Protein 5WQ0 (pdb70)

CATH classification: 3.40.50.2300

B-factor: mean 37.07, std 13.01, range [17.15, 106.03]

Sequence (873 aa):
MEKIKVAIADDNKELVKTLESYLADHPQIEVITTAPNGKVILSLMENDLPDVLLLDIIMPHLDGLAVLEMMQANENLSKVQVIMLTAFGQEDVMKQAVDLGASYFMLKPFEFDRLVNQILQVAGHKKIKVAIADDNKELVKTLESYLADHPQIEVITTAPNGKVILSLMENDLPDVLLLDIIMPHLDGLAVLEMMQANENLSK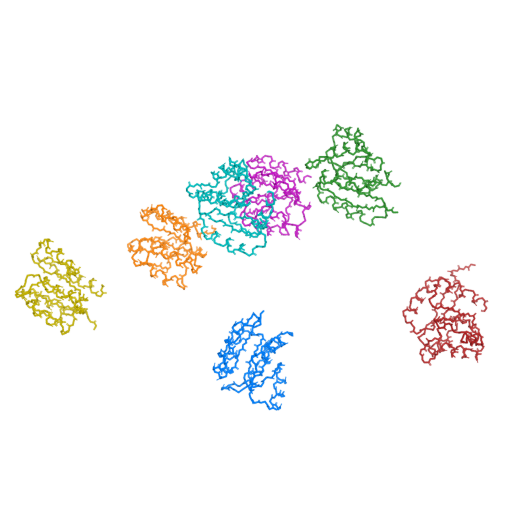VQVIMLTAFGQEDVMKQAVDLGASYFMLKPFEFDRLVNQILQVAGHEKIKVAIADDNKELVKTLESYLADHPQIEVITTAPNGKVILSLMENDLPDVLLLDIIMPHLDGLAVLEMMQANENLSKVQVIMLTAFGQEDVMKQAVDLGASYFMLKPFEFDRLVNQILQVAGGSHMMEKIKVAIADDNKELVKTLESYLADHPQIEVITTAPNGKVILSLMENDLPDVLLLDIIMPHLDGLAVLEMMQANENLSKVQVIMLTAFGQEDVMKQAVDLGASYFMLKPFEFDRLDNQILQVAGHEKIKVAIADDNKELVKTLESYLADHPQIEVITTAPNGKVILSLMENDLPDVLLLDIIMPHLDGLAVLEMMQANENLSKVQVIMLTAFGQEDVMKQAVDLGASYFMLKPFEFDRLVNQILQVAGMEKIKVAIADDNKELVKTLESYLADHPQIEVITTAPNGKVILSLMENDLPDVLLLDIIMPHLDGLAVLEMMQANENLSKVQVIMLTAFGQEDVMKQAVDLGASYFMLKPFEFDRLVNQILQVAGHEKIKVAIADDNKELVKTLESYLADHPQIEVITTAPNGKVILSLMENDLPDVLLLDIIMPHLDGLAVLEMMQANENLSKVQVIMLTAFGQEDVMKQAVDLGASYFMLKPFEFDRLVNQILQVAGH

Organism: NCBI:txid1231057

Solvent-accessible surface area: 45756 Å² total; per-residue (Å²): 163,163,100,14,87,0,0,2,1,5,73,76,156,136,31,14,153,70,1,66,67,85,0,53,120,43,67,60,1,76,24,44,31,46,2,58,18,0,110,54,0,31,70,54,6,118,157,62,47,0,39,0,0,0,0,7,9,100,16,61,143,49,54,0,20,30,0,0,101,94,0,39,78,96,132,23,29,107,87,2,53,0,0,0,4,0,75,106,31,76,128,81,17,60,76,77,1,98,38,29,27,23,46,90,45,25,92,49,136,27,124,46,83,156,0,9,83,31,0,49,136,28,34,32,156,232,153,27,86,0,0,0,0,2,72,65,116,136,32,2,106,67,1,63,78,93,3,80,138,44,104,89,3,74,27,51,14,34,3,63,16,0,127,52,0,41,84,82,2,116,140,75,39,5,55,0,0,0,0,7,8,101,13,64,139,41,58,0,20,35,0,0,99,112,0,77,82,96,119,15,30,100,127,0,37,0,0,0,1,2,78,105,30,72,133,80,23,48,132,92,1,103,100,22,23,18,49,98,41,24,76,52,138,25,112,60,77,147,2,16,82,44,0,61,115,6,32,56,172,201,77,16,54,0,0,1,0,3,60,71,145,124,29,6,102,56,1,60,78,90,3,64,141,37,99,85,1,69,28,56,20,40,4,76,17,0,112,54,0,38,72,66,3,117,148,87,57,1,34,0,0,0,0,6,10,98,14,60,134,42,59,0,25,22,0,0,99,107,0,80,84,90,134,21,26,110,108,1,56,0,0,0,1,1,78,118,36,81,135,96,24,55,131,94,0,101,93,32,26,20,49,93,45,22,83,45,138,27,129,71,94,123,2,15,59,27,0,53,133,28,38,82,132,83,194,115,111,131,64,25,67,0,0,2,0,3,68,59,183,113,21,18,139,50,1,70,63,86,0,71,125,39,66,60,3,78,31,40,15,43,2,77,19,0,113,52,0,34,59,60,3,138,102,56,63,4,58,0,0,1,0,7,7,95,15,68,126,44,61,0,22,26,0,3,105,90,3,90,91,71,145,96,21,58,122,4,25,3,0,0,2,2,76,111,28,79,108,88,21,66,141,71,2,114,105,27,46,20,48,82,47,22,94,39,138,33,108,50,74,148,0,4,79,42,0,66,124,20,26,67,148,225,101,25,100,0,0,1,0,4,46,63,164,128,21,13,143,73,1,66,67,108,0,58,126,41,99,99,0,76,21,48,29,42,3,70,14,0,97,49,0,31,75,72,0,105,161,65,51,2,53,0,0,1,0,5,4,7,4,20,47,20,11,0,6,0,0,0,83,79,0,101,86,132,26,86,45,99,131,2,44,0,0,0,3,2,11,3,17,35,124,73,2,52,115,38,1,106,99,33,46,15,47,94,39,29,83,27,120,29,120,55,84,141,0,17,79,41,0,53,118,33,41,100,238,128,66,28,65,0,0,2,0,0,36,62,85,61,30,3,115,66,2,75,79,104,2,90,128,43,100,91,5,86,27,47,18,40,0,47,15,0,113,53,0,31,67,61,1,94,123,64,66,4,60,0,0,0,0,4,7,90,13,49,129,39,59,0,22,31,0,0,108,82,0,66,95,41,120,71,8,37,135,4,62,1,0,0,1,2,74,110,38,105,61,86,20,15,113,76,0,37,96,38,41,2,15,6,3,7,12,38,75,17,68,51,85,34,1,18,52,5,0,62,100,20,14,77,214,230,83,35,66,0,0,0,0,3,71,69,124,114,28,5,96,56,10,69,76,117,1,84,129,38,108,88,1,71,30,45,16,36,6,76,19,0,120,52,0,26,69,56,0,108,110,60,42,1,54,0,0,0,0,6,4,100,15,68,142,49,55,0,23,28,0,3,103,97,4,89,72,106,102,78,10,67,132,6,48,3,0,0,0,0,79,107,36,82,117,81,18,54,119,86,1,107,112,30,49,19,50,84,47,23,88,44,138,50,129,55,90,127,0,15,70,24,0,56,122,14,18,75,182

Nearest PDB structures (foldseek):
  5wq0-assembly5_E  TM=9.776E-01  e=1.127E-22  Paenisporosarcina sp. TG-14
  5wq0-assembly4_D  TM=9.749E-01  e=7.837E-21  Paenisporosarcina sp. TG-14
  3rvr-assembly2_B  TM=9.034E-01  e=4.741E-08  Escherichia coli K-12
  3rvj-assembly1_A  TM=8.769E-01  e=3.205E-08  Escherichia coli K-12
  3olw-assembly2_B  TM=8.294E-01  e=2.423E-07  Escherichia coli K-12

Foldseek 3Di:
DAAFEEEEEAQPVVCVVVLQVVQCPDPRYHYDYYHNALVVVVVCCVPDAGQEYEAEQDHPPAGRLRSLQVCLVVVNLVRYAYEYEYQPPDPVVVVSCVVSRHNYYDHPPDDSVVVVVVSCVSRNDD/DFEEEEEALDVVVVVVLQVVCVPPDPYHYDYYYNALVVVLVVCVVPPGQEYEAEQDGPPAGRLNSLQVCLVDPHQVSYAYEYEYQPDDPVVVVSCVVSRHDYYYYPPDDSVVVVVVSVVSSVD/DAQEEEEEALPVVVVVVLQVVCVPPPRYHHDYYYNALVVVLVVCVVPAGQEYEAEQDGPPHGRLRSLQVCLVPVVPVRYAYEYEYQPDDPVVVVSNVVSPHPYYDHPPDDVVVVVVVSVVSRD/DDPAAAEFEEEEEALDDVVVVVLQVVQVPDRHYDDDYYYNHLVVVLVVCVVPPGQEYEAEQDGPPAGRLNSLQVLQVPVRSLNRAYEYEYQPPDPVVVVSCVVSRHNYYDYPPDDSVVVVVVSVVSSPD/DAFEEEEEAQPVVVVVVLQVVQPPPPRHHHDYYYNFLVVVLVVCVVPPGQEYEAEQDGPPAGRLRSLQVCVVDHDLVSYAYEYEEQPPDPVVVVSCVVSPHNYYDYPPDDSVVVVVVSVVSSD/DFAQEEEEEALPPVVVVVLQVVCVPPPRHDDDYYHNALVVRVVVCVVPPGQEYEAEQDGPPHGRLRSLQVQCVDPRSVNHAYEYEEQPDDVVVVVSCVVSHHPYYDYPPDDSVVVVVVSVVRGDD/DAQEEEEEALDVVVVVVLQVVCVPPPRYDDPYYYNAQVVVVVVCVVPPGQEYEAEADGPPAGRLRSLLVLLVDDCSLVHAYEYEYQDPDVVVVVSCVVSPHDYYDHPPDDPVVVVVVSVVRGPD

Structure (mmCIF, N/CA/C/O backbone):
data_5WQ0
#
_entry.id   5WQ0
#
_cell.length_a   56.969
_cell.length_b   72.233
_cell.length_c   189.650
_cell.angle_alpha   90.00
_cell.angle_beta   90.00
_cell.angle_gamma   90.00
#
_symmetry.space_group_name_H-M   'P 21 21 21'
#
loop_
_entity.id
_entity.type
_entity.pdbx_description
1 polymer 'Stage 0 sporulation protein'
2 polymer 'Stage 0 sporulation protein'
3 non-polymer 'MAGNESIUM ION'
4 water water
#
loop_
_atom_site.group_PDB
_atom_site.id
_atom_site.type_symbol
_atom_site.label_atom_id
_atom_site.label_alt_id
_atom_site.label_comp_id
_atom_site.label_asym_id
_atom_site.label_entity_id
_atom_site.label_seq_id
_atom_site.pdbx_PDB_ins_code
_atom_site.Cartn_x
_atom_site.Cartn_y
_atom_site.Cartn_z
_atom_site.occupancy
_atom_site.B_iso_or_equiv
_atom_site.auth_seq_id
_atom_site.auth_comp_id
_atom_site.auth_asym_id
_atom_site.auth_atom_id
_atom_site.pdbx_PDB_model_num
ATOM 1 N N . MET A 1 1 ? -18.805 12.044 81.964 1.00 61.57 1 MET B N 1
ATOM 2 C CA . MET A 1 1 ? -17.736 11.142 81.544 1.00 64.10 1 MET B CA 1
ATOM 3 C C . MET A 1 1 ? -16.555 11.928 80.967 1.00 61.53 1 MET B C 1
ATOM 4 O O . MET A 1 1 ? -16.569 12.316 79.798 1.00 60.85 1 MET B O 1
ATOM 9 N N . GLU A 1 2 ? -15.534 12.149 81.793 1.00 57.09 2 GLU B N 1
ATOM 10 C CA . GLU A 1 2 ? -14.377 12.966 81.426 1.00 51.77 2 GLU B CA 1
ATOM 11 C C . GLU A 1 2 ? -13.455 12.307 80.405 1.00 46.31 2 GLU B C 1
ATOM 12 O O . GLU A 1 2 ? -13.066 11.151 80.557 1.00 43.79 2 GLU B O 1
ATOM 18 N N . LYS A 1 3 ? -13.076 13.073 79.388 1.00 39.92 3 LYS B N 1
ATOM 19 C CA . LYS A 1 3 ? -12.278 12.558 78.282 1.00 40.27 3 LYS B CA 1
ATOM 20 C C . LYS A 1 3 ? -10.777 12.837 78.372 1.00 35.04 3 LYS B C 1
ATOM 21 O O . LYS A 1 3 ? -10.350 13.978 78.544 1.00 37.16 3 LYS B O 1
ATOM 27 N N . ILE A 1 4 ? -9.990 11.772 78.240 1.00 30.27 4 ILE B N 1
ATOM 28 C CA . ILE A 1 4 ? -8.533 11.854 78.133 1.00 27.91 4 ILE B CA 1
ATOM 29 C C . ILE A 1 4 ? -8.152 12.288 76.711 1.00 27.62 4 ILE B C 1
ATOM 30 O O . ILE A 1 4 ? -8.495 11.602 75.737 1.00 24.62 4 ILE B O 1
ATOM 35 N N . LYS A 1 5 ? -7.477 13.433 76.586 1.00 26.75 5 LYS B N 1
ATOM 36 C CA . LYS A 1 5 ? -7.121 13.945 75.260 1.00 27.12 5 LYS B CA 1
ATOM 37 C C . LYS A 1 5 ? -5.876 13.252 74.689 1.00 26.59 5 LYS B C 1
ATOM 38 O O . LYS A 1 5 ? -4.787 13.321 75.268 1.00 27.31 5 LYS B O 1
ATOM 44 N N . VAL A 1 6 ? -6.057 12.577 73.553 1.00 23.79 6 VAL B N 1
ATOM 45 C CA . VAL A 1 6 ? -4.987 11.799 72.927 1.00 23.05 6 VAL B CA 1
ATOM 46 C C . VAL A 1 6 ? -4.582 12.348 71.555 1.00 22.07 6 VAL B C 1
ATOM 47 O O . VAL A 1 6 ? -5.436 12.748 70.770 1.00 21.55 6 VAL B O 1
ATOM 51 N N . ALA A 1 7 ? -3.275 12.400 71.293 1.00 21.16 7 ALA B N 1
ATOM 52 C CA . ALA A 1 7 ? -2.764 12.737 69.963 1.00 20.86 7 ALA B CA 1
ATOM 53 C C . ALA A 1 7 ? -1.886 11.598 69.472 1.00 20.87 7 ALA B C 1
ATOM 54 O O . ALA A 1 7 ? -1.248 10.888 70.269 1.00 18.63 7 ALA B O 1
ATOM 56 N N . ILE A 1 8 ? -1.862 11.427 68.154 1.00 21.12 8 ILE B N 1
ATOM 57 C CA . ILE A 1 8 ? -1.110 10.343 67.542 1.00 22.50 8 ILE B CA 1
ATOM 58 C C . ILE A 1 8 ? -0.128 10.842 66.476 1.00 22.42 8 ILE B C 1
ATOM 59 O O . ILE A 1 8 ? -0.481 11.641 65.626 1.00 24.53 8 ILE B O 1
ATOM 64 N N . ALA A 1 9 ? 1.105 10.359 66.525 1.00 21.84 9 ALA B N 1
ATOM 65 C CA . ALA A 1 9 ? 2.093 10.697 65.522 1.00 22.81 9 ALA B CA 1
ATOM 66 C C . ALA A 1 9 ? 2.673 9.407 64.953 1.00 23.61 9 ALA B C 1
ATOM 67 O O . ALA A 1 9 ? 3.392 8.707 65.650 1.00 23.02 9 ALA B O 1
ATOM 69 N N . ASP A 1 10 ? 2.365 9.088 63.698 1.00 25.89 10 ASP B N 1
ATOM 70 C CA . ASP A 1 10 ? 2.881 7.861 63.083 1.00 29.33 10 ASP B CA 1
ATOM 71 C C . ASP A 1 10 ? 2.826 7.963 61.551 1.00 29.68 10 ASP B C 1
ATOM 72 O O . ASP A 1 10 ? 1.895 8.556 60.993 1.00 28.74 10 ASP B O 1
ATOM 77 N N . ASP A 1 11 ? 3.802 7.382 60.861 1.00 30.14 11 ASP B N 1
ATOM 78 C CA . ASP A 1 11 ? 3.849 7.561 59.414 1.00 31.56 11 ASP B CA 1
ATOM 79 C C . ASP A 1 11 ? 3.148 6.424 58.653 1.00 31.20 11 ASP B C 1
ATOM 80 O O . ASP A 1 11 ? 3.153 6.393 57.423 1.00 32.61 11 ASP B O 1
ATOM 85 N N . ASN A 1 12 ? 2.516 5.512 59.386 1.00 30.87 12 ASN B N 1
ATOM 86 C CA . ASN A 1 12 ? 1.670 4.488 58.776 1.00 30.87 12 ASN B CA 1
ATOM 87 C C . ASN A 1 12 ? 0.236 4.985 58.824 1.00 31.17 12 ASN B C 1
ATOM 88 O O . ASN A 1 12 ? -0.424 4.882 59.851 1.00 31.26 12 ASN B O 1
ATOM 93 N N . LYS A 1 13 ? -0.237 5.539 57.712 1.00 32.04 13 LYS B N 1
ATOM 94 C CA . LYS A 1 13 ? -1.525 6.223 57.704 1.00 35.50 13 LYS B CA 1
ATOM 95 C C . LYS A 1 13 ? -2.723 5.290 57.923 1.00 36.96 13 LYS B C 1
ATOM 96 O O . LYS A 1 13 ? -3.757 5.721 58.441 1.00 36.92 13 LYS B O 1
ATOM 102 N N . GLU A 1 14 ? -2.593 4.021 57.547 1.00 36.07 14 GLU B N 1
ATOM 103 C CA . GLU A 1 14 ? -3.687 3.087 57.772 1.00 38.38 14 GLU B CA 1
ATOM 104 C C . GLU A 1 14 ? -3.788 2.743 59.273 1.00 35.68 14 GLU B C 1
ATOM 105 O O . GLU A 1 14 ? -4.888 2.550 59.791 1.00 34.55 14 GLU B O 1
ATOM 111 N N . LEU A 1 15 ? -2.658 2.702 59.981 1.00 35.15 15 LEU B N 1
ATOM 112 C CA . LEU A 1 15 ? -2.714 2.530 61.433 1.00 36.62 15 LEU B CA 1
ATOM 113 C C . LEU A 1 15 ? -3.290 3.769 62.130 1.00 33.67 15 LEU B C 1
ATOM 114 O O . LEU A 1 15 ? -4.063 3.641 63.078 1.00 32.19 15 LEU B O 1
ATOM 119 N N . VAL A 1 16 ? -2.908 4.957 61.670 1.00 33.28 16 VAL B N 1
ATOM 120 C CA . VAL A 1 16 ? -3.424 6.186 62.263 1.00 35.82 16 VAL B CA 1
ATOM 121 C C . VAL A 1 16 ? -4.942 6.264 62.078 1.00 36.21 16 VAL B C 1
ATOM 122 O O . VAL A 1 16 ? -5.673 6.602 63.022 1.00 32.90 16 VAL B O 1
ATOM 126 N N . LYS A 1 17 ? -5.401 5.931 60.871 1.00 38.79 17 LYS B N 1
ATOM 127 C CA . LYS A 1 17 ? -6.823 5.878 60.543 1.00 42.79 17 LYS B CA 1
ATOM 128 C C . LYS A 1 17 ? -7.595 4.938 61.488 1.00 40.39 17 LYS B C 1
ATOM 129 O O . LYS A 1 17 ? -8.512 5.368 62.187 1.00 37.71 17 LYS B O 1
ATOM 135 N N . THR A 1 18 ? -7.191 3.667 61.515 1.00 40.37 18 THR B N 1
ATOM 136 C CA . THR A 1 18 ? -7.798 2.632 62.354 1.00 41.07 18 THR B CA 1
ATOM 137 C C . THR A 1 18 ? -7.816 2.995 63.839 1.00 40.51 18 THR B C 1
ATOM 138 O O . THR A 1 18 ? -8.835 2.896 64.526 1.00 41.85 18 THR B O 1
ATOM 142 N N . LEU A 1 19 ? -6.657 3.405 64.324 1.00 38.31 19 LEU B N 1
ATOM 143 C CA . LEU A 1 19 ? -6.448 3.683 65.726 1.00 35.68 19 LEU B CA 1
ATOM 144 C C . LEU A 1 19 ? -7.229 4.918 66.171 1.00 31.56 19 LEU B C 1
ATOM 145 O O . LEU A 1 19 ? -7.754 4.949 67.283 1.00 28.63 19 LEU B O 1
ATOM 150 N N . GLU A 1 20 ? -7.333 5.922 65.304 1.00 31.99 20 GLU B N 1
ATOM 151 C CA . GLU A 1 20 ? -8.117 7.114 65.647 1.00 34.14 20 GLU B CA 1
ATOM 152 C C . GLU A 1 20 ? -9.593 6.754 65.810 1.00 37.29 20 GLU B C 1
ATOM 153 O O . GLU A 1 20 ? -10.246 7.154 66.788 1.00 36.62 20 GLU B O 1
ATOM 159 N N . SER A 1 21 ? -10.108 5.984 64.852 1.00 38.25 21 SER B N 1
ATOM 160 C CA . SER A 1 21 ? -11.460 5.439 64.939 1.00 38.27 21 SER B CA 1
ATOM 161 C C . SER A 1 21 ? -11.682 4.651 66.241 1.00 37.17 21 SER B C 1
ATOM 162 O O . SER A 1 21 ? -12.619 4.921 66.987 1.00 41.72 21 SER B O 1
ATOM 165 N N . TYR A 1 22 ? -10.809 3.690 66.524 1.00 34.22 22 TYR B N 1
ATOM 166 C CA . TYR A 1 22 ? -10.985 2.846 67.696 1.00 32.68 22 TYR B CA 1
ATOM 167 C C . TYR A 1 22 ? -10.946 3.620 69.018 1.00 32.52 22 TYR B C 1
ATOM 168 O O . TYR A 1 22 ? -11.775 3.381 69.897 1.00 32.81 22 TYR B O 1
ATOM 177 N N . LEU A 1 23 ? -9.981 4.524 69.167 1.00 32.59 23 LEU B N 1
ATOM 178 C CA . LEU A 1 23 ? -9.828 5.284 70.414 1.00 34.86 23 LEU B CA 1
ATOM 179 C C . LEU A 1 23 ? -10.964 6.294 70.629 1.00 34.70 23 LEU B C 1
ATOM 180 O O . LEU A 1 23 ? -11.404 6.527 71.756 1.00 31.24 23 LEU B O 1
ATOM 185 N N . ALA A 1 24 ? -11.434 6.893 69.542 1.00 37.91 24 ALA B N 1
ATOM 186 C CA . ALA A 1 24 ? -12.526 7.847 69.644 1.00 41.88 24 ALA B CA 1
ATOM 187 C C . ALA A 1 24 ? -13.774 7.176 70.231 1.00 43.93 24 ALA B C 1
ATOM 188 O O . ALA A 1 24 ? -14.415 7.731 71.128 1.00 46.46 24 ALA B O 1
ATOM 190 N N . ASP A 1 25 ? -14.084 5.975 69.744 1.00 43.37 25 ASP B N 1
ATOM 191 C CA . ASP A 1 25 ? -15.243 5.203 70.205 1.00 45.72 25 ASP B CA 1
ATOM 192 C C . ASP A 1 25 ? -15.229 4.884 71.691 1.00 43.09 25 ASP B C 1
ATOM 193 O O . ASP A 1 25 ? -16.278 4.629 72.281 1.00 44.59 25 ASP B O 1
ATOM 198 N N . HIS A 1 26 ? -14.046 4.884 72.294 1.00 44.17 26 HIS B N 1
ATOM 199 C CA . HIS A 1 26 ? -13.940 4.719 73.741 1.00 41.98 26 HIS B CA 1
ATOM 200 C C . HIS A 1 26 ? -14.542 5.936 74.431 1.00 40.22 26 HIS B C 1
ATOM 201 O O . HIS A 1 26 ? -14.294 7.074 74.014 1.00 36.80 26 HIS B O 1
ATOM 208 N N . PRO A 1 27 ? -15.348 5.692 75.478 1.00 38.12 27 PRO B N 1
ATOM 209 C CA . PRO A 1 27 ? -16.080 6.732 76.208 1.00 36.22 27 PRO B CA 1
ATOM 210 C C . PRO A 1 27 ? -15.189 7.755 76.878 1.00 33.55 27 PRO B C 1
ATOM 211 O O . PRO A 1 27 ? -15.573 8.923 76.963 1.00 32.36 27 PRO B O 1
ATOM 215 N N . GLN A 1 28 ? -14.023 7.321 77.348 1.00 33.75 28 GLN B N 1
ATOM 216 C CA . GLN A 1 28 ? -13.148 8.191 78.138 1.00 34.64 28 GLN B CA 1
ATOM 217 C C . GLN A 1 28 ? -11.981 8.731 77.324 1.00 32.13 28 GLN B C 1
ATOM 218 O O . GLN A 1 28 ? -11.039 9.289 77.882 1.00 30.90 28 GLN B O 1
ATOM 224 N N . ILE A 1 29 ? -12.036 8.551 76.008 1.00 31.98 29 ILE B N 1
ATOM 225 C CA . ILE A 1 29 ? -10.938 8.979 75.141 1.00 30.87 29 ILE B CA 1
ATOM 226 C C . ILE A 1 29 ? -11.391 9.824 73.945 1.00 30.28 29 ILE B C 1
ATOM 227 O O . ILE A 1 29 ? -12.364 9.505 73.257 1.00 34.24 29 ILE B O 1
ATOM 232 N N . GLU A 1 30 ? -10.669 10.916 73.729 1.00 30.69 30 GLU B N 1
ATOM 233 C CA . GLU A 1 30 ? -10.946 11.858 72.664 1.00 30.15 30 GLU B CA 1
ATOM 234 C C . GLU A 1 30 ? -9.652 12.062 71.912 1.00 29.05 30 GLU B C 1
ATOM 235 O O . GLU A 1 30 ? -8.644 12.439 72.516 1.00 30.53 30 GLU B O 1
ATOM 241 N N . VAL A 1 31 ? -9.672 11.785 70.608 1.00 28.42 31 VAL B N 1
ATOM 242 C CA . VAL A 1 31 ? -8.502 11.980 69.752 1.00 26.65 31 VAL B CA 1
ATOM 243 C C . VAL A 1 31 ? -8.523 13.371 69.123 1.00 24.11 31 VAL B C 1
ATOM 244 O O . VAL A 1 31 ? -9.389 13.671 68.313 1.00 21.96 31 VAL B O 1
ATOM 248 N N . ILE A 1 32 ? -7.572 14.223 69.495 1.00 24.35 32 ILE B N 1
ATOM 249 C CA . ILE A 1 32 ? -7.654 15.637 69.135 1.00 25.73 32 ILE B CA 1
ATOM 250 C C . ILE A 1 32 ? -6.813 16.082 67.918 1.00 25.59 32 ILE B C 1
ATOM 251 O O . ILE A 1 32 ? -7.129 17.104 67.311 1.00 27.80 32 ILE B O 1
ATOM 256 N N . THR A 1 33 ? -5.761 15.339 67.570 1.00 25.53 33 THR B N 1
ATOM 257 C CA . THR A 1 33 ? -5.006 15.546 66.326 1.00 26.96 33 THR B CA 1
ATOM 258 C C . THR A 1 33 ? -4.228 14.294 65.981 1.00 27.26 33 THR B C 1
ATOM 259 O O . THR A 1 33 ? -3.947 13.472 66.864 1.00 29.20 33 THR B O 1
ATOM 263 N N . THR A 1 34 ? -3.847 14.183 64.709 1.00 25.60 34 THR B N 1
ATOM 264 C CA . THR A 1 34 ? -2.881 13.185 64.269 1.00 24.83 34 THR B CA 1
ATOM 265 C C . THR A 1 34 ? -1.815 13.861 63.384 1.00 24.49 34 THR B C 1
ATOM 266 O O . THR A 1 34 ? -2.117 14.821 62.657 1.00 24.24 34 THR B O 1
ATOM 270 N N . ALA A 1 35 ? -0.584 13.354 63.435 1.00 23.25 35 ALA B N 1
ATOM 271 C CA . ALA A 1 35 ? 0.491 13.853 62.591 1.00 21.73 35 ALA B CA 1
ATOM 272 C C . ALA A 1 35 ? 1.251 12.678 61.957 1.00 21.94 35 ALA B C 1
ATOM 273 O O . ALA A 1 35 ? 1.347 11.604 62.558 1.00 22.94 35 ALA B O 1
ATOM 275 N N . PRO A 1 36 ? 1.772 12.864 60.732 1.00 21.46 36 PRO B N 1
ATOM 276 C CA . PRO A 1 36 ? 2.442 11.772 60.013 1.00 20.64 36 PRO B CA 1
ATOM 277 C C . PRO A 1 36 ? 3.961 11.775 60.184 1.00 20.88 36 PRO B C 1
ATOM 278 O O . PRO A 1 36 ? 4.631 10.830 59.759 1.00 21.02 36 PRO B O 1
ATOM 282 N N . ASN A 1 37 ? 4.500 12.826 60.792 1.00 21.41 37 ASN B N 1
ATOM 283 C CA . ASN A 1 37 ? 5.920 12.844 61.132 1.00 20.97 37 ASN B CA 1
ATOM 284 C C . ASN A 1 37 ? 6.231 13.765 62.306 1.00 21.16 37 ASN B C 1
ATOM 285 O O . ASN A 1 37 ? 5.331 14.408 62.860 1.00 22.13 37 ASN B O 1
ATOM 290 N N . GLY A 1 38 ? 7.512 13.843 62.654 1.00 20.70 38 GLY B N 1
ATOM 291 C CA . GLY A 1 38 ? 7.964 14.578 63.822 1.00 20.83 38 GLY B CA 1
ATOM 292 C C . GLY A 1 38 ? 7.790 16.085 63.784 1.00 21.37 38 GLY B C 1
ATOM 293 O O . GLY A 1 38 ? 7.548 16.737 64.821 1.00 19.59 38 GLY B O 1
ATOM 294 N N . LYS A 1 39 ? 7.920 16.641 62.584 1.00 23.36 39 LYS B N 1
ATOM 295 C CA . LYS A 1 39 ? 7.799 18.072 62.372 1.00 24.16 39 LYS B CA 1
ATOM 296 C C . LYS A 1 39 ? 6.370 18.520 62.570 1.00 23.60 39 LYS B C 1
ATOM 297 O O . LYS A 1 39 ? 6.109 19.545 63.209 1.00 25.80 39 LYS B O 1
ATOM 303 N N . VAL A 1 40 ? 5.440 17.749 62.023 1.00 21.52 40 VAL B N 1
ATOM 304 C CA . VAL A 1 40 ? 4.045 18.134 62.068 1.00 19.62 40 VAL B CA 1
ATOM 305 C C . VAL A 1 40 ? 3.513 18.058 63.496 1.00 18.77 40 VAL B C 1
ATOM 306 O O . VAL A 1 40 ? 2.780 18.959 63.945 1.00 17.80 40 VAL B O 1
ATOM 310 N N . ILE A 1 41 ? 3.897 17.017 64.236 1.00 18.91 41 ILE B N 1
ATOM 311 C CA . ILE A 1 41 ? 3.431 16.912 65.609 1.00 18.44 41 ILE B CA 1
ATOM 312 C C . ILE A 1 41 ? 3.991 18.080 66.445 1.00 18.69 41 ILE B C 1
ATOM 313 O O . ILE A 1 41 ? 3.281 18.628 67.290 1.00 17.67 41 ILE B O 1
ATOM 318 N N . LEU A 1 42 ? 5.225 18.505 66.184 1.00 19.31 42 LEU B N 1
ATOM 319 C CA . LEU A 1 42 ? 5.770 19.637 66.929 1.00 19.92 42 LEU B CA 1
ATOM 320 C C . LEU A 1 42 ? 5.028 20.936 66.610 1.00 20.28 42 LEU B C 1
ATOM 321 O O . LEU A 1 42 ? 4.762 21.719 67.512 1.00 19.64 42 LEU B O 1
ATOM 326 N N . SER A 1 43 ? 4.678 21.148 65.343 1.00 22.50 43 SER B N 1
ATOM 327 C CA . SER A 1 43 ? 3.845 22.289 64.954 1.00 24.39 43 SER B CA 1
ATOM 328 C C . SER A 1 43 ? 2.550 22.278 65.709 1.00 23.58 43 SER B C 1
ATOM 329 O O . SER A 1 43 ? 2.099 23.309 66.192 1.00 25.24 43 SER B O 1
ATOM 332 N N . LEU A 1 44 ? 1.932 21.104 65.768 1.00 23.96 44 LEU B N 1
ATOM 333 C CA . LEU A 1 44 ? 0.679 20.961 66.488 1.00 25.03 44 LEU B CA 1
ATOM 334 C C . LEU A 1 44 ? 0.881 21.093 67.991 1.00 27.23 44 LEU B C 1
ATOM 335 O O . LEU A 1 44 ? -0.007 21.595 68.670 1.00 27.29 44 LEU B O 1
ATOM 340 N N . MET A 1 45 ? 2.031 20.640 68.506 1.00 31.17 45 MET B N 1
ATOM 341 C CA . MET A 1 45 ? 2.274 20.622 69.952 1.00 33.14 45 MET B CA 1
ATOM 342 C C . MET A 1 45 ? 2.360 22.048 70.495 1.00 33.64 45 MET B C 1
ATOM 343 O O . MET A 1 45 ? 1.909 22.307 71.609 1.00 34.74 45 MET B O 1
ATOM 348 N N . GLU A 1 46 ? 2.937 22.963 69.721 1.00 36.79 46 GLU B N 1
ATOM 349 C CA . GLU A 1 46 ? 2.732 24.377 69.991 1.00 40.80 46 GLU B CA 1
ATOM 350 C C . GLU A 1 46 ? 1.238 24.578 70.147 1.00 40.89 46 GLU B C 1
ATOM 351 O O . GLU A 1 46 ? 0.462 23.914 69.480 1.00 44.46 46 GLU B O 1
ATOM 357 N N . ASN A 1 47 ? 0.823 25.480 71.020 1.00 41.33 47 ASN B N 1
ATOM 358 C CA . ASN A 1 47 ? -0.601 25.843 71.129 1.00 43.54 47 ASN B CA 1
ATOM 359 C C . ASN A 1 47 ? -1.561 24.760 71.644 1.00 44.75 47 ASN B C 1
ATOM 360 O O . ASN A 1 47 ? -2.438 25.078 72.445 1.00 48.50 47 ASN B O 1
ATOM 365 N N . ASP A 1 48 ? -1.410 23.506 71.210 1.00 44.67 48 ASP B N 1
ATOM 366 C CA . ASP A 1 48 ? -2.417 22.475 71.531 1.00 43.12 48 ASP B CA 1
ATOM 367 C C . ASP A 1 48 ? -1.869 21.134 72.105 1.00 38.73 48 ASP B C 1
ATOM 368 O O . ASP A 1 48 ? -1.429 20.262 71.342 1.00 36.98 48 ASP B O 1
ATOM 373 N N . LEU A 1 49 ? -1.933 20.960 73.436 1.00 31.23 49 LEU B N 1
ATOM 374 C CA . LEU A 1 49 ? -1.306 19.801 74.095 1.00 27.31 49 LEU B CA 1
ATOM 375 C C . LEU A 1 49 ? -2.262 18.698 74.573 1.00 25.79 49 LEU B C 1
ATOM 376 O O . LEU A 1 49 ? -3.219 18.940 75.298 1.00 26.01 49 LEU B O 1
ATOM 381 N N . PRO A 1 50 ? -1.992 17.459 74.160 1.00 24.37 50 PRO B N 1
ATOM 382 C CA . PRO A 1 50 ? -2.836 16.359 74.633 1.00 23.64 50 PRO B CA 1
ATOM 383 C C . PRO A 1 50 ? -2.438 15.911 76.036 1.00 22.94 50 PRO B C 1
ATOM 384 O O . PRO A 1 50 ? -1.404 16.333 76.550 1.00 23.07 50 PRO B O 1
ATOM 388 N N . ASP A 1 51 ? -3.267 15.081 76.653 1.00 23.23 51 ASP B N 1
ATOM 389 C CA . ASP A 1 51 ? -2.876 14.390 77.872 1.00 23.94 51 ASP B CA 1
ATOM 390 C C . ASP A 1 51 ? -1.899 13.253 77.522 1.00 23.76 51 ASP B C 1
ATOM 391 O O . ASP A 1 51 ? -0.926 13.011 78.228 1.00 22.70 51 ASP B O 1
ATOM 396 N N . VAL A 1 52 ? -2.181 12.557 76.424 1.00 24.02 52 VAL B N 1
ATOM 397 C CA . VAL A 1 52 ? -1.374 11.419 75.998 1.00 22.98 52 VAL B CA 1
ATOM 398 C C . VAL A 1 52 ? -0.920 11.607 74.555 1.00 22.25 52 VAL B C 1
ATOM 399 O O . VAL A 1 52 ? -1.717 11.959 73.663 1.00 22.37 52 VAL B O 1
ATOM 403 N N . LEU A 1 53 ? 0.372 11.416 74.324 1.00 21.29 53 LEU B N 1
ATOM 404 C CA . LEU A 1 53 ? 0.881 11.363 72.958 1.00 20.61 53 LEU B CA 1
ATOM 405 C C . LEU A 1 53 ? 1.354 9.955 72.622 1.00 20.09 53 LEU B C 1
ATOM 406 O O . LEU A 1 53 ? 2.260 9.419 73.270 1.00 20.04 53 LEU B O 1
ATOM 411 N N . LEU A 1 54 ? 0.710 9.351 71.629 1.00 22.37 54 LEU B N 1
ATOM 412 C CA . LEU A 1 54 ? 1.202 8.104 71.025 1.00 21.81 54 LEU B CA 1
ATOM 413 C C . LEU A 1 54 ? 2.237 8.475 69.985 1.00 20.71 54 LEU B C 1
ATOM 414 O O . LEU A 1 54 ? 1.933 9.213 69.046 1.00 19.31 54 LEU B O 1
ATOM 419 N N . LEU A 1 55 ? 3.456 7.967 70.144 1.00 20.30 55 LEU B N 1
ATOM 420 C CA . LEU A 1 55 ? 4.577 8.431 69.330 1.00 19.57 55 LEU B CA 1
ATOM 421 C C . LEU A 1 55 ? 5.424 7.290 68.746 1.00 20.19 55 LEU B C 1
ATOM 422 O O . LEU A 1 55 ? 6.053 6.508 69.468 1.00 21.12 55 LEU B O 1
ATOM 427 N N . ASP A 1 56 ? 5.436 7.207 67.423 1.00 22.32 56 ASP B N 1
ATOM 428 C CA . ASP A 1 56 ? 6.269 6.257 66.692 1.00 24.12 56 ASP B CA 1
ATOM 429 C C . ASP A 1 56 ? 7.712 6.741 66.699 1.00 23.10 56 ASP B C 1
ATOM 430 O O . ASP A 1 56 ? 7.959 7.899 66.392 1.00 21.24 56 ASP B O 1
ATOM 435 N N . ILE A 1 57 ? 8.658 5.877 67.070 1.00 23.17 57 ILE B N 1
ATOM 436 C CA . ILE A 1 57 ? 10.072 6.252 67.020 1.00 23.90 57 ILE B CA 1
ATOM 437 C C . ILE A 1 57 ? 10.587 6.451 65.601 1.00 24.23 57 ILE B C 1
ATOM 438 O O . ILE A 1 57 ? 11.257 7.438 65.304 1.00 25.97 57 ILE B O 1
ATOM 443 N N . ILE A 1 58 ? 10.281 5.510 64.716 1.00 24.38 58 ILE B N 1
ATOM 444 C CA . ILE A 1 58 ? 10.798 5.593 63.359 1.00 23.66 58 ILE B CA 1
ATOM 445 C C . ILE A 1 58 ? 9.854 6.365 62.456 1.00 24.38 58 ILE B C 1
ATOM 446 O O . ILE A 1 58 ? 8.729 5.932 62.193 1.00 26.31 58 ILE B O 1
ATOM 451 N N . MET A 1 59 ? 10.322 7.526 62.004 1.00 23.63 59 MET B N 1
ATOM 452 C CA . MET A 1 59 ? 9.514 8.447 61.214 1.00 24.47 59 MET B CA 1
ATOM 453 C C . MET A 1 59 ? 10.393 9.238 60.238 1.00 23.16 59 MET B C 1
ATOM 454 O O . MET A 1 59 ? 11.554 9.497 60.520 1.00 21.75 59 MET B O 1
ATOM 459 N N . PRO A 1 60 ? 9.842 9.615 59.072 1.00 24.29 60 PRO B N 1
ATOM 460 C CA . PRO A 1 60 ? 10.674 10.460 58.196 1.00 24.95 60 PRO B CA 1
ATOM 461 C C . PRO A 1 60 ? 10.870 11.889 58.755 1.00 25.56 60 PRO B C 1
ATOM 462 O O . PRO A 1 60 ? 10.042 12.366 59.554 1.00 25.72 60 PRO B O 1
ATOM 466 N N . HIS A 1 61 ? 11.965 12.525 58.316 1.00 25.01 61 HIS B N 1
ATOM 467 C CA . HIS A 1 61 ? 12.313 13.930 58.588 1.00 25.89 61 HIS B CA 1
ATOM 468 C C . HIS A 1 61 ? 12.751 14.185 60.023 1.00 26.73 61 HIS B C 1
ATOM 469 O O . HIS A 1 61 ? 13.841 14.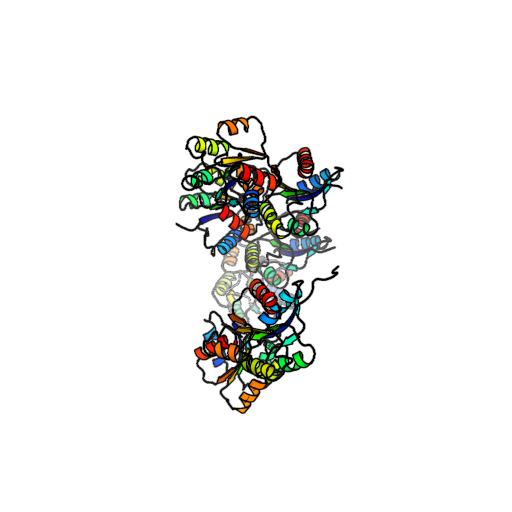723 60.260 1.00 28.15 61 HIS B O 1
ATOM 476 N N . LEU A 1 62 ? 11.912 13.776 60.964 1.00 25.42 62 LEU B N 1
ATOM 477 C CA . LEU A 1 62 ? 12.162 13.989 62.367 1.00 27.00 62 LEU B CA 1
ATOM 478 C C . LEU A 1 62 ? 11.541 12.821 63.143 1.00 26.38 62 LEU B C 1
ATOM 479 O O . LEU A 1 62 ? 10.319 12.580 63.084 1.00 25.94 62 LEU B O 1
ATOM 484 N N . ASP A 1 63 ? 12.376 12.071 63.850 1.00 24.85 63 ASP B N 1
ATOM 485 C CA . ASP A 1 63 ? 11.894 10.845 64.457 1.00 24.58 63 ASP B CA 1
ATOM 486 C C . ASP A 1 63 ? 11.299 11.051 65.876 1.00 22.84 63 ASP B C 1
ATOM 487 O O . ASP A 1 63 ? 11.291 12.173 66.416 1.00 20.91 63 ASP B O 1
ATOM 492 N N . GLY A 1 64 ? 10.786 9.971 66.456 1.00 19.99 64 GLY B N 1
ATOM 493 C CA . GLY A 1 64 ? 10.141 10.020 67.749 1.00 19.45 64 GLY B CA 1
ATOM 494 C C . GLY A 1 64 ? 10.984 10.492 68.922 1.00 18.51 64 GLY B C 1
ATOM 495 O O . GLY A 1 64 ? 10.486 11.246 69.760 1.00 19.12 64 GLY B O 1
ATOM 496 N N . LEU A 1 65 ? 12.245 10.060 68.993 1.00 17.28 65 LEU B N 1
ATOM 497 C CA . LEU A 1 65 ? 13.136 10.486 70.085 1.00 18.17 65 LEU B CA 1
ATOM 498 C C . LEU A 1 65 ? 13.513 11.966 69.981 1.00 17.85 65 LEU B C 1
ATOM 499 O O . LEU A 1 65 ? 13.760 12.601 71.001 1.00 17.65 65 LEU B O 1
ATOM 504 N N . ALA A 1 66 ? 13.568 12.505 68.759 1.00 17.77 66 ALA B N 1
ATOM 505 C CA . ALA A 1 66 ? 13.826 13.937 68.543 1.00 19.31 66 ALA B CA 1
ATOM 506 C C . ALA A 1 66 ? 12.645 14.758 69.049 1.00 20.89 66 ALA B C 1
ATOM 507 O O . ALA A 1 66 ? 12.831 15.748 69.750 1.00 22.15 66 ALA B O 1
ATOM 509 N N . VAL A 1 67 ? 11.435 14.326 68.712 1.00 20.79 67 VAL B N 1
ATOM 510 C CA . VAL A 1 67 ? 10.236 14.971 69.218 1.00 21.63 67 VAL B CA 1
ATOM 511 C C . VAL A 1 67 ? 10.226 14.967 70.738 1.00 22.94 67 VAL B C 1
ATOM 512 O O . VAL A 1 67 ? 9.988 16.006 71.374 1.00 22.88 67 VAL B O 1
ATOM 516 N N . LEU A 1 68 ? 10.486 13.792 71.308 1.00 22.70 68 LEU B N 1
ATOM 517 C CA . LEU A 1 68 ? 10.477 13.601 72.752 1.00 22.93 68 LEU B CA 1
ATOM 518 C C . LEU A 1 68 ? 11.499 14.544 73.451 1.00 26.05 68 LEU B C 1
ATOM 519 O O . LEU A 1 68 ? 11.169 15.235 74.436 1.00 25.18 68 LEU B O 1
ATOM 524 N N . GLU A 1 69 ? 12.722 14.597 72.918 1.00 26.65 69 GLU B N 1
ATOM 525 C CA . GLU A 1 69 ? 13.751 15.505 73.423 1.00 29.41 69 GLU B CA 1
ATOM 526 C C . GLU A 1 69 ? 13.390 17.014 73.308 1.00 28.65 69 GLU B C 1
ATOM 527 O O . GLU A 1 69 ? 13.676 17.806 74.227 1.00 24.52 69 GLU B O 1
ATOM 533 N N . MET A 1 70 ? 12.787 17.411 72.182 1.00 29.54 70 MET B N 1
ATOM 534 C CA . MET A 1 70 ? 12.297 18.785 72.020 1.00 32.79 70 MET B CA 1
ATOM 535 C C . MET A 1 70 ? 11.181 19.083 73.041 1.00 31.35 70 MET B C 1
ATOM 536 O O . MET A 1 70 ? 11.160 20.144 73.649 1.00 31.94 70 MET B O 1
ATOM 541 N N . MET A 1 71 ? 10.253 18.146 73.218 1.00 27.59 71 MET B N 1
ATOM 542 C CA . MET A 1 71 ? 9.149 18.348 74.139 1.00 26.22 71 MET B CA 1
ATOM 543 C C . MET A 1 71 ? 9.590 18.354 75.606 1.00 24.65 71 MET B C 1
ATOM 544 O O . MET A 1 71 ? 9.015 19.085 76.415 1.00 24.28 71 MET B O 1
ATOM 549 N N . GLN A 1 72 ? 10.597 17.553 75.952 1.00 23.66 72 GLN B N 1
ATOM 550 C CA . GLN A 1 72 ? 11.141 17.588 77.304 1.00 24.03 72 GLN B CA 1
ATOM 551 C C . GLN A 1 72 ? 11.856 18.900 77.622 1.00 25.33 72 GLN B C 1
ATOM 552 O O . GLN A 1 72 ? 11.853 19.342 78.769 1.00 26.93 72 GLN B O 1
ATOM 558 N N . ALA A 1 73 ? 12.470 19.522 76.622 1.00 25.27 73 ALA B N 1
ATOM 559 C CA . ALA A 1 73 ? 13.214 20.763 76.848 1.00 27.47 73 ALA B CA 1
ATOM 560 C C . ALA A 1 73 ? 12.294 21.986 76.874 1.00 29.50 73 ALA B C 1
ATOM 561 O O . ALA A 1 73 ? 12.674 23.034 77.403 1.00 29.38 73 ALA B O 1
ATOM 563 N N . ASN A 1 74 ? 11.089 21.839 76.320 1.00 32.20 74 ASN B N 1
ATOM 564 C CA . ASN A 1 74 ? 10.077 22.902 76.329 1.00 35.97 74 ASN B CA 1
ATOM 565 C C . ASN A 1 74 ? 9.076 22.768 77.476 1.00 38.71 74 ASN B C 1
ATOM 566 O O . ASN A 1 74 ? 8.043 23.453 77.498 1.00 37.00 74 ASN B O 1
ATOM 571 N N . GLU A 1 75 ? 9.375 21.882 78.420 1.00 38.02 75 GLU B N 1
ATOM 572 C CA . GLU A 1 75 ? 8.501 21.671 79.567 1.00 38.51 75 GLU B CA 1
ATOM 573 C C . GLU A 1 75 ? 7.103 21.155 79.174 1.00 33.15 75 GLU B C 1
ATOM 574 O O . GLU A 1 75 ? 6.154 21.346 79.927 1.00 32.11 75 GLU B O 1
ATOM 580 N N . ASN A 1 76 ? 6.965 20.500 78.021 1.00 28.31 76 ASN B N 1
ATOM 581 C CA . ASN A 1 76 ? 5.694 19.843 77.691 1.00 26.96 76 ASN B CA 1
ATOM 582 C C . ASN A 1 76 ? 5.398 18.577 78.486 1.00 26.59 76 ASN B C 1
ATOM 583 O O . ASN A 1 76 ? 4.231 18.236 78.693 1.00 25.33 76 ASN B O 1
ATOM 588 N N . LEU A 1 77 ? 6.439 17.888 78.948 1.00 26.99 77 LEU B N 1
ATOM 589 C CA . LEU A 1 77 ? 6.256 16.538 79.488 1.00 27.71 77 LEU B CA 1
ATOM 590 C C . LEU A 1 77 ? 5.676 16.515 80.903 1.00 28.47 77 LEU B C 1
ATOM 591 O O . LEU A 1 77 ? 5.260 15.460 81.402 1.00 31.14 77 LEU B O 1
ATOM 596 N N . SER A 1 78 ? 5.629 17.674 81.544 1.00 28.80 78 SER B N 1
ATOM 597 C CA . SER A 1 78 ? 4.918 17.776 82.819 1.00 29.81 78 SER B CA 1
ATOM 598 C C . SER A 1 78 ? 3.424 17.453 82.625 1.00 31.07 78 SER B C 1
ATOM 599 O O . SER A 1 78 ? 2.849 16.672 83.405 1.00 31.95 78 SER B O 1
ATOM 602 N N . LYS A 1 79 ? 2.812 18.031 81.583 1.00 28.06 79 LYS B N 1
ATOM 603 C CA . LYS A 1 79 ? 1.465 17.632 81.187 1.00 28.81 79 LYS B CA 1
ATOM 604 C C . LYS A 1 79 ? 1.401 16.336 80.371 1.00 28.15 79 LYS B C 1
ATOM 605 O O . LYS A 1 79 ? 0.642 15.448 80.706 1.00 33.86 79 LYS B O 1
ATOM 611 N N . VAL A 1 80 ? 2.178 16.232 79.297 1.00 26.86 80 VAL B N 1
ATOM 612 C CA . VAL A 1 80 ? 1.933 15.197 78.286 1.00 23.83 80 VAL B CA 1
ATOM 613 C C . VAL A 1 80 ? 2.520 13.819 78.643 1.00 22.88 80 VAL B C 1
ATOM 614 O O . VAL A 1 80 ? 3.725 13.660 78.818 1.00 22.93 80 VAL B O 1
ATOM 618 N N . GLN A 1 81 ? 1.666 12.809 78.788 1.00 21.92 81 GLN B N 1
ATOM 619 C CA . GLN A 1 81 ? 2.203 11.454 78.874 1.00 22.19 81 GLN B CA 1
ATOM 620 C C . GLN A 1 81 ? 2.484 10.899 77.488 1.00 20.46 81 GLN B C 1
ATOM 621 O O . GLN A 1 81 ? 1.578 10.774 76.670 1.00 20.74 81 GLN B O 1
ATOM 627 N N . VAL A 1 82 ? 3.749 10.584 77.237 1.00 19.85 82 VAL B N 1
ATOM 628 C CA . VAL A 1 82 ? 4.141 10.057 75.945 1.00 19.60 82 VAL B CA 1
ATOM 629 C C . VAL A 1 82 ? 4.289 8.544 75.998 1.00 19.53 82 VAL B C 1
ATOM 630 O O . VAL A 1 82 ? 5.039 8.009 76.821 1.00 17.51 82 VAL B O 1
ATOM 6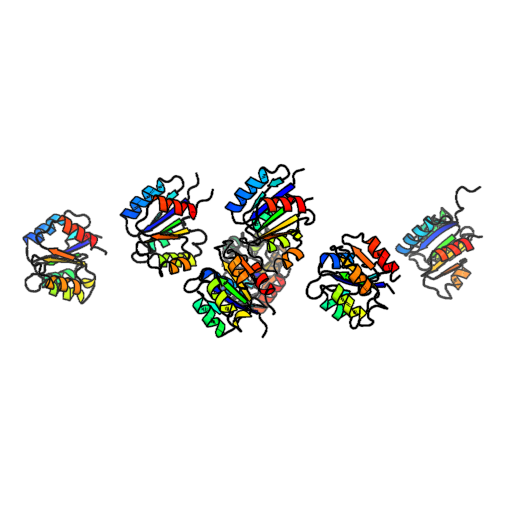34 N N . ILE A 1 83 ? 3.556 7.861 75.122 1.00 19.52 83 ILE B N 1
ATOM 635 C CA . ILE A 1 83 ? 3.703 6.425 74.958 1.00 19.15 83 ILE B CA 1
ATOM 636 C C . ILE A 1 83 ? 4.378 6.151 73.612 1.00 19.13 83 ILE B C 1
ATOM 637 O O . ILE A 1 83 ? 3.782 6.374 72.538 1.00 19.23 83 ILE B O 1
ATOM 642 N N . MET A 1 84 ? 5.637 5.720 73.672 1.00 19.49 84 MET B N 1
ATOM 643 C CA . MET A 1 84 ? 6.368 5.302 72.479 1.00 21.50 84 MET B CA 1
ATOM 644 C C . MET A 1 84 ? 5.727 4.029 71.885 1.00 22.52 84 MET B C 1
ATOM 645 O O . MET A 1 84 ? 5.430 3.065 72.616 1.00 21.26 84 MET B O 1
ATOM 650 N N . LEU A 1 85 ? 5.505 4.055 70.569 1.00 24.88 85 LEU B N 1
ATOM 651 C CA . LEU A 1 85 ? 5.010 2.915 69.805 1.00 27.37 85 LEU B CA 1
ATOM 652 C C . LEU A 1 85 ? 6.023 2.568 68.729 1.00 29.26 85 LEU B C 1
ATOM 653 O O . LEU A 1 85 ? 6.464 3.461 68.011 1.00 32.95 85 LEU B O 1
ATOM 658 N N . THR A 1 86 ? 6.386 1.290 68.604 1.00 30.62 86 THR B N 1
ATOM 659 C CA . THR A 1 86 ? 7.421 0.895 67.644 1.00 30.08 86 THR B CA 1
ATOM 660 C C . THR A 1 86 ? 7.593 -0.618 67.501 1.00 30.67 86 THR B C 1
ATOM 661 O O . THR A 1 86 ? 7.334 -1.376 68.437 1.00 31.91 86 THR B O 1
ATOM 665 N N . ALA A 1 87 ? 8.059 -1.061 66.339 1.00 31.29 87 ALA B N 1
ATOM 666 C CA . ALA A 1 87 ? 8.437 -2.463 66.178 1.00 31.75 87 ALA B CA 1
ATOM 667 C C . ALA A 1 87 ? 9.924 -2.627 66.384 1.00 30.21 87 ALA B C 1
ATOM 668 O O . ALA A 1 87 ? 10.423 -3.740 66.396 1.00 34.16 87 ALA B O 1
ATOM 670 N N . PHE A 1 88 ? 10.634 -1.512 66.500 1.00 30.77 88 PHE B N 1
ATOM 671 C CA . PHE A 1 88 ? 12.078 -1.542 66.720 1.00 31.31 88 PHE B CA 1
ATOM 672 C C . PHE A 1 88 ? 12.379 -1.529 68.217 1.00 33.01 88 PHE B C 1
ATOM 673 O O . PHE A 1 88 ? 12.778 -0.493 68.762 1.00 34.33 88 PHE B O 1
ATOM 681 N N . GLY A 1 89 ? 12.174 -2.667 68.876 1.00 34.63 89 GLY B N 1
ATOM 682 C CA . GLY A 1 89 ? 12.298 -2.733 70.318 1.00 35.36 89 GLY B CA 1
ATOM 683 C C . GLY A 1 89 ? 13.700 -3.089 70.757 1.00 36.54 89 GLY B C 1
ATOM 684 O O . GLY A 1 89 ? 13.928 -4.169 71.295 1.00 40.26 89 GLY B O 1
ATOM 685 N N . GLN A 1 90 ? 14.637 -2.179 70.521 1.00 37.52 90 GLN B N 1
ATOM 686 C CA . GLN A 1 90 ? 16.032 -2.375 70.892 1.00 39.73 90 GLN B CA 1
ATOM 687 C C . GLN A 1 90 ? 16.303 -1.701 72.251 1.00 40.72 90 GLN B C 1
ATOM 688 O O . GLN A 1 90 ? 15.821 -0.595 72.524 1.00 39.11 90 GLN B O 1
ATOM 694 N N . GLU A 1 91 ? 17.063 -2.387 73.104 1.00 43.93 91 GLU B N 1
ATOM 695 C CA . GLU A 1 91 ? 17.128 -2.051 74.527 1.00 48.81 91 GLU B CA 1
ATOM 696 C C . GLU A 1 91 ? 17.749 -0.689 74.802 1.00 47.27 91 GLU B C 1
ATOM 697 O O . GLU A 1 91 ? 17.246 0.065 75.625 1.00 45.79 91 GLU B O 1
ATOM 703 N N . ASP A 1 92 ? 18.845 -0.371 74.135 1.00 51.25 92 ASP B N 1
ATOM 704 C CA . ASP A 1 92 ? 19.270 1.009 74.126 1.00 53.09 92 ASP B CA 1
ATOM 705 C C . ASP A 1 92 ? 18.506 1.659 72.993 1.00 48.90 92 ASP B C 1
ATOM 706 O O . ASP A 1 92 ? 18.783 1.376 71.834 1.00 61.24 92 ASP B O 1
ATOM 711 N N . VAL A 1 93 ? 17.551 2.504 73.370 1.00 39.82 93 VAL B N 1
ATOM 712 C CA . VAL A 1 93 ? 16.528 3.168 72.549 1.00 35.02 93 VAL B CA 1
ATOM 713 C C . VAL A 1 93 ? 15.451 3.386 73.589 1.00 31.62 93 VAL B C 1
ATOM 714 O O . VAL A 1 93 ? 15.023 4.507 73.845 1.00 29.92 93 VAL B O 1
ATOM 718 N N . MET A 1 94 ? 15.051 2.287 74.222 1.00 30.29 94 MET B N 1
ATOM 719 C CA . MET A 1 94 ? 14.215 2.341 75.406 1.00 29.36 94 MET B CA 1
ATOM 720 C C . MET A 1 94 ? 14.839 3.204 76.483 1.00 27.92 94 MET B C 1
ATOM 721 O O . MET A 1 94 ? 14.191 4.077 77.048 1.00 27.69 94 MET B O 1
ATOM 726 N N . LYS A 1 95 ? 16.103 2.931 76.766 1.00 28.55 95 LYS B N 1
ATOM 727 C CA . LYS A 1 95 ? 16.874 3.692 77.723 1.00 29.95 95 LYS B CA 1
ATOM 728 C C . LYS A 1 95 ? 16.860 5.184 77.366 1.00 29.22 95 LYS B C 1
ATOM 729 O O . LYS A 1 95 ? 16.755 6.035 78.242 1.00 30.26 95 LYS B O 1
ATOM 735 N N . GLN A 1 96 ? 16.945 5.506 76.079 1.00 29.56 96 GLN B N 1
ATOM 736 C CA . GLN A 1 96 ? 16.864 6.907 75.646 1.00 29.30 96 GLN B CA 1
ATOM 737 C C . GLN A 1 96 ? 15.486 7.491 75.897 1.00 26.86 96 GLN B C 1
ATOM 738 O O . GLN A 1 96 ? 15.352 8.635 76.333 1.00 23.59 96 GLN B O 1
ATOM 744 N N . ALA A 1 97 ? 14.465 6.694 75.597 1.00 26.91 97 ALA B N 1
ATOM 745 C CA . ALA A 1 97 ? 13.085 7.094 75.808 1.00 26.22 97 ALA B CA 1
ATOM 746 C C . ALA A 1 97 ? 12.858 7.450 77.277 1.00 25.70 97 ALA B C 1
ATOM 747 O O . ALA A 1 97 ? 12.150 8.417 77.594 1.00 21.47 97 ALA B O 1
ATOM 749 N N . VAL A 1 98 ? 13.479 6.662 78.156 1.00 25.68 98 VAL B N 1
ATOM 750 C CA . VAL A 1 98 ? 13.406 6.878 79.591 1.00 26.97 98 VAL B CA 1
ATOM 751 C C . VAL A 1 98 ? 14.098 8.179 80.006 1.00 27.22 98 VAL B C 1
ATOM 752 O O . VAL A 1 98 ? 13.556 8.946 80.794 1.00 27.52 98 VAL B O 1
ATOM 756 N N . ASP A 1 99 ? 15.299 8.409 79.480 1.00 29.12 99 ASP B N 1
ATOM 757 C CA . ASP A 1 99 ? 16.049 9.627 79.765 1.00 29.00 99 ASP B CA 1
ATOM 758 C C . ASP A 1 99 ? 15.411 10.887 79.179 1.00 27.18 99 ASP B C 1
ATOM 759 O O . ASP A 1 99 ? 15.670 11.999 79.650 1.00 29.34 99 ASP B O 1
ATOM 764 N N . LEU A 1 100 ? 14.586 10.719 78.145 1.00 23.14 100 LEU B N 1
ATOM 765 C CA . LEU A 1 100 ? 13.971 11.857 77.476 1.00 21.24 100 LEU B CA 1
ATOM 766 C C . LEU A 1 100 ? 12.534 12.027 77.917 1.00 20.75 100 LEU B C 1
ATOM 767 O O . LEU A 1 100 ? 11.831 12.875 77.395 1.00 20.98 100 LEU B O 1
ATOM 772 N N . GLY A 1 101 ? 12.088 11.196 78.854 1.00 20.92 101 GLY B N 1
ATOM 773 C CA . GLY A 1 101 ? 10.846 11.437 79.561 1.00 21.91 101 GLY B CA 1
ATOM 774 C C . GLY A 1 101 ? 9.601 10.725 79.084 1.00 21.50 101 GLY B C 1
ATOM 775 O O . GLY A 1 101 ? 8.486 11.172 79.350 1.00 22.18 101 GLY B O 1
ATOM 776 N N . ALA A 1 102 ? 9.766 9.617 78.381 1.00 21.36 102 ALA B N 1
ATOM 777 C CA . ALA A 1 102 ? 8.595 8.859 77.956 1.00 20.89 102 ALA B CA 1
ATOM 778 C C . ALA A 1 102 ? 7.933 8.231 79.186 1.00 20.31 102 ALA B C 1
ATOM 779 O O . ALA A 1 102 ? 8.635 7.808 80.105 1.00 20.89 102 ALA B O 1
ATOM 781 N N . SER A 1 103 ? 6.594 8.202 79.203 1.00 21.34 103 SER B N 1
ATOM 782 C CA . SER A 1 103 ? 5.804 7.536 80.247 1.00 21.28 103 SER B CA 1
ATOM 783 C C . SER A 1 103 ? 5.780 6.039 80.050 1.00 22.06 103 SER B C 1
ATOM 784 O O . SER A 1 103 ? 5.769 5.282 81.023 1.00 22.75 103 SER B O 1
ATOM 787 N N . TYR A 1 104 ? 5.749 5.614 78.783 1.00 24.18 104 TYR B N 1
ATOM 788 C CA . TYR A 1 104 ? 5.590 4.204 78.452 1.00 23.67 104 TYR B CA 1
ATOM 789 C C . TYR A 1 104 ? 6.169 3.848 77.100 1.00 23.01 104 TYR B C 1
ATOM 790 O O . TYR A 1 104 ? 6.512 4.715 76.302 1.00 23.00 104 TYR B O 1
ATOM 799 N N . PHE A 1 105 ? 6.269 2.546 76.861 1.00 23.18 105 PHE B N 1
ATOM 800 C CA . PHE A 1 105 ? 6.907 2.002 75.679 1.00 24.30 105 PHE B CA 1
ATOM 801 C C . PHE A 1 105 ? 6.125 0.753 75.293 1.00 25.04 105 PHE B C 1
ATOM 802 O O . PHE A 1 105 ? 5.930 -0.153 76.103 1.00 26.64 105 PHE B O 1
ATOM 810 N N . MET A 1 106 ? 5.662 0.709 74.060 1.00 26.80 106 MET B N 1
ATOM 811 C CA . MET A 1 106 ? 4.881 -0.424 73.602 1.00 28.20 106 MET B CA 1
ATOM 812 C C . MET A 1 106 ? 5.410 -0.952 72.250 1.00 25.07 106 MET B C 1
ATOM 813 O O . MET A 1 106 ? 5.767 -0.188 71.358 1.00 22.33 106 MET B O 1
ATOM 818 N N . LEU A 1 107 ? 5.475 -2.271 72.125 1.00 24.44 107 LEU B N 1
ATOM 819 C CA . LEU A 1 107 ? 5.902 -2.906 70.894 1.00 24.23 107 LEU B CA 1
ATOM 820 C C . LEU A 1 107 ? 4.737 -3.114 69.925 1.00 24.76 107 LEU B C 1
ATOM 821 O O . LEU A 1 107 ? 3.647 -3.508 70.338 1.00 24.09 107 LEU B O 1
ATOM 826 N N . LYS A 1 108 ? 4.960 -2.795 68.650 1.00 25.00 108 LYS B N 1
ATOM 827 C CA . LYS A 1 108 ? 4.106 -3.273 67.564 1.00 26.53 108 LYS B CA 1
ATOM 828 C C . LYS A 1 108 ? 4.530 -4.705 67.270 1.00 27.60 108 LYS B C 1
ATOM 829 O O . LYS A 1 108 ? 5.729 -4.994 67.232 1.00 27.95 108 LYS B O 1
ATOM 835 N N . PRO A 1 109 ? 3.561 -5.609 67.074 1.00 29.80 109 PRO B N 1
ATOM 836 C CA . PRO A 1 109 ? 2.127 -5.307 67.119 1.00 28.92 109 PRO B CA 1
ATOM 837 C C . PRO A 1 109 ? 1.560 -5.314 68.541 1.00 27.57 109 PRO B C 1
ATOM 838 O O . PRO A 1 109 ? 2.109 -5.941 69.436 1.00 25.12 109 PRO B O 1
ATOM 842 N N . PHE A 1 110 ? 0.460 -4.607 68.744 1.00 29.79 110 PHE B N 1
ATOM 843 C CA . PHE A 1 110 ? -0.166 -4.559 70.056 1.00 30.70 110 PHE B CA 1
ATOM 844 C C . PHE A 1 110 ? -1.690 -4.736 69.978 1.00 33.50 110 PHE B C 1
ATOM 845 O O . PHE A 1 110 ? -2.320 -4.462 68.952 1.00 30.73 110 PHE B O 1
ATOM 853 N N . GLU A 1 111 ? -2.283 -5.209 71.067 1.00 37.94 111 GLU B N 1
ATOM 854 C CA . GLU A 1 111 ? -3.724 -5.282 71.129 1.00 40.89 111 GLU B CA 1
ATOM 855 C C . GLU A 1 111 ? -4.204 -3.866 71.429 1.00 36.79 111 GLU B C 1
ATOM 856 O O . GLU A 1 111 ? -3.632 -3.188 72.271 1.00 33.89 111 GLU B O 1
ATOM 862 N N . PHE A 1 112 ? -5.218 -3.397 70.709 1.00 37.74 112 PHE B N 1
ATOM 863 C CA . PHE A 1 112 ? -5.713 -2.035 70.906 1.00 37.84 112 PHE B CA 1
ATOM 864 C C . PHE A 1 112 ? -6.229 -1.821 72.324 1.00 40.45 112 PHE B C 1
ATOM 865 O O . PHE A 1 112 ? -5.912 -0.820 72.969 1.00 39.28 112 PHE B O 1
ATOM 873 N N . ASP A 1 113 ? -6.994 -2.781 72.822 1.00 45.08 113 ASP B N 1
ATOM 874 C CA . ASP A 1 113 ? -7.578 -2.661 74.148 1.00 46.71 113 ASP B CA 1
ATOM 875 C C . ASP A 1 113 ? -6.510 -2.696 75.248 1.00 43.20 113 ASP B C 1
ATOM 876 O O . ASP A 1 113 ? -6.723 -2.197 76.359 1.00 41.38 113 ASP B O 1
ATOM 881 N N . ARG A 1 114 ? -5.354 -3.270 74.941 1.00 40.84 114 ARG B N 1
ATOM 882 C CA . ARG A 1 114 ? -4.282 -3.314 75.924 1.00 39.26 114 ARG B CA 1
ATOM 883 C C . ARG A 1 114 ? -3.552 -1.954 75.957 1.00 35.71 114 ARG B C 1
ATOM 884 O O . ARG A 1 114 ? -3.099 -1.506 77.011 1.00 34.83 114 ARG B O 1
ATOM 892 N N . LEU A 1 115 ? -3.483 -1.296 74.799 1.00 31.87 115 LEU B N 1
ATOM 893 C CA . LEU A 1 115 ? -3.082 0.107 74.687 1.00 29.07 115 LEU B CA 1
ATOM 894 C C . LEU A 1 115 ? -4.081 1.082 75.336 1.00 29.08 115 LEU B C 1
ATOM 895 O O . LEU A 1 115 ? -3.695 2.068 75.964 1.00 28.92 115 LEU B O 1
ATOM 900 N N . VAL A 1 116 ? -5.369 0.826 75.157 1.00 28.87 116 VAL B N 1
ATOM 901 C CA . VAL A 1 116 ? -6.370 1.628 75.835 1.00 29.52 116 VAL B CA 1
ATOM 902 C C . VAL A 1 116 ? -6.143 1.562 77.336 1.00 28.32 116 VAL B C 1
ATOM 903 O O . VAL A 1 116 ? -6.179 2.577 78.031 1.00 28.71 116 VAL B O 1
ATOM 907 N N . ASN A 1 117 ? -5.879 0.361 77.821 1.00 30.39 117 ASN B N 1
ATOM 908 C CA . ASN A 1 117 ? -5.697 0.149 79.239 1.00 33.38 117 ASN B CA 1
ATOM 909 C C . ASN A 1 117 ? -4.460 0.902 79.766 1.00 32.13 117 ASN B C 1
ATOM 910 O O . ASN A 1 117 ? -4.479 1.406 80.884 1.00 34.47 117 ASN B O 1
ATOM 915 N N . GLN A 1 118 ? -3.409 1.034 78.955 1.00 31.36 118 GLN B N 1
ATOM 916 C CA . GLN A 1 118 ? -2.258 1.837 79.363 1.00 31.41 118 GLN B CA 1
ATOM 917 C C . GLN A 1 118 ? -2.490 3.354 79.296 1.00 29.76 118 GLN B C 1
ATOM 918 O O . GLN A 1 118 ? -1.894 4.104 80.078 1.00 28.62 118 GLN B O 1
ATOM 924 N N . ILE A 1 119 ? -3.329 3.808 78.364 1.00 26.94 119 ILE B N 1
ATOM 925 C CA . ILE A 1 119 ? -3.722 5.209 78.342 1.00 24.82 119 ILE B CA 1
ATOM 926 C C . ILE A 1 119 ? -4.441 5.550 79.651 1.00 25.52 119 ILE B C 1
ATOM 927 O O . ILE A 1 119 ? -4.157 6.583 80.292 1.00 23.78 119 ILE B O 1
ATOM 932 N N . LEU A 1 120 ? -5.341 4.666 80.074 1.00 26.56 120 LEU B N 1
ATOM 933 C CA . LEU A 1 120 ? -6.068 4.900 81.317 1.00 28.53 120 LEU B CA 1
ATOM 934 C C . LEU A 1 120 ? -5.136 4.827 82.525 1.00 27.04 120 LEU B C 1
ATOM 935 O O . LEU A 1 120 ? -5.387 5.489 83.522 1.00 25.36 120 LEU B O 1
ATOM 940 N N . GLN A 1 121 ? -4.055 4.053 82.442 1.00 26.18 121 GLN B N 1
ATOM 941 C CA . GLN A 1 121 ? -3.121 4.001 83.571 1.00 28.32 121 GLN B CA 1
ATOM 942 C C . GLN A 1 121 ? -2.305 5.304 83.708 1.00 28.55 121 GLN B C 1
ATOM 943 O O . GLN A 1 121 ? -2.156 5.843 84.818 1.00 27.21 121 GLN B O 1
ATOM 949 N N . VAL A 1 122 ? -1.804 5.820 82.585 1.00 30.27 122 VAL B N 1
ATOM 950 C CA . VAL A 1 122 ? -0.939 6.989 82.633 1.00 30.02 122 VAL B CA 1
ATOM 951 C C . VAL A 1 122 ? -1.696 8.303 82.765 1.00 29.62 122 VAL B C 1
ATOM 952 O O . VAL A 1 122 ? -1.086 9.314 83.084 1.00 30.29 122 VAL B O 1
ATOM 956 N N . ALA A 1 123 ? -3.004 8.303 82.523 1.00 30.01 123 ALA B N 1
ATOM 957 C CA . ALA A 1 123 ? -3.755 9.566 82.470 1.00 30.76 123 ALA B CA 1
ATOM 958 C C . ALA A 1 123 ? -5.174 9.491 83.046 1.00 29.91 123 ALA B C 1
ATOM 959 O O . ALA A 1 123 ? -5.885 10.502 83.101 1.00 27.14 123 ALA B O 1
ATOM 961 N N . GLY A 1 124 ? -5.590 8.302 83.463 1.00 32.05 124 GLY B N 1
ATOM 962 C CA . GLY A 1 124 ? -6.920 8.131 84.013 1.00 32.15 124 GLY B CA 1
ATOM 963 C C . GLY A 1 124 ? -6.886 8.363 85.504 1.00 33.19 124 GLY B C 1
ATOM 964 O O . GLY A 1 124 ? -5.910 7.999 86.169 1.00 34.37 124 GLY B O 1
ATOM 965 N N . HIS A 1 125 ? -7.938 8.982 86.026 1.00 34.52 125 HIS B N 1
ATOM 966 C CA . HIS A 1 125 ? -8.065 9.137 87.456 1.00 38.12 125 HIS B CA 1
ATOM 967 C C . HIS A 1 125 ? -9.525 9.132 87.894 1.00 46.18 125 HIS B C 1
ATOM 968 O O . HIS A 1 125 ? -10.376 9.862 87.387 1.00 55.30 125 HIS B O 1
ATOM 975 N N . LYS A 1 126 ? -9.740 8.265 88.891 1.00 51.78 126 LYS B N 1
ATOM 976 C CA . LYS A 1 126 ? -11.039 7.756 89.337 1.00 55.53 126 LYS B CA 1
ATOM 977 C C . LYS A 1 126 ? -11.738 6.989 88.228 1.00 54.58 126 LYS B C 1
ATOM 978 O O . LYS A 1 126 ? -12.280 5.918 88.475 1.00 56.46 126 LYS B O 1
ATOM 984 N N . LYS B 1 3 ? 15.219 44.700 94.432 1.00 65.48 3 LYS A N 1
ATOM 985 C CA . LYS B 1 3 ? 15.533 45.304 93.152 1.00 64.01 3 LYS A CA 1
ATOM 986 C C . LYS B 1 3 ? 14.479 46.320 92.731 1.00 58.46 3 LYS A C 1
ATOM 987 O O . LYS B 1 3 ? 13.283 46.071 92.881 1.00 58.70 3 LYS A O 1
ATOM 993 N N . ILE B 1 4 ? 14.922 47.456 92.195 1.00 50.49 4 ILE A N 1
ATOM 994 C CA . ILE B 1 4 ? 14.023 48.572 91.881 1.00 44.18 4 ILE A CA 1
ATOM 995 C C . ILE B 1 4 ? 13.566 48.578 90.420 1.00 40.22 4 ILE A C 1
ATOM 996 O O . ILE B 1 4 ? 14.377 48.644 89.492 1.00 34.73 4 ILE A O 1
ATOM 1001 N N . LYS B 1 5 ? 12.251 48.518 90.234 1.00 41.23 5 LYS A N 1
ATOM 1002 C CA . LYS B 1 5 ? 11.654 48.441 88.905 1.00 42.56 5 LYS A CA 1
ATOM 1003 C C . LYS B 1 5 ? 11.403 49.823 88.299 1.00 37.46 5 LYS A C 1
ATOM 1004 O O . LYS B 1 5 ? 10.566 50.587 88.786 1.00 40.18 5 LYS A O 1
ATOM 1010 N N . VAL B 1 6 ? 12.115 50.120 87.217 1.00 33.28 6 VAL A N 1
ATOM 1011 C CA . VAL B 1 6 ? 12.095 51.442 86.610 1.00 30.54 6 VAL A CA 1
ATOM 1012 C C . VAL B 1 6 ? 11.409 51.455 85.249 1.00 28.15 6 VAL A C 1
ATOM 1013 O O . VAL B 1 6 ? 11.649 50.589 84.401 1.00 27.03 6 VAL A O 1
ATOM 1017 N N . ALA B 1 7 ? 10.536 52.434 85.039 1.00 27.71 7 ALA A N 1
ATOM 1018 C CA . ALA B 1 7 ? 10.020 52.691 83.701 1.00 28.58 7 ALA A CA 1
ATOM 1019 C C . ALA B 1 7 ? 10.538 54.044 83.192 1.00 28.88 7 ALA A C 1
ATOM 1020 O O . ALA B 1 7 ? 10.613 55.014 83.957 1.00 30.58 7 ALA A O 1
ATOM 1022 N N . ILE B 1 8 ? 10.919 54.094 81.913 1.00 29.09 8 ILE A N 1
ATOM 1023 C CA . ILE B 1 8 ? 11.389 55.326 81.274 1.00 29.75 8 ILE A CA 1
ATOM 1024 C C . ILE B 1 8 ? 10.423 55.785 80.174 1.00 30.56 8 ILE A C 1
ATOM 1025 O O . ILE B 1 8 ? 10.014 54.990 79.334 1.00 30.67 8 ILE A O 1
ATOM 1030 N N . ALA B 1 9 ? 10.065 57.069 80.195 1.00 31.30 9 ALA A N 1
ATOM 1031 C CA . ALA B 1 9 ? 9.252 57.671 79.141 1.00 31.76 9 ALA A CA 1
ATOM 1032 C C . ALA B 1 9 ? 9.947 58.928 78.591 1.00 33.03 9 ALA A C 1
ATOM 1033 O O . ALA B 1 9 ? 10.067 59.950 79.275 1.00 32.15 9 ALA A O 1
ATOM 1035 N N . ASP B 1 10 ? 10.395 58.834 77.347 1.00 33.72 10 ASP A N 1
ATOM 1036 C CA . ASP B 1 10 ? 11.200 59.881 76.726 1.00 35.84 10 ASP A CA 1
ATOM 1037 C C . ASP B 1 10 ? 11.177 59.722 75.202 1.00 34.72 10 ASP A C 1
ATOM 1038 O O . ASP B 1 10 ? 11.263 58.606 74.692 1.00 32.29 10 ASP A O 1
ATOM 1043 N N . ASP B 1 11 ? 11.059 60.835 74.483 1.00 36.27 11 ASP A N 1
ATOM 1044 C CA . ASP B 1 11 ? 10.915 60.795 73.027 1.00 35.48 11 ASP A CA 1
ATOM 1045 C C . ASP B 1 11 ? 12.248 60.822 72.274 1.00 37.93 11 ASP A C 1
ATOM 1046 O O . ASP B 1 11 ? 12.284 60.978 71.058 1.00 44.70 11 ASP A O 1
ATOM 1051 N N . ASN B 1 12 ? 13.339 60.633 73.006 1.00 38.63 12 ASN A N 1
ATOM 1052 C CA . ASN B 1 12 ? 14.675 60.531 72.433 1.00 37.78 12 ASN A CA 1
ATOM 1053 C C . ASN B 1 12 ? 15.180 59.106 72.589 1.00 38.24 12 ASN A C 1
ATOM 1054 O O . ASN B 1 12 ? 15.545 58.710 73.696 1.00 35.81 12 ASN A O 1
ATOM 1059 N N . LYS B 1 13 ? 15.211 58.345 71.493 1.00 41.54 13 LYS A N 1
ATOM 1060 C CA . LYS B 1 13 ? 15.571 56.921 71.555 1.00 46.34 13 LYS A CA 1
ATOM 1061 C C . LYS B 1 13 ? 17.036 56.667 71.886 1.00 47.14 13 LYS A C 1
ATOM 1062 O O . LYS B 1 13 ? 17.364 55.690 72.562 1.00 45.46 13 LYS A O 1
ATOM 1068 N N . GLU B 1 14 ? 17.910 57.530 71.381 1.00 48.21 14 GLU A N 1
ATOM 1069 C CA . GLU B 1 14 ? 19.317 57.442 71.705 1.00 48.51 14 GLU A CA 1
ATOM 1070 C C . GLU B 1 14 ? 19.501 57.518 73.224 1.00 45.70 14 GLU A C 1
ATOM 1071 O O . GLU B 1 14 ? 20.241 56.718 73.808 1.00 39.33 14 GLU A O 1
ATOM 1077 N N . LEU B 1 15 ? 18.804 58.462 73.861 1.00 44.53 15 LEU A N 1
ATOM 1078 C CA . LEU B 1 15 ? 18.891 58.597 75.308 1.00 44.40 15 LEU A CA 1
ATOM 1079 C C . LEU B 1 15 ? 18.308 57.394 76.044 1.00 42.15 15 LEU A C 1
ATOM 1080 O O . LEU B 1 15 ? 18.912 56.905 76.999 1.00 44.27 15 LEU A O 1
ATOM 1085 N N . VAL B 1 16 ? 17.138 56.926 75.617 1.00 37.52 16 VAL A N 1
ATOM 1086 C CA . VAL B 1 16 ? 16.486 55.794 76.273 1.00 37.27 16 VAL A CA 1
ATOM 1087 C C . VAL B 1 16 ? 17.324 54.514 76.112 1.00 39.29 16 VAL A C 1
ATOM 1088 O O . VAL B 1 16 ? 17.403 53.703 77.039 1.00 37.70 16 VAL A O 1
ATOM 1092 N N . LYS B 1 17 ? 17.987 54.337 74.969 1.00 40.93 17 LYS A N 1
ATOM 1093 C CA . LYS B 1 17 ? 18.847 53.155 74.799 1.00 43.16 17 LYS A CA 1
ATOM 1094 C C . LYS B 1 17 ? 20.132 53.229 75.640 1.00 43.00 17 LYS A C 1
ATOM 1095 O O . LYS B 1 17 ? 20.459 52.271 76.345 1.00 46.95 17 LYS A O 1
ATOM 1101 N N . THR B 1 18 ? 20.851 54.351 75.573 1.00 40.08 18 THR A N 1
ATOM 1102 C CA . THR B 1 18 ? 22.053 54.581 76.396 1.00 39.02 18 THR A CA 1
ATOM 1103 C C . THR B 1 18 ? 21.802 54.371 77.888 1.00 40.72 18 THR A C 1
ATOM 1104 O O . THR B 1 18 ? 22.662 53.900 78.640 1.00 44.21 18 THR A O 1
ATOM 1108 N N . LEU B 1 19 ? 20.607 54.760 78.304 1.00 42.08 19 LEU A N 1
ATOM 1109 C CA . LEU B 1 19 ? 20.231 54.745 79.697 1.00 46.19 19 LEU A CA 1
ATOM 1110 C C . LEU B 1 19 ? 19.837 53.344 80.078 1.00 47.02 19 LEU A C 1
ATOM 1111 O O . LEU B 1 19 ? 20.133 52.875 81.174 1.00 52.00 19 LEU A O 1
ATOM 1116 N N . GLU B 1 20 ? 19.165 52.681 79.142 1.00 48.12 20 GLU A N 1
ATOM 1117 C CA . GLU B 1 20 ? 18.698 51.323 79.331 1.00 46.82 20 GLU A CA 1
ATOM 1118 C C . GLU B 1 20 ? 19.905 50.394 79.373 1.00 47.28 20 GLU A C 1
ATOM 1119 O O . GLU B 1 20 ? 19.917 49.372 80.075 1.00 48.46 20 GLU A O 1
ATOM 1125 N N . SER B 1 21 ? 20.934 50.789 78.628 1.00 43.06 21 SER A N 1
ATOM 1126 C CA . SER B 1 21 ? 22.176 50.037 78.549 1.00 43.80 21 SER A CA 1
ATOM 1127 C C . SER B 1 21 ? 23.050 50.291 79.774 1.00 45.40 21 SER A C 1
ATOM 1128 O O . SER B 1 21 ? 23.623 49.360 80.341 1.00 47.23 21 SER A O 1
ATOM 1131 N N . TYR B 1 22 ? 23.143 51.551 80.185 1.00 41.28 22 TYR A N 1
ATOM 1132 C CA . TYR B 1 22 ? 23.939 51.905 81.349 1.00 43.14 22 TYR A CA 1
ATOM 1133 C C . TYR B 1 22 ? 23.408 51.255 82.632 1.00 41.21 22 TYR A C 1
ATOM 1134 O O . TYR B 1 22 ? 24.171 50.990 83.554 1.00 46.36 22 TYR A O 1
ATOM 1143 N N . LEU B 1 23 ? 22.108 50.999 82.692 1.00 41.48 23 LEU A N 1
ATOM 1144 C CA . LEU B 1 23 ? 21.508 50.395 83.883 1.00 44.31 23 LEU A CA 1
ATOM 1145 C C . LEU B 1 23 ? 21.409 48.877 83.802 1.00 41.64 23 LEU A C 1
ATOM 1146 O O . LEU B 1 23 ? 20.996 48.227 84.767 1.00 40.24 23 LEU A O 1
ATOM 1151 N N . ALA B 1 24 ? 21.745 48.322 82.641 1.00 42.02 24 ALA A N 1
ATOM 1152 C CA . ALA B 1 24 ? 21.727 46.881 82.456 1.00 44.85 24 ALA A CA 1
ATOM 1153 C C . ALA B 1 24 ? 22.642 46.229 83.492 1.00 49.67 24 ALA A C 1
ATOM 1154 O O . ALA B 1 24 ? 22.203 45.365 84.255 1.00 56.73 24 ALA A O 1
ATOM 1156 N N . ASP B 1 25 ? 23.901 46.673 83.511 1.00 50.78 25 ASP A N 1
ATOM 1157 C CA . ASP B 1 25 ? 24.888 46.336 84.543 1.00 50.74 25 ASP A CA 1
ATOM 1158 C C . ASP B 1 25 ? 24.358 46.268 85.961 1.00 47.67 25 ASP A C 1
ATOM 1159 O O . ASP B 1 25 ? 24.814 45.469 86.775 1.00 45.19 25 ASP A O 1
ATOM 1164 N N . HIS B 1 26 ? 23.413 47.142 86.264 1.00 46.37 26 HIS A N 1
ATOM 1165 C CA . HIS B 1 26 ? 23.144 47.476 87.652 1.00 45.19 26 HIS A CA 1
ATOM 1166 C C . HIS B 1 26 ? 22.419 46.390 88.446 1.00 45.91 26 HIS A C 1
ATOM 1167 O O . HIS B 1 26 ? 21.373 45.883 88.039 1.00 39.31 26 HIS A O 1
ATOM 1174 N N . PRO B 1 27 ? 22.992 46.044 89.607 1.00 51.97 27 PRO A N 1
ATOM 1175 C CA . PRO B 1 27 ? 22.494 45.089 90.613 1.00 53.10 27 PRO A CA 1
ATOM 1176 C C . PRO B 1 27 ? 21.033 45.305 91.057 1.00 55.44 27 PRO A C 1
ATOM 1177 O O . PRO B 1 27 ? 20.201 44.401 90.951 1.00 50.04 27 PRO A O 1
ATOM 1181 N N . GLN B 1 28 ? 20.733 46.522 91.518 1.00 59.63 28 GLN A N 1
ATOM 1182 C CA . GLN B 1 28 ? 19.467 46.790 92.212 1.00 59.05 28 GLN A CA 1
ATOM 1183 C C . GLN B 1 28 ? 18.400 47.497 91.384 1.00 54.05 28 GLN A C 1
ATOM 1184 O O . GLN B 1 28 ? 17.330 47.790 91.909 1.00 56.59 28 GLN A O 1
ATOM 1190 N N . ILE B 1 29 ? 18.678 47.771 90.109 1.00 48.02 29 ILE A N 1
ATOM 1191 C CA . ILE B 1 29 ? 17.722 48.487 89.252 1.00 43.66 29 ILE A CA 1
ATOM 1192 C C . ILE B 1 29 ? 17.471 47.753 87.940 1.00 41.15 29 ILE A C 1
ATOM 1193 O O . ILE B 1 29 ? 18.417 47.407 87.232 1.00 38.96 29 ILE A O 1
ATOM 1198 N N . GLU B 1 30 ? 16.207 47.526 87.603 1.00 40.26 30 GLU A N 1
ATOM 1199 C CA . GLU B 1 30 ? 15.890 46.947 86.302 1.00 43.45 30 GLU A CA 1
ATOM 1200 C C . GLU B 1 30 ? 14.896 47.787 85.481 1.00 40.30 30 GLU A C 1
ATOM 1201 O O . GLU B 1 30 ? 13.840 48.187 85.968 1.00 36.96 30 GLU A O 1
ATOM 1207 N N . VAL B 1 31 ? 15.242 48.038 84.225 1.00 36.50 31 VAL A N 1
ATOM 1208 C CA . VAL B 1 31 ? 14.356 48.778 83.329 1.00 37.66 31 VAL A CA 1
ATOM 1209 C C . VAL B 1 31 ? 13.339 47.844 82.690 1.00 39.55 31 VAL A C 1
ATOM 1210 O O . VAL B 1 31 ? 13.675 47.034 81.824 1.00 43.10 31 VAL A O 1
ATOM 1214 N N . ILE B 1 32 ? 12.091 47.961 83.117 1.00 37.94 32 ILE A N 1
ATOM 1215 C CA . ILE B 1 32 ? 11.072 47.017 82.697 1.00 37.58 32 ILE A CA 1
ATOM 1216 C C . ILE B 1 32 ? 10.231 47.532 81.529 1.00 37.52 32 ILE A C 1
ATOM 1217 O O . ILE B 1 32 ? 9.630 46.736 80.809 1.00 40.29 32 ILE A O 1
ATOM 1222 N N . THR B 1 33 ? 10.202 48.850 81.327 1.00 39.94 33 THR A N 1
ATOM 1223 C CA . THR B 1 33 ? 9.318 49.465 80.328 1.00 37.24 33 THR A CA 1
ATOM 1224 C C . THR B 1 33 ? 9.927 50.738 79.724 1.00 36.19 33 THR A C 1
ATOM 1225 O O . THR B 1 33 ? 10.551 51.537 80.434 1.00 32.74 33 THR A O 1
ATOM 1229 N N . THR B 1 34 ? 9.741 50.930 78.417 1.00 34.71 34 THR A N 1
ATOM 1230 C CA . THR B 1 34 ? 10.073 52.202 77.789 1.00 32.12 34 THR A CA 1
ATOM 1231 C C . THR B 1 34 ? 8.979 52.623 76.804 1.00 32.33 34 THR A C 1
ATOM 1232 O O . THR B 1 34 ? 8.390 51.802 76.098 1.00 34.82 34 THR A O 1
ATOM 1236 N N . ALA B 1 35 ? 8.702 53.920 76.780 1.00 30.92 35 ALA A N 1
ATOM 1237 C CA . ALA B 1 35 ? 7.730 54.478 75.867 1.00 28.93 35 ALA A CA 1
ATOM 1238 C C . ALA B 1 35 ? 8.289 55.756 75.266 1.00 29.00 35 ALA A C 1
ATOM 1239 O O . ALA B 1 35 ? 9.010 56.512 75.939 1.00 27.92 35 ALA A O 1
ATOM 1241 N N . PRO B 1 36 ? 7.963 56.001 73.980 1.00 27.98 36 PRO A N 1
ATOM 1242 C CA . PRO B 1 36 ? 8.396 57.243 73.330 1.00 26.32 36 PRO A CA 1
ATOM 1243 C C . PRO B 1 36 ? 7.440 58.396 73.616 1.00 24.87 36 PRO A C 1
ATOM 1244 O O . PRO B 1 36 ? 7.736 59.520 73.221 1.00 25.19 36 PRO A O 1
ATOM 1248 N N . ASN B 1 37 ? 6.312 58.128 74.277 1.00 25.70 37 ASN A N 1
ATOM 1249 C CA . ASN B 1 37 ? 5.380 59.203 74.600 1.00 25.92 37 ASN A CA 1
ATOM 1250 C C . ASN B 1 37 ? 4.422 58.886 75.734 1.00 25.48 37 ASN A C 1
ATOM 1251 O O . ASN B 1 37 ? 4.435 57.796 76.296 1.00 25.95 37 ASN A O 1
ATOM 1256 N N . GLY B 1 38 ? 3.603 59.879 76.069 1.00 27.44 38 GLY A N 1
ATOM 1257 C CA . GLY B 1 38 ? 2.652 59.781 77.160 1.00 26.47 38 GLY A CA 1
ATOM 1258 C C . GLY B 1 38 ? 1.529 58.783 76.969 1.00 27.05 38 GLY A C 1
ATOM 1259 O O . GLY B 1 38 ? 1.197 58.086 77.920 1.00 27.09 38 GLY A O 1
ATOM 1260 N N . LYS B 1 39 ? 0.930 58.717 75.774 1.00 29.25 39 LYS A N 1
ATOM 1261 C CA . LYS B 1 39 ? -0.122 57.740 75.526 1.00 29.72 39 LYS A CA 1
ATOM 1262 C C . LYS B 1 39 ? 0.418 56.343 75.763 1.00 27.77 39 LYS A C 1
ATOM 1263 O O . LYS B 1 39 ? -0.240 55.509 76.377 1.00 27.89 39 LYS A O 1
ATOM 1269 N N . VAL B 1 40 ? 1.627 56.081 75.287 1.00 26.82 40 VAL A N 1
ATOM 1270 C CA . VAL B 1 40 ? 2.159 54.728 75.396 1.00 25.71 40 VAL A CA 1
ATOM 1271 C C . VAL B 1 40 ? 2.564 54.385 76.818 1.00 25.32 40 VAL A C 1
ATOM 1272 O O . VAL B 1 40 ? 2.306 53.262 77.274 1.00 25.72 40 VAL A O 1
ATOM 1276 N N . ILE B 1 41 ? 3.174 55.335 77.537 1.00 25.36 41 ILE A N 1
ATOM 1277 C CA . ILE B 1 41 ? 3.643 55.017 78.890 1.00 24.44 41 ILE A CA 1
ATOM 1278 C C . ILE B 1 41 ? 2.507 54.753 79.866 1.00 25.18 41 ILE A C 1
ATOM 1279 O O . ILE B 1 41 ? 2.669 53.934 80.762 1.00 26.30 41 ILE A O 1
ATOM 1284 N N . LEU B 1 42 ? 1.368 55.422 79.703 1.00 26.56 42 LEU A N 1
ATOM 1285 C CA . LEU B 1 42 ? 0.223 55.139 80.554 1.00 28.07 42 LEU A CA 1
ATOM 1286 C C . LEU B 1 42 ? -0.305 53.740 80.243 1.00 30.95 42 LEU A C 1
ATOM 1287 O O . LEU B 1 42 ? -0.528 52.926 81.138 1.00 34.59 42 LEU A O 1
ATOM 1292 N N . SER B 1 43 ? -0.473 53.456 78.964 1.00 32.52 43 SER A N 1
ATOM 1293 C CA . SER B 1 43 ? -1.018 52.185 78.538 1.00 36.39 43 SER A CA 1
ATOM 1294 C C . SER B 1 43 ? -0.127 51.009 78.997 1.00 40.84 43 SER A C 1
ATOM 1295 O O . SER B 1 43 ? -0.634 49.998 79.493 1.00 43.19 43 SER A O 1
ATOM 1298 N N . LEU B 1 44 ? 1.192 51.149 78.863 1.00 38.55 44 LEU A N 1
ATOM 1299 C CA . LEU B 1 44 ? 2.107 50.070 79.241 1.00 38.23 44 LEU A CA 1
ATOM 1300 C C . LEU B 1 44 ? 2.213 49.883 80.750 1.00 37.83 44 LEU A C 1
ATOM 1301 O O . LEU B 1 44 ? 2.626 48.821 81.218 1.00 37.06 44 LEU A O 1
ATOM 1306 N N . MET B 1 45 ? 1.863 50.912 81.514 1.00 35.33 45 MET A N 1
ATOM 1307 C CA . MET B 1 45 ? 2.075 50.858 82.952 1.00 37.62 45 MET A CA 1
ATOM 1308 C C . MET B 1 45 ? 0.901 50.242 83.695 1.00 41.06 45 MET A C 1
ATOM 1309 O O . MET B 1 45 ? 1.050 49.837 84.848 1.00 42.97 45 MET A O 1
ATOM 1314 N N . GLU B 1 46 ? -0.260 50.188 83.049 1.00 43.10 46 GLU A N 1
ATOM 1315 C CA . GLU B 1 46 ? -1.446 49.645 83.696 1.00 47.00 46 GLU A CA 1
ATOM 1316 C C . GLU B 1 46 ? -1.293 48.150 83.945 1.00 47.51 46 GLU A C 1
ATOM 1317 O O . GLU B 1 46 ? -0.948 47.387 83.031 1.00 44.17 46 GLU A O 1
ATOM 1323 N N . ASN B 1 47 ? -1.538 47.759 85.200 1.00 49.40 47 ASN A N 1
ATOM 1324 C CA . ASN B 1 47 ? -1.357 46.391 85.695 1.00 48.11 47 ASN A CA 1
ATOM 1325 C C . ASN B 1 47 ? 0.076 45.895 85.552 1.00 48.67 47 ASN A C 1
ATOM 1326 O O . ASN B 1 47 ? 0.331 44.705 85.703 1.00 51.71 47 ASN A O 1
ATOM 1331 N N . ASP B 1 48 ? 0.999 46.807 85.253 1.00 45.81 48 ASP A N 1
ATOM 1332 C CA . ASP B 1 48 ? 2.426 46.504 85.275 1.00 46.28 48 ASP A CA 1
ATOM 1333 C C . ASP B 1 48 ? 3.228 47.689 85.820 1.00 47.52 48 ASP A C 1
ATOM 1334 O O . ASP B 1 48 ? 4.139 48.199 85.158 1.00 51.92 48 ASP A O 1
ATOM 1339 N N . LEU B 1 49 ? 2.888 48.095 87.041 1.00 41.59 49 LEU A N 1
ATOM 1340 C CA . LEU B 1 49 ? 3.474 49.253 87.697 1.00 39.21 49 LEU A CA 1
ATOM 1341 C C . LEU B 1 49 ? 4.962 49.104 87.955 1.00 38.58 49 LEU A C 1
ATOM 1342 O O . LEU B 1 49 ? 5.441 48.020 88.307 1.00 41.48 49 LEU A O 1
ATOM 1347 N N . PRO B 1 50 ? 5.702 50.201 87.756 1.00 35.08 50 PRO A N 1
ATOM 1348 C CA . PRO B 1 50 ? 7.109 50.287 88.146 1.00 33.87 50 PRO A CA 1
ATOM 1349 C C . PRO B 1 50 ? 7.257 50.937 89.531 1.00 33.97 50 PRO A C 1
ATOM 1350 O O . PRO B 1 50 ? 6.279 51.470 90.079 1.00 33.47 50 PRO A O 1
ATOM 1354 N N . ASP B 1 51 ? 8.457 50.897 90.099 1.00 32.33 51 ASP A N 1
ATOM 1355 C CA . ASP B 1 51 ? 8.706 51.599 91.351 1.00 34.30 51 ASP A CA 1
ATOM 1356 C C . ASP B 1 51 ? 9.004 53.066 91.056 1.00 35.83 51 ASP A C 1
ATOM 1357 O O . ASP B 1 51 ? 8.390 53.977 91.624 1.00 33.94 51 ASP A O 1
ATOM 1362 N N . VAL B 1 52 ? 9.938 53.285 90.140 1.00 34.65 52 VAL A N 1
ATOM 1363 C CA . VAL B 1 52 ? 10.289 54.627 89.725 1.00 33.36 52 VAL A CA 1
ATOM 1364 C C . VAL B 1 52 ? 9.947 54.820 88.259 1.00 29.20 52 VAL A C 1
ATOM 1365 O O . VAL B 1 52 ? 10.340 54.014 87.430 1.00 28.59 52 VAL A O 1
ATOM 1369 N N . LEU B 1 53 ? 9.206 55.875 87.943 1.00 27.62 53 LEU A N 1
ATOM 1370 C CA . LEU B 1 53 ? 9.059 56.316 86.560 1.00 26.52 53 LEU A CA 1
ATOM 1371 C C . LEU B 1 53 ? 9.946 57.542 86.291 1.00 26.57 53 LEU A C 1
ATOM 1372 O O . LEU B 1 53 ? 9.859 58.544 87.022 1.00 23.93 53 LEU A O 1
ATOM 1377 N N . LEU B 1 54 ? 10.812 57.438 85.271 1.00 26.20 54 LEU A N 1
ATOM 1378 C CA . LEU B 1 54 ? 11.562 58.580 84.724 1.00 26.15 54 LEU A CA 1
ATOM 1379 C C . LEU B 1 54 ? 10.758 59.199 83.582 1.00 25.23 54 LEU A C 1
ATOM 1380 O O . LEU B 1 54 ? 10.482 58.540 82.578 1.00 23.10 54 LEU A O 1
ATOM 1385 N N . LEU B 1 55 ? 10.384 60.464 83.719 1.00 24.76 55 LEU A N 1
ATOM 1386 C CA . LEU B 1 55 ? 9.398 61.025 82.808 1.00 25.07 55 LEU A CA 1
ATOM 1387 C C . LEU B 1 55 ? 9.841 62.352 82.197 1.00 24.82 55 LEU A C 1
ATOM 1388 O O . LEU B 1 55 ? 9.958 63.350 82.881 1.00 23.85 55 LEU A O 1
ATOM 1393 N N . ASP B 1 56 ? 10.135 62.324 80.900 1.00 27.92 56 ASP A N 1
ATOM 1394 C CA . ASP B 1 56 ? 10.367 63.521 80.099 1.00 30.11 56 ASP A CA 1
ATOM 1395 C C . ASP B 1 56 ? 9.096 64.361 80.119 1.00 30.53 56 ASP A C 1
ATOM 1396 O O . ASP B 1 56 ? 7.997 63.812 80.084 1.00 33.33 56 ASP A O 1
ATOM 1401 N N . ILE B 1 57 ? 9.218 65.681 80.198 1.00 30.98 57 ILE A N 1
ATOM 1402 C CA . ILE B 1 57 ? 8.019 66.511 80.182 1.00 30.58 57 ILE A CA 1
ATOM 1403 C C . ILE B 1 57 ? 7.551 66.745 78.763 1.00 30.11 57 ILE A C 1
ATOM 1404 O O . ILE B 1 57 ? 6.357 66.664 78.471 1.00 30.68 57 ILE A O 1
ATOM 1409 N N . ILE B 1 58 ? 8.496 67.022 77.871 1.00 30.00 58 ILE A N 1
ATOM 1410 C CA . ILE B 1 58 ? 8.148 67.369 76.498 1.00 28.94 58 ILE A CA 1
ATOM 1411 C C . ILE B 1 58 ? 8.205 66.134 75.614 1.00 26.97 58 ILE A C 1
ATOM 1412 O O . ILE B 1 58 ? 9.274 65.583 75.354 1.00 29.94 58 ILE A O 1
ATOM 1417 N N . MET B 1 59 ? 7.028 65.692 75.189 1.00 25.46 59 MET A N 1
ATOM 1418 C CA . MET B 1 59 ? 6.854 64.479 74.402 1.00 25.11 59 MET A CA 1
ATOM 1419 C C . MET B 1 59 ? 5.692 64.705 73.452 1.00 25.39 59 MET A C 1
ATOM 1420 O O . MET B 1 59 ? 4.760 65.439 73.777 1.00 26.14 59 MET A O 1
ATOM 1425 N N . PRO B 1 60 ? 5.729 64.068 72.278 1.00 27.58 60 PRO A N 1
ATOM 1426 C CA . PRO B 1 60 ? 4.618 64.248 71.337 1.00 27.88 60 PRO A CA 1
ATOM 1427 C C . PRO B 1 60 ? 3.342 63.587 71.842 1.00 28.52 60 PRO A C 1
ATOM 1428 O O . PRO B 1 60 ? 3.390 62.724 72.751 1.00 27.33 60 PRO A O 1
ATOM 1432 N N . HIS B 1 61 ? 2.215 64.034 71.275 1.00 29.43 61 HIS A N 1
ATOM 1433 C CA . HIS B 1 61 ? 0.868 63.506 71.572 1.00 30.91 61 HIS A CA 1
ATOM 1434 C C . HIS B 1 61 ? 0.333 63.816 72.969 1.00 30.49 61 HIS A C 1
ATOM 1435 O O . HIS B 1 61 ? -0.758 64.387 73.100 1.00 30.26 61 HIS A O 1
ATOM 1442 N N . LEU B 1 62 ? 1.102 63.463 73.999 1.00 32.80 62 LEU A N 1
ATOM 1443 C CA . LEU B 1 62 ? 0.661 63.622 75.376 1.00 31.60 62 LEU A CA 1
ATOM 1444 C C . LEU B 1 62 ? 1.894 63.804 76.239 1.00 31.77 62 LEU A C 1
ATOM 1445 O O . LEU B 1 62 ? 2.803 62.972 76.196 1.00 33.27 62 LEU A O 1
ATOM 1450 N N . ASP B 1 63 ? 1.955 64.889 77.006 1.00 32.06 63 ASP A N 1
ATOM 1451 C CA . ASP B 1 63 ? 3.231 65.241 77.619 1.00 31.41 63 ASP A CA 1
ATOM 1452 C C . ASP B 1 63 ? 3.332 64.790 79.089 1.00 31.46 63 ASP A C 1
ATOM 1453 O O . ASP B 1 63 ? 2.370 64.288 79.668 1.00 31.57 63 ASP A O 1
ATOM 1458 N N . GLY B 1 64 ? 4.514 64.940 79.670 1.00 31.23 64 GLY A N 1
ATOM 1459 C CA . GLY B 1 64 ? 4.774 64.458 81.016 1.00 30.52 64 GLY A CA 1
ATOM 1460 C C . GLY B 1 64 ? 3.857 64.945 82.124 1.00 28.82 64 GLY A C 1
ATOM 1461 O O . GLY B 1 64 ? 3.525 64.174 83.020 1.00 27.93 64 GLY A O 1
ATOM 1462 N N . LEU B 1 65 ? 3.450 66.212 82.090 1.00 28.90 65 LEU A N 1
ATOM 1463 C CA . LEU B 1 65 ? 2.532 66.720 83.111 1.00 27.51 65 LEU A CA 1
ATOM 1464 C C . LEU B 1 65 ? 1.109 66.173 82.927 1.00 26.62 65 LEU A C 1
ATOM 1465 O O . LEU B 1 65 ? 0.392 65.961 83.910 1.00 26.97 65 LEU A O 1
ATOM 1470 N N . ALA B 1 66 ? 0.698 65.954 81.677 1.00 24.80 66 ALA A N 1
ATOM 1471 C CA . ALA B 1 66 ? -0.586 65.296 81.412 1.00 25.02 66 ALA A CA 1
ATOM 1472 C C . ALA B 1 66 ? -0.554 63.858 81.943 1.00 25.68 66 ALA A C 1
ATOM 1473 O O . ALA B 1 66 ? -1.489 63.409 82.611 1.00 25.92 66 ALA A O 1
ATOM 1475 N N . VAL B 1 67 ? 0.537 63.153 81.649 1.00 25.62 67 VAL A N 1
ATOM 1476 C CA . VAL B 1 67 ? 0.768 61.809 82.152 1.00 25.76 67 VAL A CA 1
ATOM 1477 C C . VAL B 1 67 ? 0.687 61.724 83.667 1.00 28.32 67 VAL A C 1
ATOM 1478 O O . VAL B 1 67 ? 0.020 60.843 84.218 1.00 28.58 67 VAL A O 1
ATOM 1482 N N . LEU B 1 68 ? 1.395 62.645 84.321 1.00 32.43 68 LEU A N 1
ATOM 1483 C CA . LEU B 1 68 ? 1.484 62.728 85.777 1.00 33.15 68 LEU A CA 1
ATOM 1484 C C . LEU B 1 68 ? 0.117 63.001 86.407 1.00 35.10 68 LEU A C 1
ATOM 1485 O O . LEU B 1 68 ? -0.208 62.481 87.479 1.00 36.71 68 LEU A O 1
ATOM 1490 N N . GLU B 1 69 ? -0.679 63.819 85.723 1.00 39.34 69 GLU A N 1
ATOM 1491 C CA . GLU B 1 69 ? -2.000 64.191 86.194 1.00 42.04 69 GLU A CA 1
ATOM 1492 C C . GLU B 1 69 ? -2.949 63.007 86.135 1.00 45.73 69 GLU A C 1
ATOM 1493 O O . GLU B 1 69 ? -3.733 62.777 87.053 1.00 45.28 69 GLU A O 1
ATOM 1499 N N . MET B 1 70 ? -2.884 62.241 85.058 1.00 50.87 70 MET A N 1
ATOM 1500 C CA . MET B 1 70 ? -3.671 61.018 85.008 1.00 50.66 70 MET A CA 1
ATOM 1501 C C . MET B 1 70 ? -3.116 59.952 85.951 1.00 54.99 70 MET A C 1
ATOM 1502 O O . MET B 1 70 ? -3.859 59.091 86.421 1.00 63.65 70 MET A O 1
ATOM 1507 N N . MET B 1 71 ? -1.823 60.012 86.252 1.00 52.15 71 MET A N 1
ATOM 1508 C CA . MET B 1 71 ? -1.259 59.074 87.216 1.00 51.20 71 MET A CA 1
ATOM 1509 C C . MET B 1 71 ? -1.792 59.367 88.607 1.00 51.97 71 MET A C 1
ATOM 1510 O O . MET B 1 71 ? -2.130 58.451 89.360 1.00 50.85 71 MET A O 1
ATOM 1515 N N . GLN B 1 72 ? -1.860 60.654 88.936 1.00 59.73 72 GLN A N 1
ATOM 1516 C CA . GLN B 1 72 ? -2.384 61.110 90.217 1.00 59.67 72 GLN A CA 1
ATOM 1517 C C . GLN B 1 72 ? -3.783 60.579 90.454 1.00 59.73 72 GLN A C 1
ATOM 1518 O O . GLN B 1 72 ? -4.102 60.122 91.558 1.00 60.73 72 GLN A O 1
ATOM 1524 N N . ALA B 1 73 ? -4.598 60.621 89.400 1.00 56.31 73 ALA A N 1
ATOM 1525 C CA . ALA B 1 73 ? -6.007 60.251 89.471 1.00 58.59 73 ALA A CA 1
ATOM 1526 C C . ALA B 1 73 ? -6.258 58.779 89.122 1.00 60.77 73 ALA A C 1
ATOM 1527 O O . ALA B 1 73 ? -7.285 58.434 88.529 1.00 51.85 73 ALA A O 1
ATOM 1529 N N . ASN B 1 74 ? -5.307 57.923 89.490 1.00 67.05 74 ASN A N 1
ATOM 1530 C CA . ASN B 1 74 ? -5.492 56.472 89.472 1.00 70.25 74 ASN A CA 1
ATOM 1531 C C . ASN B 1 74 ? -4.739 55.833 90.645 1.00 74.25 74 ASN A C 1
ATOM 1532 O O . ASN B 1 74 ? -4.151 56.532 91.462 1.00 75.14 74 ASN A O 1
ATOM 1537 N N . GLU B 1 75 ? -4.758 54.507 90.726 1.00 82.59 75 GLU A N 1
ATOM 1538 C CA . GLU B 1 75 ? -4.149 53.775 91.840 1.00 80.99 75 GLU A CA 1
ATOM 1539 C C . GLU B 1 75 ? -2.638 53.957 91.975 1.00 85.60 75 GLU A C 1
ATOM 1540 O O . GLU B 1 75 ? -2.036 53.424 92.909 1.00 79.56 75 GLU A O 1
ATOM 1546 N N . ASN B 1 76 ? -2.025 54.687 91.045 1.00 89.89 76 ASN A N 1
ATOM 1547 C CA . ASN B 1 76 ? -0.578 54.596 90.845 1.00 84.13 76 ASN A CA 1
ATOM 1548 C C . ASN B 1 76 ? 0.269 55.874 90.988 1.00 80.41 76 ASN A C 1
ATOM 1549 O O . ASN B 1 76 ? 1.211 56.063 90.223 1.00 65.40 76 ASN A O 1
ATOM 1554 N N . LEU B 1 77 ? -0.003 56.736 91.966 1.00 81.66 77 LEU A N 1
ATOM 1555 C CA . LEU B 1 77 ? 0.882 57.897 92.113 1.00 87.86 77 LEU A CA 1
ATOM 1556 C C . LEU B 1 77 ? 1.815 57.859 93.331 1.00 86.71 77 LEU A C 1
ATOM 1557 O O . LEU B 1 77 ? 2.959 58.290 93.233 1.00 84.41 77 LEU A O 1
ATOM 1562 N N . SER B 1 78 ? 1.346 57.374 94.470 1.00 87.04 78 SER A N 1
ATOM 1563 C CA . SER B 1 78 ? 2.242 57.216 95.597 1.00 91.20 78 SER A CA 1
ATOM 1564 C C . SER B 1 78 ? 2.828 55.803 95.490 1.00 94.91 78 SER A C 1
ATOM 1565 O O . SER B 1 78 ? 3.890 55.504 96.098 1.00 106.03 78 SER A O 1
ATOM 1568 N N . LYS B 1 79 ? 2.141 54.959 94.712 1.00 81.39 79 LYS A N 1
ATOM 1569 C CA . LYS B 1 79 ? 2.721 53.718 94.307 1.00 73.68 79 LYS A CA 1
ATOM 1570 C C . LYS B 1 79 ? 3.955 54.040 93.467 1.00 64.03 79 LYS A C 1
ATOM 1571 O O . LYS B 1 79 ? 5.071 53.667 93.823 1.00 59.39 79 LYS A O 1
ATOM 1577 N N . VAL B 1 80 ? 3.771 54.792 92.387 1.00 52.42 80 VAL A N 1
ATOM 1578 C CA . VAL B 1 80 ? 4.887 55.056 91.490 1.00 46.02 80 VAL A CA 1
ATOM 1579 C C . VAL B 1 80 ? 5.569 56.376 91.815 1.00 39.80 80 VAL A C 1
ATOM 1580 O O . VAL B 1 80 ? 4.958 57.429 91.766 1.00 38.45 80 VAL A O 1
ATOM 1584 N N . GLN B 1 81 ? 6.844 56.299 92.168 1.00 37.41 81 GLN A N 1
ATOM 1585 C CA . GLN B 1 81 ? 7.658 57.482 92.418 1.00 35.48 81 GLN A CA 1
ATOM 1586 C C . GLN B 1 81 ? 8.166 58.051 91.102 1.00 31.47 81 GLN A C 1
ATOM 1587 O O . GLN B 1 81 ? 8.962 57.414 90.409 1.00 30.57 81 GLN A O 1
ATOM 1593 N N . VAL B 1 82 ? 7.695 59.241 90.755 1.00 29.06 82 VAL A N 1
ATOM 1594 C CA . VAL B 1 82 ? 8.047 59.850 89.479 1.00 27.52 82 VAL A CA 1
ATOM 1595 C C . VAL B 1 82 ? 9.154 60.881 89.596 1.00 27.09 82 VAL A C 1
ATOM 1596 O O . VAL B 1 82 ? 9.082 61.817 90.411 1.00 25.15 82 VAL A O 1
ATOM 1600 N N . ILE B 1 83 ? 10.179 60.689 88.771 1.00 25.87 83 ILE A N 1
ATOM 1601 C CA . ILE B 1 83 ? 11.234 61.671 88.604 1.00 25.44 83 ILE A CA 1
ATOM 1602 C C . ILE B 1 83 ? 11.124 62.331 87.228 1.00 24.94 83 ILE A C 1
ATOM 1603 O O . ILE B 1 83 ? 11.327 61.664 86.208 1.00 23.09 83 ILE A O 1
ATOM 1608 N N . MET B 1 84 ? 10.803 63.627 87.192 1.00 26.15 84 MET A N 1
ATOM 1609 C CA . MET B 1 84 ? 10.725 64.338 85.910 1.00 26.74 84 MET A CA 1
ATOM 1610 C C . MET B 1 84 ? 12.131 64.539 85.332 1.00 26.69 84 MET A C 1
ATOM 1611 O O . MET B 1 84 ? 13.083 64.879 86.051 1.00 27.34 84 MET A O 1
ATOM 1616 N N . LEU B 1 85 ? 12.262 64.291 84.036 1.00 27.67 85 LEU A N 1
ATOM 1617 C CA . LEU B 1 85 ? 13.470 64.640 83.297 1.00 31.71 85 LEU A CA 1
ATOM 1618 C C . LEU B 1 85 ? 13.101 65.707 82.276 1.00 30.38 85 LEU A C 1
ATOM 1619 O O . LEU B 1 85 ? 12.079 65.570 81.611 1.00 35.74 85 LEU A O 1
ATOM 1624 N N . THR B 1 86 ? 13.893 66.768 82.156 1.00 27.23 86 THR A N 1
ATOM 1625 C CA . THR B 1 86 ? 13.630 67.759 81.122 1.00 26.72 86 THR A CA 1
ATOM 1626 C C . THR B 1 86 ? 14.772 68.763 81.004 1.00 24.76 86 THR A C 1
ATOM 1627 O O . THR B 1 86 ? 15.639 68.824 81.882 1.00 23.81 86 THR A O 1
ATOM 1631 N N . ALA B 1 87 ? 14.790 69.521 79.907 1.00 22.82 87 ALA A N 1
ATOM 1632 C CA . ALA B 1 87 ? 15.717 70.648 79.761 1.00 21.03 87 ALA A CA 1
ATOM 1633 C C . ALA B 1 87 ? 14.922 71.937 79.897 1.00 21.79 87 ALA A C 1
ATOM 1634 O O . ALA B 1 87 ? 15.469 73.053 79.829 1.00 19.59 87 ALA A O 1
ATOM 1636 N N . PHE B 1 88 ? 13.616 71.766 80.103 1.00 23.01 88 PHE A N 1
ATOM 1637 C CA . PHE B 1 88 ? 12.717 72.897 80.311 1.00 24.84 88 PHE A CA 1
ATOM 1638 C C . PHE B 1 88 ? 12.415 73.030 81.791 1.00 27.32 88 PHE A C 1
ATOM 1639 O O . PHE B 1 88 ? 11.377 72.550 82.272 1.00 29.46 88 PHE A O 1
ATOM 1647 N N . GLY B 1 89 ? 13.340 73.660 82.514 1.00 29.40 89 GLY A N 1
ATOM 1648 C CA . GLY B 1 89 ? 13.233 73.782 83.953 1.00 29.05 89 GLY A CA 1
ATOM 1649 C C . GLY B 1 89 ? 12.767 75.165 84.326 1.00 31.60 89 GLY A C 1
ATOM 1650 O O . GLY B 1 89 ? 13.564 76.013 84.684 1.00 36.79 89 GLY A O 1
ATOM 1651 N N . GLN B 1 90 ? 11.465 75.385 84.231 1.00 34.76 90 GLN A N 1
ATOM 1652 C CA . GLN B 1 90 ? 10.863 76.682 84.467 1.00 36.51 90 GLN A CA 1
ATOM 1653 C C . GLN B 1 90 ? 10.108 76.611 85.787 1.00 35.63 90 GLN A C 1
ATOM 1654 O O . GLN B 1 90 ? 9.345 75.669 86.020 1.00 33.19 90 GLN A O 1
ATOM 1660 N N . GLU B 1 91 ? 10.339 77.602 86.647 1.00 33.95 91 GLU A N 1
ATOM 1661 C CA . GLU B 1 91 ? 9.874 77.584 88.038 1.00 33.63 91 GLU A CA 1
ATOM 1662 C C . GLU B 1 91 ? 8.391 77.158 88.185 1.00 31.71 91 GLU A C 1
ATOM 1663 O O . GLU B 1 91 ? 8.078 76.330 89.039 1.00 28.44 91 GLU A O 1
ATOM 1669 N N . ASP B 1 92 ? 7.490 77.694 87.355 1.00 30.49 92 ASP A N 1
ATOM 1670 C CA . ASP B 1 92 ? 6.065 77.333 87.436 1.00 30.15 92 ASP A CA 1
ATOM 1671 C C . ASP B 1 92 ? 5.764 75.888 87.011 1.00 27.60 92 ASP A C 1
ATOM 1672 O O . ASP B 1 92 ? 4.914 75.224 87.624 1.00 24.54 92 ASP A O 1
ATOM 1677 N N . VAL B 1 93 ? 6.438 75.407 85.965 1.00 26.11 93 VAL A N 1
ATOM 1678 C CA . VAL B 1 93 ? 6.310 74.004 85.577 1.00 26.75 93 VAL A CA 1
ATOM 1679 C C . VAL B 1 93 ? 6.732 73.107 86.741 1.00 26.50 93 VAL A C 1
ATOM 1680 O O . VAL B 1 93 ? 6.069 72.126 87.033 1.00 24.90 93 VAL A O 1
ATOM 1684 N N . MET B 1 94 ? 7.804 73.468 87.439 1.00 29.33 94 MET A N 1
ATOM 1685 C CA . MET B 1 94 ? 8.220 72.711 88.619 1.00 30.99 94 MET A CA 1
ATOM 1686 C C . MET B 1 94 ? 7.189 72.774 89.745 1.00 32.05 94 MET A C 1
ATOM 1687 O O . MET B 1 94 ? 6.980 71.788 90.458 1.00 31.01 94 MET A O 1
ATOM 1692 N N . LYS B 1 95 ? 6.556 73.930 89.913 1.00 32.42 95 LYS A N 1
ATOM 1693 C CA . LYS B 1 95 ? 5.511 74.071 90.914 1.00 33.28 95 LYS A CA 1
ATOM 1694 C C . LYS B 1 95 ? 4.343 73.164 90.525 1.00 30.25 95 LYS A C 1
ATOM 1695 O O . LYS B 1 95 ? 3.795 72.464 91.371 1.00 30.08 95 LYS A O 1
ATOM 1701 N N . GLN B 1 96 ? 4.002 73.140 89.238 1.00 31.42 96 GLN A N 1
ATOM 1702 C CA . GLN B 1 96 ? 2.988 72.224 88.724 1.00 31.83 96 GLN A CA 1
ATOM 1703 C C . GLN B 1 96 ? 3.317 70.751 89.005 1.00 32.73 96 GLN A C 1
ATOM 1704 O O . GLN B 1 96 ? 2.458 70.009 89.500 1.00 30.96 96 GLN A O 1
ATOM 1710 N N . ALA B 1 97 ? 4.550 70.333 88.695 1.00 30.51 97 ALA A N 1
ATOM 1711 C CA . ALA B 1 97 ? 4.986 68.954 88.926 1.00 30.82 97 ALA A CA 1
ATOM 1712 C C . ALA B 1 97 ? 4.827 68.534 90.386 1.00 32.02 97 ALA A C 1
ATOM 1713 O O . ALA B 1 97 ? 4.317 67.448 90.667 1.00 30.84 97 ALA A O 1
ATOM 1715 N N . VAL B 1 98 ? 5.279 69.392 91.304 1.00 33.74 98 VAL A N 1
ATOM 1716 C CA . VAL B 1 98 ? 5.129 69.164 92.740 1.00 36.24 98 VAL A CA 1
ATOM 1717 C C . VAL B 1 98 ? 3.659 68.976 93.166 1.00 38.43 98 VAL A C 1
ATOM 1718 O O . VAL B 1 98 ? 3.316 67.987 93.819 1.00 35.78 98 VAL A O 1
ATOM 1722 N N . ASP B 1 99 ? 2.786 69.903 92.785 1.00 39.78 99 ASP A N 1
ATOM 1723 C CA . ASP B 1 99 ? 1.379 69.790 93.161 1.00 41.59 99 ASP A CA 1
ATOM 1724 C C . ASP B 1 99 ? 0.682 68.585 92.480 1.00 41.05 99 ASP A C 1
ATOM 1725 O O . ASP B 1 99 ? -0.447 68.235 92.828 1.00 43.78 99 ASP A O 1
ATOM 1730 N N . LEU B 1 100 ? 1.350 67.946 91.525 1.00 37.77 100 LEU A N 1
ATOM 1731 C CA . LEU B 1 100 ? 0.808 66.731 90.906 1.00 36.87 100 LEU A CA 1
ATOM 1732 C C . LEU B 1 100 ? 1.485 65.437 91.376 1.00 38.61 100 LEU A C 1
ATOM 1733 O O . LEU B 1 100 ? 1.304 64.394 90.756 1.00 38.85 100 LEU A O 1
ATOM 1738 N N . GLY B 1 101 ? 2.274 65.505 92.446 1.00 35.99 101 GLY A N 1
ATOM 1739 C CA . GLY B 1 101 ? 2.829 64.307 93.043 1.00 32.00 101 GLY A CA 1
ATOM 1740 C C . GLY B 1 101 ? 4.185 63.825 92.572 1.00 30.86 101 GLY A C 1
ATOM 1741 O O . GLY B 1 101 ? 4.576 62.712 92.891 1.00 34.00 101 GLY A O 1
ATOM 1742 N N . ALA B 1 102 ? 4.914 64.647 91.826 1.00 29.53 102 ALA A N 1
ATOM 1743 C CA . ALA B 1 102 ? 6.250 64.268 91.385 1.00 27.65 102 ALA A CA 1
ATOM 1744 C C . ALA B 1 102 ? 7.201 64.267 92.583 1.00 29.18 102 ALA A C 1
ATOM 1745 O O . ALA B 1 102 ? 7.165 65.169 93.416 1.00 28.49 102 ALA A O 1
ATOM 1747 N N . SER B 1 103 ? 8.048 63.250 92.686 1.00 31.34 103 SER A N 1
ATOM 1748 C CA . SER B 1 103 ? 8.908 63.123 93.860 1.00 33.58 103 SER A CA 1
ATOM 1749 C C . SER B 1 103 ? 10.242 63.877 93.715 1.00 35.32 103 SER A C 1
ATOM 1750 O O . SER B 1 103 ? 10.772 64.427 94.686 1.00 39.44 103 SER A O 1
ATOM 1753 N N . TYR B 1 104 ? 10.782 63.894 92.500 1.00 32.57 104 TYR A N 1
ATOM 1754 C CA . TYR B 1 104 ? 11.982 64.656 92.226 1.00 30.13 104 TYR A CA 1
ATOM 1755 C C . TYR B 1 104 ? 11.977 65.154 90.788 1.00 30.54 104 TYR A C 1
ATOM 1756 O O . TYR B 1 104 ? 11.162 64.717 89.973 1.00 33.40 104 TYR A O 1
ATOM 1765 N N . PHE B 1 105 ? 12.900 66.058 90.478 1.00 29.50 105 PHE A N 1
ATOM 1766 C CA . PHE B 1 105 ? 12.876 66.794 89.230 1.00 29.90 105 PHE A CA 1
ATOM 1767 C C . PHE B 1 105 ? 14.325 67.007 88.824 1.00 30.49 105 PHE A C 1
ATOM 1768 O O . PHE B 1 105 ? 15.073 67.676 89.524 1.00 33.81 105 PHE A O 1
ATOM 1776 N N . MET B 1 106 ? 14.729 66.408 87.709 1.00 30.84 106 MET A N 1
ATOM 1777 C CA . MET B 1 106 ? 16.122 66.422 87.296 1.00 29.88 106 MET A CA 1
ATOM 1778 C C . MET B 1 106 ? 16.206 67.092 85.932 1.00 28.22 106 MET A C 1
ATOM 1779 O O . MET B 1 106 ? 15.276 66.994 85.126 1.00 31.80 106 MET A O 1
ATOM 1784 N N . LEU B 1 107 ? 17.317 67.766 85.669 1.00 26.31 107 LEU A N 1
ATOM 1785 C CA . LEU B 1 107 ? 17.416 68.640 84.509 1.00 24.90 107 LEU A CA 1
ATOM 1786 C C . LEU B 1 107 ? 18.505 68.159 83.545 1.00 24.68 107 LEU A C 1
ATOM 1787 O O . LEU B 1 107 ? 19.624 67.847 83.974 1.00 23.64 107 LEU A O 1
ATOM 1792 N N . LYS B 1 108 ? 18.160 68.068 82.260 1.00 25.30 108 LYS A N 1
ATOM 1793 C CA . LYS B 1 108 ? 19.121 67.678 81.218 1.00 27.91 108 LYS A CA 1
ATOM 1794 C C . LYS B 1 108 ? 20.059 68.831 80.847 1.00 28.44 108 LYS A C 1
ATOM 1795 O O . LYS B 1 108 ? 19.656 69.994 80.877 1.00 29.31 108 LYS A O 1
ATOM 1801 N N . PRO B 1 109 ? 21.322 68.519 80.509 1.00 28.59 109 PRO A N 1
ATOM 1802 C CA . PRO B 1 109 ? 21.934 67.189 80.607 1.00 29.93 109 PRO A CA 1
ATOM 1803 C C . PRO B 1 109 ? 22.252 66.811 82.055 1.00 31.57 109 PRO A C 1
ATOM 1804 O O . PRO B 1 109 ? 22.485 67.685 82.891 1.00 33.37 109 PRO A O 1
ATOM 1808 N N . PHE B 1 110 ? 22.271 65.519 82.341 1.00 34.37 110 PHE A N 1
ATOM 1809 C CA . PHE B 1 110 ? 22.518 65.051 83.694 1.00 37.23 110 PHE A CA 1
ATOM 1810 C C . PHE B 1 110 ? 23.598 63.983 83.693 1.00 37.87 110 PHE A C 1
ATOM 1811 O O . PHE B 1 110 ? 23.923 63.404 82.645 1.00 33.91 110 PHE A O 1
ATOM 1819 N N . GLU B 1 111 ? 24.147 63.732 84.875 1.00 39.18 111 GLU A N 1
ATOM 1820 C CA . GLU B 1 111 ? 25.118 62.675 85.067 1.00 41.44 111 GLU A CA 1
ATOM 1821 C C . GLU B 1 111 ? 24.352 61.377 85.324 1.00 40.71 111 GLU A C 1
ATOM 1822 O O . GLU B 1 111 ? 23.302 61.394 85.956 1.00 36.65 111 GLU A O 1
ATOM 1828 N N . PHE B 1 112 ? 24.855 60.253 84.829 1.00 41.26 112 PHE A N 1
ATOM 1829 C CA . PHE B 1 112 ? 24.115 59.007 84.962 1.00 43.02 112 PHE A CA 1
ATOM 1830 C C . PHE B 1 112 ? 24.244 58.487 86.389 1.00 43.67 112 PHE A C 1
ATOM 1831 O O . PHE B 1 112 ? 23.311 57.886 86.937 1.00 46.34 112 PHE A O 1
ATOM 1839 N N . ASP B 1 113 ? 25.378 58.767 87.014 1.00 42.54 113 ASP A N 1
ATOM 1840 C CA . ASP B 1 113 ? 25.563 58.391 88.407 1.00 43.10 113 ASP A CA 1
ATOM 1841 C C . ASP B 1 113 ? 24.658 59.186 89.354 1.00 38.61 113 ASP A C 1
ATOM 1842 O O . ASP B 1 113 ? 24.161 58.650 90.354 1.00 35.50 113 ASP A O 1
ATOM 1847 N N . ARG B 1 114 ? 24.433 60.458 89.049 1.00 36.26 114 ARG A N 1
ATOM 1848 C CA . ARG B 1 114 ? 23.567 61.269 89.895 1.00 36.59 114 ARG A CA 1
ATOM 1849 C C . ARG B 1 114 ? 22.133 60.819 89.746 1.00 36.46 114 ARG A C 1
ATOM 1850 O O . ARG B 1 114 ? 21.341 60.938 90.682 1.00 35.95 114 ARG A O 1
ATOM 1858 N N . LEU B 1 115 ? 21.811 60.310 88.556 1.00 36.42 115 LEU A N 1
ATOM 1859 C CA . LEU B 1 115 ? 20.466 59.846 88.243 1.00 37.07 115 LEU A CA 1
ATOM 1860 C C . LEU B 1 115 ? 20.157 58.544 88.978 1.00 35.91 115 LEU A C 1
ATOM 1861 O O . LEU B 1 115 ? 19.129 58.446 89.652 1.00 33.41 115 LEU A O 1
ATOM 1866 N N . VAL B 1 116 ? 21.047 57.559 88.850 1.00 37.13 116 VAL A N 1
ATOM 1867 C CA . VAL B 1 116 ? 20.959 56.315 89.628 1.00 35.48 116 VAL A CA 1
ATOM 1868 C C . VAL B 1 116 ? 20.833 56.623 91.116 1.00 34.98 116 VAL A C 1
ATOM 1869 O O . VAL B 1 116 ? 20.013 56.029 91.824 1.00 31.53 116 VAL A O 1
ATOM 1873 N N . ASN B 1 117 ? 21.648 57.570 91.573 1.00 35.25 117 ASN A N 1
ATOM 1874 C CA . ASN B 1 117 ? 21.661 57.964 92.974 1.00 38.58 117 ASN A CA 1
ATOM 1875 C C . ASN B 1 117 ? 20.283 58.458 93.449 1.00 38.39 117 ASN A C 1
ATOM 1876 O O . ASN B 1 117 ? 19.845 58.146 94.566 1.00 34.92 117 ASN A O 1
ATOM 1881 N N . GLN B 1 118 ? 19.586 59.197 92.590 1.00 37.59 118 GLN A N 1
ATOM 1882 C CA . GLN B 1 118 ? 18.264 59.719 92.937 1.00 38.26 118 GLN A CA 1
ATOM 1883 C C . GLN B 1 118 ? 17.156 58.692 92.721 1.00 36.98 118 GLN A C 1
ATOM 1884 O O . GLN B 1 118 ? 16.088 58.822 93.307 1.00 36.60 118 GLN A O 1
ATOM 1890 N N . ILE B 1 119 ? 17.401 57.680 91.884 1.00 35.91 119 ILE A N 1
ATOM 1891 C CA . ILE B 1 119 ? 16.470 56.558 91.776 1.00 34.07 119 ILE A CA 1
ATOM 1892 C C . ILE B 1 119 ? 16.443 55.781 93.086 1.00 33.66 119 ILE A C 1
ATOM 1893 O O . ILE B 1 119 ? 15.375 55.496 93.614 1.00 32.44 119 ILE A O 1
ATOM 1898 N N . LEU B 1 120 ? 17.616 55.449 93.615 1.00 36.87 120 LEU A N 1
ATOM 1899 C CA . LEU B 1 120 ? 17.698 54.773 94.905 1.00 40.01 120 LEU A CA 1
ATOM 1900 C C . LEU B 1 120 ? 17.090 55.609 96.021 1.00 41.37 120 LEU A C 1
ATOM 1901 O O . LEU B 1 120 ? 16.265 55.116 96.779 1.00 42.82 120 LEU A O 1
ATOM 1906 N N . GLN B 1 121 ? 17.505 56.871 96.119 1.00 48.21 121 GLN A N 1
ATOM 1907 C CA . GLN B 1 121 ? 17.071 57.736 97.211 1.00 52.10 121 GLN A CA 1
ATOM 1908 C C . GLN B 1 121 ? 15.554 57.887 97.226 1.00 54.37 121 GLN A C 1
ATOM 1909 O O . GLN B 1 121 ? 14.937 57.909 98.292 1.00 58.75 121 GLN A O 1
ATOM 1915 N N . VAL B 1 122 ? 14.955 57.970 96.043 1.00 54.18 122 VAL A N 1
ATOM 1916 C CA . VAL B 1 122 ? 13.511 58.097 95.937 1.00 53.88 122 VAL A CA 1
ATOM 1917 C C . VAL B 1 122 ? 12.805 56.744 96.058 1.00 56.74 122 VAL A C 1
ATOM 1918 O O . VAL B 1 122 ? 11.616 56.685 96.388 1.00 56.24 122 VAL A O 1
ATOM 1922 N N . ALA B 1 123 ? 13.527 55.658 95.785 1.00 62.38 123 ALA A N 1
ATOM 1923 C CA . ALA B 1 123 ? 12.944 54.327 95.894 1.00 61.58 123 ALA A CA 1
ATOM 1924 C C . ALA B 1 123 ? 12.878 53.958 97.368 1.00 67.45 123 ALA A C 1
ATOM 1925 O O . ALA B 1 123 ? 11.939 53.295 97.817 1.00 69.25 123 ALA A O 1
ATOM 1927 N N . GLY B 1 124 ? 13.877 54.417 98.118 1.00 74.22 124 GLY A N 1
ATOM 1928 C CA . GLY B 1 124 ? 13.898 54.256 99.556 1.00 78.65 124 GLY A CA 1
ATOM 1929 C C . GLY B 1 124 ? 12.962 55.224 100.258 1.00 86.11 124 GLY A C 1
ATOM 1930 O O . GLY B 1 124 ? 13.410 56.156 100.929 1.00 83.17 124 GLY A O 1
ATOM 1931 N N . HIS B 1 125 ? 11.658 55.004 100.087 1.00 94.90 125 HIS A N 1
ATOM 1932 C CA . HIS B 1 125 ? 10.621 55.738 100.813 1.00 92.48 125 HIS A CA 1
ATOM 1933 C C . HIS B 1 125 ? 9.447 54.826 101.143 1.00 90.19 125 HIS A C 1
ATOM 1934 O O . HIS B 1 125 ? 8.853 54.218 100.253 1.00 92.74 125 HIS A O 1
ATOM 1941 N N . GLU C 1 2 ? 23.743 30.109 148.829 1.00 67.03 2 GLU C N 1
ATOM 1942 C CA . GLU C 1 2 ? 23.607 29.632 147.459 1.00 70.16 2 GLU C CA 1
ATOM 1943 C C . GLU C 1 2 ? 22.623 28.464 147.373 1.00 66.02 2 GLU C C 1
ATOM 1944 O O . GLU C 1 2 ? 22.315 27.818 148.375 1.00 65.15 2 GLU C O 1
ATOM 1950 N N . LYS C 1 3 ? 22.130 28.188 146.171 1.00 60.35 3 LYS C N 1
ATOM 1951 C CA . LYS C 1 3 ? 21.156 27.116 145.988 1.00 56.07 3 LYS C CA 1
ATOM 1952 C C . LYS C 1 3 ? 21.764 25.694 146.060 1.00 50.73 3 LYS C C 1
ATOM 1953 O O . LYS C 1 3 ? 22.989 25.509 146.134 1.00 47.63 3 LYS C O 1
ATOM 1959 N N . ILE C 1 4 ? 20.888 24.695 146.063 1.00 44.41 4 ILE C N 1
ATOM 1960 C CA . ILE C 1 4 ? 21.306 23.309 145.880 1.00 44.34 4 ILE C CA 1
ATOM 1961 C C . ILE C 1 4 ? 21.656 23.069 144.408 1.00 41.36 4 ILE C C 1
ATOM 1962 O O . ILE C 1 4 ? 20.857 23.368 143.508 1.00 37.73 4 ILE C O 1
ATOM 1967 N N . LYS C 1 5 ? 22.849 22.551 144.153 1.00 40.20 5 LYS C N 1
ATOM 1968 C CA . LYS C 1 5 ? 23.292 22.386 142.772 1.00 40.53 5 LYS C CA 1
ATOM 1969 C C . LYS C 1 5 ? 22.976 20.983 142.221 1.00 35.30 5 LYS C C 1
ATOM 1970 O O . LYS C 1 5 ? 23.542 19.985 142.670 1.00 34.48 5 LYS C O 1
ATOM 1976 N N . VAL C 1 6 ? 22.057 20.924 141.253 1.00 31.11 6 VAL C N 1
ATOM 1977 C CA . VAL C 1 6 ? 21.554 19.652 140.720 1.00 30.94 6 VAL C CA 1
ATOM 1978 C C . VAL C 1 6 ? 21.998 19.354 139.278 1.00 30.14 6 VAL C C 1
ATOM 1979 O O . VAL C 1 6 ? 21.892 20.204 138.382 1.00 31.79 6 VAL C O 1
ATOM 1983 N N . ALA C 1 7 ? 22.498 18.145 139.056 1.00 27.44 7 ALA C N 1
ATOM 1984 C CA . ALA C 1 7 ? 22.850 17.707 137.717 1.00 27.93 7 ALA C CA 1
ATOM 1985 C C . ALA C 1 7 ? 21.903 16.581 137.269 1.00 29.81 7 ALA C C 1
ATOM 1986 O O . ALA C 1 7 ? 21.459 15.776 138.093 1.00 33.16 7 ALA C O 1
ATOM 1988 N N . ILE C 1 8 ? 21.598 16.529 135.973 1.00 31.36 8 ILE C N 1
ATOM 1989 C CA . ILE C 1 8 ? 20.657 15.548 135.425 1.00 31.39 8 ILE C CA 1
ATOM 1990 C C . ILE C 1 8 ? 21.290 14.807 134.265 1.00 31.68 8 ILE C C 1
ATOM 1991 O O . ILE C 1 8 ? 21.771 15.430 133.334 1.00 32.54 8 ILE C O 1
ATOM 1996 N N . ALA C 1 9 ? 21.292 13.478 134.321 1.00 30.29 9 ALA C N 1
ATOM 1997 C CA . ALA C 1 9 ? 21.765 12.666 133.201 1.00 28.49 9 ALA C CA 1
ATOM 1998 C C . ALA C 1 9 ? 20.662 11.728 132.754 1.00 28.03 9 ALA C C 1
ATOM 1999 O O . ALA C 1 9 ? 20.366 10.753 133.433 1.00 25.12 9 ALA C O 1
ATOM 2001 N N . ASP C 1 10 ? 20.061 12.046 131.608 1.00 30.59 10 ASP C N 1
ATOM 2002 C CA . ASP C 1 10 ? 19.012 11.231 130.992 1.00 30.55 10 ASP C CA 1
ATOM 2003 C C . ASP C 1 10 ? 19.074 11.340 129.458 1.00 28.93 10 ASP C C 1
ATOM 2004 O O . ASP C 1 10 ? 19.365 12.401 128.911 1.00 30.04 10 ASP C O 1
ATOM 2009 N N . ASP C 1 11 ? 18.799 10.247 128.764 1.00 28.20 11 ASP C N 1
ATOM 2010 C CA . ASP C 1 11 ? 18.796 10.278 127.307 1.00 29.43 11 ASP C CA 1
ATOM 2011 C C . ASP C 1 11 ? 17.436 10.711 126.705 1.00 27.87 11 ASP C C 1
ATOM 2012 O O . ASP C 1 11 ? 17.320 10.937 125.506 1.00 26.78 11 ASP C O 1
ATOM 2017 N N . ASN C 1 12 ? 16.421 10.857 127.547 1.00 28.75 12 ASN C N 1
ATOM 2018 C CA . ASN C 1 12 ? 15.167 11.464 127.126 1.00 29.41 12 ASN C CA 1
ATOM 2019 C C . ASN C 1 12 ? 15.254 12.978 127.345 1.00 28.51 12 ASN C C 1
ATOM 2020 O O . ASN C 1 12 ? 15.120 13.457 128.472 1.00 30.13 12 ASN C O 1
ATOM 2025 N N . LYS C 1 13 ? 15.466 13.731 126.269 1.00 27.86 13 LYS C N 1
ATOM 2026 C CA . LYS C 1 13 ? 15.703 15.165 126.395 1.00 30.77 13 LYS C CA 1
ATOM 2027 C C . LYS C 1 13 ? 14.453 15.945 126.812 1.00 33.09 13 LYS C C 1
ATOM 2028 O O . LYS C 1 13 ? 14.568 17.040 127.350 1.00 33.53 13 LYS C O 1
ATOM 2034 N N . GLU C 1 14 ? 13.266 15.386 126.586 1.00 34.77 14 GLU C N 1
ATOM 2035 C CA . GLU C 1 14 ? 12.039 16.059 127.002 1.00 35.31 14 GLU C CA 1
ATOM 2036 C C . GLU C 1 14 ? 12.012 16.179 128.514 1.00 32.21 14 GLU C C 1
ATOM 2037 O O . GLU C 1 14 ? 11.695 17.232 129.070 1.00 31.66 14 GLU C O 1
ATOM 2043 N N . LEU C 1 15 ? 12.351 15.085 129.181 1.00 31.70 15 LEU C N 1
ATOM 2044 C CA . LEU C 1 15 ? 12.291 15.047 130.637 1.00 31.62 15 LEU C CA 1
ATOM 2045 C C . LEU C 1 15 ? 13.361 15.962 131.223 1.00 30.82 15 LEU C C 1
ATOM 2046 O O . LEU C 1 15 ? 13.092 16.738 132.140 1.00 27.92 15 LEU C O 1
ATOM 2051 N N . VAL C 1 16 ? 14.567 15.864 130.671 1.00 30.69 16 VAL C N 1
ATOM 2052 C CA . VAL C 1 16 ? 15.676 16.702 131.081 1.00 32.24 16 VAL C CA 1
ATOM 2053 C C . VAL C 1 16 ? 15.294 18.182 131.051 1.00 31.98 16 VAL C C 1
ATOM 2054 O O . VAL C 1 16 ? 15.555 18.934 132.006 1.00 28.49 16 VAL C O 1
ATOM 2058 N N . LYS C 1 17 ? 14.647 18.623 129.981 1.00 34.00 17 LYS C N 1
ATOM 2059 C CA . LYS C 1 17 ? 14.315 20.052 129.936 1.00 36.84 17 LYS C CA 1
ATOM 2060 C C . LYS C 1 17 ? 12.970 20.381 130.623 1.00 37.11 17 LYS C C 1
ATOM 2061 O O . LYS C 1 17 ? 12.787 21.497 131.123 1.00 35.46 17 LYS C O 1
ATOM 2067 N N . THR C 1 18 ? 12.075 19.403 130.726 1.00 35.94 18 THR C N 1
ATOM 2068 C CA . THR C 1 18 ? 10.958 19.537 131.650 1.00 35.39 18 THR C CA 1
ATOM 2069 C C . THR C 1 18 ? 11.465 19.842 133.057 1.00 36.49 18 THR C C 1
ATOM 2070 O O . THR C 1 18 ? 10.955 20.742 133.727 1.00 44.60 18 THR C O 1
ATOM 2074 N N . LEU C 1 19 ? 12.475 19.095 133.493 1.00 34.72 19 LEU C N 1
ATOM 2075 C CA . LEU C 1 19 ? 13.052 19.269 134.822 1.00 35.92 19 LEU C CA 1
ATOM 2076 C C . LEU C 1 19 ? 13.908 20.536 134.935 1.00 35.90 19 LEU C C 1
ATOM 2077 O O . LEU C 1 19 ? 13.865 21.207 135.962 1.00 32.63 19 LEU C O 1
ATOM 2082 N N . GLU C 1 20 ? 14.694 20.860 133.908 1.00 39.40 20 GLU C N 1
ATOM 2083 C CA . GLU C 1 20 ? 15.373 22.156 133.888 1.00 40.51 20 GLU C CA 1
ATOM 2084 C C . GLU C 1 20 ? 14.359 23.266 134.100 1.00 39.68 20 GLU C C 1
ATOM 2085 O O . GLU C 1 20 ? 14.523 24.106 134.978 1.00 38.46 20 GLU C O 1
ATOM 2091 N N . SER C 1 21 ? 13.306 23.235 133.290 1.00 42.79 21 SER C N 1
ATOM 2092 C CA . SER C 1 21 ? 12.234 24.229 133.314 1.00 45.06 21 SER C CA 1
ATOM 2093 C C . SER C 1 21 ? 11.608 24.421 134.689 1.00 45.72 21 SER C C 1
ATOM 2094 O O . SER C 1 21 ? 11.553 25.529 135.222 1.00 41.38 21 SER C O 1
ATOM 2097 N N . TYR C 1 22 ? 11.118 23.316 135.232 1.00 47.84 22 TYR C N 1
ATOM 2098 C CA . TYR C 1 22 ? 10.392 23.297 136.487 1.00 47.60 22 TYR C CA 1
ATOM 2099 C C . TYR C 1 22 ? 11.245 23.739 137.670 1.00 46.61 22 TYR C C 1
ATOM 2100 O O . TYR C 1 22 ? 10.743 24.327 138.627 1.00 46.34 22 TYR C O 1
ATOM 2109 N N . LEU C 1 23 ? 12.533 23.438 137.619 1.00 45.33 23 LEU C N 1
ATOM 2110 C CA . LEU C 1 23 ? 13.409 23.810 138.713 1.00 48.51 23 LEU C CA 1
ATOM 2111 C C . LEU C 1 23 ? 14.013 25.193 138.487 1.00 52.17 23 LEU C C 1
ATOM 2112 O O . LEU C 1 23 ? 14.792 25.681 139.307 1.00 45.10 23 LEU C O 1
ATOM 2117 N N . ALA C 1 24 ? 13.649 25.823 137.373 1.00 56.52 24 ALA C N 1
ATOM 2118 C CA . ALA C 1 24 ? 14.166 27.151 137.066 1.00 62.31 24 ALA C CA 1
ATOM 2119 C C . ALA C 1 24 ? 13.590 28.154 138.051 1.00 70.19 24 ALA C C 1
ATOM 2120 O O . ALA C 1 24 ? 12.370 28.217 138.256 1.00 65.47 24 ALA C O 1
ATOM 2122 N N . ASP C 1 25 ? 14.487 28.914 138.673 1.00 76.39 25 ASP C N 1
ATOM 2123 C CA . ASP C 1 25 ? 14.116 29.931 139.648 1.00 76.45 25 ASP C CA 1
ATOM 2124 C C . ASP C 1 25 ? 13.204 29.339 140.723 1.00 74.72 25 ASP C C 1
ATOM 2125 O O . ASP C 1 25 ? 12.267 29.987 141.203 1.00 71.72 25 ASP C O 1
ATOM 2130 N N . HIS C 1 26 ? 13.470 28.080 141.058 1.00 67.00 26 HIS C N 1
ATOM 2131 C CA . HIS C 1 26 ? 13.008 27.498 142.306 1.00 57.01 26 HIS C CA 1
ATOM 2132 C C . HIS C 1 26 ? 13.933 28.090 143.367 1.00 55.35 26 HIS C C 1
ATOM 2133 O O . HIS C 1 26 ? 15.137 28.243 143.109 1.00 43.93 26 HIS C O 1
ATOM 2140 N N . PRO C 1 27 ? 13.374 28.458 144.541 1.00 52.78 27 PRO C N 1
ATOM 2141 C CA . PRO C 1 27 ? 14.123 29.170 145.583 1.00 49.83 27 PRO C CA 1
ATOM 2142 C C . PRO C 1 27 ? 15.385 28.451 146.058 1.00 46.69 27 PRO C C 1
ATOM 2143 O O . PRO C 1 27 ? 16.421 29.100 146.217 1.00 46.28 27 PRO C O 1
ATOM 2147 N N . GLN C 1 28 ? 15.321 27.143 146.271 1.00 47.43 28 GLN C N 1
ATOM 2148 C CA . GLN C 1 28 ? 16.472 26.460 146.863 1.00 48.75 28 GLN C CA 1
ATOM 2149 C C . GLN C 1 28 ? 17.343 25.694 145.872 1.00 42.47 28 GLN C C 1
ATOM 2150 O O . GLN C 1 28 ? 18.471 25.337 146.195 1.00 41.94 28 GLN C O 1
ATOM 2156 N N . ILE C 1 29 ? 16.832 25.466 144.665 1.00 40.83 29 ILE C N 1
ATOM 2157 C CA . ILE C 1 29 ? 17.474 24.551 143.721 1.00 39.97 29 ILE C CA 1
ATOM 2158 C C . ILE C 1 29 ? 17.979 25.235 142.447 1.00 38.86 29 ILE C C 1
ATOM 2159 O O . ILE C 1 29 ? 17.366 26.180 141.945 1.00 39.49 29 ILE C O 1
ATOM 2164 N N . GLU C 1 30 ? 19.109 24.757 141.943 1.00 39.56 30 GLU C N 1
ATOM 2165 C CA . GLU C 1 30 ? 19.663 25.239 140.687 1.00 43.04 30 GLU C CA 1
ATOM 2166 C C . GLU C 1 30 ? 20.242 24.079 139.885 1.00 42.65 30 GLU C C 1
ATOM 2167 O O . GLU C 1 30 ? 21.201 23.432 140.323 1.00 41.37 30 GLU C O 1
ATOM 2173 N N . VAL C 1 31 ? 19.652 23.824 138.715 1.00 41.21 31 VAL C N 1
ATOM 2174 C CA . VAL C 1 31 ? 20.178 22.841 137.757 1.00 37.51 31 VAL C CA 1
ATOM 2175 C C . VAL C 1 31 ? 21.354 23.422 136.984 1.00 37.63 31 VAL C C 1
ATOM 2176 O O . VAL C 1 31 ? 21.184 24.350 136.204 1.00 38.38 31 VAL C O 1
ATOM 2180 N N . ILE C 1 32 ? 22.541 22.871 137.193 1.00 39.45 32 ILE C N 1
ATOM 2181 C CA . ILE C 1 32 ? 23.752 23.475 136.642 1.00 40.51 32 ILE C CA 1
ATOM 2182 C C . ILE C 1 32 ? 24.213 22.752 135.392 1.00 39.25 32 ILE C C 1
ATOM 2183 O O . ILE C 1 32 ? 25.010 23.275 134.610 1.00 40.63 32 ILE C O 1
ATOM 2188 N N . THR C 1 33 ? 23.696 21.549 135.201 1.00 37.05 33 THR C N 1
ATOM 2189 C CA . THR C 1 33 ? 24.305 20.625 134.271 1.00 37.35 33 THR C CA 1
ATOM 2190 C C . THR C 1 33 ? 23.285 19.600 133.784 1.00 34.62 33 THR C C 1
ATOM 2191 O O . THR C 1 33 ? 22.432 19.147 134.550 1.00 29.99 33 THR C O 1
ATOM 2195 N N . THR C 1 34 ? 23.353 19.261 132.501 1.00 33.16 34 THR C N 1
ATOM 2196 C CA . THR C 1 34 ? 22.592 18.138 131.979 1.00 30.55 34 THR C CA 1
ATOM 2197 C C . THR C 1 34 ? 23.462 17.370 130.997 1.00 27.72 34 THR C C 1
ATOM 2198 O O . THR C 1 34 ? 24.390 17.924 130.405 1.00 26.80 34 THR C O 1
ATOM 2202 N N . ALA C 1 35 ? 23.168 16.080 130.862 1.00 25.99 35 ALA C N 1
ATOM 2203 C CA . ALA C 1 35 ? 23.878 15.186 129.962 1.00 24.87 35 ALA C CA 1
ATOM 2204 C C . ALA C 1 35 ? 22.907 14.176 129.358 1.00 25.89 35 ALA C C 1
ATOM 2205 O O . ALA C 1 35 ? 21.937 13.754 130.003 1.00 24.26 35 ALA C O 1
ATOM 2207 N N . PRO C 1 36 ? 23.161 13.797 128.103 1.00 25.89 36 PRO C N 1
ATOM 2208 C CA . PRO C 1 36 ? 22.353 12.800 127.398 1.00 25.73 36 PRO C CA 1
ATOM 2209 C C . PRO C 1 36 ? 22.745 11.336 127.670 1.00 25.34 36 PRO C C 1
ATOM 2210 O O . PRO C 1 36 ? 21.942 10.454 127.375 1.00 25.92 36 PRO C O 1
ATOM 2214 N N . ASN C 1 37 ? 23.939 11.071 128.183 1.00 25.30 37 ASN C N 1
ATOM 2215 C CA . ASN C 1 37 ? 24.327 9.687 128.447 1.00 24.37 37 ASN C CA 1
ATOM 2216 C C . ASN C 1 37 ? 25.439 9.594 129.470 1.00 24.60 37 ASN C C 1
ATOM 2217 O O . ASN C 1 37 ? 25.927 10.608 129.953 1.00 24.26 37 ASN C O 1
ATOM 2222 N N . GLY C 1 38 ? 25.863 8.374 129.771 1.00 25.88 38 GLY C N 1
ATOM 2223 C CA . GLY C 1 38 ? 26.822 8.149 130.840 1.00 25.74 38 GLY C CA 1
ATOM 2224 C C . GLY C 1 38 ? 28.195 8.757 130.654 1.00 25.87 38 GLY C C 1
ATOM 2225 O O . GLY C 1 38 ? 28.794 9.237 131.614 1.00 25.70 38 GLY C O 1
ATOM 2226 N N . LYS C 1 39 ? 28.702 8.731 129.423 1.00 29.61 39 LYS C N 1
ATOM 2227 C CA . LYS C 1 39 ? 30.048 9.218 129.154 1.00 31.66 39 LYS C CA 1
ATOM 2228 C C . LYS C 1 39 ? 30.089 10.703 129.400 1.00 30.07 39 LYS C C 1
ATOM 2229 O O . LYS C 1 39 ? 31.037 11.220 129.987 1.00 31.94 39 LYS C O 1
ATOM 2235 N N . VAL C 1 40 ? 29.044 11.394 128.976 1.00 26.25 40 VAL C N 1
ATOM 2236 C CA . VAL C 1 40 ? 29.037 12.833 129.099 1.00 23.85 40 VAL C CA 1
ATOM 2237 C C . VAL C 1 40 ? 28.951 13.251 130.558 1.00 23.94 40 VAL C C 1
ATOM 2238 O O . VAL C 1 40 ? 29.660 14.161 130.981 1.00 23.85 40 VAL C O 1
ATOM 2242 N N . ILE C 1 41 ? 28.119 12.574 131.346 1.00 25.71 41 ILE C N 1
ATOM 2243 C CA . ILE C 1 41 ? 27.971 12.968 132.735 1.00 26.38 41 ILE C CA 1
ATOM 2244 C C . ILE C 1 41 ? 29.263 12.726 133.550 1.00 27.25 41 ILE C C 1
ATOM 2245 O O . ILE C 1 41 ? 29.584 13.529 134.430 1.00 26.63 41 ILE C O 1
ATOM 2250 N N . LEU C 1 42 ? 30.017 11.668 133.244 1.00 26.67 42 LEU C N 1
ATOM 2251 C CA . LEU C 1 42 ? 31.300 11.445 133.907 1.00 30.37 42 LEU C CA 1
ATOM 2252 C C . LEU C 1 42 ? 32.254 12.558 133.550 1.00 31.19 42 LEU C C 1
ATOM 2253 O O . LEU C 1 42 ? 32.895 13.151 134.419 1.00 33.60 42 LEU C O 1
ATOM 2258 N N . SER C 1 43 ? 32.338 12.831 132.254 1.00 33.23 43 SER C N 1
ATOM 2259 C CA . SER C 1 43 ? 33.120 13.942 131.719 1.00 33.80 43 SER C CA 1
ATOM 2260 C C . SER C 1 43 ? 32.810 15.277 132.418 1.00 33.29 43 SER C C 1
ATOM 2261 O O . SER C 1 43 ? 33.724 16.044 132.722 1.00 36.65 43 SER C O 1
ATOM 2264 N N . LEU C 1 44 ? 31.530 15.531 132.692 1.00 33.33 44 LEU C N 1
ATOM 2265 C CA . LEU C 1 44 ? 31.079 16.757 133.358 1.00 33.34 44 LEU C CA 1
ATOM 2266 C C . LEU C 1 44 ? 31.333 16.796 134.856 1.00 36.79 44 LEU C C 1
ATOM 2267 O O . LEU C 1 44 ? 31.297 17.868 135.460 1.00 38.41 44 LEU C O 1
ATOM 2272 N N . MET C 1 45 ? 31.551 15.637 135.465 1.00 43.29 45 MET C N 1
ATOM 2273 C CA . MET C 1 45 ? 31.603 15.564 136.926 1.00 48.25 45 MET C CA 1
ATOM 2274 C C . MET C 1 45 ? 33.015 15.437 137.456 1.00 49.96 45 MET C C 1
ATOM 2275 O O . MET C 1 45 ? 33.315 15.869 138.572 1.00 53.70 45 MET C O 1
ATOM 2280 N N . GLU C 1 46 ? 33.865 14.806 136.661 1.00 50.40 46 GLU C N 1
ATOM 2281 C CA . GLU C 1 46 ? 35.252 15.198 136.637 1.00 54.91 46 GLU C CA 1
ATOM 2282 C C . GLU C 1 46 ? 35.204 16.716 136.527 1.00 54.86 46 GLU C C 1
ATOM 2283 O O . GLU C 1 46 ? 34.481 17.245 135.685 1.00 59.15 46 GLU C O 1
ATOM 2289 N N . ASN C 1 47 ? 35.899 17.396 137.434 1.00 56.47 47 ASN C N 1
ATOM 2290 C CA . ASN C 1 47 ? 36.077 18.858 137.450 1.00 57.62 47 ASN C CA 1
ATOM 2291 C C . ASN C 1 47 ? 34.991 19.667 138.192 1.00 58.01 47 ASN C C 1
ATOM 2292 O O . ASN C 1 47 ? 35.341 20.475 139.054 1.00 65.40 47 ASN C O 1
ATOM 2297 N N . ASP C 1 48 ? 33.704 19.479 137.911 1.00 60.11 48 ASP C N 1
ATOM 2298 C CA . ASP C 1 48 ? 32.713 20.263 138.664 1.00 62.42 48 ASP C CA 1
ATOM 2299 C C . ASP C 1 48 ? 31.597 19.407 139.298 1.00 57.88 48 ASP C C 1
ATOM 2300 O O . ASP C 1 48 ? 30.646 19.000 138.628 1.00 57.69 48 ASP C O 1
ATOM 2305 N N . LEU C 1 49 ? 31.720 19.163 140.605 1.00 53.21 49 LEU C N 1
ATOM 2306 C CA . LEU C 1 49 ? 30.804 18.275 141.339 1.00 47.82 49 LEU C CA 1
ATOM 2307 C C . LEU C 1 49 ? 29.508 18.917 141.834 1.00 42.93 49 LEU C C 1
ATOM 2308 O O . LEU C 1 49 ? 29.541 19.808 142.688 1.00 41.16 49 LEU C O 1
ATOM 2313 N N . PRO C 1 50 ? 28.355 18.433 141.340 1.00 37.54 50 PRO C N 1
ATOM 2314 C CA . PRO C 1 50 ? 27.078 18.894 141.904 1.00 36.31 50 PRO C CA 1
ATOM 2315 C C . PRO C 1 50 ? 26.834 18.355 143.319 1.00 33.17 50 PRO C C 1
ATOM 2316 O O . PRO C 1 50 ? 27.547 17.451 143.767 1.00 30.09 50 PRO C O 1
ATOM 2320 N N . ASP C 1 51 ? 25.859 18.934 144.018 1.00 32.23 51 ASP C N 1
ATOM 2321 C CA . ASP C 1 51 ? 25.405 18.394 145.289 1.00 33.17 51 ASP C CA 1
ATOM 2322 C C . ASP C 1 51 ? 24.555 17.140 145.045 1.00 31.34 51 ASP C C 1
ATOM 2323 O O . ASP C 1 51 ? 24.758 16.112 145.701 1.00 32.12 51 ASP C O 1
ATOM 2328 N N . VAL C 1 52 ? 23.623 17.227 144.090 1.00 30.60 52 VAL C N 1
ATOM 2329 C CA . VAL C 1 52 ? 22.724 16.122 143.735 1.00 31.30 52 VAL C CA 1
ATOM 2330 C C . VAL C 1 52 ? 22.814 15.767 142.243 1.00 30.07 52 VAL C C 1
ATOM 2331 O O . VAL C 1 52 ? 22.946 16.651 141.408 1.00 35.64 52 VAL C O 1
ATOM 2335 N N . LEU C 1 53 ? 22.760 14.474 141.927 1.00 27.42 53 LEU C N 1
ATOM 2336 C CA . LEU C 1 53 ? 22.722 13.974 140.557 1.00 25.75 53 LEU C CA 1
ATOM 2337 C C . LEU C 1 53 ? 21.469 13.141 140.333 1.00 25.05 53 LEU C C 1
ATOM 2338 O O . LEU C 1 53 ? 21.282 12.115 141.002 1.00 23.50 53 LEU C O 1
ATOM 2343 N N . LEU C 1 54 ? 20.602 13.591 139.421 1.00 22.75 54 LEU C N 1
ATOM 2344 C CA . LEU C 1 54 ? 19.490 12.770 138.945 1.00 21.83 54 LEU C CA 1
ATOM 2345 C C . LEU C 1 54 ? 20.024 11.905 137.805 1.00 21.41 54 LEU C C 1
ATOM 2346 O O . LEU C 1 54 ? 20.471 12.425 136.763 1.00 20.91 54 LEU C O 1
ATOM 2351 N N . LEU C 1 55 ? 19.992 10.589 138.014 1.00 19.92 55 LEU C N 1
ATOM 2352 C CA . LEU C 1 55 ? 20.696 9.660 137.146 1.00 20.61 55 LEU C CA 1
ATOM 2353 C C . LEU C 1 55 ? 19.774 8.588 136.587 1.00 22.53 55 LEU C C 1
ATOM 2354 O O . LEU C 1 55 ? 19.221 7.777 137.329 1.00 24.16 55 LEU C O 1
ATOM 2359 N N . ASP C 1 56 ? 19.619 8.581 135.271 1.00 24.74 56 ASP C N 1
ATOM 2360 C CA . ASP C 1 56 ? 18.812 7.574 134.603 1.00 25.29 56 ASP C CA 1
ATOM 2361 C C . ASP C 1 56 ? 19.606 6.272 134.596 1.00 26.63 56 ASP C C 1
ATOM 2362 O O . ASP C 1 56 ? 20.831 6.282 134.447 1.00 25.89 56 ASP C O 1
ATOM 2367 N N . ILE C 1 57 ? 18.926 5.151 134.786 1.00 29.27 57 ILE C N 1
ATOM 2368 C CA . ILE C 1 57 ? 19.600 3.871 134.693 1.00 32.48 57 ILE C CA 1
ATOM 2369 C C . ILE C 1 57 ? 19.842 3.478 133.222 1.00 32.52 57 ILE C C 1
ATOM 2370 O O . ILE C 1 57 ? 20.933 3.034 132.860 1.00 32.02 57 ILE C O 1
ATOM 2375 N N . ILE C 1 58 ? 18.852 3.694 132.361 1.00 32.28 58 ILE C N 1
ATOM 2376 C CA . ILE C 1 58 ? 18.922 3.166 131.000 1.00 30.62 58 ILE C CA 1
ATOM 2377 C C . ILE C 1 58 ? 19.236 4.256 129.983 1.00 29.76 58 ILE C C 1
ATOM 2378 O O . ILE C 1 58 ? 18.377 5.043 129.602 1.00 30.78 58 ILE C O 1
ATOM 2383 N N . MET C 1 59 ? 20.497 4.296 129.570 1.00 28.07 59 MET C N 1
ATOM 2384 C CA . MET C 1 59 ? 21.029 5.321 128.688 1.00 26.74 59 MET C CA 1
ATOM 2385 C C . MET C 1 59 ? 21.922 4.591 127.719 1.00 25.89 59 MET C C 1
ATOM 2386 O O . MET C 1 59 ? 22.455 3.552 128.066 1.00 25.49 59 MET C O 1
ATOM 2391 N N . PRO C 1 60 ? 22.099 5.127 126.499 1.00 27.60 60 PRO C N 1
ATOM 2392 C CA . PRO C 1 60 ? 22.984 4.474 125.535 1.00 27.09 60 PRO C CA 1
ATOM 2393 C C . PRO C 1 60 ? 24.447 4.724 125.888 1.00 27.98 60 PRO C C 1
ATOM 2394 O O . PRO C 1 60 ? 24.688 5.645 126.678 1.00 28.90 60 PRO C O 1
ATOM 2398 N N . HIS C 1 61 ? 25.372 3.917 125.345 1.00 28.57 61 HIS C N 1
ATOM 2399 C CA . HIS C 1 61 ? 26.828 4.080 125.521 1.00 30.12 61 HIS C CA 1
ATOM 2400 C C . HIS C 1 61 ? 27.316 3.681 126.911 1.00 33.87 61 HIS C C 1
ATOM 2401 O O . HIS C 1 61 ? 28.222 2.860 127.058 1.00 34.78 61 HIS C O 1
ATOM 2408 N N . LEU C 1 62 ? 26.714 4.276 127.929 1.00 37.21 62 LEU C N 1
ATOM 2409 C CA . LEU C 1 62 ? 27.090 3.993 129.300 1.00 36.90 62 LEU C CA 1
ATOM 2410 C C . LEU C 1 62 ? 25.880 4.148 130.214 1.00 35.38 62 LEU C C 1
ATOM 2411 O O . LEU C 1 62 ? 25.368 5.259 130.389 1.00 34.09 62 LEU C O 1
ATOM 2416 N N . ASP C 1 63 ? 25.407 3.037 130.779 1.00 34.54 63 ASP C N 1
ATOM 2417 C CA . ASP C 1 63 ? 24.220 3.082 131.622 1.00 32.57 63 ASP C CA 1
ATOM 2418 C C . ASP C 1 63 ? 24.537 3.661 133.010 1.00 30.38 63 ASP C C 1
ATOM 2419 O O . ASP C 1 63 ? 25.707 3.874 133.366 1.00 27.39 63 ASP C O 1
ATOM 2424 N N . GLY C 1 64 ? 23.466 3.917 133.768 1.00 27.25 64 GLY C N 1
ATOM 2425 C CA . GLY C 1 64 ? 23.510 4.580 135.056 1.00 25.20 64 GLY C CA 1
ATOM 2426 C C . GLY C 1 64 ? 24.273 3.830 136.121 1.00 25.33 64 GLY C C 1
ATOM 2427 O O . GLY C 1 64 ? 25.020 4.433 136.891 1.00 23.28 64 GLY C O 1
ATOM 2428 N N . LEU C 1 65 ? 24.092 2.513 136.170 1.00 26.63 65 LEU C N 1
ATOM 2429 C CA . LEU C 1 65 ? 24.818 1.692 137.122 1.00 26.70 65 LEU C CA 1
ATOM 2430 C C . LEU C 1 65 ? 26.323 1.737 136.865 1.00 26.24 65 LEU C C 1
ATOM 2431 O O . LEU C 1 65 ? 27.123 1.668 137.802 1.00 29.21 65 LEU C O 1
ATOM 2436 N N . ALA C 1 66 ? 26.719 1.864 135.604 1.00 22.84 66 ALA C N 1
ATOM 2437 C CA . ALA C 1 66 ? 28.133 1.939 135.305 1.00 21.43 66 ALA C CA 1
ATOM 2438 C C . ALA C 1 66 ? 28.699 3.283 135.786 1.00 22.12 66 ALA C C 1
ATOM 2439 O O . ALA C 1 66 ? 29.791 3.335 136.351 1.00 22.04 66 ALA C O 1
ATOM 2441 N N . VAL C 1 67 ? 27.943 4.359 135.576 1.00 22.60 67 VAL C N 1
ATOM 2442 C CA . VAL C 1 67 ? 28.332 5.695 136.024 1.00 23.04 67 VAL C CA 1
ATOM 2443 C C . VAL C 1 67 ? 28.491 5.718 137.541 1.00 25.41 67 VAL C C 1
ATOM 2444 O O . VAL C 1 67 ? 29.462 6.262 138.087 1.00 23.73 67 VAL C O 1
ATOM 2448 N N . LEU C 1 68 ? 27.492 5.124 138.195 1.00 28.59 68 LEU C N 1
ATOM 2449 C CA . LEU C 1 68 ? 27.417 4.976 139.640 1.00 30.88 68 LEU C CA 1
ATOM 2450 C C . LEU C 1 68 ? 28.596 4.189 140.177 1.00 34.29 68 LEU C C 1
ATOM 2451 O O . LEU C 1 68 ? 29.183 4.550 141.193 1.00 35.51 68 LEU C O 1
ATOM 2456 N N . GLU C 1 69 ? 28.926 3.102 139.487 1.00 38.05 69 GLU C N 1
ATOM 2457 C CA . GLU C 1 69 ? 30.031 2.260 139.887 1.00 41.66 69 GLU C CA 1
ATOM 2458 C C . GLU C 1 69 ? 31.322 3.060 139.896 1.00 43.14 69 GLU C C 1
ATOM 2459 O O . GLU C 1 69 ? 32.115 2.960 140.839 1.00 46.30 69 GLU C O 1
ATOM 2465 N N . MET C 1 70 ? 31.517 3.875 138.862 1.00 42.05 70 MET C N 1
ATOM 2466 C CA . MET C 1 70 ? 32.751 4.638 138.739 1.00 44.62 70 MET C CA 1
ATOM 2467 C C . MET C 1 70 ? 32.850 5.793 139.724 1.00 41.83 70 MET C C 1
ATOM 2468 O O . MET C 1 70 ? 33.935 6.097 140.202 1.00 45.42 70 MET C O 1
ATOM 2473 N N . MET C 1 71 ? 31.732 6.439 140.027 1.00 40.10 71 MET C N 1
ATOM 2474 C CA . MET C 1 71 ? 31.729 7.502 141.029 1.00 40.23 71 MET C CA 1
ATOM 2475 C C . MET C 1 71 ? 32.042 6.957 142.418 1.00 42.73 71 MET C C 1
ATOM 2476 O O . MET C 1 71 ? 32.686 7.618 143.227 1.00 40.73 71 MET C O 1
ATOM 2481 N N . GLN C 1 72 ? 31.557 5.755 142.700 1.00 45.48 72 GLN C N 1
ATOM 2482 C CA . GLN C 1 72 ? 31.850 5.098 143.961 1.00 47.20 72 GLN C CA 1
ATOM 2483 C C . GLN C 1 72 ? 33.346 4.839 144.085 1.00 45.45 72 GLN C C 1
ATOM 2484 O O . GLN C 1 72 ? 33.915 4.978 145.167 1.00 42.68 72 GLN C O 1
ATOM 2490 N N . ALA C 1 73 ? 33.959 4.485 142.952 1.00 42.43 73 ALA C N 1
ATOM 2491 C CA . ALA C 1 73 ? 35.369 4.111 142.845 1.00 41.99 73 ALA C CA 1
ATOM 2492 C C . ALA C 1 73 ? 36.281 5.323 142.948 1.00 43.57 73 ALA C C 1
ATOM 2493 O O . ALA C 1 73 ? 37.356 5.236 143.526 1.00 44.59 73 ALA C O 1
ATOM 2495 N N . ASN C 1 74 ? 35.862 6.443 142.367 1.00 50.16 74 ASN C N 1
ATOM 2496 C CA . ASN C 1 74 ? 36.407 7.741 142.746 1.00 54.54 74 ASN C CA 1
ATOM 2497 C C . ASN C 1 74 ? 35.757 8.072 144.091 1.00 56.79 74 ASN C C 1
ATOM 2498 O O . ASN C 1 74 ? 34.956 7.275 144.568 1.00 58.23 74 ASN C O 1
ATOM 2503 N N . GLU C 1 75 ? 36.059 9.196 144.734 1.00 62.91 75 GLU C N 1
ATOM 2504 C CA . GLU C 1 75 ? 35.354 9.503 145.984 1.00 65.55 75 GLU C CA 1
ATOM 2505 C C . GLU C 1 75 ? 34.061 10.209 145.658 1.00 68.03 75 GLU C C 1
ATOM 2506 O O . GLU C 1 75 ? 33.157 10.272 146.522 1.00 76.21 75 GLU C O 1
ATOM 2512 N N . ASN C 1 76 ? 33.999 10.705 144.415 1.00 67.37 76 ASN C N 1
ATOM 2513 C CA . ASN C 1 76 ? 32.829 11.344 143.820 1.00 61.22 76 ASN C CA 1
ATOM 2514 C C . ASN C 1 76 ? 31.495 11.373 144.517 1.00 60.37 76 ASN C C 1
ATOM 2515 O O . ASN C 1 76 ? 30.716 12.300 144.286 1.00 59.58 76 ASN C O 1
ATOM 2520 N N . LEU C 1 77 ? 31.175 10.351 145.293 1.00 61.08 77 LEU C N 1
ATOM 2521 C CA . LEU C 1 77 ? 29.952 10.422 146.046 1.00 62.68 77 LEU C CA 1
ATOM 2522 C C . LEU C 1 77 ? 30.202 11.402 147.172 1.00 61.27 77 LEU C C 1
ATOM 2523 O O . LEU C 1 77 ? 30.442 12.570 146.892 1.00 69.53 77 LEU C O 1
ATOM 2528 N N . SER C 1 78 ? 30.141 10.971 148.428 1.00 61.76 78 SER C N 1
ATOM 2529 C CA . SER C 1 78 ? 30.425 11.884 149.557 1.00 60.67 78 SER C CA 1
ATOM 2530 C C . SER C 1 78 ? 29.688 13.216 149.450 1.00 62.63 78 SER C C 1
ATOM 2531 O O . SER C 1 78 ? 28.760 13.490 150.220 1.00 60.64 78 SER C O 1
ATOM 2534 N N . LYS C 1 79 ? 30.135 14.043 148.500 1.00 61.61 79 LYS C N 1
ATOM 2535 C CA . LYS C 1 79 ? 29.444 15.281 148.146 1.00 60.00 79 LYS C CA 1
ATOM 2536 C C . LYS C 1 79 ? 28.251 15.041 147.211 1.00 54.68 79 LYS C C 1
ATOM 2537 O O . LYS C 1 79 ? 27.183 15.630 147.400 1.00 50.48 79 LYS C O 1
ATOM 2543 N N . VAL C 1 80 ? 28.422 14.202 146.194 1.00 46.42 80 VAL C N 1
ATOM 2544 C CA . VAL C 1 80 ? 27.318 13.999 145.264 1.00 42.96 80 VAL C CA 1
ATOM 2545 C C . VAL C 1 80 ? 26.345 12.992 145.841 1.00 37.23 80 VAL C C 1
ATOM 2546 O O . VAL C 1 80 ? 26.688 11.832 146.096 1.00 29.69 80 VAL C O 1
ATOM 2550 N N . GLN C 1 81 ? 25.127 13.459 146.077 1.00 32.95 81 GLN C N 1
ATOM 2551 C CA . GLN C 1 81 ? 24.048 12.571 146.467 1.00 33.51 81 GLN C CA 1
ATOM 2552 C C . GLN C 1 81 ? 23.328 12.125 145.199 1.00 31.86 81 GLN C C 1
ATOM 2553 O O . GLN C 1 81 ? 22.654 12.936 144.561 1.00 32.37 81 GLN C O 1
ATOM 2559 N N . VAL C 1 82 ? 23.469 10.855 144.832 1.00 26.63 82 VAL C N 1
ATOM 2560 C CA . VAL C 1 82 ? 22.864 10.366 143.608 1.00 24.92 82 VAL C CA 1
ATOM 2561 C C . VAL C 1 82 ? 21.446 9.821 143.800 1.00 24.27 82 VAL C C 1
ATOM 2562 O O . VAL C 1 82 ? 21.212 8.942 144.622 1.00 22.95 82 VAL C O 1
ATOM 2566 N N . ILE C 1 83 ? 20.498 10.353 143.033 1.00 24.68 83 ILE C N 1
ATOM 2567 C CA . ILE C 1 83 ? 19.155 9.782 142.970 1.00 22.43 83 ILE C CA 1
ATOM 2568 C C . ILE C 1 83 ? 18.944 9.100 141.609 1.00 22.62 83 ILE C C 1
ATOM 2569 O O . ILE C 1 83 ? 19.040 9.759 140.574 1.00 20.28 83 ILE C O 1
ATOM 2574 N N . MET C 1 84 ? 18.684 7.789 141.610 1.00 25.15 84 MET C N 1
ATOM 2575 C CA . MET C 1 84 ? 18.431 7.038 140.378 1.00 26.08 84 MET C CA 1
ATOM 2576 C C . MET C 1 84 ? 17.013 7.271 139.858 1.00 26.38 84 MET C C 1
ATOM 2577 O O . MET C 1 84 ? 16.086 7.425 140.644 1.00 28.06 84 MET C O 1
ATOM 2582 N N . LEU C 1 85 ? 16.858 7.290 138.534 1.00 27.71 85 LEU C N 1
ATOM 2583 C CA . LEU C 1 85 ? 15.557 7.419 137.876 1.00 29.85 85 LEU C CA 1
ATOM 2584 C C . LEU C 1 85 ? 15.383 6.369 136.769 1.00 31.94 85 LEU C C 1
ATOM 2585 O O . LEU C 1 85 ? 16.311 6.121 135.989 1.00 33.05 85 LEU C O 1
ATOM 2590 N N . THR C 1 86 ? 14.201 5.758 136.692 1.00 32.65 86 THR C N 1
ATOM 2591 C CA . THR C 1 86 ? 13.936 4.741 135.675 1.00 31.45 86 THR C CA 1
ATOM 2592 C C . THR C 1 86 ? 12.462 4.387 135.655 1.00 29.29 86 THR C C 1
ATOM 2593 O O . THR C 1 86 ? 11.758 4.613 136.621 1.00 29.62 86 THR C O 1
ATOM 2597 N N . ALA C 1 87 ? 11.995 3.843 134.544 1.00 29.90 87 ALA C N 1
ATOM 2598 C CA . ALA C 1 87 ? 10.674 3.255 134.494 1.00 30.69 87 ALA C CA 1
ATOM 2599 C C . ALA C 1 87 ? 10.812 1.751 134.638 1.00 31.71 87 ALA C C 1
ATOM 2600 O O . ALA C 1 87 ? 9.812 1.033 134.709 1.00 34.37 87 ALA C O 1
ATOM 2602 N N . PHE C 1 88 ? 12.057 1.275 134.653 1.00 31.27 88 PHE C N 1
ATOM 2603 C CA . PHE C 1 88 ? 12.338 -0.155 134.801 1.00 34.14 88 PHE C CA 1
ATOM 2604 C C . PHE C 1 88 ? 12.586 -0.549 136.264 1.00 34.29 88 PHE C C 1
ATOM 2605 O O . PHE C 1 88 ? 13.732 -0.734 136.681 1.00 35.97 88 PHE C O 1
ATOM 2613 N N . GLY C 1 89 ? 11.505 -0.663 137.031 1.00 36.16 89 GLY C N 1
ATOM 2614 C CA . GLY C 1 89 ? 11.576 -0.912 138.462 1.00 38.92 89 GLY C CA 1
ATOM 2615 C C . GLY C 1 89 ? 11.594 -2.393 138.781 1.00 43.50 89 GLY C C 1
ATOM 2616 O O . GLY C 1 89 ? 10.565 -2.996 139.081 1.00 51.39 89 GLY C O 1
ATOM 2617 N N . GLN C 1 90 ? 12.784 -2.973 138.711 1.00 45.86 90 GLN C N 1
ATOM 2618 C CA . GLN C 1 90 ? 12.986 -4.403 138.872 1.00 47.19 90 GLN C CA 1
ATOM 2619 C C . GLN C 1 90 ? 13.957 -4.564 140.030 1.00 46.39 90 GLN C C 1
ATOM 2620 O O . GLN C 1 90 ? 14.938 -3.832 140.113 1.00 45.98 90 GLN C O 1
ATOM 2626 N N . GLU C 1 91 ? 13.661 -5.483 140.946 1.00 51.59 91 GLU C N 1
ATOM 2627 C CA . GLU C 1 91 ? 14.222 -5.384 142.294 1.00 52.84 91 GLU C CA 1
ATOM 2628 C C . GLU C 1 91 ? 15.681 -5.810 142.391 1.00 51.76 91 GLU C C 1
ATOM 2629 O O . GLU C 1 91 ? 16.439 -5.207 143.151 1.00 53.53 91 GLU C O 1
ATOM 2635 N N . ASP C 1 92 ? 16.085 -6.831 141.650 1.00 52.01 92 ASP C N 1
ATOM 2636 C CA . ASP C 1 92 ? 17.483 -6.879 141.288 1.00 52.64 92 ASP C CA 1
ATOM 2637 C C . ASP C 1 92 ? 17.602 -5.683 140.362 1.00 53.10 92 ASP C C 1
ATOM 2638 O O . ASP C 1 92 ? 16.841 -5.637 139.415 1.00 64.09 92 ASP C O 1
ATOM 2643 N N . VAL C 1 93 ? 18.517 -4.750 140.645 1.00 46.94 93 VAL C N 1
ATOM 2644 C CA . VAL C 1 93 ? 18.764 -3.471 139.916 1.00 44.60 93 VAL C CA 1
ATOM 2645 C C . VAL C 1 93 ? 18.668 -2.324 140.915 1.00 42.56 93 VAL C C 1
ATOM 2646 O O . VAL C 1 93 ? 19.548 -1.450 140.950 1.00 39.88 93 VAL C O 1
ATOM 2650 N N . MET C 1 94 ? 17.622 -2.335 141.745 1.00 38.94 94 MET C N 1
ATOM 2651 C CA . MET C 1 94 ? 17.609 -1.476 142.932 1.00 41.13 94 MET C CA 1
ATOM 2652 C C . MET C 1 94 ? 18.576 -2.004 143.989 1.00 39.20 94 MET C C 1
ATOM 2653 O O . MET C 1 94 ? 19.204 -1.211 144.696 1.00 37.86 94 MET C O 1
ATOM 2658 N N . LYS C 1 95 ? 18.693 -3.328 144.093 1.00 37.54 95 LYS C N 1
ATOM 2659 C CA . LYS C 1 95 ? 19.750 -3.920 144.905 1.00 38.66 95 LYS C CA 1
ATOM 2660 C C . LYS C 1 95 ? 21.150 -3.549 144.401 1.00 36.06 95 LYS C C 1
ATOM 2661 O O . LYS C 1 95 ? 22.037 -3.250 145.199 1.00 33.99 95 LYS C O 1
ATOM 2667 N N . GLN C 1 96 ? 21.357 -3.583 143.086 1.00 35.76 96 GLN C N 1
ATOM 2668 C CA . GLN C 1 96 ? 22.663 -3.234 142.541 1.00 36.15 96 GLN C CA 1
ATOM 2669 C C . GLN C 1 96 ? 22.958 -1.770 142.842 1.00 34.94 96 GLN C C 1
ATOM 2670 O O . GLN C 1 96 ? 24.099 -1.411 143.152 1.00 35.64 96 GLN C O 1
ATOM 2676 N N . ALA C 1 97 ? 21.918 -0.938 142.797 1.00 31.69 97 ALA C N 1
ATOM 2677 C CA . ALA C 1 97 ? 22.081 0.497 142.972 1.00 29.66 97 ALA C CA 1
ATOM 2678 C C . ALA C 1 97 ? 22.353 0.926 144.440 1.00 29.32 97 ALA C C 1
ATOM 2679 O O . ALA C 1 97 ? 23.137 1.850 144.661 1.00 30.58 97 ALA C O 1
ATOM 2681 N N . VAL C 1 98 ? 21.731 0.285 145.440 1.00 28.89 98 VAL C N 1
ATOM 2682 C CA . VAL C 1 98 ? 22.175 0.496 146.830 1.00 28.48 98 VAL C CA 1
ATOM 2683 C C . VAL C 1 98 ? 23.619 0.068 147.012 1.00 27.85 98 VAL C C 1
ATOM 2684 O O . VAL C 1 98 ? 24.394 0.773 147.640 1.00 27.93 98 VAL C O 1
ATOM 2688 N N . ASP C 1 99 ? 23.985 -1.085 146.473 1.00 28.07 99 ASP C N 1
ATOM 2689 C CA . ASP C 1 99 ? 25.357 -1.561 146.634 1.00 32.42 99 ASP C CA 1
ATOM 2690 C C . ASP C 1 99 ? 26.378 -0.582 146.025 1.00 32.20 99 ASP C C 1
ATOM 2691 O O . ASP C 1 99 ? 27.443 -0.348 146.608 1.00 31.63 99 ASP C O 1
ATOM 2696 N N . LEU C 1 100 ? 26.054 0.021 144.881 1.00 29.48 100 LEU C N 1
ATOM 2697 C CA . LEU C 1 100 ? 26.980 0.986 144.282 1.00 30.35 100 LEU C CA 1
ATOM 2698 C C . LEU C 1 100 ? 26.952 2.403 144.888 1.00 31.90 100 LEU C C 1
ATOM 2699 O O . LEU C 1 100 ? 27.750 3.255 144.491 1.00 36.35 100 LEU C O 1
ATOM 2704 N N . GLY C 1 101 ? 26.049 2.658 145.837 1.00 30.51 101 GLY C N 1
ATOM 2705 C CA . GLY C 1 101 ? 26.121 3.885 146.620 1.00 29.76 101 GLY C CA 1
ATOM 2706 C C . GLY C 1 101 ? 25.080 4.956 146.343 1.00 29.95 101 GLY C C 1
ATOM 2707 O O . GLY C 1 101 ? 25.309 6.137 146.609 1.00 30.35 101 GLY C O 1
ATOM 2708 N N . ALA C 1 102 ? 23.932 4.554 145.811 1.00 28.08 102 ALA C N 1
ATOM 2709 C CA . ALA C 1 102 ? 22.847 5.495 145.582 1.00 27.30 102 ALA C CA 1
ATOM 2710 C C . ALA C 1 102 ? 22.202 5.938 146.898 1.00 26.89 102 ALA C C 1
ATOM 2711 O O . ALA C 1 102 ? 22.006 5.127 147.811 1.00 26.21 102 ALA C O 1
ATOM 2713 N N . SER C 1 103 ? 21.900 7.233 146.982 1.00 26.73 103 SER C N 1
ATOM 2714 C CA . SER C 1 103 ? 21.152 7.807 148.094 1.00 28.46 103 SER C CA 1
ATOM 2715 C C . SER C 1 103 ? 19.661 7.490 147.989 1.00 28.93 103 SER C C 1
ATOM 2716 O O . SER C 1 103 ? 19.019 7.221 148.995 1.00 28.65 103 SER C O 1
ATOM 2719 N N . TYR C 1 104 ? 19.111 7.551 146.777 1.00 29.85 104 TYR C N 1
ATOM 2720 C CA . TYR C 1 104 ? 17.691 7.287 146.563 1.00 27.29 104 TYR C CA 1
ATOM 2721 C C . TYR C 1 104 ? 17.405 6.692 145.168 1.00 25.76 104 TYR C C 1
ATOM 2722 O O . TYR C 1 104 ? 18.315 6.491 144.356 1.00 24.40 104 TYR C O 1
ATOM 2731 N N . PHE C 1 105 ? 16.128 6.434 144.894 1.00 24.17 105 PHE C N 1
ATOM 2732 C CA . PHE C 1 105 ? 15.715 5.690 143.714 1.00 23.58 105 PHE C CA 1
ATOM 2733 C C . PHE C 1 105 ? 14.234 5.990 143.449 1.00 23.85 105 PHE C C 1
ATOM 2734 O O . PHE C 1 105 ? 13.393 5.678 144.265 1.00 23.21 105 PHE C O 1
ATOM 2742 N N . MET C 1 106 ? 13.918 6.633 142.331 1.00 26.98 106 MET C N 1
ATOM 2743 C CA . MET C 1 106 ? 12.525 6.964 142.026 1.00 28.78 106 MET C CA 1
ATOM 2744 C C . MET C 1 106 ? 12.087 6.427 140.674 1.00 26.28 106 MET C C 1
ATOM 2745 O O . MET C 1 106 ? 12.788 6.559 139.664 1.00 23.25 106 MET C O 1
ATOM 2750 N N . LEU C 1 107 ? 10.900 5.833 140.679 1.00 26.80 107 LEU C N 1
ATOM 2751 C CA . LEU C 1 107 ? 10.304 5.257 139.496 1.00 27.23 107 LEU C CA 1
ATOM 2752 C C . LEU C 1 107 ? 9.520 6.282 138.666 1.00 26.60 107 LEU C C 1
ATOM 2753 O O . LEU C 1 107 ? 8.643 6.981 139.183 1.00 27.37 107 LEU C O 1
ATOM 2758 N N . LYS C 1 108 ? 9.842 6.371 137.380 1.00 27.05 108 LYS C N 1
ATOM 2759 C CA . LYS C 1 108 ? 9.041 7.153 136.441 1.00 28.36 108 LYS C CA 1
ATOM 2760 C C . LYS C 1 108 ? 7.751 6.399 136.146 1.00 28.16 108 LYS C C 1
ATOM 2761 O O . LYS C 1 108 ? 7.790 5.189 135.930 1.00 29.80 108 LYS C O 1
ATOM 2767 N N . PRO C 1 109 ? 6.609 7.103 136.086 1.00 29.37 109 PRO C N 1
ATOM 2768 C CA . PRO C 1 109 ? 6.416 8.546 136.297 1.00 30.01 109 PRO C CA 1
ATOM 2769 C C . PRO C 1 109 ? 6.391 8.950 137.774 1.00 29.03 109 PRO C C 1
ATOM 2770 O O . PRO C 1 109 ? 5.911 8.184 138.600 1.00 27.94 109 PRO C O 1
ATOM 2774 N N . PHE C 1 110 ? 6.889 10.150 138.071 1.00 31.98 110 PHE C N 1
ATOM 2775 C CA . PHE C 1 110 ? 6.923 10.710 139.422 1.00 31.76 110 PHE C CA 1
ATOM 2776 C C . PHE C 1 110 ? 6.217 12.069 139.471 1.00 32.91 110 PHE C C 1
ATOM 2777 O O . PHE C 1 110 ? 6.088 12.760 138.452 1.00 29.20 110 PHE C O 1
ATOM 2785 N N . GLU C 1 111 ? 5.754 12.451 140.658 1.00 35.11 111 GLU C N 1
ATOM 2786 C CA . GLU C 1 111 ? 5.250 13.796 140.877 1.00 37.18 111 GLU C CA 1
ATOM 2787 C C . GLU C 1 111 ? 6.465 14.699 141.089 1.00 37.45 111 GLU C C 1
ATOM 2788 O O . GLU C 1 111 ? 7.399 14.325 141.804 1.00 43.41 111 GLU C O 1
ATOM 2794 N N . PHE C 1 112 ? 6.471 15.867 140.457 1.00 37.60 112 PHE C N 1
ATOM 2795 C CA . PHE C 1 112 ? 7.585 16.809 140.577 1.00 38.82 112 PHE C CA 1
ATOM 2796 C C . PHE C 1 112 ? 7.837 17.254 142.029 1.00 39.11 112 PHE C C 1
ATOM 2797 O O . PHE C 1 112 ? 8.987 17.427 142.437 1.00 37.45 112 PHE C O 1
ATOM 2805 N N . ASP C 1 113 ? 6.781 17.443 142.812 1.00 40.61 113 ASP C N 1
ATOM 2806 C CA . ASP C 1 113 ? 6.985 17.926 144.173 1.00 44.66 113 ASP C CA 1
ATOM 2807 C C . ASP C 1 113 ? 7.568 16.856 145.102 1.00 41.15 113 ASP C C 1
ATOM 2808 O O . ASP C 1 113 ? 8.190 17.175 146.122 1.00 41.95 113 ASP C O 1
ATOM 2813 N N . ARG C 1 114 ? 7.379 15.595 144.743 1.00 37.75 114 ARG C N 1
ATOM 2814 C CA . ARG C 1 114 ? 8.013 14.520 145.474 1.00 38.91 114 ARG C CA 1
ATOM 2815 C C . ARG C 1 114 ? 9.502 14.446 145.147 1.00 35.69 114 ARG C C 1
ATOM 2816 O O . ARG C 1 114 ? 10.313 14.210 146.030 1.00 37.84 114 ARG C O 1
ATOM 2824 N N . LEU C 1 115 ? 9.860 14.638 143.884 1.00 33.50 115 LEU C N 1
ATOM 2825 C CA . LEU C 1 115 ? 11.263 14.762 143.489 1.00 32.36 115 LEU C CA 1
ATOM 2826 C C . LEU C 1 115 ? 11.948 15.953 144.184 1.00 30.40 115 LEU C C 1
ATOM 2827 O O . LEU C 1 115 ? 13.070 15.839 144.695 1.00 28.52 115 LEU C O 1
ATOM 2832 N N . VAL C 1 116 ? 11.275 17.099 144.187 1.00 29.37 116 VAL C N 1
ATOM 2833 C CA . VAL C 1 116 ? 11.759 18.268 144.912 1.00 30.26 116 VAL C CA 1
ATOM 2834 C C . VAL C 1 116 ? 11.956 17.955 146.402 1.00 28.30 116 VAL C C 1
ATOM 2835 O O . VAL C 1 116 ? 12.966 18.314 147.007 1.00 26.46 116 VAL C O 1
ATOM 2839 N N . ASN C 1 117 ? 10.981 17.270 146.982 1.00 28.98 117 ASN C N 1
ATOM 2840 C CA . ASN C 1 117 ? 11.072 16.857 148.367 1.00 31.18 117 ASN C CA 1
ATOM 2841 C C . ASN C 1 117 ? 12.313 15.993 148.626 1.00 31.88 117 ASN C C 1
ATOM 2842 O O . ASN C 1 117 ? 13.030 16.224 149.593 1.00 35.20 117 ASN C O 1
ATOM 2847 N N . GLN C 1 118 ? 12.593 15.021 147.763 1.00 31.79 118 GLN C N 1
ATOM 2848 C CA . GLN C 1 118 ? 13.754 14.158 147.991 1.00 31.70 118 GLN C CA 1
ATOM 2849 C C . GLN C 1 118 ? 15.092 14.843 147.781 1.00 30.77 118 GLN C C 1
ATOM 2850 O O . GLN C 1 118 ? 16.067 14.471 148.443 1.00 30.96 118 GLN C O 1
ATOM 2856 N N . ILE C 1 119 ? 15.150 15.821 146.870 1.00 29.27 119 ILE C N 1
ATOM 2857 C CA . ILE C 1 119 ? 16.355 16.637 146.694 1.00 29.37 119 ILE C CA 1
ATOM 2858 C C . ILE C 1 119 ? 16.653 17.457 147.966 1.00 30.86 119 ILE C C 1
ATOM 2859 O O . ILE C 1 119 ? 17.774 17.433 148.482 1.00 29.90 119 ILE C O 1
ATOM 2864 N N . LEU C 1 120 ? 15.645 18.166 148.474 1.00 34.50 120 LEU C N 1
ATOM 2865 C CA . LEU C 1 120 ? 15.755 18.854 149.769 1.00 36.36 120 LEU C CA 1
ATOM 2866 C C . LEU C 1 120 ? 16.094 17.934 150.932 1.00 37.99 120 LEU C C 1
ATOM 2867 O O . LEU C 1 120 ? 16.695 18.372 151.910 1.00 45.02 120 LEU C O 1
ATOM 2872 N N . GLN C 1 121 ? 15.660 16.682 150.853 1.00 37.49 121 GLN C N 1
ATOM 2873 C CA . GLN C 1 121 ? 15.942 15.708 151.904 1.00 40.07 121 GLN C CA 1
ATOM 2874 C C . GLN C 1 121 ? 17.428 15.342 151.951 1.00 40.64 121 GLN C C 1
ATOM 2875 O O . GLN C 1 121 ? 18.040 15.196 153.018 1.00 39.12 121 GLN C O 1
ATOM 2881 N N . VAL C 1 122 ? 17.993 15.201 150.762 1.00 40.25 122 VAL C N 1
ATOM 2882 C CA . VAL C 1 122 ? 19.298 14.622 150.595 1.00 39.76 122 VAL C CA 1
ATOM 2883 C C . VAL C 1 122 ? 20.366 15.731 150.485 1.00 39.37 122 VAL C C 1
ATOM 2884 O O . VAL C 1 122 ? 21.566 15.442 150.511 1.00 39.91 122 VAL C O 1
ATOM 2888 N N . ALA C 1 123 ? 19.938 16.996 150.390 1.00 39.67 123 ALA C N 1
ATOM 2889 C CA . ALA C 1 123 ? 20.889 18.101 150.213 1.00 40.29 123 ALA C CA 1
ATOM 2890 C C . ALA C 1 123 ? 20.449 19.465 150.782 1.00 42.81 123 ALA C C 1
ATOM 2891 O O . ALA C 1 123 ? 21.212 20.435 150.750 1.00 41.22 123 ALA C O 1
ATOM 2893 N N . GLY C 1 124 ? 19.234 19.555 151.300 1.00 47.83 124 GLY C N 1
ATOM 2894 C CA . GLY C 1 124 ? 18.777 20.807 151.878 1.00 50.41 124 GLY C CA 1
ATOM 2895 C C . GLY C 1 124 ? 19.270 21.031 153.299 1.00 51.80 124 GLY C C 1
ATOM 2896 O O . GLY C 1 124 ? 18.914 20.280 154.215 1.00 49.53 124 GLY C O 1
ATOM 2897 N N . GLY D 2 1 ? -15.552 53.421 173.362 1.00 62.72 -3 GLY D N 1
ATOM 2898 C CA . GLY D 2 1 ? -15.967 52.613 172.229 1.00 67.30 -3 GLY D CA 1
ATOM 2899 C C . GLY D 2 1 ? -15.811 53.337 170.897 1.00 66.05 -3 GLY D C 1
ATOM 2900 O O . GLY D 2 1 ? -16.404 54.398 170.697 1.00 71.73 -3 GLY D O 1
ATOM 2901 N N . SER D 2 2 ? -15.021 52.763 169.986 1.00 56.47 -2 SER D N 1
ATOM 2902 C CA . SER D 2 2 ? -14.636 53.430 168.736 1.00 52.80 -2 SER D CA 1
ATOM 2903 C C . SER D 2 2 ? -14.981 52.557 167.531 1.00 53.68 -2 SER D C 1
ATOM 2904 O O . SER D 2 2 ? -14.606 51.393 167.474 1.00 54.86 -2 SER D O 1
ATOM 2907 N N . HIS D 2 3 ? -15.694 53.121 166.565 1.00 58.56 -1 HIS D N 1
ATOM 2908 C CA . HIS D 2 3 ? -16.137 52.363 165.401 1.00 63.90 -1 HIS D CA 1
ATOM 2909 C C . HIS D 2 3 ? -15.169 52.525 164.237 1.00 60.36 -1 HIS D C 1
ATOM 2910 O O . HIS D 2 3 ? -15.321 51.928 163.170 1.00 54.38 -1 HIS D O 1
ATOM 2917 N N . MET D 2 4 ? -14.151 53.325 164.475 1.00 56.78 0 MET D N 1
ATOM 2918 C CA . MET D 2 4 ? -13.3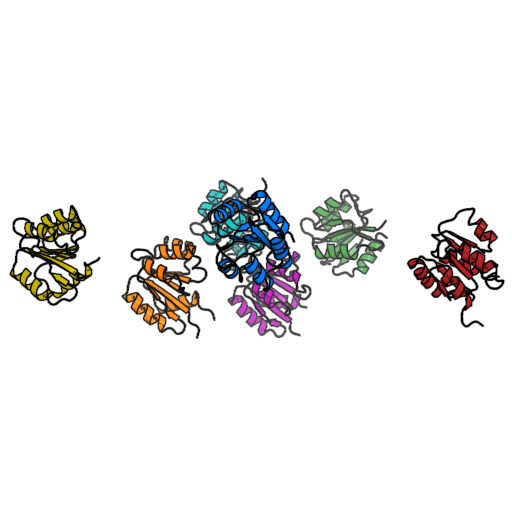51 53.871 163.408 1.00 54.83 0 MET D CA 1
ATOM 2919 C C . MET D 2 4 ? -12.170 54.498 164.079 1.00 48.82 0 MET D C 1
ATOM 2920 O O . MET D 2 4 ? -12.328 55.178 165.085 1.00 46.00 0 MET D O 1
ATOM 2925 N N . MET D 2 5 ? -10.979 54.260 163.558 1.00 44.47 1 MET D N 1
ATOM 2926 C CA . MET D 2 5 ? -9.826 54.953 164.102 1.00 42.44 1 MET D CA 1
ATOM 2927 C C . MET D 2 5 ? -9.961 56.449 163.859 1.00 42.40 1 MET D C 1
ATOM 2928 O O . MET D 2 5 ? -10.593 56.897 162.885 1.00 34.75 1 MET D O 1
ATOM 2933 N N . GLU D 2 6 ? -9.390 57.222 164.773 1.00 43.38 2 GLU D N 1
ATOM 2934 C CA . GLU D 2 6 ? -9.458 58.664 164.660 1.00 45.48 2 GLU D CA 1
ATOM 2935 C C . GLU D 2 6 ? -8.401 59.177 163.666 1.00 44.12 2 GLU D C 1
ATOM 2936 O O . GLU D 2 6 ? -7.274 58.682 163.629 1.00 42.45 2 GLU D O 1
ATOM 2942 N N . LYS D 2 7 ? -8.803 60.145 162.839 1.00 41.62 3 LYS D N 1
ATOM 2943 C CA . LYS D 2 7 ? -8.052 60.511 161.643 1.00 39.70 3 LYS D CA 1
ATOM 2944 C C . LYS D 2 7 ? -7.399 61.875 161.753 1.00 36.31 3 LYS D C 1
ATOM 2945 O O . LYS D 2 7 ? -8.050 62.867 162.074 1.00 35.60 3 LYS D O 1
ATOM 2951 N N . ILE D 2 8 ? -6.110 61.923 161.475 1.00 33.44 4 ILE D N 1
ATOM 2952 C CA . ILE D 2 8 ? -5.452 63.204 161.279 1.00 32.89 4 ILE D CA 1
ATOM 2953 C C . ILE D 2 8 ? -5.769 63.676 159.858 1.00 29.76 4 ILE D C 1
ATOM 2954 O O . ILE D 2 8 ? -5.545 62.952 158.894 1.00 29.75 4 ILE D O 1
ATOM 2959 N N . LYS D 2 9 ? -6.352 64.865 159.739 1.00 29.84 5 LYS D N 1
ATOM 2960 C CA . LYS D 2 9 ? -6.664 65.433 158.432 1.00 30.62 5 LYS D CA 1
ATOM 2961 C C . LYS D 2 9 ? -5.420 66.114 157.843 1.00 29.82 5 LYS D C 1
ATOM 2962 O O . LYS D 2 9 ? -4.824 67.016 158.461 1.00 25.09 5 LYS D O 1
ATOM 2968 N N . VAL D 2 10 ? -5.063 65.677 156.634 1.00 28.56 6 VAL D N 1
ATOM 2969 C CA . VAL D 2 10 ? -3.817 66.048 155.984 1.00 28.91 6 VAL D CA 1
ATOM 2970 C C . VAL D 2 10 ? -4.061 66.637 154.593 1.00 28.91 6 VAL D C 1
ATOM 2971 O O . VAL D 2 10 ? -4.897 66.134 153.840 1.00 28.67 6 VAL D O 1
ATOM 2975 N N . ALA D 2 11 ? -3.345 67.716 154.271 1.00 29.35 7 ALA D N 1
ATOM 2976 C CA . ALA D 2 11 ? -3.339 68.323 152.930 1.00 29.14 7 ALA D CA 1
ATOM 2977 C C . ALA D 2 11 ? -1.943 68.244 152.321 1.00 29.30 7 ALA D C 1
ATOM 2978 O O . ALA D 2 11 ? -0.938 68.290 153.049 1.00 27.39 7 ALA D O 1
ATOM 2980 N N . ILE D 2 12 ? -1.890 68.146 150.988 1.00 29.59 8 ILE D N 1
ATOM 2981 C CA . ILE D 2 12 ? -0.628 68.042 150.253 1.00 27.91 8 ILE D CA 1
ATOM 2982 C C . ILE D 2 12 ? -0.493 69.093 149.169 1.00 28.55 8 ILE D C 1
ATOM 2983 O O . ILE D 2 12 ? -1.318 69.158 148.269 1.00 28.69 8 ILE D O 1
ATOM 2988 N N . ALA D 2 13 ? 0.556 69.906 149.254 1.00 27.97 9 ALA D N 1
ATOM 2989 C CA . ALA D 2 13 ? 0.913 70.817 148.178 1.00 26.24 9 ALA D CA 1
ATOM 2990 C C . ALA D 2 13 ? 2.279 70.419 147.614 1.00 26.88 9 ALA D C 1
ATOM 2991 O O . ALA D 2 13 ? 3.323 70.677 148.229 1.00 23.33 9 ALA D O 1
ATOM 2993 N N . ASP D 2 14 ? 2.254 69.778 146.449 1.00 28.81 10 ASP D N 1
ATOM 2994 C CA . ASP D 2 14 ? 3.460 69.391 145.719 1.00 30.86 10 ASP D CA 1
ATOM 2995 C C . ASP D 2 14 ? 3.192 69.484 144.199 1.00 32.07 10 ASP D C 1
ATOM 2996 O O . ASP D 2 14 ? 2.094 69.158 143.734 1.00 34.69 10 ASP D O 1
ATOM 3001 N N . ASP D 2 15 ? 4.179 69.941 143.432 1.00 31.61 11 ASP D N 1
ATOM 3002 C CA . ASP D 2 15 ? 4.005 70.140 141.999 1.00 32.21 11 ASP D CA 1
ATOM 3003 C C . ASP D 2 15 ? 4.333 68.866 141.228 1.00 32.43 11 ASP D C 1
ATOM 3004 O O . ASP D 2 15 ? 4.071 68.752 140.030 1.00 31.88 11 ASP D O 1
ATOM 3009 N N . ASN D 2 16 ? 4.872 67.900 141.961 1.00 32.18 12 ASN D N 1
ATOM 3010 C CA . ASN D 2 16 ? 5.265 66.587 141.467 1.00 34.19 12 ASN D CA 1
ATOM 3011 C C . ASN D 2 16 ? 4.065 65.634 141.447 1.00 34.23 12 ASN D C 1
ATOM 3012 O O . ASN D 2 16 ? 3.612 65.192 142.506 1.00 32.78 12 ASN D O 1
ATOM 3017 N N . LYS D 2 17 ? 3.550 65.307 140.262 1.00 37.62 13 LYS D N 1
ATOM 3018 C CA . LYS D 2 17 ? 2.225 64.678 140.205 1.00 41.85 13 LYS D CA 1
ATOM 3019 C C . LYS D 2 17 ? 2.239 63.186 140.558 1.00 40.11 13 LYS D C 1
ATOM 3020 O O . LYS D 2 17 ? 1.289 62.695 141.160 1.00 38.37 13 LYS D O 1
ATOM 3026 N N . GLU D 2 18 ? 3.308 62.476 140.193 1.00 40.45 14 GLU D N 1
ATOM 3027 C CA . GLU D 2 18 ? 3.472 61.057 140.545 1.00 40.75 14 GLU D CA 1
ATOM 3028 C C . GLU D 2 18 ? 3.570 60.896 142.061 1.00 39.35 14 GLU D C 1
ATOM 3029 O O . GLU D 2 18 ? 2.932 60.002 142.634 1.00 37.87 14 GLU D O 1
ATOM 3035 N N . LEU D 2 19 ? 4.361 61.773 142.693 1.00 38.08 15 LEU D N 1
ATOM 3036 C CA . LEU D 2 19 ? 4.541 61.796 144.143 1.00 36.84 15 LEU D CA 1
ATOM 3037 C C . LEU D 2 19 ? 3.251 62.082 144.869 1.00 36.22 15 LEU D C 1
ATOM 3038 O O . LEU D 2 19 ? 2.977 61.494 145.904 1.00 37.12 15 LEU D O 1
ATOM 3043 N N . VAL D 2 20 ? 2.467 63.002 144.336 1.00 36.05 16 VAL D N 1
ATOM 3044 C CA . VAL D 2 20 ? 1.235 63.357 144.997 1.00 36.47 16 VAL D CA 1
ATOM 3045 C C . VAL D 2 20 ? 0.277 62.178 144.917 1.00 39.02 16 VAL D C 1
ATOM 3046 O O . VAL D 2 20 ? -0.433 61.890 145.874 1.00 34.79 16 VAL D O 1
ATOM 3050 N N . LYS D 2 21 ? 0.280 61.464 143.795 1.00 41.85 17 LYS D N 1
ATOM 3051 C CA . LYS D 2 21 ? -0.623 60.325 143.648 1.00 41.66 17 LYS D CA 1
ATOM 3052 C C . LYS D 2 21 ? -0.203 59.115 144.502 1.00 37.96 17 LYS D C 1
ATOM 3053 O O . LYS D 2 21 ? -1.039 58.540 145.202 1.00 37.65 17 LYS D O 1
ATOM 3059 N N . THR D 2 22 ? 1.071 58.724 144.430 1.00 36.41 18 THR D N 1
ATOM 3060 C CA . THR D 2 22 ? 1.569 57.618 145.251 1.00 35.68 18 THR D CA 1
ATOM 3061 C C . THR D 2 22 ? 1.321 57.901 146.738 1.00 34.56 18 THR D C 1
ATOM 3062 O O . THR D 2 22 ? 0.751 57.073 147.450 1.00 33.43 18 THR D O 1
ATOM 3066 N N . LEU D 2 23 ? 1.717 59.090 147.185 1.00 35.41 19 LEU D N 1
ATOM 3067 C CA . LEU D 2 23 ? 1.496 59.518 148.560 1.00 36.66 19 LEU D CA 1
ATOM 3068 C C . LEU D 2 23 ? 0.015 59.570 148.958 1.00 38.95 19 LEU D C 1
ATOM 3069 O O . LEU D 2 23 ? -0.359 59.110 150.037 1.00 41.97 19 LEU D O 1
ATOM 3074 N N . GLU D 2 24 ? -0.819 60.152 148.105 1.00 41.93 20 GLU D N 1
ATOM 3075 C CA . GLU D 2 24 ? -2.262 60.191 148.350 1.00 43.31 20 GLU D CA 1
ATOM 3076 C C . GLU D 2 24 ? -2.832 58.792 148.559 1.00 42.35 20 GLU D C 1
ATOM 3077 O O . GLU D 2 24 ? -3.706 58.568 149.402 1.00 39.19 20 GLU D O 1
ATOM 3083 N N . SER D 2 25 ? -2.306 57.856 147.775 1.00 43.65 21 SER D N 1
ATOM 3084 C CA . SER D 2 25 ? -2.752 56.477 147.787 1.00 40.96 21 SER D CA 1
ATOM 3085 C C . SER D 2 25 ? -2.360 55.800 149.099 1.00 39.71 21 SER D C 1
ATOM 3086 O O . SER D 2 25 ? -3.151 55.056 149.688 1.00 38.12 21 SER D O 1
ATOM 3089 N N . TYR D 2 26 ? -1.135 56.071 149.543 1.00 35.69 22 TYR D N 1
ATOM 3090 C CA . TYR D 2 26 ? -0.592 55.478 150.755 1.00 34.37 22 TYR D CA 1
ATOM 3091 C C . TYR D 2 26 ? -1.276 55.990 152.021 1.00 33.50 22 TYR D C 1
ATOM 3092 O O . TYR D 2 26 ? -1.464 55.246 152.989 1.00 33.99 22 TYR D O 1
ATOM 3101 N N . LEU D 2 27 ? -1.636 57.269 152.009 1.00 34.33 23 LEU D N 1
ATOM 3102 C CA . LEU D 2 27 ? -2.227 57.914 153.173 1.00 33.46 23 LEU D CA 1
ATOM 3103 C C . LEU D 2 27 ? -3.718 57.657 153.260 1.00 33.62 23 LEU D C 1
ATOM 3104 O O . LEU D 2 27 ? -4.277 57.651 154.356 1.00 37.48 23 LEU D O 1
ATOM 3109 N N . ALA D 2 28 ? -4.364 57.470 152.113 1.00 34.64 24 ALA D N 1
ATOM 3110 C CA . ALA D 2 28 ? -5.778 57.110 152.101 1.00 36.75 24 ALA D CA 1
ATOM 3111 C C . ALA D 2 28 ? -5.936 55.754 152.776 1.00 37.46 24 ALA D C 1
ATOM 3112 O O . ALA D 2 28 ? -6.819 55.558 153.621 1.00 38.50 24 ALA D O 1
ATOM 3114 N N . ASP D 2 29 ? -5.027 54.844 152.431 1.00 38.48 25 ASP D N 1
ATOM 3115 C CA . ASP D 2 29 ? -5.090 53.462 152.881 1.00 40.60 25 ASP D CA 1
ATOM 3116 C C . ASP D 2 29 ? -4.720 53.319 154.351 1.00 38.30 25 ASP D C 1
ATOM 3117 O O . ASP D 2 29 ? -5.150 52.382 155.019 1.00 40.08 25 ASP D O 1
ATOM 3122 N N . HIS D 2 30 ? -3.919 54.252 154.848 1.00 36.14 26 HIS D N 1
ATOM 3123 C CA . HIS D 2 30 ? -3.599 54.294 156.266 1.00 33.57 26 HIS D CA 1
ATOM 3124 C C . HIS D 2 30 ? -4.820 54.614 157.128 1.00 34.82 26 HIS D C 1
ATOM 3125 O O . HIS D 2 30 ? -5.514 55.613 156.902 1.00 35.36 26 HIS D O 1
ATOM 3132 N N . PRO D 2 31 ? -5.063 53.784 158.146 1.00 32.63 27 PRO D N 1
ATOM 3133 C CA . PRO D 2 31 ? -6.290 53.904 158.939 1.00 32.89 27 PRO D CA 1
ATOM 3134 C C . PRO D 2 31 ? -6.352 55.121 159.856 1.00 32.09 27 PRO D C 1
ATOM 3135 O O . PRO D 2 31 ? -7.425 55.369 160.401 1.00 35.75 27 PRO D O 1
ATOM 3139 N N . GLN D 2 32 ? -5.260 55.857 160.038 1.00 29.57 28 GLN D N 1
ATOM 3140 C CA . GLN D 2 32 ? -5.297 57.013 160.942 1.00 27.56 28 GLN D CA 1
ATOM 3141 C C . GLN D 2 32 ? -5.201 58.376 160.256 1.00 27.39 28 GLN D C 1
ATOM 3142 O O . GLN D 2 32 ? -5.142 59.402 160.932 1.00 26.24 28 GLN D O 1
ATOM 3148 N N . ILE D 2 33 ? -5.168 58.391 158.923 1.00 28.15 29 ILE D N 1
ATOM 3149 C CA . ILE D 2 33 ? -5.054 59.650 158.202 1.00 29.30 29 ILE D CA 1
ATOM 3150 C C . ILE D 2 33 ? -6.154 59.832 157.180 1.00 30.04 29 ILE D C 1
ATOM 3151 O O . ILE D 2 33 ? -6.475 58.912 156.418 1.00 28.57 29 ILE D O 1
ATOM 3156 N N . GLU D 2 34 ? -6.742 61.026 157.199 1.00 31.55 30 GLU D N 1
ATOM 3157 C CA . GLU D 2 34 ? -7.661 61.468 156.153 1.00 34.19 30 GLU D CA 1
ATOM 3158 C C . GLU D 2 34 ? -7.016 62.526 155.244 1.00 31.95 30 GLU D C 1
ATOM 3159 O O . GLU D 2 34 ? -6.795 63.655 155.686 1.00 30.73 30 GLU D O 1
ATOM 3165 N N . VAL D 2 35 ? -6.691 62.170 153.995 1.00 31.41 31 VAL D N 1
ATOM 3166 C CA . VAL D 2 35 ? -6.281 63.200 153.022 1.00 31.45 31 VAL D CA 1
ATOM 3167 C C . VAL D 2 35 ? -7.495 63.974 152.492 1.00 30.37 31 VAL D C 1
ATOM 3168 O O . VAL D 2 35 ? -8.311 63.442 151.738 1.00 30.83 31 VAL D O 1
ATOM 3172 N N . ILE D 2 36 ? -7.602 65.236 152.884 1.00 28.92 32 ILE D N 1
ATOM 3173 C CA . ILE D 2 36 ? -8.802 66.005 152.599 1.00 29.70 32 ILE D CA 1
ATOM 3174 C C . ILE D 2 36 ? -8.620 66.920 151.385 1.00 32.25 32 ILE D C 1
ATOM 3175 O O . ILE D 2 36 ? -9.594 67.376 150.800 1.00 33.46 32 ILE D O 1
ATOM 3180 N N . THR D 2 37 ? -7.373 67.183 151.009 1.00 35.02 33 THR D N 1
ATOM 3181 C CA . THR D 2 37 ? -7.072 68.135 149.946 1.00 35.96 33 THR D CA 1
ATOM 3182 C C . THR D 2 37 ? -5.728 67.782 149.302 1.00 34.03 33 THR D C 1
ATOM 3183 O O . THR D 2 37 ? -4.857 67.222 149.959 1.00 38.26 33 THR D O 1
ATOM 3187 N N . THR D 2 38 ? -5.562 68.098 148.022 1.00 30.54 34 THR D N 1
ATOM 3188 C CA . THR D 2 38 ? -4.236 68.120 147.400 1.00 28.29 34 THR D CA 1
ATOM 3189 C C . THR D 2 38 ? -4.173 69.292 146.452 1.00 24.79 34 THR D C 1
ATOM 3190 O O . THR D 2 38 ? -5.200 69.828 146.078 1.00 22.27 34 THR D O 1
ATOM 3194 N N . ALA D 2 39 ? -2.963 69.669 146.058 1.00 25.96 35 ALA D N 1
ATOM 3195 C CA . ALA D 2 39 ? -2.731 70.883 145.288 1.00 27.42 35 ALA D CA 1
ATOM 3196 C C . ALA D 2 39 ? -1.376 70.831 144.581 1.00 28.55 35 ALA D C 1
ATOM 3197 O O . ALA D 2 39 ? -0.364 70.429 145.178 1.00 29.24 35 ALA D O 1
ATOM 3199 N N . PRO D 2 40 ? -1.350 71.238 143.300 1.00 29.35 36 PRO D N 1
ATOM 3200 C CA . PRO D 2 40 ? -0.110 71.245 142.512 1.00 28.83 36 PRO D CA 1
ATOM 3201 C C . PRO D 2 40 ? 0.721 72.517 142.687 1.00 28.19 36 PRO D C 1
ATOM 3202 O O . PRO D 2 40 ? 1.893 72.495 142.341 1.00 28.05 36 PRO D O 1
ATOM 3206 N N . ASN D 2 41 ? 0.153 73.595 143.220 1.00 27.09 37 ASN D N 1
ATOM 3207 C CA . ASN D 2 41 ? 0.976 74.764 143.524 1.00 26.00 37 ASN D CA 1
ATOM 3208 C C . ASN D 2 41 ? 0.488 75.547 144.753 1.00 27.42 37 ASN D C 1
ATOM 3209 O O . ASN D 2 41 ? -0.546 75.227 145.343 1.00 25.92 37 ASN D O 1
ATOM 3214 N N . GLY D 2 42 ? 1.236 76.584 145.117 1.00 29.73 38 GLY D N 1
ATOM 3215 C CA . GLY D 2 42 ? 0.929 77.365 146.297 1.00 32.83 38 GLY D CA 1
ATOM 3216 C C . GLY D 2 42 ? -0.370 78.158 146.304 1.00 36.31 38 GLY D C 1
ATOM 3217 O O . GLY D 2 42 ? -0.936 78.414 147.374 1.00 32.25 38 GLY D O 1
ATOM 3218 N N . LYS D 2 43 ? -0.837 78.570 145.127 1.00 39.07 39 LYS D N 1
ATOM 3219 C CA . LYS D 2 43 ? -2.071 79.346 145.047 1.00 41.51 39 LYS D CA 1
ATOM 3220 C C . LYS D 2 43 ? -3.273 78.456 145.337 1.00 36.57 39 LYS D C 1
ATOM 3221 O O . LYS D 2 43 ? -4.165 78.808 146.123 1.00 40.07 39 LYS D O 1
ATOM 3227 N N . VAL D 2 44 ? -3.275 77.294 144.709 1.00 34.64 40 VAL D N 1
ATOM 3228 C CA . VAL D 2 44 ? -4.375 76.370 144.835 1.00 35.23 40 VAL D CA 1
ATOM 3229 C C . VAL D 2 44 ? -4.559 75.903 146.277 1.00 36.37 40 VAL D C 1
ATOM 3230 O O . VAL D 2 44 ? -5.695 75.837 146.762 1.00 41.62 40 VAL D O 1
ATOM 3234 N N . ILE D 2 45 ? -3.460 75.608 146.973 1.00 34.26 41 ILE D N 1
ATOM 3235 C CA . ILE D 2 45 ? -3.562 75.096 148.327 1.00 32.49 41 ILE D CA 1
ATOM 3236 C C . ILE D 2 45 ? -4.079 76.186 149.271 1.00 31.84 41 ILE D C 1
ATOM 3237 O O . ILE D 2 45 ? -4.853 75.889 150.191 1.00 34.95 41 ILE D O 1
ATOM 3242 N N . LEU D 2 46 ? -3.688 77.440 149.050 1.00 30.93 42 LEU D N 1
ATOM 3243 C CA . LEU D 2 46 ? -4.091 78.499 149.972 1.00 30.90 42 LEU D CA 1
ATOM 3244 C C . LEU D 2 46 ? -5.606 78.683 149.947 1.00 32.04 42 LEU D C 1
ATOM 3245 O O . LEU D 2 46 ? -6.225 78.956 150.979 1.00 32.78 42 LEU D O 1
ATOM 3250 N N . SER D 2 47 ? -6.210 78.506 148.777 1.00 32.97 43 SER D N 1
ATOM 3251 C CA . SER D 2 47 ? -7.650 78.716 148.652 1.00 34.70 43 SER D CA 1
ATOM 3252 C C . SER D 2 47 ? -8.412 77.416 148.905 1.00 37.56 43 SER D C 1
ATOM 3253 O O . SER D 2 47 ? -9.623 77.435 149.173 1.00 41.43 43 SER D O 1
ATOM 3256 N N . LEU D 2 48 ? -7.719 76.284 148.829 1.00 35.18 44 LEU D N 1
ATOM 3257 C CA . LEU D 2 48 ? -8.379 75.026 149.166 1.00 34.72 44 LEU D CA 1
ATOM 3258 C C . LEU D 2 48 ? -8.384 74.787 150.668 1.00 36.27 44 LEU D C 1
ATOM 3259 O O . LEU D 2 48 ? -9.175 73.998 151.166 1.00 42.84 44 LEU D O 1
ATOM 3264 N N . MET D 2 49 ? -7.492 75.455 151.386 1.00 36.79 45 MET D N 1
ATOM 3265 C CA . MET D 2 49 ? -7.491 75.386 152.839 1.00 39.05 45 MET D CA 1
ATOM 3266 C C . MET D 2 49 ? -8.430 76.439 153.390 1.00 41.88 45 MET D C 1
ATOM 3267 O O . MET D 2 49 ? -8.674 76.499 154.582 1.00 47.34 45 MET D O 1
ATOM 3272 N N . GLU D 2 50 ? -8.921 77.295 152.508 1.00 46.69 46 GLU D N 1
ATOM 3273 C CA . GLU D 2 50 ? -9.971 78.231 152.843 1.00 48.61 46 GLU D CA 1
ATOM 3274 C C . GLU D 2 50 ? -11.242 77.505 153.291 1.00 48.17 46 GLU D C 1
ATOM 3275 O O . GLU D 2 50 ? -11.894 77.918 154.240 1.00 48.44 46 GLU D O 1
ATOM 3281 N N . ASN D 2 51 ? -11.599 76.421 152.610 1.00 48.62 47 ASN D N 1
ATOM 3282 C CA . ASN D 2 51 ? -12.793 75.683 152.985 1.00 53.06 47 ASN D CA 1
ATOM 3283 C C . ASN D 2 51 ? -12.514 74.665 154.087 1.00 52.93 47 ASN D C 1
ATOM 3284 O O . ASN D 2 51 ? -12.993 74.844 155.201 1.00 55.38 47 ASN D O 1
ATOM 3289 N N . ASP D 2 52 ? -11.739 73.618 153.813 1.00 56.84 48 ASP D N 1
ATOM 3290 C CA . ASP D 2 52 ? -11.474 72.614 154.850 1.00 56.99 48 ASP D CA 1
ATOM 3291 C C . ASP D 2 52 ? -10.074 72.760 155.443 1.00 52.23 48 ASP D C 1
ATOM 3292 O O . ASP D 2 52 ? -9.071 72.537 154.763 1.00 52.52 48 ASP D O 1
ATOM 3297 N N . LEU D 2 53 ? -10.019 73.147 156.715 1.00 48.45 49 LEU D N 1
ATOM 3298 C CA . LEU D 2 53 ? -8.747 73.350 157.410 1.00 45.07 49 LEU D CA 1
ATOM 3299 C C . LEU D 2 53 ? -8.171 72.005 157.880 1.00 42.33 49 LEU D C 1
ATOM 3300 O O . LEU D 2 53 ? -8.832 71.254 158.603 1.00 44.46 49 LEU D O 1
ATOM 3305 N N . PRO D 2 54 ? -6.947 71.678 157.440 1.00 35.24 50 PRO D N 1
ATOM 3306 C CA . PRO D 2 54 ? -6.385 70.402 157.898 1.00 32.70 50 PRO D CA 1
ATOM 3307 C C . PRO D 2 54 ? -5.560 70.520 159.198 1.00 30.11 50 PRO D C 1
ATOM 3308 O O . PRO D 2 54 ? -5.110 71.603 159.592 1.00 28.91 50 PRO D O 1
ATOM 3312 N N . ASP D 2 55 ? -5.354 69.394 159.860 1.00 29.29 51 ASP D N 1
ATOM 3313 C CA . ASP D 2 55 ? -4.496 69.371 161.024 1.00 27.77 51 ASP D CA 1
ATOM 3314 C C . ASP D 2 55 ? -3.041 69.604 160.612 1.00 26.01 51 ASP D C 1
ATOM 3315 O O . ASP D 2 55 ? -2.315 70.403 161.223 1.00 27.37 51 ASP D O 1
ATOM 3320 N N . VAL D 2 56 ? -2.640 68.908 159.555 1.00 23.06 52 VAL D N 1
ATOM 3321 C CA . VAL D 2 56 ? -1.269 68.881 159.069 1.00 22.20 52 VAL D CA 1
ATOM 3322 C C . VAL D 2 56 ? -1.225 69.258 157.584 1.00 22.55 52 VAL D C 1
ATOM 3323 O O . VAL D 2 56 ? -2.060 68.798 156.808 1.00 21.52 52 VAL D O 1
ATOM 3327 N N . LEU D 2 57 ? -0.263 70.090 157.187 1.00 23.93 53 LEU D N 1
ATOM 3328 C CA . LEU D 2 57 ? -0.032 70.363 155.755 1.00 25.74 53 LEU D CA 1
ATOM 3329 C C . LEU D 2 57 ? 1.325 69.826 155.342 1.00 24.47 53 LEU D C 1
ATOM 3330 O O . LEU D 2 57 ? 2.313 70.051 156.036 1.00 28.51 53 LEU D O 1
ATOM 3335 N N . LEU D 2 58 ? 1.350 69.093 154.233 1.00 23.63 54 LEU D N 1
ATOM 3336 C CA . LEU D 2 58 ? 2.584 68.625 153.608 1.00 23.43 54 LEU D CA 1
ATOM 3337 C C . LEU D 2 58 ? 2.936 69.569 152.458 1.00 22.41 54 LEU D C 1
ATOM 3338 O O . LEU D 2 58 ? 2.243 69.630 151.435 1.00 21.01 54 LEU D O 1
ATOM 3343 N N . LEU D 2 59 ? 4.020 70.306 152.625 1.00 22.34 55 LEU D N 1
ATOM 3344 C CA . LEU D 2 59 ? 4.256 71.448 151.775 1.00 24.06 55 LEU D CA 1
ATOM 3345 C C . LEU D 2 59 ? 5.626 71.357 151.121 1.00 25.80 55 LEU D C 1
ATOM 3346 O O . LEU D 2 59 ? 6.656 71.471 151.791 1.00 24.47 55 LEU D O 1
ATOM 3351 N N . ASP D 2 60 ? 5.612 71.131 149.810 1.00 28.60 56 ASP D N 1
ATOM 3352 C CA . ASP D 2 60 ? 6.802 71.185 148.975 1.00 30.63 56 ASP D CA 1
ATOM 3353 C C . ASP D 2 60 ? 7.273 72.619 148.968 1.00 29.54 56 ASP D C 1
ATOM 3354 O O . ASP D 2 60 ? 6.445 73.529 148.918 1.00 26.83 56 ASP D O 1
ATOM 3359 N N . ILE D 2 61 ? 8.587 72.832 149.023 1.00 29.34 57 ILE D N 1
ATOM 3360 C CA . ILE D 2 61 ? 9.115 74.194 149.099 1.00 30.78 57 ILE D CA 1
ATOM 3361 C C . ILE D 2 61 ? 9.192 74.843 147.715 1.00 30.53 57 ILE D C 1
ATOM 3362 O O . ILE D 2 61 ? 9.050 76.054 147.570 1.00 30.69 57 ILE D O 1
ATOM 3367 N N . ILE D 2 62 ? 9.352 74.013 146.695 1.00 31.27 58 ILE D N 1
ATOM 3368 C CA . ILE D 2 62 ? 9.609 74.476 145.339 1.00 29.75 58 ILE D CA 1
ATOM 3369 C C . ILE D 2 62 ? 8.465 74.067 144.409 1.00 29.32 58 ILE D C 1
ATOM 3370 O O . ILE D 2 62 ? 8.359 72.923 143.977 1.00 30.25 58 ILE D O 1
ATOM 3375 N N . MET D 2 63 ? 7.585 75.025 144.155 1.00 29.56 59 MET D N 1
ATOM 3376 C CA . MET D 2 63 ? 6.408 74.836 143.312 1.00 30.25 59 MET D CA 1
ATOM 3377 C C . MET D 2 63 ? 6.272 76.046 142.363 1.00 28.46 59 MET D C 1
ATOM 3378 O O . MET D 2 63 ? 6.759 77.124 142.664 1.00 30.40 59 MET D O 1
ATOM 3383 N N . PRO D 2 64 ? 5.588 75.887 141.229 1.00 28.82 60 PRO D N 1
ATOM 3384 C CA . PRO D 2 64 ? 5.378 77.084 140.401 1.00 29.52 60 PRO D CA 1
ATOM 3385 C C . PRO D 2 64 ? 4.294 78.034 140.953 1.00 29.12 60 PRO D C 1
ATOM 3386 O O . PRO D 2 64 ? 3.493 77.613 141.771 1.00 29.33 60 PRO D O 1
ATOM 3390 N N . HIS D 2 65 ? 4.290 79.284 140.484 1.00 31.10 61 HIS D N 1
ATOM 3391 C CA . HIS D 2 65 ? 3.365 80.365 140.896 1.00 32.42 61 HIS D CA 1
ATOM 3392 C C . HIS D 2 65 ? 3.610 80.886 142.312 1.00 32.26 61 HIS D C 1
ATOM 3393 O O . HIS D 2 65 ? 3.793 82.087 142.536 1.00 33.11 61 HIS D O 1
ATOM 3400 N N . LEU D 2 66 ? 3.605 79.979 143.272 1.00 30.67 62 LEU D N 1
ATOM 3401 C CA . LEU D 2 66 ? 3.743 80.369 144.654 1.00 30.74 62 LEU D CA 1
ATOM 3402 C C . LEU D 2 66 ? 4.426 79.213 145.360 1.00 28.97 62 LEU D C 1
ATOM 3403 O O . LEU D 2 66 ? 3.860 78.115 145.443 1.00 28.77 62 LEU D O 1
ATOM 3408 N N . ASP D 2 67 ? 5.651 79.431 145.828 1.00 28.08 63 ASP D N 1
ATOM 3409 C CA . ASP D 2 67 ? 6.403 78.336 146.432 1.00 27.23 63 ASP D CA 1
ATOM 3410 C C . ASP D 2 67 ? 5.981 78.139 147.898 1.00 25.21 63 ASP D C 1
ATOM 3411 O O . ASP D 2 67 ? 5.163 78.904 148.422 1.00 24.39 63 ASP D O 1
ATOM 3416 N N . GLY D 2 68 ? 6.570 77.132 148.544 1.00 24.80 64 GLY D N 1
ATOM 3417 C CA . GLY D 2 68 ? 6.216 76.714 149.887 1.00 24.42 64 GLY D CA 1
ATOM 3418 C C . GLY D 2 68 ? 6.468 77.741 150.965 1.00 24.45 64 GLY D C 1
ATOM 3419 O O . GLY D 2 68 ? 5.669 77.876 151.889 1.00 23.76 64 GLY D O 1
ATOM 3420 N N . LEU D 2 69 ? 7.565 78.480 150.861 1.00 24.22 65 LEU D N 1
ATOM 3421 C CA . LEU D 2 69 ? 7.830 79.520 151.847 1.00 25.81 65 LEU D CA 1
ATOM 3422 C C . LEU D 2 69 ? 6.836 80.706 151.757 1.00 28.63 65 LEU D C 1
ATOM 3423 O O . LEU D 2 69 ? 6.506 81.330 152.773 1.00 26.04 65 LEU D O 1
ATOM 3428 N N . ALA D 2 70 ? 6.344 80.993 150.551 1.00 29.91 66 ALA D N 1
ATOM 3429 C CA . ALA D 2 70 ? 5.306 82.013 150.384 1.00 30.04 66 ALA D CA 1
ATOM 3430 C C . ALA D 2 70 ? 3.982 81.589 151.034 1.00 32.75 66 ALA D C 1
ATOM 3431 O O . ALA D 2 70 ? 3.266 82.419 151.598 1.00 35.42 66 ALA D O 1
ATOM 3433 N N . VAL D 2 71 ? 3.653 80.304 150.934 1.00 33.45 67 VAL D N 1
ATOM 3434 C CA . VAL D 2 71 ? 2.440 79.779 151.545 1.00 34.45 67 VAL D CA 1
ATOM 3435 C C . VAL D 2 71 ? 2.62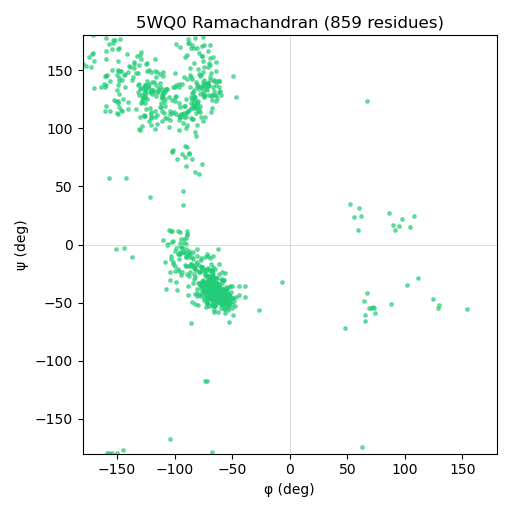5 79.862 153.049 1.00 33.86 67 VAL D C 1
ATOM 3436 O O . VAL D 2 71 ? 1.751 80.324 153.783 1.00 33.80 67 VAL D O 1
ATOM 3440 N N . LEU D 2 72 ? 3.798 79.421 153.482 1.00 34.09 68 LEU D N 1
ATOM 3441 C CA . LEU D 2 72 ? 4.203 79.464 154.873 1.00 35.23 68 LEU D CA 1
ATOM 3442 C C . LEU D 2 72 ? 4.039 80.867 155.441 1.00 36.37 68 LEU D C 1
ATOM 3443 O O . LEU D 2 72 ? 3.435 81.046 156.491 1.00 37.40 68 LEU D O 1
ATOM 3448 N N . GLU D 2 73 ? 4.569 81.855 154.730 1.00 40.08 69 GLU D N 1
ATOM 3449 C CA . GLU D 2 73 ? 4.436 83.256 155.120 1.00 41.58 69 GLU D CA 1
ATOM 3450 C C . GLU D 2 73 ? 2.977 83.689 155.174 1.00 42.74 69 GLU D C 1
ATOM 3451 O O . GLU D 2 73 ? 2.554 84.388 156.103 1.00 41.42 69 GLU D O 1
ATOM 3457 N N . MET D 2 74 ? 2.212 83.263 154.178 1.00 40.53 70 MET D N 1
ATOM 3458 C CA . MET D 2 74 ? 0.790 83.550 154.155 1.00 43.54 70 MET D CA 1
ATOM 3459 C C . MET D 2 74 ? 0.059 82.954 155.347 1.00 44.90 70 MET D C 1
ATOM 3460 O O . MET D 2 74 ? -0.779 83.608 155.944 1.00 43.18 70 MET D O 1
ATOM 3465 N N . MET D 2 75 ? 0.361 81.713 155.696 1.00 45.19 71 MET D N 1
ATOM 3466 C CA . MET D 2 75 ? -0.374 81.081 156.782 1.00 42.08 71 MET D CA 1
ATOM 3467 C C . MET D 2 75 ? -0.067 81.764 158.118 1.00 44.72 71 MET D C 1
ATOM 3468 O O . MET D 2 75 ? -0.892 81.774 159.027 1.00 44.18 71 MET D O 1
ATOM 3473 N N . GLN D 2 76 ? 1.112 82.369 158.213 1.00 45.40 72 GLN D N 1
ATOM 3474 C CA . GLN D 2 76 ? 1.544 83.020 159.445 1.00 44.52 72 GLN D CA 1
ATOM 3475 C C . GLN D 2 76 ? 0.679 84.236 159.813 1.00 44.21 72 GLN D C 1
ATOM 3476 O O . GLN D 2 76 ? 0.633 84.642 160.972 1.00 42.09 72 GLN D O 1
ATOM 3482 N N . ALA D 2 77 ? -0.015 84.794 158.823 1.00 43.10 73 ALA D N 1
ATOM 3483 C CA . ALA D 2 77 ? -0.723 86.068 158.963 1.00 45.15 73 ALA D CA 1
ATOM 3484 C C . ALA D 2 77 ? -2.204 85.870 159.270 1.00 49.82 73 ALA D C 1
ATOM 3485 O O . ALA D 2 77 ? -3.003 86.815 159.241 1.00 49.94 73 ALA D O 1
ATOM 3487 N N . ASN D 2 78 ? -2.541 84.626 159.586 1.00 52.26 74 ASN D N 1
ATOM 3488 C CA . ASN D 2 78 ? -3.901 84.180 159.825 1.00 58.83 74 ASN D CA 1
ATOM 3489 C C . ASN D 2 78 ? -3.797 83.212 160.994 1.00 64.95 74 ASN D C 1
ATOM 3490 O O . ASN D 2 78 ? -3.039 82.252 160.905 1.00 69.11 74 ASN D O 1
ATOM 3495 N N . GLU D 2 79 ? -4.500 83.449 162.098 1.00 70.63 75 GLU D N 1
ATOM 3496 C CA . GLU D 2 79 ? -4.257 82.607 163.274 1.00 77.07 75 GLU D CA 1
ATOM 3497 C C . GLU D 2 79 ? -4.946 81.243 163.128 1.00 74.15 75 GLU D C 1
ATOM 3498 O O . GLU D 2 79 ? -4.542 80.277 163.766 1.00 74.71 75 GLU D O 1
ATOM 3504 N N . ASN D 2 80 ? -5.981 81.164 162.296 1.00 76.49 76 ASN D N 1
ATOM 3505 C CA . ASN D 2 80 ? -6.295 79.893 161.657 1.00 73.08 76 ASN D CA 1
ATOM 3506 C C . ASN D 2 80 ? -5.374 79.809 160.452 1.00 74.65 76 ASN D C 1
ATOM 3507 O O . ASN D 2 80 ? -5.276 80.782 159.710 1.00 82.54 76 ASN D O 1
ATOM 3512 N N . LEU D 2 81 ? -4.731 78.646 160.285 1.00 65.82 77 LEU D N 1
ATOM 3513 C CA . LEU D 2 81 ? -3.626 78.352 159.341 1.00 61.05 77 LEU D CA 1
ATOM 3514 C C . LEU D 2 81 ? -2.318 78.363 160.120 1.00 59.47 77 LEU D C 1
ATOM 3515 O O . LEU D 2 81 ? -1.407 77.592 159.823 1.00 61.95 77 LEU D O 1
ATOM 3520 N N . SER D 2 82 ? -2.225 79.240 161.117 1.00 57.94 78 SER D N 1
ATOM 3521 C CA . SER D 2 82 ? -1.098 79.209 162.042 1.00 56.58 78 SER D CA 1
ATOM 3522 C C . SER D 2 82 ? -1.148 77.951 162.886 1.00 56.14 78 SER D C 1
ATOM 3523 O O . SER D 2 82 ? -0.107 77.452 163.319 1.00 61.01 78 SER D O 1
ATOM 3526 N N . LYS D 2 83 ? -2.351 77.429 163.116 1.00 55.33 79 LYS D N 1
ATOM 3527 C CA . LYS D 2 83 ? -2.480 76.209 163.899 1.00 52.19 79 LYS D CA 1
ATOM 3528 C C . LYS D 2 83 ? -2.512 74.969 163.017 1.00 42.23 79 LYS D C 1
ATOM 3529 O O . LYS D 2 83 ? -2.562 73.853 163.520 1.00 38.82 79 LYS D O 1
ATOM 3535 N N . VAL D 2 84 ? -2.458 75.146 161.700 1.00 36.39 80 VAL D N 1
ATOM 3536 C CA . VAL D 2 84 ? -2.111 74.011 160.861 1.00 33.57 80 VAL D CA 1
ATOM 3537 C C . VAL D 2 84 ? -0.623 73.720 161.105 1.00 31.64 80 VAL D C 1
ATOM 3538 O O . VAL D 2 84 ? 0.202 74.631 161.094 1.00 29.17 80 VAL D O 1
ATOM 3542 N N . GLN D 2 85 ? -0.291 72.467 161.405 1.00 31.11 81 GLN D N 1
ATOM 3543 C CA . GLN D 2 85 ? 1.102 72.067 161.574 1.00 31.26 81 GLN D CA 1
ATOM 3544 C C . GLN D 2 85 ? 1.638 71.776 160.178 1.00 28.33 81 GLN D C 1
ATOM 3545 O O . GLN D 2 85 ? 1.048 70.975 159.415 1.00 26.07 81 GLN D O 1
ATOM 3551 N N . VAL D 2 86 ? 2.738 72.429 159.824 1.00 24.35 82 VAL D N 1
ATOM 3552 C CA . VAL D 2 86 ? 3.201 72.337 158.450 1.00 23.80 82 VAL D CA 1
ATOM 3553 C C . VAL D 2 86 ? 4.512 71.597 158.387 1.00 22.70 82 VAL D C 1
ATOM 3554 O O . VAL D 2 86 ? 5.496 72.034 158.984 1.00 24.41 82 VAL D O 1
ATOM 3558 N N . ILE D 2 87 ? 4.518 70.474 157.681 1.00 21.17 83 ILE D N 1
ATOM 3559 C CA . ILE D 2 87 ? 5.741 69.700 157.457 1.00 21.82 83 ILE D CA 1
ATOM 3560 C C . ILE D 2 87 ? 6.334 69.966 156.061 1.00 22.57 83 ILE D C 1
ATOM 3561 O O . ILE D 2 87 ? 5.708 69.640 155.048 1.00 22.22 83 ILE D O 1
ATOM 3566 N N . MET D 2 88 ? 7.517 70.579 156.001 1.00 23.38 84 MET D N 1
ATOM 3567 C CA . MET D 2 88 ? 8.169 70.877 154.707 1.00 25.06 84 MET D CA 1
ATOM 3568 C C . MET D 2 88 ? 8.760 69.624 154.096 1.00 25.24 84 MET D C 1
ATOM 3569 O O . MET D 2 88 ? 9.413 68.855 154.796 1.00 25.02 84 MET D O 1
ATOM 3574 N N . LEU D 2 89 ? 8.521 69.442 152.794 1.00 27.73 85 LEU D N 1
ATOM 3575 C CA . LEU D 2 89 ? 9.120 68.393 151.959 1.00 28.73 85 LEU D CA 1
ATOM 3576 C C . LEU D 2 89 ? 9.902 69.028 150.826 1.00 31.27 85 LEU D C 1
ATOM 3577 O O . LEU D 2 89 ? 9.372 69.903 150.148 1.00 33.93 85 LEU D O 1
ATOM 3582 N N . THR D 2 90 ? 11.127 68.571 150.585 1.00 32.89 86 THR D N 1
ATOM 3583 C CA . THR D 2 90 ? 11.972 69.215 149.587 1.00 32.34 86 THR D CA 1
ATOM 3584 C C . THR D 2 90 ? 13.292 68.473 149.442 1.00 29.87 86 THR D C 1
ATOM 3585 O O . THR D 2 90 ? 13.743 67.810 150.377 1.00 29.08 86 THR D O 1
ATOM 3589 N N . ALA D 2 91 ? 13.914 68.580 148.274 1.00 29.74 87 ALA D N 1
ATOM 3590 C CA . ALA D 2 91 ? 15.278 68.080 148.105 1.00 31.20 87 ALA D CA 1
ATOM 3591 C C . ALA D 2 91 ? 16.280 69.228 148.233 1.00 32.33 87 ALA D C 1
ATOM 3592 O O . ALA D 2 91 ? 17.504 69.014 148.176 1.00 31.49 87 ALA D O 1
ATOM 3594 N N . PHE D 2 92 ? 15.752 70.443 148.400 1.00 31.95 88 PHE D N 1
ATOM 3595 C CA . PHE D 2 92 ? 16.595 71.630 148.483 1.00 33.32 88 PHE D CA 1
ATOM 3596 C C . PHE D 2 92 ? 16.799 71.994 149.950 1.00 30.77 88 PHE D C 1
ATOM 3597 O O . PHE D 2 92 ? 16.216 72.961 150.464 1.00 28.67 88 PHE D O 1
ATOM 3605 N N . GLY D 2 93 ? 17.621 71.195 150.619 1.00 29.51 89 GLY D N 1
ATOM 3606 C CA . GLY D 2 93 ? 17.838 71.351 152.040 1.00 32.51 89 GLY D CA 1
ATOM 3607 C C . GLY D 2 93 ? 18.958 72.335 152.294 1.00 34.99 89 GLY D C 1
ATOM 3608 O O . GLY D 2 93 ? 20.084 71.955 152.610 1.00 35.62 89 GLY D O 1
ATOM 3609 N N . GLN D 2 94 ? 18.630 73.612 152.174 1.00 36.90 90 GLN D N 1
ATOM 3610 C CA . GLN D 2 94 ? 19.599 74.687 152.289 1.00 37.74 90 GLN D CA 1
ATOM 3611 C C . GLN D 2 94 ? 19.393 75.426 153.622 1.00 37.43 90 GLN D C 1
ATOM 3612 O O . GLN D 2 94 ? 18.272 75.742 154.003 1.00 36.46 90 GLN D O 1
ATOM 3618 N N . GLU D 2 95 ? 20.493 75.677 154.324 1.00 41.95 91 GLU D N 1
ATOM 3619 C CA . GLU D 2 95 ? 20.479 76.165 155.698 1.00 44.20 91 GLU D CA 1
ATOM 3620 C C . GLU D 2 95 ? 19.711 77.461 155.912 1.00 43.85 91 GLU D C 1
ATOM 3621 O O . GLU D 2 95 ? 18.839 77.504 156.771 1.00 43.74 91 GLU D O 1
ATOM 3627 N N . ASP D 2 96 ? 20.035 78.528 155.193 1.00 47.43 92 ASP D N 1
ATOM 3628 C CA . ASP D 2 96 ? 19.053 79.595 155.143 1.00 49.93 92 ASP D CA 1
ATOM 3629 C C . ASP D 2 96 ? 18.070 79.102 154.107 1.00 47.23 92 ASP D C 1
ATOM 3630 O O . ASP D 2 96 ? 18.466 78.849 152.973 1.00 55.72 92 ASP D O 1
ATOM 3635 N N . VAL D 2 97 ? 16.815 78.980 154.530 1.00 41.92 93 VAL D N 1
ATOM 3636 C CA . VAL D 2 97 ? 15.685 78.304 153.864 1.00 39.66 93 VAL D CA 1
ATOM 3637 C C . VAL D 2 97 ? 15.128 77.403 154.942 1.00 37.18 93 VAL D C 1
ATOM 3638 O O . VAL D 2 97 ? 13.939 77.449 155.227 1.00 35.59 93 VAL D O 1
ATOM 3642 N N . MET D 2 98 ? 15.993 76.599 155.556 1.00 33.78 94 MET D N 1
ATOM 3643 C CA . MET D 2 98 ? 15.620 75.911 156.785 1.00 32.92 94 MET D CA 1
ATOM 3644 C C . MET D 2 98 ? 15.278 76.922 157.876 1.00 31.66 94 MET D C 1
ATOM 3645 O O . MET D 2 98 ? 14.286 76.754 158.585 1.00 28.29 94 MET D O 1
ATOM 3650 N N . LYS D 2 99 ? 16.111 77.955 158.012 1.00 31.91 95 LYS D N 1
ATOM 3651 C CA . LYS D 2 99 ? 15.897 79.003 159.001 1.00 33.41 95 LYS D CA 1
ATOM 3652 C C . LYS D 2 99 ? 14.683 79.835 158.627 1.00 33.04 95 LYS D C 1
ATOM 3653 O O . LYS D 2 99 ? 13.909 80.251 159.493 1.00 33.33 95 LYS D O 1
ATOM 3659 N N . GLN D 2 100 ? 14.504 80.057 157.329 1.00 33.30 96 GLN D N 1
ATOM 3660 C CA . GLN D 2 100 ? 13.306 80.731 156.866 1.00 31.84 96 GLN D CA 1
ATOM 3661 C C . GLN D 2 100 ? 12.076 79.935 157.293 1.00 30.82 96 GLN D C 1
ATOM 3662 O O . GLN D 2 100 ? 11.170 80.494 157.904 1.00 36.43 96 GLN D O 1
ATOM 3668 N N . ALA D 2 101 ? 12.064 78.634 157.007 1.00 29.06 97 ALA D N 1
ATOM 3669 C CA . ALA D 2 101 ? 10.983 77.746 157.444 1.00 29.80 97 ALA D CA 1
ATOM 3670 C C . ALA D 2 101 ? 10.709 77.827 158.953 1.00 31.48 97 ALA D C 1
ATOM 3671 O O . ALA D 2 101 ? 9.555 77.911 159.355 1.00 30.90 97 ALA D O 1
ATOM 3673 N N . VAL D 2 102 ? 11.760 77.816 159.779 1.00 32.38 98 VAL D N 1
ATOM 3674 C CA . VAL D 2 102 ? 11.608 77.981 161.228 1.00 32.54 98 VAL D CA 1
ATOM 3675 C C . VAL D 2 102 ? 11.064 79.362 161.562 1.00 33.13 98 VAL D C 1
ATOM 3676 O O . VAL D 2 102 ? 10.122 79.479 162.342 1.00 32.41 98 VAL D O 1
ATOM 3680 N N . ASP D 2 103 ? 11.658 80.397 160.971 1.00 36.22 99 ASP D N 1
ATOM 3681 C CA . ASP D 2 103 ? 11.161 81.760 161.138 1.00 36.80 99 ASP D CA 1
ATOM 3682 C C . ASP D 2 103 ? 9.674 81.860 160.869 1.00 35.85 99 ASP D C 1
ATOM 3683 O O . ASP D 2 103 ? 8.969 82.639 161.513 1.00 39.50 99 ASP D O 1
ATOM 3688 N N . LEU D 2 104 ? 9.213 81.078 159.900 1.00 33.81 100 LEU D N 1
ATOM 3689 C CA . LEU D 2 104 ? 7.875 81.233 159.345 1.00 31.24 100 LEU D CA 1
ATOM 3690 C C . LEU D 2 104 ? 6.872 80.187 159.844 1.00 29.48 100 LEU D C 1
ATOM 3691 O O . LEU D 2 104 ? 5.781 80.072 159.281 1.00 28.91 100 LEU D O 1
ATOM 3696 N N . GLY D 2 105 ? 7.244 79.431 160.886 1.00 25.94 101 GLY D N 1
ATOM 3697 C CA . GLY D 2 105 ? 6.327 78.530 161.565 1.00 24.83 101 GLY D CA 1
ATOM 3698 C C . GLY D 2 105 ? 6.202 77.096 161.073 1.00 24.01 101 GLY D C 1
ATOM 3699 O O . GLY D 2 105 ? 5.237 76.408 161.402 1.00 23.22 101 GLY D O 1
ATOM 3700 N N . ALA D 2 106 ? 7.162 76.620 160.288 1.00 24.33 102 ALA D N 1
ATOM 3701 C CA . ALA D 2 106 ? 7.171 75.211 159.896 1.00 24.52 102 ALA D CA 1
ATOM 3702 C C . ALA D 2 106 ? 7.369 74.331 161.148 1.00 23.69 102 ALA D C 1
ATOM 3703 O O . ALA D 2 106 ? 8.177 74.659 162.013 1.00 24.81 102 ALA D O 1
ATOM 3705 N N . SER D 2 107 ? 6.630 73.231 161.258 1.00 24.40 103 SER D N 1
ATOM 3706 C CA . SER D 2 107 ? 6.732 72.403 162.456 1.00 24.75 103 SER D CA 1
ATOM 3707 C C . SER D 2 107 ? 7.842 71.409 162.268 1.00 26.31 103 SER D C 1
ATOM 3708 O O . SER D 2 107 ? 8.444 70.935 163.235 1.00 26.63 103 SER D O 1
ATOM 3711 N N . TYR D 2 108 ? 8.103 71.083 161.007 1.00 25.69 104 TYR D N 1
ATOM 3712 C CA . TYR D 2 108 ? 9.090 70.071 160.693 1.00 26.24 104 TYR D CA 1
ATOM 3713 C C . TYR D 2 108 ? 9.567 70.243 159.245 1.00 27.50 104 TYR D C 1
ATOM 3714 O O . TYR D 2 108 ? 8.950 70.964 158.453 1.00 25.74 104 TYR D O 1
ATOM 3723 N N . PHE D 2 109 ? 10.661 69.561 158.919 1.00 28.58 105 PHE D N 1
ATOM 3724 C CA . PHE D 2 109 ? 11.369 69.733 157.660 1.00 28.56 105 PHE D CA 1
ATOM 3725 C C . PHE D 2 109 ? 11.943 68.380 157.271 1.00 26.94 105 PHE D C 1
ATOM 3726 O O . PHE D 2 109 ? 12.784 67.819 157.971 1.00 25.09 105 PHE D O 1
ATOM 3734 N N . MET D 2 110 ? 11.481 67.834 156.165 1.00 28.63 106 MET D N 1
ATOM 3735 C CA . MET D 2 110 ? 11.882 66.488 155.847 1.00 29.99 106 MET D CA 1
ATOM 3736 C C . MET D 2 110 ? 12.415 66.403 154.425 1.00 27.42 106 MET D C 1
ATOM 3737 O O . MET D 2 110 ? 11.711 66.730 153.466 1.00 28.80 106 MET D O 1
ATOM 3742 N N . LEU D 2 111 ? 13.661 65.960 154.301 1.00 26.12 107 LEU D N 1
ATOM 3743 C CA . LEU D 2 111 ? 14.309 65.870 152.995 1.00 26.80 107 LEU D CA 1
ATOM 3744 C C . LEU D 2 111 ? 13.741 64.727 152.102 1.00 26.66 107 LEU D C 1
ATOM 3745 O O . LEU D 2 111 ? 13.448 63.635 152.605 1.00 27.56 107 LEU D O 1
ATOM 3750 N N . LYS D 2 112 ? 13.552 64.991 150.803 1.00 27.26 108 LYS D N 1
ATOM 3751 C CA . LYS D 2 112 ? 13.332 63.921 149.792 1.00 27.93 108 LYS D CA 1
ATOM 3752 C C . LYS D 2 112 ? 14.671 63.334 149.280 1.00 27.54 108 LYS D C 1
ATOM 3753 O O . LYS D 2 112 ? 15.648 64.062 149.097 1.00 27.95 108 LYS D O 1
ATOM 3759 N N . PRO D 2 113 ? 14.732 62.016 149.039 1.00 27.69 109 PRO D N 1
ATOM 3760 C CA . PRO D 2 113 ? 13.743 60.954 149.287 1.00 27.50 109 PRO D CA 1
ATOM 3761 C C . PRO D 2 113 ? 13.544 60.671 150.755 1.00 27.87 109 PRO D C 1
ATOM 3762 O O . PRO D 2 113 ? 14.489 60.727 151.538 1.00 26.93 109 PRO D O 1
ATOM 3766 N N . PHE D 2 114 ? 12.314 60.358 151.121 1.00 28.36 110 PHE D N 1
ATOM 3767 C CA . PHE D 2 114 ? 11.986 60.038 152.498 1.00 29.52 110 PHE D CA 1
ATOM 3768 C C . PHE D 2 114 ? 11.228 58.720 152.476 1.00 30.64 110 PHE D C 1
ATOM 3769 O O . PHE D 2 114 ? 10.795 58.286 151.425 1.00 29.85 110 PHE D O 1
ATOM 3777 N N . GLU D 2 115 ? 11.075 58.073 153.621 1.00 36.98 111 GLU D N 1
ATOM 3778 C CA . GLU D 2 115 ? 10.291 56.847 153.694 1.00 38.80 111 GLU D CA 1
ATOM 3779 C C . GLU D 2 115 ? 8.879 57.190 154.139 1.00 35.74 111 GLU D C 1
ATOM 3780 O O . GLU D 2 115 ? 8.710 57.996 155.053 1.00 31.72 111 GLU D O 1
ATOM 3786 N N . PHE D 2 116 ? 7.865 56.607 153.498 1.00 33.50 112 PHE D N 1
ATOM 3787 C CA . PHE D 2 116 ? 6.481 57.038 153.752 1.00 34.26 112 PHE D CA 1
ATOM 3788 C C . PHE D 2 116 ? 6.030 56.754 155.183 1.00 35.34 112 PHE D C 1
ATOM 3789 O O . PHE D 2 116 ? 5.351 57.582 155.813 1.00 32.56 112 PHE D O 1
ATOM 3797 N N . ASP D 2 117 ? 6.435 55.595 155.695 1.00 37.22 113 ASP D N 1
ATOM 3798 C CA . ASP D 2 117 ? 6.090 55.193 157.046 1.00 40.49 113 ASP D CA 1
ATOM 3799 C C . ASP D 2 117 ? 6.817 56.073 158.057 1.00 38.81 113 ASP D C 1
ATOM 3800 O O . ASP D 2 117 ? 6.320 56.292 159.167 1.00 40.07 113 ASP D O 1
ATOM 3805 N N . ARG D 2 118 ? 7.994 56.569 157.673 1.00 34.97 114 ARG D N 1
ATOM 3806 C CA . ARG D 2 118 ? 8.726 57.538 158.491 1.00 33.60 114 ARG D CA 1
ATOM 3807 C C . ARG D 2 118 ? 8.058 58.911 158.457 1.00 30.12 114 ARG D C 1
ATOM 3808 O O . ARG D 2 118 ? 8.094 59.658 159.442 1.00 26.73 114 ARG D O 1
ATOM 3816 N N . LEU D 2 119 ? 7.477 59.234 157.300 1.00 29.73 115 LEU D N 1
ATOM 3817 C CA . LEU D 2 119 ? 6.728 60.460 157.121 1.00 30.45 115 LEU D CA 1
ATOM 3818 C C . LEU D 2 119 ? 5.519 60.398 158.023 1.00 30.53 115 LEU D C 1
ATOM 3819 O O . LEU D 2 119 ? 5.243 61.302 158.817 1.00 33.77 115 LEU D O 1
ATOM 3824 N N . ASP D 2 120 ? 4.807 59.302 157.893 1.00 30.61 116 ASP D N 1
ATOM 3825 C CA . ASP D 2 120 ? 3.648 59.049 158.708 1.00 33.46 116 ASP D CA 1
ATOM 3826 C C . ASP D 2 120 ? 3.917 59.096 160.239 1.00 31.90 116 ASP D C 1
ATOM 3827 O O . ASP D 2 120 ? 3.093 59.615 160.998 1.00 31.34 116 ASP D O 1
ATOM 3832 N N . ASN D 2 121 ? 5.050 58.567 160.698 1.00 31.34 117 ASN D N 1
ATOM 3833 C CA . ASN D 2 121 ? 5.386 58.688 162.114 1.00 29.39 117 ASN D CA 1
ATOM 3834 C C . ASN D 2 121 ? 5.437 60.162 162.517 1.00 26.40 117 ASN D C 1
ATOM 3835 O O . ASN D 2 121 ? 4.917 60.559 163.552 1.00 25.35 117 ASN D O 1
ATOM 3840 N N . GLN D 2 122 ? 6.020 60.996 161.672 1.00 27.14 118 GLN D N 1
ATOM 3841 C CA . GLN D 2 122 ? 6.098 62.417 161.997 1.00 30.73 118 GLN D CA 1
ATOM 3842 C C . GLN D 2 122 ? 4.755 63.162 161.906 1.00 29.99 118 GLN D C 1
ATOM 3843 O O . GLN D 2 122 ? 4.539 64.116 162.656 1.00 29.38 118 GLN D O 1
ATOM 3849 N N . ILE D 2 123 ? 3.860 62.739 161.010 1.00 31.12 119 ILE D N 1
ATOM 3850 C CA . ILE D 2 123 ? 2.536 63.352 160.957 1.00 33.86 119 ILE D CA 1
ATOM 3851 C C . ILE D 2 123 ? 1.777 63.066 162.267 1.00 35.86 119 ILE D C 1
ATOM 3852 O O . ILE D 2 123 ? 1.139 63.966 162.824 1.00 34.63 119 ILE D O 1
ATOM 3857 N N . LEU D 2 124 ? 1.862 61.831 162.764 1.00 37.98 120 LEU D N 1
ATOM 3858 C CA . LEU D 2 124 ? 1.273 61.484 164.061 1.00 38.00 120 LEU D CA 1
ATOM 3859 C C . LEU D 2 124 ? 1.906 62.334 165.138 1.00 36.53 120 LEU D C 1
ATOM 3860 O O . LEU D 2 124 ? 1.230 62.873 166.013 1.00 39.66 120 LEU D O 1
ATOM 3865 N N . GLN D 2 125 ? 3.222 62.450 165.047 1.00 35.88 121 GLN D N 1
ATOM 3866 C CA . GLN D 2 125 ? 4.025 63.144 166.042 1.00 37.33 121 GLN D CA 1
ATOM 3867 C C . GLN D 2 125 ? 3.626 64.615 166.227 1.00 35.53 121 GLN D C 1
ATOM 3868 O O . GLN D 2 125 ? 3.378 65.060 167.353 1.00 33.73 121 GLN D O 1
ATOM 3874 N N . VAL D 2 126 ? 3.568 65.357 165.124 1.00 34.08 122 VAL D N 1
ATOM 3875 C CA . VAL D 2 126 ? 3.238 66.777 165.173 1.00 38.09 122 VAL D CA 1
ATOM 3876 C C . VAL D 2 126 ? 1.749 67.054 165.274 1.00 39.78 122 VAL D C 1
ATOM 3877 O O . VAL D 2 126 ? 1.367 68.160 165.616 1.00 46.01 122 VAL D O 1
ATOM 3881 N N . ALA D 2 127 ? 0.902 66.074 164.973 1.00 44.32 123 ALA D N 1
ATOM 3882 C CA . ALA D 2 127 ? -0.538 66.296 165.048 1.00 46.88 123 ALA D CA 1
ATOM 3883 C C . ALA D 2 127 ? -0.965 66.456 166.504 1.00 58.32 123 ALA D C 1
ATOM 3884 O O . ALA D 2 127 ? -2.091 66.866 166.778 1.00 69.01 123 ALA D O 1
ATOM 3886 N N . GLY D 2 128 ? -0.060 66.136 167.429 1.00 68.40 124 GLY D N 1
ATOM 3887 C CA . GLY D 2 128 ? -0.266 66.384 168.847 1.00 72.04 124 GLY D CA 1
ATOM 3888 C C . GLY D 2 128 ? -0.023 67.833 169.237 1.00 78.05 124 GLY D C 1
ATOM 3889 O O . GLY D 2 128 ? 0.887 68.120 170.018 1.00 75.36 124 GLY D O 1
ATOM 3890 N N . HIS D 2 129 ? -0.815 68.727 168.635 1.00 86.74 125 HIS D N 1
ATOM 3891 C CA . HIS D 2 129 ? -1.007 70.126 169.051 1.00 89.62 125 HIS D CA 1
ATOM 3892 C C . HIS D 2 129 ? -1.853 70.884 168.024 1.00 85.83 125 HIS D C 1
ATOM 3893 O O . HIS D 2 129 ? -2.447 70.285 167.127 1.00 77.10 125 HIS D O 1
ATOM 3900 N N . GLU E 1 2 ? -16.986 5.029 123.619 1.00 73.81 2 GLU E N 1
ATOM 3901 C CA . GLU E 1 2 ? -16.001 5.781 122.854 1.00 71.61 2 GLU E CA 1
ATOM 3902 C C . GLU E 1 2 ? -15.007 4.860 122.154 1.00 62.53 2 GLU E C 1
ATOM 3903 O O . GLU E 1 2 ? -14.101 4.299 122.781 1.00 60.44 2 GLU E O 1
ATOM 3909 N N . LYS E 1 3 ? -15.193 4.701 120.850 1.00 54.13 3 LYS E N 1
ATOM 3910 C CA . LYS E 1 3 ? -14.270 3.925 120.037 1.00 52.67 3 LYS E CA 1
ATOM 3911 C C . LYS E 1 3 ? -12.888 4.585 120.016 1.00 45.88 3 LYS E C 1
ATOM 3912 O O . LYS E 1 3 ? -12.754 5.786 120.284 1.00 44.79 3 LYS E O 1
ATOM 3918 N N . ILE E 1 4 ? -11.862 3.790 119.729 1.00 38.58 4 ILE E N 1
ATOM 3919 C CA . ILE E 1 4 ? -10.522 4.324 119.511 1.00 33.59 4 ILE E CA 1
ATOM 3920 C C . ILE E 1 4 ? -10.411 4.791 118.065 1.00 30.48 4 ILE E C 1
ATOM 3921 O O . ILE E 1 4 ? -10.606 4.008 117.134 1.00 27.80 4 ILE E O 1
ATOM 3926 N N . LYS E 1 5 ? -10.133 6.070 117.858 1.00 31.05 5 LYS E N 1
ATOM 3927 C CA . LYS E 1 5 ? -10.064 6.578 116.486 1.00 31.72 5 LYS E CA 1
ATOM 3928 C C . LYS E 1 5 ? -8.664 6.339 115.913 1.00 28.38 5 LYS E C 1
ATOM 3929 O O . LYS E 1 5 ? -7.667 6.735 116.523 1.00 26.67 5 LYS E O 1
ATOM 3935 N N . VAL E 1 6 ? -8.602 5.666 114.766 1.00 25.92 6 VAL E N 1
ATOM 3936 C CA . VAL E 1 6 ? -7.330 5.300 114.120 1.00 25.07 6 VAL E CA 1
ATOM 3937 C C . VAL E 1 6 ? -7.147 5.905 112.714 1.00 22.89 6 VAL E C 1
ATOM 3938 O O . VAL E 1 6 ? -8.056 5.857 111.876 1.00 21.31 6 VAL E O 1
ATOM 3942 N N . ALA E 1 7 ? -5.972 6.480 112.459 1.00 22.97 7 ALA E N 1
ATOM 3943 C CA . ALA E 1 7 ? -5.613 6.931 111.108 1.00 22.84 7 ALA E CA 1
ATOM 3944 C C . ALA E 1 7 ? -4.459 6.086 110.548 1.00 24.23 7 ALA E C 1
ATOM 3945 O O . ALA E 1 7 ? -3.471 5.791 111.244 1.00 23.97 7 ALA E O 1
ATOM 3947 N N . ILE E 1 8 ? -4.592 5.688 109.290 1.00 24.86 8 ILE E N 1
ATOM 3948 C CA . ILE E 1 8 ? -3.526 4.966 108.633 1.00 25.61 8 ILE E CA 1
ATOM 3949 C C . ILE E 1 8 ? -2.871 5.810 107.537 1.00 24.79 8 ILE E C 1
ATOM 3950 O O . ILE E 1 8 ? -3.547 6.311 106.645 1.00 23.24 8 ILE E O 1
ATOM 3955 N N . ALA E 1 9 ? -1.551 5.955 107.613 1.00 23.86 9 ALA E N 1
ATOM 3956 C CA . ALA E 1 9 ? -0.791 6.607 106.545 1.00 23.57 9 ALA E CA 1
ATOM 3957 C C . ALA E 1 9 ? 0.234 5.635 106.001 1.00 23.22 9 ALA E C 1
ATOM 3958 O O . ALA E 1 9 ? 1.221 5.321 106.675 1.00 23.61 9 ALA E O 1
ATOM 3960 N N . ASP E 1 10 ? 0.002 5.154 104.788 1.00 25.65 10 ASP E N 1
ATOM 3961 C CA . ASP E 1 10 ? 0.903 4.185 104.182 1.00 28.43 10 ASP E CA 1
ATOM 3962 C C . ASP E 1 10 ? 0.679 4.208 102.695 1.00 28.36 10 ASP E C 1
ATOM 3963 O O . ASP E 1 10 ? -0.459 4.248 102.261 1.00 28.99 10 ASP E O 1
ATOM 3968 N N . ASP E 1 11 ? 1.746 4.169 101.905 1.00 28.95 11 ASP E N 1
ATOM 3969 C CA . ASP E 1 11 ? 1.579 4.261 100.454 1.00 28.05 11 ASP E CA 1
ATOM 3970 C C . ASP E 1 11 ? 1.169 2.949 99.800 1.00 27.23 11 ASP E C 1
ATOM 3971 O O . ASP E 1 11 ? 0.808 2.932 98.631 1.00 26.27 11 ASP E O 1
ATOM 3976 N N . ASN E 1 12 ? 1.207 1.855 100.553 1.00 27.39 12 ASN E N 1
ATOM 3977 C CA . ASN E 1 12 ? 0.772 0.549 100.043 1.00 28.49 12 ASN E CA 1
ATOM 3978 C C . ASN E 1 12 ? -0.742 0.377 100.091 1.00 28.75 12 ASN E C 1
ATOM 3979 O O . ASN E 1 12 ? -1.247 -0.063 101.113 1.00 28.92 12 ASN E O 1
ATOM 3984 N N . LYS E 1 13 ? -1.459 0.686 99.001 1.00 30.48 13 LYS E N 1
ATOM 3985 C CA . LYS E 1 13 ? -2.930 0.713 99.037 1.00 30.23 13 LYS E CA 1
ATOM 3986 C C . LYS E 1 13 ? -3.528 -0.615 99.437 1.00 29.83 13 LYS E C 1
ATOM 3987 O O . LYS E 1 13 ? -4.595 -0.657 100.044 1.00 28.15 13 LYS E O 1
ATOM 3993 N N . GLU E 1 14 ? -2.847 -1.696 99.095 1.00 31.83 14 GLU E N 1
ATOM 3994 C CA . GLU E 1 14 ? -3.340 -3.022 99.414 1.00 35.23 14 GLU E CA 1
ATOM 3995 C C . GLU E 1 14 ? -3.323 -3.252 100.925 1.00 34.66 14 GLU E C 1
ATOM 3996 O O . GLU E 1 14 ? -4.325 -3.659 101.529 1.00 33.96 14 GLU E O 1
ATOM 4002 N N . LEU E 1 15 ? -2.173 -2.978 101.531 1.00 33.18 15 LEU E N 1
ATOM 4003 C CA . LEU E 1 15 ? -2.043 -3.008 102.970 1.00 32.02 15 LEU E CA 1
ATOM 4004 C C . LEU E 1 15 ? -3.107 -2.140 103.653 1.00 31.14 15 LEU E C 1
ATOM 4005 O O . LEU E 1 15 ? -3.715 -2.569 104.642 1.00 28.84 15 LEU E O 1
ATOM 4010 N N . VAL E 1 16 ? -3.346 -0.941 103.115 1.00 29.95 16 VAL E N 1
ATOM 4011 C CA . VAL E 1 16 ? -4.266 0.000 103.743 1.00 29.02 16 VAL E CA 1
ATOM 4012 C C . VAL E 1 16 ? -5.705 -0.494 103.684 1.00 29.68 16 VAL E C 1
ATOM 4013 O O . VAL E 1 16 ? -6.446 -0.349 104.654 1.00 29.43 16 VAL E O 1
ATOM 4017 N N . LYS E 1 17 ? -6.111 -1.089 102.567 1.00 32.22 17 LYS E N 1
ATOM 4018 C CA . LYS E 1 17 ? -7.498 -1.551 102.457 1.00 34.65 17 LYS E CA 1
ATOM 4019 C C . LYS E 1 17 ? -7.773 -2.710 103.406 1.00 31.64 17 LYS E C 1
ATOM 4020 O O . LYS E 1 17 ? -8.717 -2.652 104.200 1.00 32.50 17 LYS E O 1
ATOM 4026 N N . THR E 1 18 ? -6.940 -3.741 103.359 1.00 30.16 18 THR E N 1
ATOM 4027 C CA . THR E 1 18 ? -7.170 -4.905 104.191 1.00 31.78 18 THR E CA 1
ATOM 4028 C C . THR E 1 18 ? -7.054 -4.535 105.668 1.00 33.10 18 THR E C 1
ATOM 4029 O O . THR E 1 18 ? -7.798 -5.043 106.492 1.00 37.38 18 THR E O 1
ATOM 4033 N N . LEU E 1 19 ? -6.136 -3.642 106.005 1.00 31.96 19 LEU E N 1
ATOM 4034 C CA . LEU E 1 19 ? -5.987 -3.200 107.384 1.00 32.57 19 LEU E CA 1
ATOM 4035 C C . LEU E 1 19 ? -7.226 -2.418 107.840 1.00 35.07 19 LEU E C 1
ATOM 4036 O O . LEU E 1 19 ? -7.885 -2.794 108.813 1.00 35.31 19 LEU E O 1
ATOM 4041 N N . GLU E 1 20 ? -7.541 -1.342 107.126 1.00 36.50 20 GLU E N 1
ATOM 4042 C CA . GLU E 1 20 ? -8.792 -0.619 107.330 1.00 41.98 20 GLU E CA 1
ATOM 4043 C C . GLU E 1 20 ? -10.002 -1.555 107.486 1.00 43.79 20 GLU E C 1
ATOM 4044 O O . GLU E 1 20 ? -10.850 -1.358 108.360 1.00 39.52 20 GLU E O 1
ATOM 4050 N N . SER E 1 21 ? -10.065 -2.575 106.636 1.00 44.43 21 SER E N 1
ATOM 4051 C CA . SER E 1 21 ? -11.183 -3.502 106.648 1.00 41.18 21 SER E CA 1
ATOM 4052 C C . SER E 1 21 ? -11.172 -4.357 107.918 1.00 39.66 21 SER E C 1
ATOM 4053 O O . SER E 1 21 ? -12.204 -4.539 108.543 1.00 48.11 21 SER E O 1
ATOM 4056 N N . TYR E 1 22 ? -10.006 -4.862 108.305 1.00 39.02 22 TYR E N 1
ATOM 4057 C CA . TYR E 1 22 ? -9.881 -5.721 109.484 1.00 38.90 22 TYR E CA 1
ATOM 4058 C C . TYR E 1 22 ? -10.185 -4.942 110.742 1.00 39.01 22 TYR E C 1
ATOM 4059 O O . TYR E 1 22 ? -11.032 -5.352 111.533 1.00 39.60 22 TYR E O 1
ATOM 4068 N N . LEU E 1 23 ? -9.500 -3.807 110.911 1.00 41.93 23 LEU E N 1
ATOM 4069 C CA . LEU E 1 23 ? -9.717 -2.906 112.059 1.00 41.51 23 LEU E CA 1
ATOM 4070 C C . LEU E 1 23 ? -11.176 -2.440 112.206 1.00 42.88 23 LEU E C 1
ATOM 4071 O O . LEU E 1 23 ? -11.604 -2.092 113.307 1.00 43.17 23 LEU E O 1
ATOM 4076 N N . ALA E 1 24 ? -11.925 -2.437 111.105 1.00 45.30 24 ALA E N 1
ATOM 4077 C CA . ALA E 1 24 ? -13.300 -1.948 111.097 1.00 50.67 24 ALA E CA 1
ATOM 4078 C C . ALA E 1 24 ? -14.231 -2.856 111.888 1.00 53.32 24 ALA E C 1
ATOM 4079 O O . ALA E 1 24 ? -15.067 -2.372 112.657 1.00 57.05 24 ALA E O 1
ATOM 4081 N N . ASP E 1 25 ? -14.097 -4.168 111.682 1.00 56.69 25 ASP E N 1
ATOM 4082 C CA . ASP E 1 25 ? -14.970 -5.153 112.333 1.00 59.14 25 ASP E CA 1
ATOM 4083 C C . ASP E 1 25 ? -14.686 -5.261 113.824 1.00 54.05 25 ASP E C 1
ATOM 4084 O O . ASP E 1 25 ? -15.520 -5.748 114.588 1.00 52.58 25 ASP E O 1
ATOM 4089 N N . HIS E 1 26 ? -13.503 -4.821 114.229 1.00 51.41 26 HIS E N 1
ATOM 4090 C CA . HIS E 1 26 ? -13.207 -4.700 115.643 1.00 49.03 26 HIS E CA 1
ATOM 4091 C C . HIS E 1 26 ? -14.124 -3.661 116.273 1.00 47.72 26 HIS E C 1
ATOM 4092 O O . HIS E 1 26 ? -14.215 -2.529 115.789 1.00 46.87 26 HIS E O 1
ATOM 4099 N N . PRO E 1 27 ? -14.796 -4.038 117.371 1.00 48.63 27 PRO E N 1
ATOM 4100 C CA . PRO E 1 27 ? -15.818 -3.186 117.982 1.00 48.04 27 PRO E CA 1
ATOM 4101 C C . PRO E 1 27 ? -15.258 -1.985 118.756 1.00 47.92 27 PRO E C 1
ATOM 4102 O O . PRO E 1 27 ? -15.988 -1.015 118.952 1.00 52.30 27 PRO E O 1
ATOM 4106 N N . GLN E 1 28 ? -14.001 -2.023 119.178 1.00 46.29 28 GLN E N 1
ATOM 4107 C CA . GLN E 1 28 ? -13.457 -0.888 119.930 1.00 49.30 28 GLN E CA 1
ATOM 4108 C C . GLN E 1 28 ? -12.693 0.119 119.058 1.00 46.67 28 GLN E C 1
ATOM 4109 O O . GLN E 1 28 ? -12.304 1.191 119.532 1.00 48.37 28 GLN E O 1
ATOM 4115 N N . ILE E 1 29 ? -12.504 -0.220 117.787 1.00 39.64 29 ILE E N 1
ATOM 4116 C CA . ILE E 1 29 ? -11.697 0.583 116.889 1.00 35.69 29 ILE E CA 1
ATOM 4117 C C . ILE E 1 29 ? -12.512 1.134 115.717 1.00 35.08 29 ILE E C 1
ATOM 4118 O O . ILE E 1 29 ? -13.368 0.435 115.167 1.00 34.96 29 ILE E O 1
ATOM 4123 N N . GLU E 1 30 ? -12.248 2.389 115.348 1.00 32.20 30 GLU E N 1
ATOM 4124 C CA . GLU E 1 30 ? -12.793 2.957 114.122 1.00 33.69 30 GLU E CA 1
ATOM 4125 C C . GLU E 1 30 ? -11.695 3.633 113.295 1.00 30.31 30 GLU E C 1
ATOM 4126 O O . GLU E 1 30 ? -10.936 4.459 113.804 1.00 29.84 30 GLU E O 1
ATOM 4132 N N . VAL E 1 31 ? -11.604 3.292 112.017 1.00 27.78 31 VAL E N 1
ATOM 4133 C CA . VAL E 1 31 ? -10.644 3.964 111.166 1.00 26.07 31 VAL E CA 1
ATOM 4134 C C . VAL E 1 31 ? -11.292 5.225 110.590 1.00 23.75 31 VAL E C 1
ATOM 4135 O O . VAL E 1 31 ? -12.260 5.130 109.859 1.00 20.79 31 VAL E O 1
ATOM 4139 N N . ILE E 1 32 ? -10.774 6.405 110.933 1.00 23.55 32 ILE E N 1
ATOM 4140 C CA . ILE E 1 32 ? -11.477 7.628 110.562 1.00 23.99 32 ILE E CA 1
ATOM 4141 C C . ILE E 1 32 ? -10.894 8.260 109.309 1.00 25.89 32 ILE E C 1
ATOM 4142 O O . ILE E 1 32 ? -11.636 8.865 108.549 1.00 26.84 32 ILE E O 1
ATOM 4147 N N . THR E 1 33 ? -9.584 8.120 109.082 1.00 26.65 33 THR E N 1
ATOM 4148 C CA . THR E 1 33 ? -8.958 8.561 107.826 1.00 26.07 33 THR E CA 1
ATOM 4149 C C . THR E 1 33 ? -7.760 7.680 107.418 1.00 23.43 33 THR E C 1
ATOM 4150 O O . THR E 1 33 ? -7.061 7.130 108.252 1.00 25.31 33 THR E O 1
ATOM 4154 N N . THR E 1 34 ? -7.538 7.559 106.120 1.00 21.57 34 THR E N 1
ATOM 4155 C CA . THR E 1 34 ? -6.376 6.868 105.577 1.00 21.01 34 THR E CA 1
ATOM 4156 C C . THR E 1 34 ? -5.686 7.844 104.647 1.00 18.78 34 THR E C 1
ATOM 4157 O O . THR E 1 34 ? -6.318 8.740 104.129 1.00 18.85 34 THR E O 1
ATOM 4161 N N . ALA E 1 35 ? -4.400 7.676 104.421 1.00 18.23 35 ALA E N 1
ATOM 4162 C CA . ALA E 1 35 ? -3.700 8.571 103.526 1.00 18.46 35 ALA E CA 1
ATOM 4163 C C . ALA E 1 35 ? -2.570 7.804 102.841 1.00 19.03 35 ALA E C 1
ATOM 4164 O O . ALA E 1 35 ? -2.044 6.825 103.390 1.00 18.58 35 ALA E O 1
ATOM 4166 N N . PRO E 1 36 ? -2.227 8.210 101.619 1.00 19.26 36 PRO E N 1
ATOM 4167 C CA . PRO E 1 36 ? -1.203 7.463 100.880 1.00 19.52 36 PRO E CA 1
ATOM 4168 C C . PRO E 1 36 ? 0.197 8.088 101.020 1.00 21.16 36 PRO E C 1
ATOM 4169 O O . PRO E 1 36 ? 1.192 7.474 100.648 1.00 21.68 36 PRO E O 1
ATOM 4173 N N . ASN E 1 37 ? 0.286 9.308 101.542 1.00 22.64 37 ASN E N 1
ATOM 4174 C CA . ASN E 1 37 ? 1.606 9.864 101.797 1.00 21.90 37 ASN E CA 1
ATOM 4175 C C . ASN E 1 37 ? 1.669 10.870 102.930 1.00 21.53 37 ASN E C 1
ATOM 4176 O O . ASN E 1 37 ? 0.652 11.254 103.518 1.00 23.09 37 ASN E O 1
ATOM 4181 N N . GLY E 1 38 ? 2.902 11.290 103.197 1.00 22.81 38 GLY E N 1
ATOM 4182 C CA . GLY E 1 38 ? 3.230 12.215 104.257 1.00 21.84 38 GLY E CA 1
ATOM 4183 C C . GLY E 1 38 ? 2.465 13.514 104.246 1.00 20.76 38 GLY E C 1
ATOM 4184 O O . GLY E 1 38 ? 1.895 13.884 105.268 1.00 19.89 38 GLY E O 1
ATOM 4185 N N . LYS E 1 39 ? 2.446 14.216 103.111 1.00 22.45 39 LYS E N 1
ATOM 4186 C CA . LYS E 1 39 ? 1.766 15.502 103.079 1.00 25.06 39 LYS E CA 1
ATOM 4187 C C . LYS E 1 39 ? 0.236 15.350 103.160 1.00 22.02 39 LYS E C 1
ATOM 4188 O O . LYS E 1 39 ? -0.430 16.204 103.752 1.00 21.38 39 LYS E O 1
ATOM 4194 N N . VAL E 1 40 ? -0.328 14.263 102.648 1.00 20.88 40 VAL E N 1
ATOM 4195 C CA . VAL E 1 40 ? -1.779 14.127 102.727 1.00 21.26 40 VAL E CA 1
ATOM 4196 C C . VAL E 1 40 ? -2.264 13.848 104.164 1.00 22.52 40 VAL E C 1
ATOM 4197 O O . VAL E 1 40 ? -3.196 14.502 104.628 1.00 22.44 40 VAL E O 1
ATOM 4201 N N . ILE E 1 41 ? -1.634 12.910 104.879 1.00 24.59 41 ILE E N 1
ATOM 4202 C CA . ILE E 1 41 ? -1.982 12.676 106.282 1.00 24.13 41 ILE E CA 1
ATOM 4203 C C . ILE E 1 41 ? -1.822 13.931 107.173 1.00 24.96 41 ILE E C 1
ATOM 4204 O O . ILE E 1 41 ? -2.563 14.092 108.148 1.00 25.59 41 ILE E O 1
ATOM 4209 N N . LEU E 1 42 ? -0.884 14.823 106.855 1.00 25.45 42 LEU E N 1
ATOM 4210 C CA . LEU E 1 42 ? -0.725 16.043 107.661 1.00 26.35 42 LEU E CA 1
ATOM 4211 C C . LEU E 1 42 ? -1.907 16.999 107.483 1.00 28.07 42 LEU E C 1
ATOM 4212 O O . LEU E 1 42 ? -2.347 17.628 108.450 1.00 31.02 42 LEU E O 1
ATOM 4217 N N . SER E 1 43 ? -2.410 17.111 106.251 1.00 26.84 43 SER E N 1
ATOM 4218 C CA . SER E 1 43 ? -3.617 17.895 105.975 1.00 27.22 43 SER E CA 1
ATOM 4219 C C . SER E 1 43 ? -4.870 17.272 106.596 1.00 26.83 43 SER E C 1
ATOM 4220 O O . SER E 1 43 ? -5.678 17.965 107.207 1.00 26.81 43 SER E O 1
ATOM 4223 N N . LEU E 1 44 ? -5.034 15.962 106.440 1.00 27.04 44 LEU E N 1
ATOM 4224 C CA . LEU E 1 44 ? -6.225 15.287 106.945 1.00 26.59 44 LEU E CA 1
ATOM 4225 C C . LEU E 1 44 ? -6.287 15.258 108.461 1.00 26.36 44 LEU E C 1
ATOM 4226 O O . LEU E 1 44 ? -7.358 15.024 109.027 1.00 27.40 44 LEU E O 1
ATOM 4231 N N . MET E 1 45 ? -5.168 15.505 109.135 1.00 26.05 45 MET E N 1
ATOM 4232 C CA . MET E 1 45 ? -5.208 15.431 110.584 1.00 26.93 45 MET E CA 1
ATOM 4233 C C . MET E 1 45 ? -5.637 16.726 111.246 1.00 26.30 45 MET E C 1
ATOM 4234 O O . MET E 1 45 ? -6.065 16.692 112.387 1.00 23.54 45 MET E O 1
ATOM 4239 N N . GLU E 1 46 ? -5.567 17.851 110.541 1.00 29.00 46 GLU E N 1
ATOM 4240 C CA . GLU E 1 46 ? -5.965 19.126 111.147 1.00 32.62 46 GLU E CA 1
ATOM 4241 C C . GLU E 1 46 ? -7.423 19.155 111.610 1.00 29.39 46 GLU E C 1
ATOM 4242 O O . GLU E 1 46 ? -8.333 18.822 110.853 1.00 27.77 46 GLU E O 1
ATOM 4248 N N . ASN E 1 47 ? -7.628 19.554 112.861 1.00 26.25 47 ASN E N 1
ATOM 4249 C CA . ASN E 1 47 ? -8.965 19.642 113.448 1.00 28.51 47 ASN E CA 1
ATOM 4250 C C . ASN E 1 47 ? -9.714 18.320 113.349 1.00 27.09 47 ASN E C 1
ATOM 4251 O O . ASN E 1 47 ? -10.953 18.285 113.388 1.00 26.96 47 ASN E O 1
ATOM 4256 N N . ASP E 1 48 ? -8.937 17.243 113.234 1.00 27.76 48 ASP E N 1
ATOM 4257 C CA . ASP E 1 48 ? -9.451 15.891 113.049 1.00 27.65 48 ASP E CA 1
ATOM 4258 C C . ASP E 1 48 ? -8.392 14.892 113.518 1.00 26.45 48 ASP E C 1
ATOM 4259 O O . ASP E 1 48 ? -7.955 14.013 112.763 1.00 28.88 48 ASP E O 1
ATOM 4264 N N . LEU E 1 49 ? -8.004 15.037 114.783 1.00 25.45 49 LEU E N 1
ATOM 4265 C CA . LEU E 1 49 ? -6.884 14.301 115.352 1.00 25.75 49 LEU E CA 1
ATOM 4266 C C . LEU E 1 49 ? -7.292 12.898 115.813 1.00 25.46 49 LEU E C 1
ATOM 4267 O O . LEU E 1 49 ? -8.251 12.741 116.552 1.00 24.03 49 LEU E O 1
ATOM 4272 N N . PRO E 1 50 ? -6.578 11.864 115.346 1.00 25.50 50 PRO E N 1
ATOM 4273 C CA . PRO E 1 50 ? -6.936 10.512 115.801 1.00 25.06 50 PRO E CA 1
ATOM 4274 C C . PRO E 1 50 ? -6.401 10.189 117.208 1.00 25.38 50 PRO E C 1
ATOM 4275 O O . PRO E 1 50 ? -5.529 10.896 117.719 1.00 24.32 50 PRO E O 1
ATOM 4279 N N . ASP E 1 51 ? -6.924 9.136 117.831 1.00 25.68 51 ASP E N 1
ATOM 4280 C CA . ASP E 1 51 ? -6.342 8.636 119.071 1.00 26.17 51 ASP E CA 1
ATOM 4281 C C . ASP E 1 51 ? -5.022 7.907 118.779 1.00 24.65 51 ASP E C 1
ATOM 4282 O O . ASP E 1 51 ? -4.038 8.064 119.499 1.00 22.64 51 ASP E O 1
ATOM 4287 N N . VAL E 1 52 ? -5.003 7.115 117.710 1.00 23.90 52 VAL E N 1
ATOM 4288 C CA . VAL E 1 52 ? -3.796 6.405 117.296 1.00 22.62 52 VAL E CA 1
ATOM 4289 C C . VAL E 1 52 ? -3.527 6.575 115.799 1.00 22.32 52 VAL E C 1
ATOM 4290 O O . VAL E 1 52 ? -4.439 6.403 114.985 1.00 23.19 52 VAL E O 1
ATOM 4294 N N . LEU E 1 53 ? -2.282 6.925 115.452 1.00 21.10 53 LEU E N 1
ATOM 4295 C CA . LEU E 1 53 ? -1.827 7.095 114.063 1.00 19.41 53 LEU E CA 1
ATOM 4296 C C . LEU E 1 53 ? -0.866 5.960 113.673 1.00 20.12 53 LEU E C 1
ATOM 4297 O O . LEU E 1 53 ? 0.165 5.741 114.336 1.00 18.78 53 LEU E O 1
ATOM 4302 N N . LEU E 1 54 ? -1.209 5.229 112.612 1.00 22.01 54 LEU E N 1
ATOM 4303 C CA . LEU E 1 54 ? -0.338 4.183 112.091 1.00 21.62 54 LEU E CA 1
ATOM 4304 C C . LEU E 1 54 ? 0.464 4.833 110.982 1.00 22.58 54 LEU E C 1
ATOM 4305 O O . LEU E 1 54 ? -0.098 5.226 109.953 1.00 21.61 54 LEU E O 1
ATOM 4310 N N . LEU E 1 55 ? 1.769 4.986 111.201 1.00 23.46 55 LEU E N 1
ATOM 4311 C CA . LEU E 1 55 ? 2.575 5.863 110.351 1.00 23.06 55 LEU E CA 1
ATOM 4312 C C . LEU E 1 55 ? 3.726 5.134 109.650 1.00 23.88 55 LEU E C 1
ATOM 4313 O O . LEU E 1 55 ? 4.752 4.852 110.267 1.00 23.39 55 LEU E O 1
ATOM 4318 N N . ASP E 1 56 ? 3.541 4.842 108.362 1.00 24.85 56 ASP E N 1
ATOM 4319 C CA . ASP E 1 56 ? 4.571 4.218 107.527 1.00 26.32 56 ASP E CA 1
ATOM 4320 C C . ASP E 1 56 ? 5.761 5.160 107.420 1.00 26.07 56 ASP E C 1
ATOM 4321 O O . ASP E 1 56 ? 5.599 6.322 107.055 1.00 23.51 56 ASP E O 1
ATOM 4326 N N . ILE E 1 57 ? 6.957 4.680 107.749 1.00 27.60 57 ILE E N 1
ATOM 4327 C CA . ILE E 1 57 ? 8.111 5.572 107.693 1.00 27.97 57 ILE E CA 1
ATOM 4328 C C . ILE E 1 57 ? 8.481 5.897 106.246 1.00 28.34 57 ILE E C 1
ATOM 4329 O O . ILE E 1 57 ? 8.790 7.032 105.932 1.00 30.16 57 ILE E O 1
ATOM 4334 N N . ILE E 1 58 ? 8.400 4.927 105.344 1.00 28.08 58 ILE E N 1
ATOM 4335 C CA . ILE E 1 58 ? 8.880 5.174 103.995 1.00 27.06 58 ILE E CA 1
ATOM 4336 C C . ILE E 1 58 ? 7.712 5.427 103.049 1.00 26.74 58 ILE E C 1
ATOM 4337 O O . ILE E 1 58 ? 6.897 4.539 102.803 1.00 30.58 58 ILE E O 1
ATOM 4342 N N . MET E 1 59 ? 7.632 6.669 102.556 1.00 27.07 59 MET E N 1
ATOM 4343 C CA . MET E 1 59 ? 6.486 7.194 101.790 1.00 26.35 59 MET E CA 1
ATOM 4344 C C . MET E 1 59 ? 6.960 8.236 100.783 1.00 25.65 59 MET E C 1
ATOM 4345 O O . MET E 1 59 ? 8.025 8.835 100.956 1.00 26.86 59 MET E O 1
ATOM 4350 N N . PRO E 1 60 ? 6.161 8.479 99.733 1.00 26.28 60 PRO E N 1
ATOM 4351 C CA . PRO E 1 60 ? 6.460 9.564 98.779 1.00 25.24 60 PRO E CA 1
ATOM 4352 C C . PRO E 1 60 ? 6.250 10.974 99.356 1.00 24.87 60 PRO E C 1
ATOM 4353 O O . PRO E 1 60 ? 5.429 11.155 100.276 1.00 24.34 60 PRO E O 1
ATOM 4357 N N . HIS E 1 61 ? 7.001 11.941 98.814 1.00 23.66 61 HIS E N 1
ATOM 4358 C CA . HIS E 1 61 ? 6.968 13.362 99.202 1.00 24.07 61 HIS E CA 1
ATOM 4359 C C . HIS E 1 61 ? 7.445 13.657 100.615 1.00 24.55 61 HIS E C 1
ATOM 4360 O O . HIS E 1 61 ? 8.455 14.337 100.776 1.00 26.69 61 HIS E O 1
ATOM 4367 N N . LEU E 1 62 ? 6.718 13.191 101.632 1.00 24.65 62 LEU E N 1
ATOM 4368 C CA . LEU E 1 62 ? 7.169 13.326 103.011 1.00 23.55 62 LEU E CA 1
ATOM 4369 C C . LEU E 1 62 ? 7.155 11.984 103.725 1.00 23.71 62 LEU E C 1
ATOM 4370 O O . LEU E 1 62 ? 6.133 11.301 103.754 1.00 24.68 62 LEU E O 1
ATOM 4375 N N . ASP E 1 63 ? 8.274 11.603 104.322 1.00 25.21 63 ASP E N 1
ATOM 4376 C CA . ASP E 1 63 ? 8.299 10.331 105.018 1.00 25.99 63 ASP E CA 1
ATOM 4377 C C . ASP E 1 63 ? 7.760 10.487 106.465 1.00 24.46 63 ASP E C 1
ATOM 4378 O O . ASP E 1 63 ? 7.505 11.598 106.932 1.00 23.11 63 ASP E O 1
ATOM 4383 N N . GLY E 1 64 ? 7.563 9.367 107.149 1.00 23.46 64 GLY E N 1
ATOM 4384 C CA . GLY E 1 64 ? 7.006 9.361 108.489 1.00 24.25 64 GLY E CA 1
ATOM 4385 C C . GLY E 1 64 ? 7.733 10.174 109.540 1.00 23.90 64 GLY E C 1
ATOM 4386 O O . GLY E 1 64 ? 7.102 10.848 110.333 1.00 23.27 64 GLY E O 1
ATOM 4387 N N . LEU E 1 65 ? 9.056 10.115 109.562 1.00 24.45 65 LEU E N 1
ATOM 4388 C CA . LEU E 1 65 ? 9.799 10.944 110.493 1.00 23.59 65 LEU E CA 1
ATOM 4389 C C . LEU E 1 65 ? 9.541 12.423 110.202 1.00 22.23 65 LEU E C 1
ATOM 4390 O O . LEU E 1 65 ? 9.398 13.216 111.139 1.00 20.39 65 LEU E O 1
ATOM 4395 N N . ALA E 1 66 ? 9.477 12.783 108.912 1.00 21.33 66 ALA E N 1
ATOM 4396 C CA . ALA E 1 66 ? 9.123 14.148 108.499 1.00 21.69 66 ALA E CA 1
ATOM 4397 C C . ALA E 1 66 ? 7.727 14.565 109.027 1.00 20.65 66 ALA E C 1
ATOM 4398 O O . ALA E 1 66 ? 7.562 15.674 109.564 1.00 19.09 66 ALA E O 1
ATOM 4400 N N . VAL E 1 67 ? 6.740 13.681 108.846 1.00 19.63 67 VAL E N 1
ATOM 4401 C CA . VAL E 1 67 ? 5.395 13.869 109.380 1.00 20.85 67 VAL E CA 1
ATOM 4402 C C . VAL E 1 67 ? 5.415 14.052 110.901 1.00 21.38 67 VAL E C 1
ATOM 4403 O O . VAL E 1 67 ? 4.773 14.948 111.452 1.00 20.88 67 VAL E O 1
ATOM 4407 N N . LEU E 1 68 ? 6.166 13.189 111.561 1.00 23.97 68 LEU E N 1
ATOM 4408 C CA . LEU E 1 68 ? 6.231 13.174 113.003 1.00 26.48 68 LEU E CA 1
ATOM 4409 C C . LEU E 1 68 ? 6.715 14.552 113.482 1.00 27.74 68 LEU E C 1
ATOM 4410 O O . LEU E 1 68 ? 6.063 15.192 114.305 1.00 30.58 68 LEU E O 1
ATOM 4415 N N . GLU E 1 69 ? 7.812 15.044 112.918 1.00 29.87 69 GLU E N 1
ATOM 4416 C CA . GLU E 1 69 ? 8.327 16.345 113.321 1.00 31.13 69 GLU E CA 1
ATOM 4417 C C . GLU E 1 69 ? 7.396 17.510 112.941 1.00 35.18 69 GLU E C 1
ATOM 4418 O O . GLU E 1 69 ? 7.310 18.518 113.664 1.00 41.47 69 GLU E O 1
ATOM 4424 N N . MET E 1 70 ? 6.699 17.395 111.814 1.00 34.09 70 MET E N 1
ATOM 4425 C CA . MET E 1 70 ? 5.869 18.511 111.384 1.00 34.49 70 MET E CA 1
ATOM 4426 C C . MET E 1 70 ? 4.583 18.593 112.204 1.00 34.36 70 MET E C 1
ATOM 4427 O O . MET E 1 70 ? 3.950 19.644 112.265 1.00 30.44 70 MET E O 1
ATOM 4432 N N . MET E 1 71 ? 4.216 17.491 112.855 1.00 33.32 71 MET E N 1
ATOM 4433 C CA . MET E 1 71 ? 3.055 17.475 113.736 1.00 33.89 71 MET E CA 1
ATOM 4434 C C . MET E 1 71 ? 3.226 18.356 115.001 1.00 36.19 71 MET E C 1
ATOM 4435 O O . MET E 1 71 ? 2.241 18.723 115.647 1.00 32.16 71 MET E O 1
ATOM 4440 N N . GLN E 1 72 ? 4.467 18.687 115.349 1.00 36.27 72 GLN E N 1
ATOM 4441 C CA . GLN E 1 72 ? 4.743 19.531 116.508 1.00 39.30 72 GLN E CA 1
ATOM 4442 C C . GLN E 1 72 ? 4.178 20.940 116.364 1.00 40.31 72 GLN E C 1
ATOM 4443 O O . GLN E 1 72 ? 3.837 21.592 117.357 1.00 42.24 72 GLN E O 1
ATOM 4449 N N . ALA E 1 73 ? 4.074 21.412 115.134 1.00 41.16 73 ALA E N 1
ATOM 4450 C CA . ALA E 1 73 ? 3.670 22.781 114.910 1.00 45.38 73 ALA E CA 1
ATOM 4451 C C . ALA E 1 73 ? 2.208 23.045 115.284 1.00 49.42 73 ALA E C 1
ATOM 4452 O O . ALA E 1 73 ? 1.908 24.119 115.801 1.00 52.89 73 ALA E O 1
ATOM 4454 N N . ASN E 1 74 ? 1.294 22.104 115.036 1.00 52.79 74 ASN E N 1
ATOM 4455 C CA . ASN E 1 74 ? -0.123 22.374 115.330 1.00 52.68 74 ASN E CA 1
ATOM 4456 C C . ASN E 1 74 ? -0.934 21.262 116.003 1.00 47.63 74 ASN E C 1
ATOM 4457 O O . ASN E 1 74 ? -2.056 21.498 116.467 1.00 43.45 74 ASN E O 1
ATOM 4462 N N . GLU E 1 75 ? -0.384 20.064 116.091 1.00 41.76 75 GLU E N 1
ATOM 4463 C CA . GLU E 1 75 ? -1.165 18.995 116.673 1.00 41.25 75 GLU E CA 1
ATOM 4464 C C . GLU E 1 75 ? -0.758 18.776 118.135 1.00 36.96 75 GLU E C 1
ATOM 4465 O O . GLU E 1 75 ? 0.386 19.009 118.514 1.00 35.68 75 GLU E O 1
ATOM 4471 N N . ASN E 1 76 ? -1.718 18.373 118.961 1.00 33.93 76 ASN E N 1
ATOM 4472 C CA . ASN E 1 76 ? -1.432 17.994 120.330 1.00 31.68 76 ASN E CA 1
ATOM 4473 C C . ASN E 1 76 ? -0.934 16.551 120.399 1.00 32.82 76 ASN E C 1
ATOM 4474 O O . ASN E 1 76 ? -1.728 15.609 120.441 1.00 30.71 76 ASN E O 1
ATOM 4479 N N . LEU E 1 77 ? 0.384 16.393 120.443 1.00 33.22 77 LEU E N 1
ATOM 4480 C CA . LEU E 1 77 ? 1.016 15.079 120.381 1.00 34.98 77 LEU E CA 1
ATOM 4481 C C . LEU E 1 77 ? 0.857 14.202 121.637 1.00 33.86 77 LEU E C 1
ATOM 4482 O O . LEU E 1 77 ? 1.195 13.008 121.610 1.00 35.66 77 LEU E O 1
ATOM 4487 N N . SER E 1 78 ? 0.315 14.769 122.712 1.00 33.93 78 SER E N 1
ATOM 4488 C CA . SER E 1 78 ? -0.117 13.964 123.857 1.00 35.35 78 SER E CA 1
ATOM 4489 C C . SER E 1 78 ? -1.425 13.237 123.581 1.00 37.88 78 SER E C 1
ATOM 4490 O O . SER E 1 78 ? -1.733 12.248 124.238 1.00 39.76 78 SER E O 1
ATOM 4493 N N . LYS E 1 79 ? -2.198 13.740 122.620 1.00 38.58 79 LYS E N 1
ATOM 4494 C CA . LYS E 1 79 ? -3.466 13.125 122.244 1.00 39.24 79 LYS E CA 1
ATOM 4495 C C . LYS E 1 79 ? -3.302 12.086 121.125 1.00 35.88 79 LYS E C 1
ATOM 4496 O O . LYS E 1 79 ? -4.237 11.344 120.821 1.00 34.99 79 LYS E O 1
ATOM 4502 N N . VAL E 1 80 ? -2.128 12.036 120.505 1.00 33.07 80 VAL E N 1
ATOM 4503 C CA . VAL E 1 80 ? -1.877 11.034 119.465 1.00 33.39 80 VAL E CA 1
ATOM 4504 C C . VAL E 1 80 ? -0.867 10.017 119.954 1.00 30.84 80 VAL E C 1
ATOM 4505 O O . VAL E 1 80 ? 0.231 10.378 120.407 1.00 32.60 80 VAL E O 1
ATOM 4509 N N . GLN E 1 81 ? -1.237 8.749 119.877 1.00 27.31 81 GLN E N 1
ATOM 4510 C CA . GLN E 1 81 ? -0.261 7.689 120.051 1.00 27.71 81 GLN E CA 1
ATOM 4511 C C . GLN E 1 81 ? 0.196 7.267 118.671 1.00 24.11 81 GLN E C 1
ATOM 4512 O O . GLN E 1 81 ? -0.563 6.648 117.914 1.00 23.22 81 GLN E O 1
ATOM 4518 N N . VAL E 1 82 ? 1.423 7.635 118.330 1.00 21.42 82 VAL E N 1
ATOM 4519 C CA . VAL E 1 82 ? 1.972 7.298 117.032 1.00 20.40 82 VAL E CA 1
ATOM 4520 C C . VAL E 1 82 ? 2.728 5.975 117.059 1.00 20.63 82 VAL E C 1
ATOM 4521 O O . VAL E 1 82 ? 3.718 5.835 117.787 1.00 19.04 82 VAL E O 1
ATOM 4525 N N . ILE E 1 83 ? 2.255 5.019 116.251 1.00 20.75 83 ILE E N 1
ATOM 4526 C CA . ILE E 1 83 ? 2.965 3.766 116.010 1.00 19.69 83 ILE E CA 1
ATOM 4527 C C . ILE E 1 83 ? 3.635 3.801 114.628 1.00 20.54 83 ILE E C 1
ATOM 4528 O O . ILE E 1 83 ? 2.955 3.872 113.597 1.00 19.77 83 ILE E O 1
ATOM 4533 N N . MET E 1 84 ? 4.968 3.773 114.608 1.00 22.83 84 MET E N 1
ATOM 4534 C CA . MET E 1 84 ? 5.717 3.719 113.346 1.00 23.20 84 MET E CA 1
ATOM 4535 C C . MET E 1 84 ? 5.659 2.323 112.774 1.00 23.10 84 MET E C 1
ATOM 4536 O O . MET E 1 84 ? 5.825 1.340 113.491 1.00 24.51 84 MET E O 1
ATOM 4541 N N . LEU E 1 85 ? 5.427 2.244 111.474 1.00 24.58 85 LEU E N 1
ATOM 4542 C CA . LEU E 1 85 ? 5.536 0.989 110.746 1.00 24.96 85 LEU E CA 1
ATOM 4543 C C . LEU E 1 85 ? 6.600 1.124 109.648 1.00 24.39 85 LEU E C 1
ATOM 4544 O O . LEU E 1 85 ? 6.678 2.175 108.993 1.00 23.83 85 LEU E O 1
ATOM 4549 N N . THR E 1 86 ? 7.405 0.074 109.459 1.00 24.03 86 THR E N 1
ATOM 4550 C CA . THR E 1 86 ? 8.390 0.005 108.368 1.00 23.77 86 THR E CA 1
ATOM 4551 C C . THR E 1 86 ? 9.050 -1.363 108.244 1.00 23.81 86 THR E C 1
ATOM 4552 O O . THR E 1 86 ? 9.001 -2.164 109.168 1.00 22.97 86 THR E O 1
ATOM 4556 N N . ALA E 1 87 ? 9.698 -1.603 107.104 1.00 24.17 87 ALA E N 1
ATOM 4557 C CA . ALA E 1 87 ? 10.530 -2.785 106.919 1.00 24.80 87 ALA E CA 1
ATOM 4558 C C . ALA E 1 87 ? 11.986 -2.388 107.024 1.00 26.79 87 ALA E C 1
ATOM 4559 O O . ALA E 1 87 ? 12.877 -3.237 107.033 1.00 30.25 87 ALA E O 1
ATOM 4561 N N . PHE E 1 88 ? 12.228 -1.084 107.042 1.00 26.68 88 PHE E N 1
ATOM 4562 C CA . PHE E 1 88 ? 13.591 -0.571 107.153 1.00 29.39 88 PHE E CA 1
ATOM 4563 C C . PHE E 1 88 ? 13.926 -0.372 108.645 1.00 28.25 88 PHE E C 1
ATOM 4564 O O . PHE E 1 88 ? 13.758 0.720 109.193 1.00 29.13 88 PHE E O 1
ATOM 4572 N N . GLY E 1 89 ? 14.364 -1.431 109.311 1.00 27.55 89 GLY E N 1
ATOM 4573 C CA . GLY E 1 89 ? 14.559 -1.356 110.753 1.00 29.61 89 GLY E CA 1
ATOM 4574 C C . GLY E 1 89 ? 15.957 -0.970 111.210 1.00 29.06 89 GLY E C 1
ATOM 4575 O O . GLY E 1 89 ? 16.512 -1.601 112.095 1.00 29.08 89 GLY E O 1
ATOM 4576 N N . GLN E 1 90 ? 16.528 0.060 110.598 1.00 31.71 90 GLN E N 1
ATOM 4577 C CA . GLN E 1 90 ? 17.854 0.548 110.958 1.00 33.91 90 GLN E CA 1
ATOM 4578 C C . GLN E 1 90 ? 17.705 1.170 112.338 1.00 33.33 90 GLN E C 1
ATOM 4579 O O . GLN E 1 90 ? 16.602 1.566 112.681 1.00 37.43 90 GLN E O 1
ATOM 4585 N N . GLU E 1 91 ? 18.765 1.240 113.142 1.00 35.47 91 GLU E N 1
ATOM 4586 C CA . GLU E 1 91 ? 18.594 1.493 114.588 1.00 37.73 91 GLU E CA 1
ATOM 4587 C C . GLU E 1 91 ? 18.687 2.969 115.013 1.00 36.42 91 GLU E C 1
ATOM 4588 O O . GLU E 1 91 ? 18.096 3.363 116.017 1.00 37.09 91 GLU E O 1
ATOM 4594 N N . ASP E 1 92 ? 19.358 3.800 114.226 1.00 35.86 92 ASP E N 1
ATOM 4595 C CA . ASP E 1 92 ? 18.920 5.182 114.180 1.00 40.73 92 ASP E CA 1
ATOM 4596 C C . ASP E 1 92 ? 17.554 5.076 113.504 1.00 43.75 92 ASP E C 1
ATOM 4597 O O . ASP E 1 92 ? 17.108 3.969 113.222 1.00 52.11 92 ASP E O 1
ATOM 4602 N N . VAL E 1 93 ? 16.860 6.177 113.270 1.00 40.35 93 VAL E N 1
ATOM 4603 C CA . VAL E 1 93 ? 15.475 6.074 112.788 1.00 41.66 93 VAL E CA 1
ATOM 4604 C C . VAL E 1 93 ? 14.585 5.629 113.937 1.00 38.15 93 VAL E C 1
ATOM 4605 O O . VAL E 1 93 ? 13.673 6.360 114.292 1.00 37.10 93 VAL E O 1
ATOM 4609 N N . MET E 1 94 ? 14.852 4.464 114.534 1.00 36.46 94 MET E N 1
ATOM 4610 C CA . MET E 1 94 ? 14.217 4.125 115.809 1.00 35.63 94 MET E CA 1
ATOM 4611 C C . MET E 1 94 ? 14.576 5.140 116.872 1.00 33.14 94 MET E C 1
ATOM 4612 O O . MET E 1 94 ? 13.708 5.615 117.588 1.00 30.54 94 MET E O 1
ATOM 4617 N N . LYS E 1 95 ? 15.857 5.467 116.970 1.00 35.02 95 LYS E N 1
ATOM 4618 C CA . LYS E 1 95 ? 16.300 6.450 117.933 1.00 35.25 95 LYS E CA 1
ATOM 4619 C C . LYS E 1 95 ? 15.655 7.786 117.636 1.00 31.14 95 LYS E C 1
ATOM 4620 O O . LYS E 1 95 ? 15.141 8.432 118.542 1.00 30.95 95 LYS E O 1
ATOM 4626 N N . GLN E 1 96 ? 15.666 8.177 116.362 1.00 31.38 96 GLN E N 1
ATOM 4627 C CA . GLN E 1 96 ? 14.963 9.371 115.903 1.00 32.48 96 GLN E CA 1
ATOM 4628 C C . GLN E 1 96 ? 13.456 9.317 116.204 1.00 32.71 96 GLN E C 1
ATOM 4629 O O . GLN E 1 96 ? 12.872 10.298 116.696 1.00 30.71 96 GLN E O 1
ATOM 4635 N N . ALA E 1 97 ? 12.827 8.178 115.903 1.00 30.93 97 ALA E N 1
ATOM 4636 C CA . ALA E 1 97 ? 11.400 8.020 116.157 1.00 31.29 97 ALA E CA 1
ATOM 4637 C C . ALA E 1 97 ? 11.055 8.261 117.634 1.00 31.85 97 ALA E C 1
ATOM 4638 O O . ALA E 1 97 ? 10.043 8.900 117.940 1.00 35.09 97 ALA E O 1
ATOM 4640 N N . VAL E 1 98 ? 11.888 7.763 118.547 1.00 33.72 98 VAL E N 1
ATOM 4641 C CA . VAL E 1 98 ? 11.628 7.964 119.975 1.00 34.81 98 VAL E CA 1
ATOM 4642 C C . VAL E 1 98 ? 11.852 9.425 120.342 1.00 33.53 98 VAL E C 1
ATOM 4643 O O . VAL E 1 98 ? 11.079 9.979 121.114 1.00 30.10 98 VAL E O 1
ATOM 4647 N N . ASP E 1 99 ? 12.880 10.054 119.765 1.00 33.36 99 ASP E N 1
ATOM 4648 C CA . ASP E 1 99 ? 13.182 11.456 120.062 1.00 31.92 99 ASP E CA 1
ATOM 4649 C C . ASP E 1 99 ? 12.071 12.393 119.591 1.00 30.24 99 ASP E C 1
ATOM 4650 O O . ASP E 1 99 ? 11.880 13.456 120.176 1.00 30.57 99 ASP E O 1
ATOM 4655 N N . LEU E 1 100 ? 11.347 11.994 118.544 1.00 30.29 100 LEU E N 1
ATOM 4656 C CA . LEU E 1 100 ? 10.247 12.778 117.978 1.00 28.18 100 LEU E CA 1
ATOM 4657 C C . LEU E 1 100 ? 8.887 12.433 118.588 1.00 26.45 100 LEU E C 1
ATOM 4658 O O . LEU E 1 100 ? 7.848 12.917 118.137 1.00 27.83 100 LEU E O 1
ATOM 4663 N N . GLY E 1 101 ? 8.888 11.569 119.592 1.00 24.77 101 GLY E N 1
ATOM 4664 C CA . GLY E 1 101 ? 7.678 11.292 120.340 1.00 25.50 101 GLY E CA 1
ATOM 4665 C C . GLY E 1 101 ? 6.826 10.096 119.933 1.00 25.66 101 GLY E C 1
ATOM 4666 O O . GLY E 1 101 ? 5.667 10.019 120.347 1.00 25.30 101 GLY E O 1
ATOM 4667 N N . ALA E 1 102 ? 7.376 9.172 119.141 1.00 24.57 102 ALA E N 1
ATOM 4668 C CA . ALA E 1 102 ? 6.626 7.980 118.744 1.00 23.77 102 ALA E CA 1
ATOM 4669 C C . ALA E 1 102 ? 6.345 7.111 119.958 1.00 22.90 102 ALA E C 1
ATOM 4670 O O . ALA E 1 102 ? 7.187 6.989 120.843 1.00 23.84 102 ALA E O 1
ATOM 4672 N N . SER E 1 103 ? 5.151 6.527 120.001 1.00 23.10 103 SER E N 1
ATOM 4673 C CA . SER E 1 103 ? 4.749 5.638 121.090 1.00 23.85 103 SER E CA 1
ATOM 4674 C C . SER E 1 103 ? 5.375 4.264 120.936 1.00 26.16 103 SER E C 1
ATOM 4675 O O . SER E 1 103 ? 5.851 3.660 121.912 1.00 28.52 103 SER E O 1
ATOM 4678 N N . TYR E 1 104 ? 5.333 3.751 119.708 1.00 26.39 104 TYR E N 1
ATOM 4679 C CA . TYR E 1 104 ? 5.785 2.397 119.449 1.00 25.86 104 TYR E CA 1
ATOM 4680 C C . TYR E 1 104 ? 6.353 2.322 118.053 1.00 24.55 104 TYR E C 1
ATOM 4681 O O . TYR E 1 104 ? 6.197 3.243 117.252 1.00 21.03 104 TYR E O 1
ATOM 4690 N N . PHE E 1 105 ? 7.008 1.206 117.780 1.00 26.77 105 PHE E N 1
ATOM 4691 C CA . PHE E 1 105 ? 7.707 0.971 116.535 1.00 28.86 105 PHE E CA 1
ATOM 4692 C C . PHE E 1 105 ? 7.488 -0.517 116.223 1.00 27.45 105 PHE E C 1
ATOM 4693 O O . PHE E 1 105 ? 7.590 -1.364 117.120 1.00 27.43 105 PHE E O 1
ATOM 4701 N N . MET E 1 106 ? 7.163 -0.844 114.978 1.00 28.43 106 MET E N 1
ATOM 4702 C CA . MET E 1 106 ? 6.759 -2.210 114.647 1.00 30.27 106 MET E CA 1
ATOM 4703 C C . MET E 1 106 ? 7.100 -2.597 113.188 1.00 29.80 106 MET E C 1
ATOM 4704 O O . MET E 1 106 ? 6.687 -1.922 112.238 1.00 30.48 106 MET E O 1
ATOM 4709 N N . LEU E 1 107 ? 7.856 -3.674 112.998 1.00 32.04 107 LEU E N 1
ATOM 4710 C CA . LEU E 1 107 ? 8.387 -3.968 111.657 1.00 30.93 107 LEU E CA 1
ATOM 4711 C C . LEU E 1 107 ? 7.446 -4.772 110.767 1.00 29.26 107 LEU E C 1
ATOM 4712 O O . LEU E 1 107 ? 6.608 -5.536 111.237 1.00 29.20 107 LEU E O 1
ATOM 4717 N N . LYS E 1 108 ? 7.588 -4.558 109.467 1.00 30.91 108 LYS E N 1
ATOM 4718 C CA . LYS E 1 108 ? 6.878 -5.325 108.457 1.00 32.48 108 LYS E CA 1
ATOM 4719 C C . LYS E 1 108 ? 7.740 -6.502 108.045 1.00 32.60 108 LYS E C 1
ATOM 4720 O O . LYS E 1 108 ? 8.970 -6.368 107.985 1.00 34.33 108 LYS E O 1
ATOM 4726 N N . PRO E 1 109 ? 7.113 -7.656 107.760 1.00 33.36 109 PRO E N 1
ATOM 4727 C CA . PRO E 1 109 ? 5.687 -7.953 107.938 1.00 34.36 109 PRO E CA 1
ATOM 4728 C C . PRO E 1 109 ? 5.327 -8.183 109.399 1.00 34.52 109 PRO E C 1
ATOM 4729 O O . PRO E 1 109 ? 6.142 -8.672 110.183 1.00 36.72 109 PRO E O 1
ATOM 4733 N N . PHE E 1 110 ? 4.108 -7.823 109.758 1.00 35.49 110 PHE E N 1
ATOM 4734 C CA . PHE E 1 110 ? 3.651 -7.985 111.118 1.00 34.98 110 PHE E CA 1
ATOM 4735 C C . PHE E 1 110 ? 2.317 -8.703 111.086 1.00 32.24 110 PHE E C 1
ATOM 4736 O O . PHE E 1 110 ? 1.644 -8.705 110.058 1.00 31.72 110 PHE E O 1
ATOM 4744 N N . GLU E 1 111 ? 1.931 -9.312 112.200 1.00 34.04 111 GLU E N 1
ATOM 4745 C CA . GLU E 1 111 ? 0.601 -9.908 112.313 1.00 36.08 111 GLU E CA 1
ATOM 4746 C C . GLU E 1 111 ? -0.456 -8.864 112.681 1.00 33.93 111 GLU E C 1
ATOM 4747 O O . GLU E 1 111 ? -0.277 -8.138 113.659 1.00 34.77 111 GLU E O 1
ATOM 4753 N N . PHE E 1 112 ? -1.538 -8.789 111.902 1.00 34.40 112 PHE E N 1
ATOM 4754 C CA . PHE E 1 112 ? -2.670 -7.885 112.182 1.00 36.23 112 PHE E CA 1
ATOM 4755 C C . PHE E 1 112 ? -3.157 -8.011 113.626 1.00 38.04 112 PHE E C 1
ATOM 4756 O O . PHE E 1 112 ? -3.321 -7.019 114.333 1.00 36.83 112 PHE E O 1
ATOM 4764 N N . ASP E 1 113 ? -3.409 -9.254 114.017 1.00 45.76 113 ASP E N 1
ATOM 4765 C CA . ASP E 1 113 ? -3.552 -9.702 115.398 1.00 49.57 113 ASP E CA 1
ATOM 4766 C C . ASP E 1 113 ? -2.776 -8.830 116.385 1.00 45.41 113 ASP E C 1
ATOM 4767 O O . ASP E 1 113 ? -3.357 -8.270 117.322 1.00 41.09 113 ASP E O 1
ATOM 4772 N N . ARG E 1 114 ? -1.469 -8.699 116.149 1.00 46.03 114 ARG E N 1
ATOM 4773 C CA . ARG E 1 114 ? -0.553 -8.036 117.087 1.00 46.46 114 ARG E CA 1
ATOM 4774 C C . ARG E 1 114 ? -0.519 -6.512 116.955 1.00 41.81 114 ARG E C 1
ATOM 4775 O O . ARG E 1 114 ? -0.182 -5.815 117.920 1.00 39.23 114 ARG E O 1
ATOM 4783 N N . LEU E 1 115 ? -0.848 -5.995 115.770 1.00 36.45 115 LEU E N 1
ATOM 4784 C CA . LEU E 1 115 ? -1.012 -4.552 115.618 1.00 37.17 115 LEU E CA 1
ATOM 4785 C C . LEU E 1 115 ? -2.215 -4.079 116.435 1.00 36.44 115 LEU E C 1
ATOM 4786 O O . LEU E 1 115 ? -2.092 -3.142 117.222 1.00 38.99 115 LEU E O 1
ATOM 4791 N N . VAL E 1 116 ? -3.364 -4.724 116.248 1.00 35.33 116 VAL E N 1
ATOM 4792 C CA . VAL E 1 116 ? -4.560 -4.419 117.024 1.00 36.49 116 VAL E CA 1
ATOM 4793 C C . VAL E 1 116 ? -4.254 -4.386 118.517 1.00 39.13 116 VAL E C 1
ATOM 4794 O O . VAL E 1 116 ? -4.646 -3.456 119.234 1.00 40.75 116 VAL E O 1
ATOM 4798 N N . ASN E 1 117 ? -3.521 -5.393 118.974 1.00 38.55 117 ASN E N 1
ATOM 4799 C CA . ASN E 1 117 ? -3.206 -5.514 120.388 1.00 38.39 117 ASN E CA 1
ATOM 4800 C C . ASN E 1 117 ? -2.357 -4.360 120.889 1.00 35.05 117 ASN E C 1
ATOM 4801 O O . ASN E 1 117 ? -2.500 -3.927 122.024 1.00 34.81 117 ASN E O 1
ATOM 4806 N N . GLN E 1 118 ? -1.488 -3.839 120.035 1.00 35.09 118 GLN E N 1
ATOM 4807 C CA . GLN E 1 118 ? -0.673 -2.705 120.448 1.00 34.25 118 GLN E CA 1
ATOM 4808 C C . GLN E 1 118 ? -1.420 -1.394 120.273 1.00 31.82 118 GLN E C 1
ATOM 4809 O O . GLN E 1 118 ? -1.056 -0.385 120.879 1.00 30.30 118 GLN E O 1
ATOM 4815 N N . ILE E 1 119 ? -2.471 -1.410 119.458 1.00 29.41 119 ILE E N 1
ATOM 4816 C CA . ILE E 1 119 ? -3.323 -0.244 119.362 1.00 29.33 119 ILE E CA 1
ATOM 4817 C C . ILE E 1 119 ? -4.128 -0.092 120.657 1.00 32.17 119 ILE E C 1
ATOM 4818 O O . ILE E 1 119 ? -4.121 0.987 121.268 1.00 29.44 119 ILE E O 1
ATOM 4823 N N . LEU E 1 120 ? -4.785 -1.174 121.089 1.00 35.55 120 LEU E N 1
ATOM 4824 C CA . LEU E 1 120 ? -5.489 -1.191 122.375 1.00 33.91 120 LEU E CA 1
ATOM 4825 C C . LEU E 1 120 ? -4.537 -0.880 123.522 1.00 34.54 120 LEU E C 1
ATOM 4826 O O . LEU E 1 120 ? -4.891 -0.168 124.457 1.00 33.96 120 LEU E O 1
ATOM 4831 N N . GLN E 1 121 ? -3.321 -1.405 123.430 1.00 37.07 121 GLN E N 1
ATOM 4832 C CA . GLN E 1 121 ? -2.294 -1.189 124.455 1.00 40.65 121 GLN E CA 1
ATOM 4833 C C . GLN E 1 121 ? -1.938 0.274 124.670 1.00 39.94 121 GLN E C 1
ATOM 4834 O O . GLN E 1 121 ? -1.968 0.773 125.783 1.00 40.03 121 GLN E O 1
ATOM 4840 N N . VAL E 1 122 ? -1.574 0.937 123.581 1.00 44.03 122 VAL E N 1
ATOM 4841 C CA . VAL E 1 122 ? -1.066 2.296 123.614 1.00 43.44 122 VAL E CA 1
ATOM 4842 C C . VAL E 1 122 ? -2.191 3.317 123.803 1.00 43.73 122 VAL E C 1
ATOM 4843 O O . VAL E 1 122 ? -1.938 4.486 124.097 1.00 46.18 122 VAL E O 1
ATOM 4847 N N . ALA E 1 123 ? -3.432 2.874 123.627 1.00 42.27 123 ALA E N 1
ATOM 4848 C CA . ALA E 1 123 ? -4.581 3.759 123.766 1.00 45.16 123 ALA E CA 1
ATOM 4849 C C . ALA E 1 123 ? -5.181 3.636 125.179 1.00 51.14 123 ALA E C 1
ATOM 4850 O O . ALA E 1 123 ? -5.852 4.555 125.675 1.00 44.65 123 ALA E O 1
ATOM 4852 N N . GLY E 1 124 ? -4.916 2.503 125.826 1.00 50.23 124 GLY E N 1
ATOM 4853 C CA . GLY E 1 124 ? -5.330 2.301 127.199 1.00 52.37 124 GLY E CA 1
ATOM 4854 C C . GLY E 1 124 ? -4.683 3.301 128.141 1.00 55.56 124 GLY E C 1
ATOM 4855 O O . GLY E 1 124 ? -3.471 3.539 128.092 1.00 57.73 124 GLY E O 1
ATOM 4856 N N . MET F 1 1 ? 38.701 17.888 103.707 1.00 69.99 1 MET F N 1
ATOM 4857 C CA . MET F 1 1 ? 38.822 19.282 104.121 1.00 72.72 1 MET F CA 1
ATOM 4858 C C . MET F 1 1 ? 37.617 19.699 104.981 1.00 71.51 1 MET F C 1
ATOM 4859 O O . MET F 1 1 ? 37.390 19.180 106.086 1.00 66.79 1 MET F O 1
ATOM 4864 N N . GLU F 1 2 ? 36.864 20.668 104.474 1.00 66.13 2 GLU F N 1
ATOM 4865 C CA . GLU F 1 2 ? 35.501 20.875 104.933 1.00 60.54 2 GLU F CA 1
ATOM 4866 C C . GLU F 1 2 ? 34.655 20.309 103.813 1.00 53.61 2 GLU F C 1
ATOM 4867 O O . GLU F 1 2 ? 35.180 19.620 102.932 1.00 61.59 2 GLU F O 1
ATOM 4873 N N . LYS F 1 3 ? 33.361 20.596 103.845 1.00 45.51 3 LYS F N 1
ATOM 4874 C CA . LYS F 1 3 ? 32.409 20.071 102.864 1.00 40.85 3 LYS F CA 1
ATOM 4875 C C . LYS F 1 3 ? 32.234 18.580 102.990 1.00 33.73 3 LYS F C 1
ATOM 4876 O O . LYS F 1 3 ? 33.195 17.825 102.938 1.00 31.46 3 LYS F O 1
ATOM 4882 N N . ILE F 1 4 ? 30.986 18.178 103.186 1.00 30.49 4 ILE F N 1
ATOM 4883 C CA . ILE F 1 4 ? 30.561 16.790 103.033 1.00 27.90 4 ILE F CA 1
ATOM 4884 C C . ILE F 1 4 ? 30.608 16.352 101.568 1.00 25.80 4 ILE F C 1
ATOM 4885 O O . ILE F 1 4 ? 29.829 16.859 100.744 1.00 25.82 4 ILE F O 1
ATOM 4890 N N . LYS F 1 5 ? 31.493 15.416 101.231 1.00 24.87 5 LYS F N 1
ATOM 4891 C CA . LYS F 1 5 ? 31.591 14.965 99.843 1.00 24.68 5 LYS F CA 1
ATOM 4892 C C . LYS F 1 5 ? 30.487 13.952 99.452 1.00 24.39 5 LYS F C 1
ATOM 4893 O O . LYS F 1 5 ? 30.415 12.834 99.975 1.00 23.64 5 LYS F O 1
ATOM 4899 N N . VAL F 1 6 ? 29.618 14.360 98.532 1.00 22.35 6 VAL F N 1
ATOM 4900 C CA . VAL F 1 6 ? 28.501 13.527 98.103 1.00 20.76 6 VAL F CA 1
ATOM 4901 C C . VAL F 1 6 ? 28.684 12.935 96.704 1.00 21.03 6 VAL F C 1
ATOM 4902 O O . VAL F 1 6 ? 29.088 13.636 95.771 1.00 21.68 6 VAL F O 1
ATOM 4906 N N . ALA F 1 7 ? 28.409 11.634 96.571 1.00 21.68 7 ALA F N 1
ATOM 4907 C CA . ALA F 1 7 ? 28.345 10.967 95.254 1.00 21.85 7 ALA F CA 1
ATOM 4908 C C . ALA F 1 7 ? 26.904 10.582 94.935 1.00 21.65 7 ALA F C 1
ATOM 4909 O O . ALA F 1 7 ? 26.153 10.248 95.844 1.00 23.23 7 ALA F O 1
ATOM 4911 N N . ILE F 1 8 ? 26.506 10.639 93.664 1.00 20.27 8 ILE F N 1
ATOM 4912 C CA . ILE F 1 8 ? 25.160 10.202 93.291 1.00 21.97 8 ILE F CA 1
ATOM 4913 C C . ILE F 1 8 ? 25.198 9.135 92.173 1.00 22.21 8 ILE F C 1
ATOM 4914 O O . ILE F 1 8 ? 25.812 9.343 91.113 1.00 20.25 8 ILE F O 1
ATOM 4919 N N . ALA F 1 9 ? 24.557 7.993 92.421 1.00 21.50 9 ALA F N 1
ATOM 4920 C CA . ALA F 1 9 ? 24.420 6.968 91.401 1.00 21.82 9 ALA F CA 1
ATOM 4921 C C . ALA F 1 9 ? 22.942 6.769 91.084 1.00 22.31 9 ALA F C 1
ATOM 4922 O O . ALA F 1 9 ? 22.198 6.252 91.906 1.00 21.49 9 ALA F O 1
ATOM 4924 N N . ASP F 1 10 ? 22.523 7.187 89.891 1.00 25.01 10 ASP F N 1
ATOM 4925 C CA . ASP F 1 10 ? 21.136 7.057 89.452 1.00 27.29 10 ASP F CA 1
ATOM 4926 C C . ASP F 1 10 ? 21.090 7.116 87.934 1.00 27.49 10 ASP F C 1
ATOM 4927 O O . ASP F 1 10 ? 21.886 7.819 87.315 1.00 27.83 10 ASP F O 1
ATOM 4932 N N . ASP F 1 11 ? 20.161 6.379 87.332 1.00 27.37 11 ASP F N 1
ATOM 4933 C CA . ASP F 1 11 ? 20.082 6.321 85.878 1.00 29.00 11 ASP F CA 1
ATOM 4934 C C . ASP F 1 11 ? 19.070 7.338 85.343 1.00 28.92 11 ASP F C 1
ATOM 4935 O O . ASP F 1 11 ? 18.855 7.447 84.139 1.00 32.80 11 ASP F O 1
ATOM 4940 N N . ASN F 1 12 ? 18.467 8.093 86.245 1.00 27.94 12 ASN F N 1
ATOM 4941 C CA . ASN F 1 12 ? 17.556 9.177 85.888 1.00 27.27 12 ASN F CA 1
ATOM 4942 C C . ASN F 1 12 ? 18.366 10.454 85.747 1.00 27.43 12 ASN F C 1
ATOM 4943 O O . ASN F 1 12 ? 18.713 11.098 86.746 1.00 28.18 12 ASN F O 1
ATOM 4948 N N . LYS F 1 13 ? 18.673 10.815 84.508 1.00 29.31 13 LYS F N 1
ATOM 4949 C CA . LYS F 1 13 ? 19.520 11.973 84.243 1.00 31.02 13 LYS F CA 1
ATOM 4950 C C . LYS F 1 13 ? 18.893 13.268 84.742 1.00 29.62 13 LYS F C 1
ATOM 4951 O O . LYS F 1 13 ? 19.574 14.080 85.369 1.00 28.52 13 LYS F O 1
ATOM 4957 N N . GLU F 1 14 ? 17.597 13.445 84.474 1.00 29.22 14 GLU F N 1
ATOM 4958 C CA . GLU F 1 14 ? 16.854 14.620 84.924 1.00 28.95 14 GLU F CA 1
ATOM 4959 C C . GLU F 1 14 ? 16.940 14.857 86.435 1.00 27.46 14 GLU F C 1
ATOM 4960 O O . GLU F 1 14 ? 17.043 16.007 86.897 1.00 27.17 14 GLU F O 1
ATOM 4966 N N . LEU F 1 15 ? 16.879 13.774 87.202 1.00 24.87 15 LEU F N 1
ATOM 4967 C CA . LEU F 1 15 ? 16.902 13.887 88.645 1.00 24.34 15 LEU F CA 1
ATOM 4968 C C . LEU F 1 15 ? 18.285 14.316 89.116 1.00 23.78 15 LEU F C 1
ATOM 4969 O O . LEU F 1 15 ? 18.419 15.207 89.954 1.00 23.22 15 LEU F O 1
ATOM 4974 N N . VAL F 1 16 ? 19.307 13.701 88.534 1.00 24.60 16 VAL F N 1
ATOM 4975 C CA . VAL F 1 16 ? 20.691 13.973 88.889 1.00 26.11 16 VAL F CA 1
ATOM 4976 C C . VAL F 1 16 ? 21.076 15.415 88.560 1.00 27.67 16 VAL F C 1
ATOM 4977 O O . VAL F 1 16 ? 21.757 16.074 89.348 1.00 30.00 16 VAL F O 1
ATOM 4981 N N . LYS F 1 17 ? 20.635 15.887 87.393 1.00 28.63 17 LYS F N 1
ATOM 4982 C CA . LYS F 1 17 ? 20.741 17.295 87.001 1.00 29.17 17 LYS F CA 1
ATOM 4983 C C . LYS F 1 17 ? 20.233 18.280 88.062 1.00 29.52 17 LYS F C 1
ATOM 4984 O O . LYS F 1 17 ? 20.984 19.121 88.548 1.00 31.73 17 LYS F O 1
ATOM 4990 N N . THR F 1 18 ? 18.953 18.164 88.412 1.00 28.71 18 THR F N 1
ATOM 4991 C CA . THR F 1 18 ? 18.302 19.108 89.302 1.00 28.26 18 THR F CA 1
ATOM 4992 C C . THR F 1 18 ? 18.836 18.959 90.714 1.00 26.57 18 THR F C 1
ATOM 4993 O O . THR F 1 18 ? 18.927 19.929 91.449 1.00 25.98 18 THR F O 1
ATOM 4997 N N . LEU F 1 19 ? 19.197 17.746 91.098 1.00 27.70 19 LEU F N 1
ATOM 4998 C CA . LEU F 1 19 ? 19.820 17.550 92.397 1.00 28.96 19 LEU F CA 1
ATOM 4999 C C . LEU F 1 19 ? 21.196 18.221 92.441 1.00 27.89 19 LEU F C 1
ATOM 5000 O O . LEU F 1 19 ? 21.520 18.936 93.393 1.00 25.94 19 LEU F O 1
ATOM 5005 N N . GLU F 1 20 ? 21.987 18.015 91.395 1.00 26.99 20 GLU F N 1
ATOM 5006 C CA . GLU F 1 20 ? 23.289 18.652 91.295 1.00 29.05 20 GLU F CA 1
ATOM 5007 C C . GLU F 1 20 ? 23.175 20.184 91.250 1.00 27.97 20 GLU F C 1
ATOM 5008 O O . GLU F 1 20 ? 23.949 20.938 91.885 1.00 27.79 20 GLU F O 1
ATOM 5014 N N . SER F 1 21 ? 22.190 20.625 90.485 1.00 24.35 21 SER F N 1
ATOM 5015 C CA . SER F 1 21 ? 21.859 22.017 90.394 1.00 23.36 21 SER F CA 1
ATOM 5016 C C . SER F 1 21 ? 21.400 22.600 91.747 1.00 22.32 21 SER F C 1
ATOM 5017 O O . SER F 1 21 ? 21.806 23.687 92.119 1.00 22.87 21 SER F O 1
ATOM 5020 N N . TYR F 1 22 ? 20.563 21.871 92.479 1.00 21.33 22 TYR F N 1
ATOM 5021 C CA . TYR F 1 22 ? 19.989 22.363 93.718 1.00 21.94 22 TYR F CA 1
ATOM 5022 C C . TYR F 1 22 ? 21.049 22.466 94.798 1.00 23.28 22 TYR F C 1
ATOM 5023 O O . TYR F 1 22 ? 21.014 23.382 95.619 1.00 23.71 22 TYR F O 1
ATOM 5032 N N . LEU F 1 23 ? 21.988 21.518 94.789 1.00 23.99 23 LEU F N 1
ATOM 5033 C CA . LEU F 1 23 ? 23.033 21.438 95.812 1.00 23.88 23 LEU F CA 1
ATOM 5034 C C . LEU F 1 23 ? 24.314 22.223 95.494 1.00 24.29 23 LEU F C 1
ATOM 5035 O O . LEU F 1 23 ? 25.169 22.361 96.371 1.00 21.62 23 LEU F O 1
ATOM 5040 N N . ALA F 1 24 ? 24.454 22.715 94.256 1.00 25.64 24 ALA F N 1
ATOM 5041 C CA . ALA F 1 24 ? 25.587 23.578 93.884 1.00 26.84 24 ALA F CA 1
ATOM 5042 C C . ALA F 1 24 ? 25.840 24.637 94.957 1.00 29.07 24 ALA F C 1
ATOM 5043 O O . ALA F 1 24 ? 26.976 24.967 95.307 1.00 27.08 24 ALA F O 1
ATOM 5045 N N . ASP F 1 25 ? 24.729 25.076 95.523 1.00 34.81 25 ASP F N 1
ATOM 5046 C CA . ASP F 1 25 ? 24.629 26.243 96.362 1.00 38.33 25 ASP F CA 1
ATOM 5047 C C . ASP F 1 25 ? 24.912 25.962 97.848 1.00 37.48 25 ASP F C 1
ATOM 5048 O O . ASP F 1 25 ? 25.043 26.890 98.644 1.00 36.24 25 ASP F O 1
ATOM 5053 N N . HIS F 1 26 ? 24.993 24.688 98.228 1.00 33.47 26 HIS F N 1
ATOM 5054 C CA . HIS F 1 26 ? 24.981 24.340 99.648 1.00 30.92 26 HIS F CA 1
ATOM 5055 C C . HIS F 1 26 ? 26.313 24.593 100.359 1.00 27.84 26 HIS F C 1
ATOM 5056 O O . HIS F 1 26 ? 27.370 24.258 99.843 1.00 30.75 26 HIS F O 1
ATOM 5063 N N . PRO F 1 27 ? 26.254 25.183 101.563 1.00 26.52 27 PRO F N 1
ATOM 5064 C CA . PRO F 1 27 ? 27.463 25.569 102.307 1.00 26.34 27 PRO F CA 1
ATOM 5065 C C . PRO F 1 27 ? 28.213 24.425 103.012 1.00 26.66 27 PRO F C 1
ATOM 5066 O O . PRO F 1 27 ? 29.386 24.617 103.349 1.00 27.60 27 PRO F O 1
ATOM 5070 N N . GLN F 1 28 ? 27.574 23.279 103.249 1.00 25.07 28 GLN F N 1
ATOM 5071 C CA . GLN F 1 28 ? 28.305 22.130 103.780 1.00 24.05 28 GLN F CA 1
ATOM 5072 C C . GLN F 1 28 ? 28.492 21.012 102.746 1.00 24.31 28 GLN F C 1
ATOM 5073 O O . GLN F 1 28 ? 29.306 20.120 102.942 1.00 26.58 28 GLN F O 1
ATOM 5079 N N . ILE F 1 29 ? 27.747 21.050 101.651 1.00 25.27 29 ILE F N 1
ATOM 5080 C CA . ILE F 1 29 ? 27.706 19.914 100.729 1.00 26.30 29 ILE F CA 1
ATOM 5081 C C . ILE F 1 29 ? 28.361 20.158 99.361 1.00 26.83 29 ILE F C 1
ATOM 5082 O O . ILE F 1 29 ? 28.075 21.131 98.669 1.00 26.87 29 ILE F O 1
ATOM 5087 N N . GLU F 1 30 ? 29.240 19.246 98.984 1.00 28.14 30 GLU F N 1
ATOM 50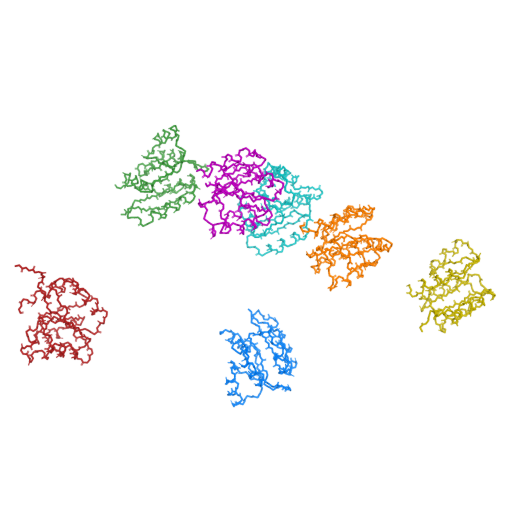88 C CA . GLU F 1 30 ? 29.867 19.257 97.673 1.00 33.07 30 GLU F CA 1
ATOM 5089 C C . GLU F 1 30 ? 29.544 17.957 96.931 1.00 31.71 30 GLU F C 1
ATOM 5090 O O . GLU F 1 30 ? 30.049 16.891 97.298 1.00 29.54 30 GLU F O 1
ATOM 5096 N N . VAL F 1 31 ? 28.713 18.033 95.893 1.00 28.53 31 VAL F N 1
ATOM 5097 C CA . VAL F 1 31 ? 28.522 16.875 95.025 1.00 25.51 31 VAL F CA 1
ATOM 5098 C C . VAL F 1 31 ? 29.760 16.687 94.156 1.00 22.34 31 VAL F C 1
ATOM 5099 O O . VAL F 1 31 ? 30.025 17.482 93.265 1.00 19.49 31 VAL F O 1
ATOM 5103 N N . ILE F 1 32 ? 30.533 15.648 94.418 1.00 21.78 32 ILE F N 1
ATOM 5104 C CA . ILE F 1 32 ? 31.802 15.510 93.721 1.00 23.24 32 ILE F CA 1
ATOM 5105 C C . ILE F 1 32 ? 31.683 14.638 92.483 1.00 23.46 32 ILE F C 1
ATOM 5106 O O . ILE F 1 32 ? 32.434 14.820 91.528 1.00 22.78 32 ILE F O 1
ATOM 5111 N N . THR F 1 33 ? 30.705 13.737 92.485 1.00 23.77 33 THR F N 1
ATOM 5112 C CA . THR F 1 33 ? 30.639 12.651 91.529 1.00 24.66 33 THR F CA 1
ATOM 5113 C C . THR F 1 33 ? 29.202 12.213 91.229 1.00 24.88 33 THR F C 1
ATOM 5114 O O . THR F 1 33 ? 28.397 12.018 92.156 1.00 27.00 33 THR F O 1
ATOM 5118 N N . THR F 1 34 ? 28.879 12.060 89.941 1.00 22.96 34 THR F N 1
ATOM 5119 C CA . THR F 1 34 ? 27.619 11.423 89.549 1.00 22.13 34 THR F CA 1
ATOM 5120 C C . THR F 1 34 ? 27.879 10.230 88.626 1.00 23.28 34 THR F C 1
ATOM 5121 O O . THR F 1 34 ? 28.860 10.207 87.887 1.00 25.20 34 THR F O 1
ATOM 5125 N N . ALA F 1 35 ? 27.018 9.222 88.680 1.00 23.28 35 ALA F N 1
ATOM 5126 C CA . ALA F 1 35 ? 27.177 8.070 87.804 1.00 22.88 35 ALA F CA 1
ATOM 5127 C C . ALA F 1 35 ? 25.822 7.570 87.353 1.00 22.67 35 ALA F C 1
ATOM 5128 O O . ALA F 1 35 ? 24.847 7.647 88.088 1.00 23.33 35 ALA F O 1
ATOM 5130 N N . PRO F 1 36 ? 25.748 7.053 86.131 1.00 22.76 36 PRO F N 1
ATOM 5131 C CA . PRO F 1 36 ? 24.414 6.632 85.692 1.00 22.00 36 PRO F CA 1
ATOM 5132 C C . PRO F 1 36 ? 24.121 5.171 86.029 1.00 21.85 36 PRO F C 1
ATOM 5133 O O . PRO F 1 36 ? 22.993 4.730 85.821 1.00 23.80 36 PRO F O 1
ATOM 5137 N N . ASN F 1 37 ? 25.118 4.440 86.526 1.00 22.85 37 ASN F N 1
ATOM 5138 C CA . ASN F 1 37 ? 24.935 3.044 86.925 1.00 22.03 37 ASN F CA 1
ATOM 5139 C C . ASN F 1 37 ? 25.973 2.578 87.933 1.00 22.54 37 ASN F C 1
ATOM 5140 O O . ASN F 1 37 ? 26.949 3.286 88.194 1.00 22.12 37 ASN F O 1
ATOM 5145 N N . GLY F 1 38 ? 25.767 1.368 88.460 1.00 24.38 38 GLY F N 1
ATOM 5146 C CA . GLY F 1 38 ? 26.594 0.802 89.517 1.00 24.76 38 GLY F CA 1
ATOM 5147 C C . GLY F 1 38 ? 28.060 0.523 89.214 1.00 27.19 38 GLY F C 1
ATOM 5148 O O . GLY F 1 38 ? 28.927 0.690 90.084 1.00 30.00 38 GLY F O 1
ATOM 5149 N N . LYS F 1 39 ? 28.360 0.096 87.995 1.00 27.65 39 LYS F N 1
ATOM 5150 C CA . LYS F 1 39 ? 29.750 -0.198 87.651 1.00 28.69 39 LYS F CA 1
ATOM 5151 C C . LYS F 1 39 ? 30.596 1.067 87.616 1.00 26.43 39 LYS F C 1
ATOM 5152 O O . LYS F 1 39 ? 31.763 1.059 88.010 1.00 24.76 39 LYS F O 1
ATOM 5158 N N . VAL F 1 40 ? 30.004 2.155 87.140 1.00 25.84 40 VAL F N 1
ATOM 5159 C CA . VAL F 1 40 ? 30.735 3.404 86.987 1.00 26.82 40 VAL F CA 1
ATOM 5160 C C . VAL F 1 40 ? 31.040 4.036 88.330 1.00 28.63 40 VAL F C 1
ATOM 5161 O O . VAL F 1 40 ? 32.146 4.535 88.535 1.00 28.28 40 VAL F O 1
ATOM 5165 N N . ILE F 1 41 ? 30.068 3.999 89.244 1.00 30.76 41 ILE F N 1
ATOM 5166 C CA . ILE F 1 41 ? 30.200 4.660 90.541 1.00 30.60 41 ILE F CA 1
ATOM 5167 C C . ILE F 1 41 ? 31.228 3.960 91.454 1.00 28.41 41 ILE F C 1
ATOM 5168 O O . ILE F 1 41 ? 31.963 4.631 92.170 1.00 28.70 41 ILE F O 1
ATOM 5173 N N . LEU F 1 42 ? 31.307 2.630 91.410 1.00 27.39 42 LEU F N 1
ATOM 5174 C CA . LEU F 1 42 ? 32.360 1.908 92.140 1.00 27.73 42 LEU F CA 1
ATOM 5175 C C . LEU F 1 42 ? 33.718 2.353 91.593 1.00 29.43 42 LEU F C 1
ATOM 5176 O O . LEU F 1 42 ? 34.681 2.572 92.328 1.00 34.25 42 LEU F O 1
ATOM 5181 N N . SER F 1 43 ? 33.769 2.519 90.286 1.00 28.56 43 SER F N 1
ATOM 5182 C CA . SER F 1 43 ? 34.989 2.893 89.622 1.00 31.18 43 SER F CA 1
ATOM 5183 C C . SER F 1 43 ? 35.407 4.316 90.004 1.00 34.00 43 SER F C 1
ATOM 5184 O O . SER F 1 43 ? 36.571 4.557 90.315 1.00 38.90 43 SER F O 1
ATOM 5187 N N . LEU F 1 44 ? 34.459 5.252 90.006 1.00 35.29 44 LEU F N 1
ATOM 5188 C CA . LEU F 1 44 ? 34.751 6.640 90.372 1.00 35.17 44 LEU F CA 1
ATOM 5189 C C . LEU F 1 44 ? 35.015 6.814 91.868 1.00 37.61 44 LEU F C 1
ATOM 5190 O O . LEU F 1 44 ? 35.722 7.739 92.296 1.00 37.66 44 LEU F O 1
ATOM 5195 N N . MET F 1 45 ? 34.437 5.937 92.678 1.00 39.52 45 MET F N 1
ATOM 5196 C CA . MET F 1 45 ? 34.567 6.110 94.115 1.00 42.97 45 MET F CA 1
ATOM 5197 C C . MET F 1 45 ? 35.951 5.722 94.614 1.00 48.01 45 MET F C 1
ATOM 5198 O O . MET F 1 45 ? 36.441 6.305 95.575 1.00 51.98 45 MET F O 1
ATOM 5203 N N . GLU F 1 46 ? 36.583 4.750 93.966 1.00 55.84 46 GLU F N 1
ATOM 5204 C CA . GLU F 1 46 ? 37.932 4.365 94.358 1.00 62.25 46 GLU F CA 1
ATOM 5205 C C . GLU F 1 46 ? 38.906 5.497 94.048 1.00 60.45 46 GLU F C 1
ATOM 5206 O O . GLU F 1 46 ? 39.900 5.666 94.759 1.00 54.31 46 GLU F O 1
ATOM 5212 N N . ASN F 1 47 ? 38.617 6.273 92.999 1.00 60.53 47 ASN F N 1
ATOM 5213 C CA . ASN F 1 47 ? 39.393 7.486 92.711 1.00 61.82 47 ASN F CA 1
ATOM 5214 C C . ASN F 1 47 ? 39.229 8.544 93.802 1.00 59.81 47 ASN F C 1
ATOM 5215 O O . ASN F 1 47 ? 40.208 9.002 94.392 1.00 60.50 47 ASN F O 1
ATOM 5220 N N . ASP F 1 48 ? 37.984 8.930 94.063 1.00 57.00 48 ASP F N 1
ATOM 5221 C CA . ASP F 1 48 ? 37.705 9.990 95.024 1.00 51.50 48 ASP F CA 1
ATOM 5222 C C . ASP F 1 48 ? 36.641 9.561 96.041 1.00 45.67 48 ASP F C 1
ATOM 5223 O O . ASP F 1 48 ? 35.442 9.621 95.772 1.00 44.61 48 ASP F O 1
ATOM 5228 N N . LEU F 1 49 ? 37.093 9.134 97.212 1.00 40.80 49 LEU F N 1
ATOM 5229 C CA . LEU F 1 49 ? 36.202 8.616 98.233 1.00 39.09 49 LEU F CA 1
ATOM 5230 C C . LEU F 1 49 ? 35.272 9.689 98.816 1.00 36.19 49 LEU F C 1
ATOM 5231 O O . LEU F 1 49 ? 35.735 10.674 99.391 1.00 41.90 49 LEU F O 1
ATOM 5236 N N . PRO F 1 50 ? 33.948 9.505 98.640 1.00 32.09 50 PRO F N 1
ATOM 5237 C CA . PRO F 1 50 ? 32.996 10.468 99.191 1.00 28.94 50 PRO F CA 1
ATOM 5238 C C . PRO F 1 50 ? 32.610 10.093 100.623 1.00 27.18 50 PRO F C 1
ATOM 5239 O O . PRO F 1 50 ? 32.996 9.033 101.121 1.00 30.29 50 PRO F O 1
ATOM 5243 N N . ASP F 1 51 ? 31.854 10.956 101.279 1.00 25.09 51 ASP F N 1
ATOM 5244 C CA . ASP F 1 51 ? 31.395 10.688 102.629 1.00 23.73 51 ASP F CA 1
ATOM 5245 C C . ASP F 1 51 ? 29.970 10.136 102.608 1.00 22.97 51 ASP F C 1
ATOM 5246 O O . ASP F 1 51 ? 29.628 9.233 103.372 1.00 22.44 51 ASP F O 1
ATOM 5251 N N . VAL F 1 52 ? 29.144 10.680 101.718 1.00 21.71 52 VAL F N 1
ATOM 5252 C CA . VAL F 1 52 ? 27.773 10.226 101.572 1.00 21.70 52 VAL F CA 1
ATOM 5253 C C . VAL F 1 52 ? 27.535 9.801 100.122 1.00 21.53 52 VAL F C 1
ATOM 5254 O O . VAL F 1 52 ? 27.984 10.459 99.195 1.00 22.03 52 VAL F O 1
ATOM 5258 N N . LEU F 1 53 ? 26.857 8.676 99.930 1.00 21.97 53 LEU F N 1
ATOM 5259 C CA . LEU F 1 53 ? 26.490 8.225 98.595 1.00 22.21 53 LEU F CA 1
ATOM 5260 C C . LEU F 1 53 ? 24.970 8.146 98.510 1.00 21.40 53 LEU F C 1
ATOM 5261 O O . LEU F 1 53 ? 24.334 7.575 99.396 1.00 22.18 53 LEU F O 1
ATOM 5266 N N . LEU F 1 54 ? 24.387 8.749 97.477 1.00 20.59 54 LEU F N 1
ATOM 5267 C CA . LEU F 1 54 ? 22.978 8.538 97.184 1.00 21.22 54 LEU F CA 1
ATOM 5268 C C . LEU F 1 54 ? 22.876 7.452 96.115 1.00 20.90 54 LEU F C 1
ATOM 5269 O O . LEU F 1 54 ? 23.257 7.630 94.960 1.00 20.32 54 LEU F O 1
ATOM 5274 N N . LEU F 1 55 ? 22.371 6.300 96.519 1.00 22.73 55 LEU F N 1
ATOM 5275 C CA . LEU F 1 55 ? 22.407 5.135 95.663 1.00 22.91 55 LEU F CA 1
ATOM 5276 C C . LEU F 1 55 ? 21.020 4.678 95.255 1.00 23.05 55 LEU F C 1
ATOM 5277 O O . LEU F 1 55 ? 20.245 4.207 96.080 1.00 20.91 55 LEU F O 1
ATOM 5282 N N . ASP F 1 56 ? 20.722 4.843 93.969 1.00 25.47 56 ASP F N 1
ATOM 5283 C CA . ASP F 1 56 ? 19.534 4.286 93.347 1.00 28.66 56 ASP F CA 1
ATOM 5284 C C . ASP F 1 56 ? 19.568 2.764 93.445 1.00 27.61 56 ASP F C 1
ATOM 5285 O O . ASP F 1 56 ? 20.620 2.162 93.300 1.00 26.03 56 ASP F O 1
ATOM 5290 N N . ILE F 1 57 ? 18.427 2.141 93.708 1.00 27.75 57 ILE F N 1
ATOM 5291 C CA . ILE F 1 57 ? 18.388 0.690 93.808 1.00 28.94 57 ILE F CA 1
ATOM 5292 C C . ILE F 1 57 ? 18.323 0.072 92.418 1.00 28.76 57 ILE F C 1
ATOM 5293 O O . ILE F 1 57 ? 19.024 -0.899 92.104 1.00 28.27 57 ILE F O 1
ATOM 5298 N N . ILE F 1 58 ? 17.516 0.666 91.555 1.00 27.10 58 ILE F N 1
ATOM 5299 C CA . ILE F 1 58 ? 17.357 0.091 90.235 1.00 26.11 58 ILE F CA 1
ATOM 5300 C C . ILE F 1 58 ? 18.117 0.873 89.171 1.00 26.75 58 ILE F C 1
ATOM 5301 O O . ILE F 1 58 ? 17.725 1.972 88.790 1.00 28.26 58 ILE F O 1
ATOM 5306 N N . MET F 1 59 ? 19.212 0.263 88.715 1.00 27.06 59 MET F N 1
ATOM 5307 C CA . MET F 1 59 ? 20.157 0.823 87.749 1.00 26.35 59 MET F CA 1
ATOM 5308 C C . MET F 1 59 ? 20.605 -0.281 86.787 1.00 24.67 59 MET F C 1
ATOM 5309 O O . MET F 1 59 ? 20.688 -1.430 87.186 1.00 25.76 59 MET F O 1
ATOM 5314 N N . PRO F 1 60 ? 20.915 0.062 85.525 1.00 24.98 60 PRO F N 1
ATOM 5315 C CA . PRO F 1 60 ? 21.422 -0.964 84.604 1.00 25.37 60 PRO F CA 1
ATOM 5316 C C . PRO F 1 60 ? 22.825 -1.417 84.995 1.00 26.93 60 PRO F C 1
ATOM 5317 O O . PRO F 1 60 ? 23.413 -0.802 85.886 1.00 29.00 60 PRO F O 1
ATOM 5321 N N . HIS F 1 61 ? 23.339 -2.462 84.340 1.00 29.21 61 HIS F N 1
ATOM 5322 C CA . HIS F 1 61 ? 24.690 -2.999 84.579 1.00 28.45 61 HIS F CA 1
ATOM 5323 C C . HIS F 1 61 ? 24.889 -3.599 85.968 1.00 28.25 61 HIS F C 1
ATOM 5324 O O . HIS F 1 61 ? 25.211 -4.780 86.105 1.00 30.22 61 HIS F O 1
ATOM 5331 N N . LEU F 1 62 ? 24.714 -2.765 86.987 1.00 27.04 62 LEU F N 1
ATOM 5332 C CA . LEU F 1 62 ? 24.864 -3.176 88.368 1.00 27.26 62 LEU F CA 1
ATOM 5333 C C . LEU F 1 62 ? 23.928 -2.358 89.232 1.00 26.65 62 LEU F C 1
ATOM 5334 O O . LEU F 1 62 ? 24.022 -1.122 89.248 1.00 27.59 62 LEU F O 1
ATOM 5339 N N . ASP F 1 63 ? 23.030 -3.025 89.951 1.00 26.66 63 ASP F N 1
ATOM 5340 C CA . ASP F 1 63 ? 22.035 -2.302 90.734 1.00 26.93 63 ASP F CA 1
ATOM 5341 C C . ASP F 1 63 ? 22.551 -1.897 92.128 1.00 27.23 63 ASP F C 1
ATOM 5342 O O . ASP F 1 63 ? 23.625 -2.333 92.568 1.00 27.18 63 ASP F O 1
ATOM 5347 N N . GLY F 1 64 ? 21.778 -1.044 92.803 1.00 26.76 64 GLY F N 1
ATOM 5348 C CA . GLY F 1 64 ? 22.145 -0.487 94.096 1.00 26.45 64 GLY F CA 1
ATOM 5349 C C . GLY F 1 64 ? 22.534 -1.478 95.176 1.00 25.96 64 GLY F C 1
ATOM 5350 O O . GLY F 1 64 ? 23.505 -1.250 95.889 1.00 25.63 64 GLY F O 1
ATOM 5351 N N . LEU F 1 65 ? 21.788 -2.578 95.293 1.00 27.92 65 LEU F N 1
ATOM 5352 C CA . LEU F 1 65 ? 22.072 -3.616 96.291 1.00 29.68 65 LEU F CA 1
ATOM 5353 C C . LEU F 1 65 ? 23.374 -4.354 96.034 1.00 29.92 65 LEU F C 1
ATOM 5354 O O . LEU F 1 65 ? 24.062 -4.720 96.979 1.00 29.20 65 LEU F O 1
ATOM 5359 N N . ALA F 1 66 ? 23.710 -4.580 94.764 1.00 30.95 66 ALA F N 1
ATOM 5360 C CA . ALA F 1 66 ? 24.997 -5.195 94.413 1.00 31.48 66 ALA F CA 1
ATOM 5361 C C . ALA F 1 66 ? 26.180 -4.281 94.797 1.00 31.95 66 ALA F C 1
ATOM 5362 O O . ALA F 1 66 ? 27.139 -4.727 95.429 1.00 32.08 66 ALA F O 1
ATOM 5364 N N . VAL F 1 67 ? 26.095 -3.007 94.412 1.00 29.40 67 VAL F N 1
ATOM 5365 C CA . VAL F 1 67 ? 27.062 -1.989 94.818 1.00 28.53 67 VAL F CA 1
ATOM 5366 C C . VAL F 1 67 ? 27.251 -1.970 96.334 1.00 28.96 67 VAL F C 1
ATOM 5367 O O . VAL F 1 67 ? 28.377 -1.980 96.842 1.00 25.74 67 VAL F O 1
ATOM 5371 N N . LEU F 1 68 ? 26.127 -1.941 97.045 1.00 30.22 68 LEU F N 1
ATOM 5372 C CA . LEU F 1 68 ? 26.119 -1.849 98.500 1.00 30.88 68 LEU F CA 1
ATOM 5373 C C . LEU F 1 68 ? 26.826 -3.051 99.130 1.00 30.91 68 LEU F C 1
ATOM 5374 O O . LEU F 1 68 ? 27.637 -2.900 100.039 1.00 32.21 68 LEU F O 1
ATOM 5379 N N . GLU F 1 69 ? 26.520 -4.241 98.630 1.00 33.04 69 GLU F N 1
ATOM 5380 C CA . GLU F 1 69 ? 27.198 -5.443 99.075 1.00 37.40 69 GLU F CA 1
ATOM 5381 C C . GLU F 1 69 ? 28.696 -5.329 98.806 1.00 35.94 69 GLU F C 1
ATOM 5382 O O . GLU F 1 69 ? 29.515 -5.602 99.678 1.00 36.13 69 GLU F O 1
ATOM 5388 N N . MET F 1 70 ? 29.055 -4.903 97.599 1.00 35.22 70 MET F N 1
ATOM 5389 C CA . MET F 1 70 ? 30.458 -4.748 97.271 1.00 36.32 70 MET F CA 1
ATOM 5390 C C . MET F 1 70 ? 31.110 -3.669 98.126 1.00 37.36 70 MET F C 1
ATOM 5391 O O . MET F 1 70 ? 32.248 -3.835 98.561 1.00 38.05 70 MET F O 1
ATOM 5396 N N . MET F 1 71 ? 30.397 -2.578 98.386 1.00 36.79 71 MET F N 1
ATOM 5397 C CA . MET F 1 71 ? 30.980 -1.496 99.168 1.00 36.60 71 MET F CA 1
ATOM 5398 C C . MET F 1 71 ? 31.309 -1.900 100.582 1.00 38.89 71 MET F C 1
ATOM 5399 O O . MET F 1 71 ? 32.280 -1.408 101.154 1.00 35.64 71 MET F O 1
ATOM 5404 N N . GLN F 1 72 ? 30.497 -2.783 101.152 1.00 46.33 72 GLN F N 1
ATOM 5405 C CA . GLN F 1 72 ? 30.671 -3.155 102.553 1.00 53.28 72 GLN F CA 1
ATOM 5406 C C . GLN F 1 72 ? 31.810 -4.151 102.741 1.00 52.64 72 GLN F C 1
ATOM 5407 O O . GLN F 1 72 ? 32.310 -4.314 103.849 1.00 60.36 72 GLN F O 1
ATOM 5413 N N . ALA F 1 73 ? 32.220 -4.804 101.657 1.00 48.00 73 ALA F N 1
ATOM 5414 C CA . ALA F 1 73 ? 33.277 -5.802 101.725 1.00 46.01 73 ALA F CA 1
ATOM 5415 C C . ALA F 1 73 ? 34.629 -5.173 101.425 1.00 48.41 73 ALA F C 1
ATOM 5416 O O . ALA F 1 73 ? 35.658 -5.836 101.503 1.00 52.20 73 ALA F O 1
ATOM 5418 N N . ASN F 1 74 ? 34.616 -3.884 101.095 1.00 47.08 74 ASN F N 1
ATOM 5419 C CA . ASN F 1 74 ? 35.839 -3.117 100.890 1.00 45.50 74 ASN F CA 1
ATOM 5420 C C . ASN F 1 74 ? 36.133 -2.249 102.126 1.00 45.50 74 ASN F C 1
ATOM 5421 O O . ASN F 1 74 ? 35.249 -1.610 102.691 1.00 39.09 74 ASN F O 1
ATOM 5426 N N . GLU F 1 75 ? 37.392 -2.237 102.545 1.00 47.60 75 GLU F N 1
ATOM 5427 C CA . GLU F 1 75 ? 37.799 -1.525 103.757 1.00 49.80 75 GLU F CA 1
ATOM 5428 C C . GLU F 1 75 ? 37.492 -0.032 103.634 1.00 49.03 75 GLU F C 1
ATOM 5429 O O . GLU F 1 75 ? 36.890 0.560 104.539 1.00 49.47 75 GLU F O 1
ATOM 5435 N N . ASN F 1 76 ? 37.907 0.555 102.507 1.00 46.22 76 ASN F N 1
ATOM 5436 C CA . ASN F 1 76 ? 37.768 1.989 102.247 1.00 44.60 76 ASN F CA 1
ATOM 5437 C C . ASN F 1 76 ? 36.335 2.400 101.947 1.00 42.96 76 ASN F C 1
ATOM 5438 O O . ASN F 1 76 ? 35.867 3.431 102.422 1.00 44.45 76 ASN F O 1
ATOM 5443 N N . LEU F 1 77 ? 35.655 1.607 101.122 1.00 38.45 77 LEU F N 1
ATOM 5444 C CA . LEU F 1 77 ? 34.327 1.962 100.651 1.00 36.60 77 LEU F CA 1
ATOM 5445 C C . LEU F 1 77 ? 33.270 1.804 101.731 1.00 36.51 77 LEU F C 1
ATOM 5446 O O . LEU F 1 77 ? 32.222 2.457 101.680 1.00 35.93 77 LEU F O 1
ATOM 5451 N N . SER F 1 78 ? 33.550 0.941 102.709 1.00 34.70 78 SER F N 1
ATOM 5452 C CA . SER F 1 78 ? 32.577 0.619 103.756 1.00 36.67 78 SER F CA 1
ATOM 5453 C C . SER F 1 78 ? 32.396 1.744 104.771 1.00 36.67 78 SER F C 1
ATOM 5454 O O . SER F 1 78 ? 31.486 1.694 105.606 1.00 33.09 78 SER F O 1
ATOM 5457 N N . LYS F 1 79 ? 33.275 2.741 104.709 1.00 41.90 79 LYS F N 1
ATOM 5458 C CA . LYS F 1 79 ? 33.151 3.897 105.581 1.00 44.23 79 LYS F CA 1
ATOM 5459 C C . LYS F 1 79 ? 32.255 4.971 104.970 1.00 43.66 79 LYS F C 1
ATOM 5460 O O . LYS F 1 79 ? 31.932 5.971 105.616 1.00 46.35 79 LYS F O 1
ATOM 5466 N N . VAL F 1 80 ? 31.842 4.755 103.730 1.00 36.51 80 VAL F N 1
ATOM 5467 C CA . VAL F 1 80 ? 30.892 5.649 103.091 1.00 33.08 80 VAL F CA 1
ATOM 5468 C C . VAL F 1 80 ? 29.469 5.444 103.636 1.00 32.50 80 VAL F C 1
ATOM 5469 O O . VAL F 1 80 ? 28.942 4.321 103.684 1.00 30.80 80 VAL F O 1
ATOM 5473 N N . GLN F 1 81 ? 28.857 6.542 104.059 1.00 30.16 81 GLN F N 1
ATOM 5474 C CA . GLN F 1 81 ? 27.464 6.528 104.486 1.00 28.34 81 GLN F CA 1
ATOM 5475 C C . GLN F 1 81 ? 26.573 6.507 103.248 1.00 24.87 81 GLN F C 1
ATOM 5476 O O . GLN F 1 81 ? 26.741 7.312 102.331 1.00 23.69 81 GLN F O 1
ATOM 5482 N N . VAL F 1 82 ? 25.630 5.581 103.213 1.00 21.78 82 VAL F N 1
ATOM 5483 C CA . VAL F 1 82 ? 24.889 5.358 101.994 1.00 21.83 82 VAL F CA 1
ATOM 5484 C C . VAL F 1 82 ? 23.364 5.494 102.193 1.00 23.22 82 VAL F C 1
ATOM 5485 O O . VAL F 1 82 ? 22.770 4.848 103.077 1.00 24.88 82 VAL F O 1
ATOM 5489 N N . ILE F 1 83 ? 22.736 6.362 101.394 1.00 22.12 83 ILE F N 1
ATOM 5490 C CA . ILE F 1 83 ? 21.283 6.526 101.421 1.00 22.24 83 ILE F CA 1
ATOM 5491 C C . ILE F 1 83 ? 20.665 5.934 100.163 1.00 21.18 83 ILE F C 1
ATOM 5492 O O . ILE F 1 83 ? 21.053 6.294 99.048 1.00 19.31 83 ILE F O 1
ATOM 5497 N N . MET F 1 84 ? 19.713 5.024 100.346 1.00 23.20 84 MET F N 1
ATOM 5498 C CA . MET F 1 84 ? 19.029 4.369 99.236 1.00 24.93 84 MET F CA 1
ATOM 5499 C C . MET F 1 84 ? 17.927 5.250 98.682 1.00 27.03 84 MET F C 1
ATOM 5500 O O . MET F 1 84 ? 17.191 5.904 99.430 1.00 28.33 84 MET F O 1
ATOM 5505 N N . LEU F 1 85 ? 17.816 5.250 97.361 1.00 28.39 85 LEU F N 1
ATOM 5506 C CA . LEU F 1 85 ? 16.786 5.987 96.650 1.00 29.97 85 LEU F CA 1
ATOM 5507 C C . LEU F 1 85 ? 16.077 5.003 95.740 1.00 29.07 85 LEU F C 1
ATOM 5508 O O . LEU F 1 85 ? 16.758 4.223 95.083 1.00 27.88 85 LEU F O 1
ATOM 5513 N N . THR F 1 86 ? 14.740 5.037 95.682 1.00 29.87 86 THR F N 1
ATOM 5514 C CA . THR F 1 86 ? 14.000 4.196 94.724 1.00 30.53 86 THR F CA 1
ATOM 5515 C C . THR F 1 86 ? 12.486 4.447 94.679 1.00 31.29 86 THR F C 1
ATOM 5516 O O . THR F 1 86 ? 11.900 5.007 95.612 1.00 32.87 86 THR F O 1
ATOM 5520 N N . ALA F 1 87 ? 11.840 4.020 93.602 1.00 30.61 87 ALA F N 1
ATOM 5521 C CA . ALA F 1 87 ? 10.386 4.074 93.576 1.00 33.37 87 ALA F CA 1
ATOM 5522 C C . ALA F 1 87 ? 9.856 2.678 93.803 1.00 34.87 87 ALA F C 1
ATOM 5523 O O . ALA F 1 87 ? 8.671 2.490 94.052 1.00 35.49 87 ALA F O 1
ATOM 5525 N N . PHE F 1 88 ? 10.753 1.702 93.715 1.00 38.87 88 PHE F N 1
ATOM 5526 C CA . PHE F 1 88 ? 10.396 0.298 93.864 1.00 39.79 88 PHE F CA 1
ATOM 5527 C C . PHE F 1 88 ? 10.376 -0.083 95.348 1.00 37.97 88 PHE F C 1
ATOM 5528 O O . PHE F 1 88 ? 11.272 -0.763 95.823 1.00 36.30 88 PHE F O 1
ATOM 5536 N N . GLY F 1 89 ? 9.364 0.353 96.088 1.00 38.26 89 GLY F N 1
ATOM 5537 C CA . GLY F 1 89 ? 9.372 0.127 97.525 1.00 40.46 89 GLY F CA 1
ATOM 5538 C C . GLY F 1 89 ? 8.785 -1.193 98.009 1.00 40.23 89 GLY F C 1
ATOM 5539 O O . GLY F 1 89 ? 7.662 -1.210 98.500 1.00 43.66 89 GLY F O 1
ATOM 5540 N N . GLN F 1 90 ? 9.539 -2.287 97.887 1.00 42.55 90 GLN F N 1
ATOM 5541 C CA . GLN F 1 90 ? 9.070 -3.619 98.296 1.00 43.22 90 GLN F CA 1
ATOM 5542 C C . GLN F 1 90 ? 9.620 -3.933 99.670 1.00 39.07 90 GLN F C 1
ATOM 5543 O O . GLN F 1 90 ? 10.789 -3.646 99.917 1.00 41.25 90 GLN F O 1
ATOM 5549 N N . GLU F 1 91 ? 8.797 -4.508 100.554 1.00 40.03 91 GLU F N 1
ATOM 5550 C CA . GLU F 1 91 ? 9.189 -4.735 101.958 1.00 42.95 91 GLU F CA 1
ATOM 5551 C C . GLU F 1 91 ? 10.485 -5.525 102.007 1.00 40.78 91 GLU F C 1
ATOM 5552 O O . GLU F 1 91 ? 11.422 -5.182 102.728 1.00 35.55 91 GLU F O 1
ATOM 5558 N N . ASP F 1 92 ? 10.538 -6.599 101.239 1.00 41.73 92 ASP F N 1
ATOM 5559 C CA . ASP F 1 92 ? 11.806 -7.262 101.046 1.00 43.36 92 ASP F CA 1
ATOM 5560 C C . ASP F 1 92 ? 12.507 -6.545 99.899 1.00 44.70 92 ASP F C 1
ATOM 5561 O O . ASP F 1 92 ? 11.957 -6.513 98.794 1.00 56.26 92 ASP F O 1
ATOM 5566 N N . VAL F 1 93 ? 13.703 -6.017 100.191 1.00 36.82 93 VAL F N 1
ATOM 5567 C CA . VAL F 1 93 ? 14.472 -5.000 99.435 1.00 34.65 93 VAL F CA 1
ATOM 5568 C C . VAL F 1 93 ? 14.862 -3.916 100.429 1.00 31.57 93 VAL F C 1
ATOM 5569 O O . VAL F 1 93 ? 16.037 -3.589 100.587 1.00 27.77 93 VAL F O 1
ATOM 5573 N N . MET F 1 94 ? 13.861 -3.370 101.109 1.00 31.94 94 MET F N 1
ATOM 5574 C CA . MET F 1 94 ? 14.118 -2.536 102.258 1.00 32.28 94 MET F CA 1
ATOM 5575 C C . MET F 1 94 ? 14.890 -3.352 103.269 1.00 29.45 94 MET F C 1
ATOM 5576 O O . MET F 1 94 ? 15.861 -2.862 103.850 1.00 30.94 94 MET F O 1
ATOM 5581 N N . LYS F 1 95 ? 14.486 -4.606 103.468 1.00 27.86 95 LYS F N 1
ATOM 5582 C CA . LYS F 1 95 ? 15.201 -5.445 104.422 1.00 30.38 95 LYS F CA 1
ATOM 5583 C C . LYS F 1 95 ? 16.643 -5.724 103.992 1.00 29.86 95 LYS F C 1
ATOM 5584 O O . LYS F 1 95 ? 17.546 -5.715 104.820 1.00 31.11 95 LYS F O 1
ATOM 5590 N N . GLN F 1 96 ? 16.869 -5.959 102.704 1.00 30.43 96 GLN F N 1
ATOM 5591 C CA . GLN F 1 96 ? 18.222 -6.258 102.237 1.00 30.08 96 GLN F CA 1
ATOM 5592 C C . GLN F 1 96 ? 19.122 -5.022 102.416 1.00 29.57 96 GLN F C 1
ATOM 5593 O O . GLN F 1 96 ? 20.309 -5.145 102.745 1.00 29.27 96 GLN F O 1
ATOM 5599 N N . ALA F 1 97 ? 18.551 -3.837 102.209 1.00 27.86 97 ALA F N 1
ATOM 5600 C CA . ALA F 1 97 ? 19.291 -2.589 102.373 1.00 30.24 97 ALA F CA 1
ATOM 5601 C C . ALA F 1 97 ? 19.827 -2.405 103.801 1.00 29.75 97 ALA F C 1
ATOM 5602 O O . ALA F 1 97 ? 20.974 -1.971 103.985 1.00 26.98 97 ALA F O 1
ATOM 5604 N N . VAL F 1 98 ? 18.993 -2.715 104.797 1.00 28.49 98 VAL F N 1
ATOM 5605 C CA . VAL F 1 98 ? 19.402 -2.609 106.193 1.00 30.17 98 VAL F CA 1
ATOM 5606 C C . VAL F 1 98 ? 20.468 -3.653 106.490 1.00 29.57 98 VAL F C 1
ATOM 5607 O O . VAL F 1 98 ? 21.504 -3.351 107.085 1.00 30.25 98 VAL F O 1
ATOM 5611 N N . ASP F 1 99 ? 20.200 -4.887 106.071 1.00 30.00 99 ASP F N 1
ATOM 5612 C CA . ASP F 1 99 ? 21.149 -5.975 106.264 1.00 29.88 99 ASP F CA 1
ATOM 5613 C C . ASP F 1 99 ? 22.508 -5.641 105.680 1.00 27.78 99 ASP F C 1
ATOM 5614 O O . ASP F 1 99 ? 23.520 -6.006 106.260 1.00 28.77 99 ASP F O 1
ATOM 5619 N N . LEU F 1 100 ? 22.532 -4.934 104.549 1.00 24.93 100 LEU F N 1
ATOM 5620 C CA . LEU F 1 100 ? 23.787 -4.559 103.897 1.00 23.69 100 LEU F CA 1
ATOM 5621 C C . LEU F 1 100 ? 24.379 -3.209 104.360 1.00 24.56 100 LEU F C 1
ATOM 5622 O O . LEU F 1 100 ? 25.327 -2.707 103.747 1.00 26.36 100 LEU F O 1
ATOM 5627 N N . GLY F 1 101 ? 23.829 -2.602 105.408 1.00 24.88 101 GLY F N 1
ATOM 5628 C CA . GLY F 1 101 ? 24.449 -1.414 105.965 1.00 26.02 101 GLY F CA 1
ATOM 5629 C C . GLY F 1 101 ? 24.101 -0.061 105.367 1.00 26.78 101 GLY F C 1
ATOM 5630 O O . GLY F 1 101 ? 24.902 0.872 105.433 1.00 30.79 101 GLY F O 1
ATOM 5631 N N . ALA F 1 102 ? 22.908 0.064 104.794 1.00 25.14 102 ALA F N 1
ATOM 5632 C CA . ALA F 1 102 ? 22.422 1.367 104.368 1.00 23.37 102 ALA F CA 1
ATOM 5633 C C . ALA F 1 102 ? 22.003 2.211 105.581 1.00 23.06 102 ALA F C 1
ATOM 5634 O O . ALA F 1 102 ? 21.339 1.712 106.490 1.00 23.92 102 ALA F O 1
ATOM 5636 N N . SER F 1 103 ? 22.369 3.490 105.584 1.00 23.56 103 SER F N 1
ATOM 5637 C CA . SER F 1 103 ? 22.006 4.387 106.685 1.00 25.73 103 SER F CA 1
ATOM 5638 C C . SER F 1 103 ? 20.548 4.863 106.623 1.00 25.47 103 SER F C 1
ATOM 5639 O O . SER F 1 103 ? 19.891 5.058 107.656 1.00 25.60 103 SER F O 1
ATOM 5642 N N . TYR F 1 104 ? 20.039 5.054 105.418 1.00 23.92 104 TYR F N 1
ATOM 5643 C CA . TYR F 1 104 ? 18.696 5.569 105.276 1.00 22.85 104 TYR F CA 1
ATOM 5644 C C . TYR F 1 104 ? 18.110 5.101 103.953 1.00 21.78 104 TYR F C 1
ATOM 5645 O O . TYR F 1 104 ? 18.782 4.428 103.160 1.00 20.24 104 TYR F O 1
ATOM 5654 N N . PHE F 1 105 ? 16.851 5.438 103.723 1.00 22.65 105 PHE F N 1
ATOM 5655 C CA . PHE F 1 105 ? 16.099 4.904 102.603 1.00 23.26 105 PHE F CA 1
ATOM 5656 C C . PHE F 1 105 ? 14.971 5.873 102.263 1.00 23.14 105 PHE F C 1
ATOM 5657 O O . PHE F 1 105 ? 14.097 6.088 103.069 1.00 24.43 105 PHE F O 1
ATOM 5665 N N . MET F 1 106 ? 14.995 6.491 101.091 1.00 24.64 106 MET F N 1
ATOM 5666 C CA . MET F 1 106 ? 13.920 7.416 100.735 1.00 26.60 106 MET F CA 1
ATOM 5667 C C . MET F 1 106 ? 13.212 7.022 99.449 1.00 24.33 106 MET F C 1
ATOM 5668 O O . MET F 1 106 ? 13.844 6.631 98.482 1.00 25.48 106 MET F O 1
ATOM 5673 N N . LEU F 1 107 ? 11.894 7.144 99.448 1.00 23.92 107 LEU F N 1
ATOM 5674 C CA . LEU F 1 107 ? 11.104 6.818 98.285 1.00 24.86 107 LEU F CA 1
ATOM 5675 C C . LEU F 1 107 ? 11.035 8.006 97.330 1.00 24.96 107 LEU F C 1
ATOM 5676 O O . LEU F 1 107 ? 10.755 9.133 97.744 1.00 26.57 107 LEU F O 1
ATOM 5681 N N . LYS F 1 108 ? 11.316 7.758 96.051 1.00 25.87 108 LYS F N 1
ATOM 5682 C CA . LYS F 1 108 ? 10.992 8.725 94.999 1.00 27.02 108 LYS F CA 1
ATOM 5683 C C . LYS F 1 108 ? 9.474 8.768 94.814 1.00 24.37 108 LYS F C 1
ATOM 5684 O O . LYS F 1 108 ? 8.815 7.727 94.827 1.00 21.21 108 LYS F O 1
ATOM 5690 N N . PRO F 1 109 ? 8.902 9.964 94.660 1.00 23.95 109 PRO F N 1
ATOM 5691 C CA . PRO F 1 109 ? 9.542 11.277 94.741 1.00 22.96 109 PRO F CA 1
ATOM 5692 C C . PRO F 1 109 ? 9.745 11.703 96.180 1.00 22.57 109 PRO F C 1
ATOM 5693 O O . PRO F 1 109 ? 8.956 11.320 97.044 1.00 21.64 109 PRO F O 1
ATOM 5697 N N . PHE F 1 110 ? 10.775 12.511 96.419 1.00 23.52 110 PHE F N 1
ATOM 5698 C CA . PHE F 1 110 ? 11.098 13.007 97.747 1.00 23.64 110 PHE F CA 1
ATOM 5699 C C . PHE F 1 110 ? 11.296 14.503 97.665 1.00 24.54 110 PHE F C 1
ATOM 5700 O O . PHE F 1 110 ? 11.628 15.006 96.603 1.00 26.44 110 PHE F O 1
ATOM 5708 N N . GLU F 1 111 ? 11.092 15.219 98.766 1.00 26.29 111 GLU F N 1
ATOM 5709 C CA . GLU F 1 111 ? 11.433 16.637 98.827 1.00 28.09 111 GLU F CA 1
ATOM 5710 C C . GLU F 1 111 ? 12.952 16.800 98.956 1.00 28.29 111 GLU F C 1
ATOM 5711 O O . GLU F 1 111 ? 13.586 16.149 99.802 1.00 27.86 111 GLU F O 1
ATOM 5717 N N . PHE F 1 112 ? 13.543 17.669 98.135 1.00 26.72 112 PHE F N 1
ATOM 5718 C CA . PHE F 1 112 ? 14.998 17.905 98.193 1.00 25.60 112 PHE F CA 1
ATOM 5719 C C . PHE F 1 112 ? 15.488 18.361 99.568 1.00 24.98 112 PHE F C 1
ATOM 5720 O O . PHE F 1 112 ? 16.561 17.932 100.018 1.00 23.63 112 PHE F O 1
ATOM 5728 N N . ASP F 1 113 ? 14.723 19.214 100.244 1.00 25.58 113 ASP F N 1
ATOM 5729 C CA . ASP F 1 113 ? 15.208 19.739 101.518 1.00 27.52 113 ASP F CA 1
ATOM 5730 C C . ASP F 1 113 ? 15.275 18.632 102.570 1.00 25.96 113 ASP F C 1
ATOM 5731 O O . ASP F 1 113 ? 16.102 18.716 103.479 1.00 26.14 113 ASP F O 1
ATOM 5736 N N . ARG F 1 114 ? 14.440 17.592 102.430 1.00 27.08 114 ARG F N 1
ATOM 5737 C CA . ARG F 1 114 ? 14.452 16.432 103.335 1.00 27.86 114 ARG F CA 1
ATOM 5738 C C . ARG F 1 114 ? 15.583 15.471 103.005 1.00 26.73 114 ARG F C 1
ATOM 5739 O O . ARG F 1 114 ? 16.111 14.826 103.899 1.00 27.14 114 ARG F O 1
ATOM 5747 N N . LEU F 1 115 ? 15.938 15.340 101.733 1.00 25.49 115 LEU F N 1
ATOM 5748 C CA . LEU F 1 115 ? 17.127 14.577 101.385 1.00 26.14 115 LEU F CA 1
ATOM 5749 C C . LEU F 1 115 ? 18.371 15.241 101.987 1.00 25.66 115 LEU F C 1
ATOM 5750 O O . LEU F 1 115 ? 19.194 14.578 102.610 1.00 24.87 115 LEU F O 1
ATOM 5755 N N . VAL F 1 116 ? 18.500 16.551 101.783 1.00 25.85 116 VAL F N 1
ATOM 5756 C CA . VAL F 1 116 ? 19.564 17.345 102.393 1.00 25.42 116 VAL F CA 1
ATOM 5757 C C . VAL F 1 116 ? 19.636 17.144 103.912 1.00 25.62 116 VAL F C 1
ATOM 5758 O O . VAL F 1 116 ? 20.709 16.931 104.456 1.00 25.00 116 VAL F O 1
ATOM 5762 N N . ASN F 1 117 ? 18.491 17.204 104.583 1.00 26.81 117 ASN F N 1
ATOM 5763 C CA . ASN F 1 117 ? 18.418 17.010 106.025 1.00 26.94 117 ASN F CA 1
ATOM 5764 C C . ASN F 1 117 ? 19.011 15.653 106.401 1.00 26.66 117 ASN F C 1
ATOM 5765 O O . ASN F 1 117 ? 19.758 15.519 107.382 1.00 27.52 117 ASN F O 1
ATOM 5770 N N . GLN F 1 118 ? 18.689 14.660 105.579 1.00 25.87 118 GLN F N 1
ATOM 5771 C CA . GLN F 1 118 ? 19.197 13.311 105.729 1.00 25.99 118 GLN F CA 1
ATOM 5772 C C . GLN F 1 118 ? 20.702 13.177 105.465 1.00 25.02 118 GLN F C 1
ATOM 5773 O O . GLN F 1 118 ? 21.394 12.497 106.231 1.00 22.24 118 GLN F O 1
ATOM 5779 N N . ILE F 1 119 ? 21.210 13.818 104.406 1.00 26.25 119 ILE F N 1
ATOM 5780 C CA . ILE F 1 119 ? 22.651 13.872 104.158 1.00 25.84 119 ILE F CA 1
ATOM 5781 C C . ILE F 1 119 ? 23.412 14.414 105.394 1.00 25.98 119 ILE F C 1
ATOM 5782 O O . ILE F 1 119 ? 24.435 13.857 105.795 1.00 25.72 119 ILE F O 1
ATOM 5787 N N . LEU F 1 120 ? 22.886 15.473 106.009 1.00 26.18 120 LEU F N 1
ATOM 5788 C CA . LEU F 1 120 ? 23.496 16.084 107.195 1.00 25.84 120 LEU F CA 1
ATOM 5789 C C . LEU F 1 120 ? 23.475 15.142 108.369 1.00 28.16 120 LEU F C 1
ATOM 5790 O O . LEU F 1 120 ? 24.472 15.013 109.079 1.00 27.90 120 LEU F O 1
ATOM 5795 N N . GLN F 1 121 ? 22.330 14.489 108.554 1.00 31.57 121 GLN F N 1
ATOM 5796 C CA . GLN F 1 121 ? 22.113 13.520 109.624 1.00 33.09 121 GLN F CA 1
ATOM 5797 C C . GLN F 1 121 ? 23.194 12.420 109.663 1.00 32.44 121 GLN F C 1
ATOM 5798 O O . GLN F 1 121 ? 23.791 12.149 110.705 1.00 31.00 121 GLN F O 1
ATOM 5804 N N . VAL F 1 122 ? 23.456 11.806 108.515 1.00 32.99 122 VAL F N 1
ATOM 5805 C CA . VAL F 1 122 ? 24.384 10.685 108.442 1.00 31.37 122 VAL F CA 1
ATOM 5806 C C . VAL F 1 122 ? 25.865 11.073 108.319 1.00 32.45 122 VAL F C 1
ATOM 5807 O O . VAL F 1 122 ? 26.740 10.220 108.481 1.00 30.82 122 VAL F O 1
ATOM 5811 N N . ALA F 1 123 ? 26.161 12.340 108.036 1.00 33.46 123 ALA F N 1
ATOM 5812 C CA . ALA F 1 123 ? 27.554 12.738 107.829 1.00 35.63 123 ALA F CA 1
ATOM 5813 C C . ALA F 1 123 ? 28.296 13.025 109.147 1.00 38.93 123 ALA F C 1
ATOM 5814 O O . ALA F 1 123 ? 27.684 13.101 110.219 1.00 37.50 123 ALA F O 1
ATOM 5816 N N . GLY F 1 124 ? 29.620 13.176 109.047 1.00 42.89 124 GLY F N 1
ATOM 5817 C CA . GLY F 1 124 ? 30.454 13.590 110.158 1.00 44.78 124 GLY F CA 1
ATOM 5818 C C . GLY F 1 124 ? 31.413 12.549 110.716 1.00 50.21 124 GLY F C 1
ATOM 5819 O O . GLY F 1 124 ? 32.463 12.902 111.254 1.00 50.89 124 GLY F O 1
ATOM 5820 N N . HIS F 1 125 ? 31.053 11.271 110.608 1.00 55.49 125 HIS F N 1
ATOM 5821 C CA . HIS F 1 125 ? 31.877 10.196 111.160 1.00 59.49 125 HIS F CA 1
ATOM 5822 C C . HIS F 1 125 ? 32.322 9.242 110.058 1.00 60.47 125 HIS F C 1
ATOM 5823 O O . HIS F 1 125 ? 33.223 9.555 109.279 1.00 57.78 125 HIS F O 1
ATOM 5830 N N . GLU G 1 2 ? 0.702 28.106 36.405 1.00 66.09 2 GLU G N 1
ATOM 5831 C CA . GLU G 1 2 ? 0.855 27.173 37.522 1.00 65.50 2 GLU G CA 1
ATOM 5832 C C . GLU G 1 2 ? 0.311 25.781 37.177 1.00 57.68 2 GLU G C 1
ATOM 5833 O O . GLU G 1 2 ? -0.615 25.269 37.812 1.00 54.31 2 GLU G O 1
ATOM 5839 N N . LYS G 1 3 ? 0.889 25.179 36.146 1.00 52.04 3 LYS G N 1
ATOM 5840 C CA . LYS G 1 3 ? 0.583 23.798 35.794 1.00 48.76 3 LYS G CA 1
ATOM 5841 C C . LYS G 1 3 ? 1.839 22.956 35.940 1.00 41.58 3 LYS G C 1
ATOM 5842 O O . LYS G 1 3 ? 2.944 23.509 35.945 1.00 38.04 3 LYS G O 1
ATOM 5848 N N . ILE G 1 4 ? 1.668 21.635 36.073 1.00 40.25 4 ILE G N 1
ATOM 5849 C CA . ILE G 1 4 ? 2.793 20.692 36.034 1.00 39.78 4 ILE G CA 1
ATOM 5850 C C . ILE G 1 4 ? 3.278 20.525 34.591 1.00 38.23 4 ILE G C 1
ATOM 5851 O O . ILE G 1 4 ? 2.611 19.895 33.768 1.00 38.96 4 ILE G O 1
ATOM 5856 N N . LYS G 1 5 ? 4.433 21.107 34.290 1.00 38.56 5 LYS G N 1
ATOM 5857 C CA . LYS G 1 5 ? 4.992 21.100 32.939 1.00 41.79 5 LYS G CA 1
ATOM 5858 C C . LYS G 1 5 ? 5.669 19.769 32.567 1.00 38.27 5 LYS G C 1
ATOM 5859 O O . LYS G 1 5 ? 6.667 19.383 33.175 1.00 35.69 5 LYS G O 1
ATOM 5865 N N . VAL G 1 6 ? 5.136 19.079 31.563 1.00 35.86 6 VAL G N 1
ATOM 5866 C CA . VAL G 1 6 ? 5.714 17.805 31.122 1.00 31.98 6 VAL G CA 1
ATOM 5867 C C . VAL G 1 6 ? 6.365 17.948 29.756 1.00 29.47 6 VAL G C 1
ATOM 5868 O O . VAL G 1 6 ? 5.771 18.518 28.835 1.00 27.86 6 VAL G O 1
ATOM 5872 N N . ALA G 1 7 ? 7.601 17.469 29.629 1.00 30.10 7 ALA G N 1
ATOM 5873 C CA . ALA G 1 7 ? 8.259 17.380 28.326 1.00 29.32 7 ALA G CA 1
ATOM 5874 C C . ALA G 1 7 ? 8.377 15.907 27.955 1.00 29.10 7 ALA G C 1
ATOM 5875 O O . ALA G 1 7 ? 8.504 15.052 28.836 1.00 29.01 7 ALA G O 1
ATOM 5877 N N . ILE G 1 8 ? 8.326 15.616 26.656 1.00 29.27 8 ILE G N 1
ATOM 5878 C CA . ILE G 1 8 ? 8.378 14.251 26.149 1.00 29.21 8 ILE G CA 1
ATOM 5879 C C . ILE G 1 8 ? 9.456 14.096 25.064 1.00 29.18 8 ILE G C 1
ATOM 5880 O O . ILE G 1 8 ? 9.448 14.815 24.062 1.00 28.91 8 ILE G O 1
ATOM 5885 N N . ALA G 1 9 ? 10.377 13.155 25.279 1.00 27.74 9 ALA G N 1
ATOM 5886 C CA . ALA G 1 9 ? 11.396 12.807 24.291 1.00 26.59 9 ALA G CA 1
ATOM 5887 C C . ALA G 1 9 ? 11.286 11.333 23.917 1.00 29.27 9 ALA G C 1
ATOM 5888 O O . ALA G 1 9 ? 11.561 10.430 24.732 1.00 28.50 9 ALA G O 1
ATOM 5890 N N . ASP G 1 10 ? 10.885 11.101 22.672 1.00 31.57 10 ASP G N 1
ATOM 5891 C CA . ASP G 1 10 ? 10.686 9.756 22.161 1.00 33.99 10 ASP G CA 1
ATOM 5892 C C . ASP G 1 10 ? 10.624 9.790 20.614 1.00 33.63 10 ASP G C 1
ATOM 5893 O O . ASP G 1 10 ? 9.981 10.669 20.020 1.00 35.27 10 ASP G O 1
ATOM 5898 N N . ASP G 1 11 ? 11.311 8.851 19.970 1.00 33.32 11 ASP G N 1
ATOM 5899 C CA . ASP G 1 11 ? 11.324 8.790 18.513 1.00 34.41 11 ASP G CA 1
ATOM 5900 C C . ASP G 1 11 ? 10.176 7.931 17.965 1.00 33.02 11 ASP G C 1
ATOM 5901 O O . ASP G 1 11 ? 10.124 7.648 16.770 1.00 36.26 11 ASP G O 1
ATOM 5906 N N . ASN G 1 12 ? 9.262 7.511 18.833 1.00 30.54 12 ASN G N 1
ATOM 5907 C CA . ASN G 1 12 ? 8.009 6.900 18.389 1.00 30.49 12 ASN G CA 1
ATOM 5908 C C . ASN G 1 12 ? 6.912 7.974 18.337 1.00 30.67 12 ASN G C 1
ATOM 5909 O O . ASN G 1 12 ? 6.449 8.457 19.379 1.00 30.54 12 ASN G O 1
ATOM 5914 N N . LYS G 1 13 ? 6.490 8.339 17.129 1.00 29.63 13 LYS G N 1
ATOM 5915 C CA . LYS G 1 13 ? 5.579 9.468 16.988 1.00 31.24 13 LYS G CA 1
ATOM 5916 C C . LYS G 1 13 ? 4.146 9.146 17.387 1.00 29.06 13 LYS G C 1
ATOM 5917 O O . LYS G 1 13 ? 3.439 10.001 17.933 1.00 31.26 13 LYS G O 1
ATOM 5923 N N . GLU G 1 14 ? 3.719 7.918 17.144 1.00 28.50 14 GLU G N 1
ATOM 5924 C CA . GLU G 1 14 ? 2.422 7.475 17.639 1.00 30.96 14 GLU G CA 1
ATOM 5925 C C . GLU G 1 14 ? 2.319 7.502 19.182 1.00 31.50 14 GLU G C 1
ATOM 5926 O O . GLU G 1 14 ? 1.248 7.788 19.724 1.00 30.04 14 GLU G O 1
ATOM 5932 N N . LEU G 1 15 ? 3.419 7.205 19.883 1.00 30.62 15 LEU G N 1
ATOM 5933 C CA . LEU G 1 15 ? 3.454 7.323 21.342 1.00 28.92 15 LEU G CA 1
ATOM 5934 C C . LEU G 1 15 ? 3.298 8.779 21.797 1.00 28.71 15 LEU G C 1
ATOM 5935 O O . LEU G 1 15 ? 2.454 9.108 22.646 1.00 29.23 15 LEU G O 1
ATOM 5940 N N . VAL G 1 16 ? 4.146 9.639 21.237 1.00 28.89 16 VAL G N 1
ATOM 5941 C CA . V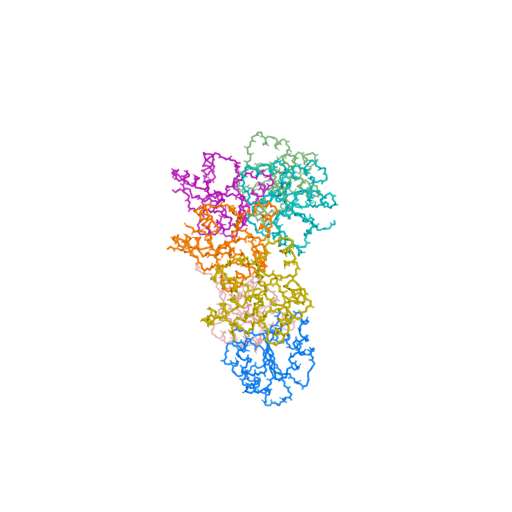AL G 1 16 ? 4.116 11.054 21.530 1.00 29.53 16 VAL G CA 1
ATOM 5942 C C . VAL G 1 16 ? 2.715 11.636 21.297 1.00 30.98 16 VAL G C 1
ATOM 5943 O O . VAL G 1 16 ? 2.128 12.243 22.201 1.00 31.24 16 VAL G O 1
ATOM 5947 N N . LYS G 1 17 ? 2.174 11.431 20.098 1.00 31.33 17 LYS G N 1
ATOM 5948 C CA . LYS G 1 17 ? 0.892 12.031 19.755 1.00 32.80 17 LYS G CA 1
ATOM 5949 C C . LYS G 1 17 ? -0.213 11.478 20.646 1.00 33.39 17 LYS G C 1
ATOM 5950 O O . LYS G 1 17 ? -1.110 12.216 21.039 1.00 35.45 17 LYS G O 1
ATOM 5956 N N . THR G 1 18 ? -0.123 10.205 21.016 1.00 33.50 18 THR G N 1
ATOM 5957 C CA . THR G 1 18 ? -1.146 9.605 21.866 1.00 34.07 18 THR G CA 1
ATOM 5958 C C . THR G 1 18 ? -1.093 10.166 23.286 1.00 34.16 18 THR G C 1
ATOM 5959 O O . THR G 1 18 ? -2.129 10.353 23.931 1.00 33.01 18 THR G O 1
ATOM 5963 N N . LEU G 1 19 ? 0.112 10.456 23.766 1.00 36.86 19 LEU G N 1
ATOM 5964 C CA . LEU G 1 19 ? 0.253 11.113 25.063 1.00 38.31 19 LEU G CA 1
ATOM 5965 C C . LEU G 1 19 ? -0.233 12.554 24.998 1.00 38.57 19 LEU G C 1
ATOM 5966 O O . LEU G 1 19 ? -1.081 12.967 25.794 1.00 41.44 19 LEU G O 1
ATOM 5971 N N . GLU G 1 20 ? 0.298 13.307 24.041 1.00 38.72 20 GLU G N 1
ATOM 5972 C CA . GLU G 1 20 ? -0.088 14.700 23.858 1.00 37.85 20 GLU G CA 1
ATOM 5973 C C . GLU G 1 20 ? -1.607 14.870 23.754 1.00 35.90 20 GLU G C 1
ATOM 5974 O O . GLU G 1 20 ? -2.166 15.850 24.236 1.00 33.57 20 GLU G O 1
ATOM 5980 N N . SER G 1 21 ? -2.274 13.903 23.133 1.00 38.26 21 SER G N 1
ATOM 5981 C CA . SER G 1 21 ? -3.721 13.955 23.000 1.00 38.71 21 SER G CA 1
ATOM 5982 C C . SER G 1 21 ? -4.401 13.667 24.337 1.00 42.08 21 SER G C 1
ATOM 5983 O O . SER G 1 21 ? -5.210 14.465 24.814 1.00 38.37 21 SER G O 1
ATOM 5986 N N . TYR G 1 22 ? -4.054 12.535 24.948 1.00 46.63 22 TYR G N 1
ATOM 5987 C CA . TYR G 1 22 ? -4.687 12.114 26.200 1.00 48.43 22 TYR G CA 1
ATOM 5988 C C . TYR G 1 22 ? -4.527 13.127 27.330 1.00 43.85 22 TYR G C 1
ATOM 5989 O O . TYR G 1 22 ? -5.424 13.265 28.160 1.00 43.07 22 TYR G O 1
ATOM 5998 N N . LEU G 1 23 ? -3.398 13.836 27.348 1.00 41.00 23 LEU G N 1
ATOM 5999 C CA . LEU G 1 23 ? -3.074 14.768 28.428 1.00 39.42 23 LEU G CA 1
ATOM 6000 C C . LEU G 1 23 ? -3.520 16.217 28.199 1.00 43.85 23 LEU G C 1
ATOM 6001 O O . LEU G 1 23 ? -3.391 17.054 29.094 1.00 45.65 23 LEU G O 1
ATOM 6006 N N . ALA G 1 24 ? -4.035 16.524 27.012 1.00 46.62 24 ALA G N 1
ATOM 6007 C CA . ALA G 1 24 ? -4.626 17.840 26.766 1.00 50.04 24 ALA G CA 1
ATOM 6008 C C . ALA G 1 24 ? -5.868 17.988 27.657 1.00 55.92 24 ALA G C 1
ATOM 6009 O O . ALA G 1 24 ? -6.184 19.070 28.170 1.00 54.90 24 ALA G O 1
ATOM 6011 N N . ASP G 1 25 ? -6.555 16.863 27.816 1.00 60.47 25 ASP G N 1
ATOM 6012 C CA . ASP G 1 25 ? -7.604 16.671 28.803 1.00 65.04 25 ASP G CA 1
ATOM 6013 C C . ASP G 1 25 ? -7.344 17.326 30.171 1.00 61.49 25 ASP G C 1
ATOM 6014 O O . ASP G 1 25 ? -8.213 17.983 30.738 1.00 62.62 25 ASP G O 1
ATOM 6019 N N . HIS G 1 26 ? -6.124 17.158 30.669 1.00 55.84 26 HIS G N 1
ATOM 6020 C CA . HIS G 1 26 ? -5.827 17.232 32.096 1.00 50.75 26 HIS G CA 1
ATOM 6021 C C . HIS G 1 26 ? -5.605 18.639 32.685 1.00 47.00 26 HIS G C 1
ATOM 6022 O O . HIS G 1 26 ? -4.773 19.398 32.196 1.00 50.96 26 HIS G O 1
ATOM 6029 N N . PRO G 1 27 ? -6.323 18.968 33.773 1.00 44.14 27 PRO G N 1
ATOM 6030 C CA . PRO G 1 27 ? -6.242 20.294 34.408 1.00 43.27 27 PRO G CA 1
ATOM 6031 C C . PRO G 1 27 ? -4.920 20.636 35.088 1.00 42.40 27 PRO G C 1
ATOM 6032 O O . PRO G 1 27 ? -4.675 21.825 35.291 1.00 38.66 27 PRO G O 1
ATOM 6036 N N . GLN G 1 28 ? -4.116 19.638 35.460 1.00 44.43 28 GLN G N 1
ATOM 6037 C CA . GLN G 1 28 ? -2.866 19.884 36.190 1.00 45.25 28 GLN G CA 1
ATOM 6038 C C . GLN G 1 28 ? -1.632 19.744 35.299 1.00 42.60 28 GLN G C 1
ATOM 6039 O O . GLN G 1 28 ? -0.564 20.281 35.591 1.00 38.51 28 GLN G O 1
ATOM 6045 N N . ILE G 1 29 ? -1.783 18.986 34.222 1.00 45.88 29 ILE G N 1
ATOM 6046 C CA . ILE G 1 29 ? -0.646 18.576 33.416 1.00 47.69 29 ILE G CA 1
ATOM 6047 C C . ILE G 1 29 ? -0.640 19.247 32.051 1.00 47.71 29 ILE G C 1
ATOM 6048 O O . ILE G 1 29 ? -1.625 19.213 31.304 1.00 50.67 29 ILE G O 1
ATOM 6053 N N . GLU G 1 30 ? 0.494 19.856 31.737 1.00 46.74 30 GLU G N 1
ATOM 6054 C CA . GLU G 1 30 ? 0.676 20.564 30.480 1.00 48.42 30 GLU G CA 1
ATOM 6055 C C . GLU G 1 30 ? 1.829 19.966 29.677 1.00 41.03 30 GLU G C 1
ATOM 6056 O O . GLU G 1 30 ? 2.980 20.029 30.108 1.00 41.70 30 GLU G O 1
ATOM 6062 N N . VAL G 1 31 ? 1.552 19.377 28.523 1.00 36.01 31 VAL G N 1
ATOM 6063 C CA . VAL G 1 31 ? 2.676 18.967 27.686 1.00 37.10 31 VAL G CA 1
ATOM 6064 C C . VAL G 1 31 ? 3.175 20.194 26.928 1.00 33.85 31 VAL G C 1
ATOM 6065 O O . VAL G 1 31 ? 2.559 20.617 25.961 1.00 32.78 31 VAL G O 1
ATOM 6069 N N . ILE G 1 32 ? 4.287 20.759 27.385 1.00 31.76 32 ILE G N 1
ATOM 6070 C CA . ILE G 1 32 ? 4.780 22.023 26.867 1.00 35.70 32 ILE G CA 1
ATOM 6071 C C . ILE G 1 32 ? 5.696 21.784 25.682 1.00 37.57 32 ILE G C 1
ATOM 6072 O O . ILE G 1 32 ? 5.846 22.649 24.812 1.00 39.79 32 ILE G O 1
ATOM 6077 N N . THR G 1 33 ? 6.301 20.598 25.655 1.00 36.49 33 THR G N 1
ATOM 6078 C CA . THR G 1 33 ? 7.410 20.303 24.750 1.00 36.25 33 THR G CA 1
ATOM 6079 C C . THR G 1 33 ? 7.437 18.820 24.357 1.00 36.37 33 THR G C 1
ATOM 6080 O O . THR G 1 33 ? 7.226 17.944 25.209 1.00 33.10 33 THR G O 1
ATOM 6084 N N . THR G 1 34 ? 7.672 18.548 23.071 1.00 34.23 34 THR G N 1
ATOM 6085 C CA . THR G 1 34 ? 8.035 17.204 22.624 1.00 33.90 34 THR G CA 1
ATOM 6086 C C . THR G 1 34 ? 9.231 17.286 21.687 1.00 33.68 34 THR G C 1
ATOM 6087 O O . THR G 1 34 ? 9.559 18.356 21.179 1.00 40.10 34 THR G O 1
ATOM 6091 N N . ALA G 1 35 ? 9.899 16.154 21.491 1.00 32.04 35 ALA G N 1
ATOM 6092 C CA . ALA G 1 35 ? 11.091 16.074 20.651 1.00 30.75 35 ALA G CA 1
ATOM 6093 C C . ALA G 1 35 ? 11.332 14.622 20.241 1.00 28.15 35 ALA G C 1
ATOM 6094 O O . ALA G 1 35 ? 11.067 13.706 21.017 1.00 25.03 35 ALA G O 1
ATOM 6096 N N . PRO G 1 36 ? 11.827 14.412 19.011 1.00 27.94 36 PRO G N 1
ATOM 6097 C CA . PRO G 1 36 ? 12.087 13.072 18.456 1.00 28.41 36 PRO G CA 1
ATOM 6098 C C . PRO G 1 36 ? 13.433 12.464 18.830 1.00 28.69 36 PRO G C 1
ATOM 6099 O O . PRO G 1 36 ? 13.649 11.304 18.521 1.00 30.62 36 PRO G O 1
ATOM 6103 N N . ASN G 1 37 ? 14.341 13.235 19.415 1.00 29.04 37 ASN G N 1
ATOM 6104 C CA . ASN G 1 37 ? 15.641 12.699 19.817 1.00 29.40 37 ASN G CA 1
ATOM 6105 C C . ASN G 1 37 ? 16.298 13.527 20.922 1.00 28.99 37 ASN G C 1
ATOM 6106 O O . ASN G 1 37 ? 15.731 14.509 21.377 1.00 30.17 37 ASN G O 1
ATOM 6111 N N . GLY G 1 38 ? 17.490 13.126 21.344 1.00 29.73 38 GLY G N 1
ATOM 6112 C CA . GLY G 1 38 ? 18.124 13.716 22.510 1.00 32.01 38 GLY G CA 1
ATOM 6113 C C . GLY G 1 38 ? 18.733 15.097 22.356 1.00 32.07 38 GLY G C 1
ATOM 6114 O O . GLY G 1 38 ? 18.756 15.865 23.305 1.00 33.27 38 GLY G O 1
ATOM 6115 N N . LYS G 1 39 ? 19.246 15.412 21.176 1.00 33.21 39 LYS G N 1
ATOM 6116 C CA . LYS G 1 39 ? 19.798 16.735 20.933 1.00 36.34 39 LYS G CA 1
ATOM 6117 C C . LYS G 1 39 ? 18.701 17.787 21.009 1.00 35.01 39 LYS G C 1
ATOM 6118 O O . LYS G 1 39 ? 18.843 18.797 21.697 1.00 41.06 39 LYS G O 1
ATOM 6124 N N . VAL G 1 40 ? 17.592 17.534 20.326 1.00 31.86 40 VAL G N 1
ATOM 6125 C CA . VAL G 1 40 ? 16.449 18.431 20.372 1.00 32.69 40 VAL G CA 1
ATOM 6126 C C . VAL G 1 40 ? 15.916 18.648 21.793 1.00 36.31 40 VAL G C 1
ATOM 6127 O O . VAL G 1 40 ? 15.665 19.796 22.190 1.00 37.04 40 VAL G O 1
ATOM 6131 N N . ILE G 1 41 ? 15.749 17.571 22.567 1.00 36.27 41 ILE G N 1
ATOM 6132 C CA . ILE G 1 41 ? 15.151 17.737 23.882 1.00 34.94 41 ILE G CA 1
ATOM 6133 C C . ILE G 1 41 ? 16.047 18.541 24.815 1.00 33.98 41 ILE G C 1
ATOM 6134 O O . ILE G 1 41 ? 15.538 19.187 25.727 1.00 34.96 41 ILE G O 1
ATOM 6139 N N . LEU G 1 42 ? 17.357 18.556 24.583 1.00 35.14 42 LEU G N 1
ATOM 6140 C CA . LEU G 1 42 ? 18.223 19.393 25.421 1.00 36.32 42 LEU G CA 1
ATOM 6141 C C . LEU G 1 42 ? 18.033 20.887 25.124 1.00 37.23 42 LEU G C 1
ATOM 6142 O O . LEU G 1 42 ? 17.934 21.690 26.044 1.00 41.46 42 LEU G O 1
ATOM 6147 N N . SER G 1 43 ? 17.960 21.246 23.844 1.00 39.94 43 SER G N 1
ATOM 6148 C CA . SER G 1 43 ? 17.599 22.612 23.434 1.00 39.81 43 SER G CA 1
ATOM 6149 C C . SER G 1 43 ? 16.298 23.116 24.044 1.00 39.97 43 SER G C 1
ATOM 6150 O O . SER G 1 43 ? 16.280 24.057 24.848 1.00 39.03 43 SER G O 1
ATOM 6153 N N . LEU G 1 44 ? 15.206 22.478 23.633 1.00 41.03 44 LEU G N 1
ATOM 6154 C CA . LEU G 1 44 ? 13.868 22.949 23.954 1.00 40.44 44 LEU G CA 1
ATOM 6155 C C . LEU G 1 44 ? 13.630 23.074 25.445 1.00 40.54 44 LEU G C 1
ATOM 6156 O O . LEU G 1 44 ? 12.840 23.917 25.890 1.00 38.95 44 LEU G O 1
ATOM 6161 N N . MET G 1 45 ? 14.303 22.230 26.221 1.00 45.74 45 MET G N 1
ATOM 6162 C CA . MET G 1 45 ? 14.165 22.303 27.667 1.00 48.00 45 MET G CA 1
ATOM 6163 C C . MET G 1 45 ? 14.778 23.571 28.253 1.00 51.10 45 MET G C 1
ATOM 6164 O O . MET G 1 45 ? 14.383 23.999 29.330 1.00 49.75 45 MET G O 1
ATOM 6169 N N . GLU G 1 46 ? 15.718 24.192 27.545 1.00 53.35 46 GLU G N 1
ATOM 6170 C CA . GLU G 1 46 ? 16.319 25.421 28.055 1.00 56.66 46 GLU G CA 1
ATOM 6171 C C . GLU G 1 46 ? 15.589 26.662 27.623 1.00 59.18 46 GLU G C 1
ATOM 6172 O O . GLU G 1 46 ? 15.932 27.765 28.043 1.00 58.86 46 GLU G O 1
ATOM 6178 N N . ASN G 1 47 ? 14.570 26.477 26.795 1.00 65.19 47 ASN G N 1
ATOM 6179 C CA . ASN G 1 47 ? 13.502 27.448 26.738 1.00 64.87 47 ASN G CA 1
ATOM 6180 C C . ASN G 1 47 ? 12.733 27.284 28.018 1.00 66.34 47 ASN G C 1
ATOM 6181 O O . ASN G 1 47 ? 13.289 27.452 29.107 1.00 70.02 47 ASN G O 1
ATOM 6186 N N . ASP G 1 48 ? 11.465 26.913 27.887 1.00 70.18 48 ASP G N 1
ATOM 6187 C CA . ASP G 1 48 ? 10.646 26.546 29.039 1.00 74.67 48 ASP G CA 1
ATOM 6188 C C . ASP G 1 48 ? 11.175 25.289 29.732 1.00 68.86 48 ASP G C 1
ATOM 6189 O O . ASP G 1 48 ? 11.303 24.233 29.113 1.00 74.09 48 ASP G O 1
ATOM 6194 N N . LEU G 1 49 ? 11.467 25.405 31.021 1.00 61.60 49 LEU G N 1
ATOM 6195 C CA . LEU G 1 49 ? 11.967 24.271 31.783 1.00 52.70 49 LEU G CA 1
ATOM 6196 C C . LEU G 1 49 ? 10.807 23.425 32.272 1.00 46.77 49 LEU G C 1
ATOM 6197 O O . LEU G 1 49 ? 9.838 23.956 32.814 1.00 46.14 49 LEU G O 1
ATOM 6202 N N . PRO G 1 50 ? 10.887 22.103 32.059 1.00 41.06 50 PRO G N 1
ATOM 6203 C CA . PRO G 1 50 ? 9.779 21.267 32.512 1.00 37.62 50 PRO G CA 1
ATOM 6204 C C . PRO G 1 50 ? 9.981 20.808 33.947 1.00 36.64 50 PRO G C 1
ATOM 6205 O O . PRO G 1 50 ? 11.094 20.873 34.484 1.00 34.02 50 PRO G O 1
ATOM 6209 N N . ASP G 1 51 ? 8.900 20.350 34.564 1.00 35.32 51 ASP G N 1
ATOM 6210 C CA . ASP G 1 51 ? 8.969 19.758 35.889 1.00 36.77 51 ASP G CA 1
ATOM 6211 C C . ASP G 1 51 ? 9.235 18.262 35.772 1.00 36.66 51 ASP G C 1
ATOM 6212 O O . ASP G 1 51 ? 10.062 17.709 36.491 1.00 34.87 51 ASP G O 1
ATOM 6217 N N . VAL G 1 52 ? 8.530 17.623 34.844 1.00 33.51 52 VAL G N 1
ATOM 6218 C CA . VAL G 1 52 ? 8.673 16.203 34.594 1.00 31.15 52 VAL G CA 1
ATOM 6219 C C . VAL G 1 52 ? 9.084 15.937 33.146 1.00 30.97 52 VAL G C 1
ATOM 6220 O O . VAL G 1 52 ? 8.490 16.487 32.214 1.00 29.02 52 VAL G O 1
ATOM 6224 N N . LEU G 1 53 ? 10.114 15.113 32.962 1.00 31.19 53 LEU G N 1
ATOM 6225 C CA . LEU G 1 53 ? 10.557 14.726 31.623 1.00 30.15 53 LEU G CA 1
ATOM 6226 C C . LEU G 1 53 ? 10.275 13.244 31.404 1.00 30.19 53 LEU G C 1
ATOM 6227 O O . LEU G 1 53 ? 10.734 12.408 32.189 1.00 30.68 53 LEU G O 1
ATOM 6232 N N . LEU G 1 54 ? 9.488 12.925 30.372 1.00 27.33 54 LEU G N 1
ATOM 6233 C CA . LEU G 1 54 ? 9.326 11.533 29.944 1.00 27.72 54 LEU G CA 1
ATOM 6234 C C . LEU G 1 54 ? 10.390 11.240 28.897 1.00 25.58 54 LEU G C 1
ATOM 6235 O O . LEU G 1 54 ? 10.343 11.775 27.797 1.00 23.28 54 LEU G O 1
ATOM 6240 N N . LEU G 1 55 ? 11.366 10.418 29.261 1.00 26.15 55 LEU G N 1
ATOM 6241 C CA . LEU G 1 55 ? 12.566 10.237 28.447 1.00 26.66 55 LEU G CA 1
ATOM 6242 C C . LEU G 1 55 ? 12.725 8.802 27.920 1.00 26.68 55 LEU G C 1
ATOM 6243 O O . LEU G 1 55 ? 12.912 7.848 28.676 1.00 25.80 55 LEU G O 1
ATOM 6248 N N . ASP G 1 56 ? 12.640 8.664 26.606 1.00 27.91 56 ASP G N 1
ATOM 6249 C CA . ASP G 1 56 ? 12.939 7.400 25.980 1.00 30.03 56 ASP G CA 1
ATOM 6250 C C . ASP G 1 56 ? 14.437 7.105 26.115 1.00 31.54 56 ASP G C 1
ATOM 6251 O O . ASP G 1 56 ? 15.266 8.028 26.122 1.00 31.11 56 ASP G O 1
ATOM 6256 N N . ILE G 1 57 ? 14.796 5.830 26.221 1.00 30.34 57 ILE G N 1
ATOM 6257 C CA . ILE G 1 57 ? 16.201 5.484 26.279 1.00 31.11 57 ILE G CA 1
ATOM 6258 C C . ILE G 1 57 ? 16.806 5.373 24.868 1.00 31.14 57 ILE G C 1
ATOM 6259 O O . ILE G 1 57 ? 17.844 5.989 24.573 1.00 29.93 57 ILE G O 1
ATOM 6264 N N . ILE G 1 58 ? 16.148 4.640 23.975 1.00 32.16 58 ILE G N 1
ATOM 6265 C CA . ILE G 1 58 ? 16.726 4.439 22.652 1.00 33.42 58 ILE G CA 1
ATOM 6266 C C . ILE G 1 58 ? 16.234 5.491 21.632 1.00 33.71 58 ILE G C 1
ATOM 6267 O O . ILE G 1 58 ? 15.096 5.433 21.141 1.00 30.47 58 ILE G O 1
ATOM 6272 N N . MET G 1 59 ? 17.109 6.445 21.315 1.00 32.20 59 MET G N 1
ATOM 6273 C CA . MET G 1 59 ? 16.787 7.538 20.401 1.00 30.55 59 MET G CA 1
ATOM 6274 C C . MET G 1 59 ? 17.916 7.745 19.421 1.00 30.72 59 MET G C 1
ATOM 6275 O O . MET G 1 59 ? 19.059 7.449 19.735 1.00 36.49 59 MET G O 1
ATOM 6280 N N . PRO G 1 60 ? 17.607 8.254 18.222 1.00 29.47 60 PRO G N 1
ATOM 6281 C CA . PRO G 1 60 ? 18.676 8.624 17.274 1.00 31.66 60 PRO G CA 1
ATOM 6282 C C . PRO G 1 60 ? 19.546 9.813 17.738 1.00 31.37 60 PRO G C 1
ATOM 6283 O O . PRO G 1 60 ? 19.120 10.566 18.607 1.00 32.94 60 PRO G O 1
ATOM 6287 N N . HIS G 1 61 ? 20.742 9.964 17.161 1.00 32.46 61 HIS G N 1
ATOM 6288 C CA . HIS G 1 61 ? 21.673 11.085 17.446 1.00 32.48 61 HIS G CA 1
ATOM 6289 C C . HIS G 1 61 ? 22.224 11.126 18.879 1.00 32.09 61 HIS G C 1
ATOM 6290 O O . HIS G 1 61 ? 23.432 11.280 19.085 1.00 31.56 61 HIS G O 1
ATOM 6297 N N . LEU G 1 62 ? 21.337 11.002 19.859 1.00 31.84 62 LEU G N 1
ATOM 6298 C CA . LEU G 1 62 ? 21.725 11.093 21.260 1.00 32.69 62 LEU G CA 1
ATOM 6299 C C . LEU G 1 62 ? 20.655 10.429 22.115 1.00 32.86 62 LEU G C 1
ATOM 6300 O O . LEU G 1 62 ? 19.500 10.855 22.105 1.00 32.07 62 LEU G O 1
ATOM 6305 N N . ASP G 1 63 ? 21.033 9.382 22.846 1.00 31.69 63 ASP G N 1
ATOM 6306 C CA . ASP G 1 63 ? 20.040 8.565 23.532 1.00 29.95 63 ASP G CA 1
ATOM 6307 C C . ASP G 1 63 ? 19.670 9.084 24.940 1.00 28.31 63 ASP G C 1
ATOM 6308 O O . ASP G 1 63 ? 20.256 10.036 25.438 1.00 26.17 63 ASP G O 1
ATOM 6313 N N . GLY G 1 64 ? 18.678 8.457 25.559 1.00 27.84 64 GLY G N 1
ATOM 6314 C CA . GLY G 1 64 ? 18.263 8.797 26.913 1.00 26.87 64 GLY G CA 1
ATOM 6315 C C . GLY G 1 64 ? 19.328 8.931 27.994 1.00 26.81 64 GLY G C 1
ATOM 6316 O O . GLY G 1 64 ? 19.325 9.913 28.741 1.00 26.64 64 GLY G O 1
ATOM 6317 N N . LEU G 1 65 ? 20.237 7.966 28.107 1.00 26.19 65 LEU G N 1
ATOM 6318 C CA . LEU G 1 65 ? 21.245 8.034 29.172 1.00 28.24 65 LEU G CA 1
ATOM 6319 C C . LEU G 1 65 ? 22.242 9.177 28.950 1.00 27.54 65 LEU G C 1
ATOM 6320 O O . LEU G 1 65 ? 22.671 9.822 29.901 1.00 27.38 65 LEU G O 1
ATOM 6325 N N . ALA G 1 66 ? 22.610 9.425 27.699 1.00 26.84 66 ALA G N 1
ATOM 6326 C CA . ALA G 1 66 ? 23.466 10.560 27.395 1.00 28.22 66 ALA G CA 1
ATOM 6327 C C . ALA G 1 66 ? 22.771 11.868 27.793 1.00 28.17 66 ALA G C 1
ATOM 6328 O O . ALA G 1 66 ? 23.387 12.740 28.406 1.00 27.42 66 ALA G O 1
ATOM 6330 N N . VAL G 1 67 ? 21.488 11.990 27.459 1.00 27.96 67 VAL G N 1
ATOM 6331 C CA . VAL G 1 67 ? 20.688 13.141 27.879 1.00 30.30 67 VAL G CA 1
ATOM 6332 C C . VAL G 1 67 ? 20.743 13.335 29.402 1.00 32.97 67 VAL G C 1
ATOM 6333 O O . VAL G 1 67 ? 20.996 14.433 29.890 1.00 34.93 67 VAL G O 1
ATOM 6337 N N . LEU G 1 68 ? 20.505 12.251 30.135 1.00 34.02 68 LEU G N 1
ATOM 6338 C CA . LEU G 1 68 ? 20.493 12.236 31.594 1.00 32.24 68 LEU G CA 1
ATOM 6339 C C . LEU G 1 68 ? 21.837 12.670 32.180 1.00 32.65 68 LEU G C 1
ATOM 6340 O O . LEU G 1 68 ? 21.891 13.376 33.191 1.00 32.74 68 LEU G O 1
ATOM 6345 N N . GLU G 1 69 ? 22.915 12.221 31.545 1.00 35.05 69 GLU G N 1
ATOM 6346 C CA . GLU G 1 69 ? 24.278 12.599 31.908 1.00 40.96 69 GLU G CA 1
ATOM 6347 C C . GLU G 1 69 ? 24.510 14.102 31.745 1.00 44.39 69 GLU G C 1
ATOM 6348 O O . GLU G 1 69 ? 25.224 14.743 32.529 1.00 49.17 69 GLU G O 1
ATOM 6354 N N . MET G 1 70 ? 23.898 14.658 30.711 1.00 46.67 70 MET G N 1
ATOM 6355 C CA . MET G 1 70 ? 23.885 16.100 30.517 1.00 47.63 70 MET G CA 1
ATOM 6356 C C . MET G 1 70 ? 23.035 16.827 31.554 1.00 44.02 70 MET G C 1
ATOM 6357 O O . MET G 1 70 ? 23.468 17.819 32.110 1.00 48.82 70 MET G O 1
ATOM 6362 N N . MET G 1 71 ? 21.834 16.344 31.831 1.00 42.12 71 MET G N 1
ATOM 6363 C CA . MET G 1 71 ? 20.993 17.017 32.821 1.00 41.92 71 MET G CA 1
ATOM 6364 C C . MET G 1 71 ? 21.581 16.912 34.222 1.00 40.53 71 MET G C 1
ATOM 6365 O O . MET G 1 71 ? 21.329 17.749 35.064 1.00 39.12 71 MET G O 1
ATOM 6370 N N . GLN G 1 72 ? 22.354 15.862 34.468 1.00 47.84 72 GLN G N 1
ATOM 6371 C CA . GLN G 1 72 ? 22.991 15.676 35.758 1.00 49.02 72 GLN G CA 1
ATOM 6372 C C . GLN G 1 72 ? 24.054 16.748 35.937 1.00 48.28 72 GLN G C 1
ATOM 6373 O O . GLN G 1 72 ? 24.327 17.178 37.050 1.00 48.88 72 GLN G O 1
ATOM 6379 N N . ALA G 1 73 ? 24.617 17.209 34.825 1.00 50.09 73 ALA G N 1
ATOM 6380 C CA . ALA G 1 73 ? 25.805 18.052 34.856 1.00 51.67 73 ALA G CA 1
ATOM 6381 C C . ALA G 1 73 ? 25.544 19.546 34.936 1.00 53.77 73 ALA G C 1
ATOM 6382 O O . ALA G 1 73 ? 26.491 20.316 34.857 1.00 58.73 73 ALA G O 1
ATOM 6384 N N . ASN G 1 74 ? 24.291 19.966 35.090 1.00 58.27 74 ASN G N 1
ATOM 6385 C CA . ASN G 1 74 ? 24.030 21.381 35.344 1.00 62.60 74 ASN G CA 1
ATOM 6386 C C . ASN G 1 74 ? 22.625 21.818 35.731 1.00 61.09 74 ASN G C 1
ATOM 6387 O O . ASN G 1 74 ? 21.721 21.003 35.899 1.00 58.34 74 ASN G O 1
ATOM 6392 N N . GLU G 1 75 ? 22.508 23.134 35.941 1.00 63.63 75 GLU G N 1
ATOM 6393 C CA . GLU G 1 75 ? 21.282 23.886 35.704 1.00 62.05 75 GLU G CA 1
ATOM 6394 C C . GLU G 1 75 ? 20.131 23.420 36.589 1.00 58.52 75 GLU G C 1
ATOM 6395 O O . GLU G 1 75 ? 20.329 22.628 37.531 1.00 48.67 75 GLU G O 1
ATOM 6401 N N . ASN G 1 76 ? 18.957 23.996 36.325 1.00 58.25 76 ASN G N 1
ATOM 6402 C CA . ASN G 1 76 ? 17.668 23.430 36.695 1.00 57.92 76 ASN G CA 1
ATOM 6403 C C . ASN G 1 76 ? 17.428 22.089 36.028 1.00 56.20 76 ASN G C 1
ATOM 6404 O O . ASN G 1 76 ? 16.509 21.364 36.410 1.00 51.16 76 ASN G O 1
ATOM 6409 N N . LEU G 1 77 ? 18.207 21.808 34.981 1.00 56.04 77 LEU G N 1
ATOM 6410 C CA . LEU G 1 77 ? 18.132 20.536 34.275 1.00 56.08 77 LEU G CA 1
ATOM 6411 C C . LEU G 1 77 ? 18.195 19.423 35.297 1.00 58.24 77 LEU G C 1
ATOM 6412 O O . LEU G 1 77 ? 17.396 18.485 35.266 1.00 56.85 77 LEU G O 1
ATOM 6417 N N . SER G 1 78 ? 19.142 19.566 36.219 1.00 53.46 78 SER G N 1
ATOM 6418 C CA . SER G 1 78 ? 19.304 18.648 37.330 1.00 54.91 78 SER G CA 1
ATOM 6419 C C . SER G 1 78 ? 18.053 18.592 38.201 1.00 51.24 78 SER G C 1
ATOM 6420 O O . SER G 1 78 ? 17.760 17.561 38.810 1.00 45.82 78 SER G O 1
ATOM 6423 N N . LYS G 1 79 ? 17.316 19.699 38.261 1.00 55.95 79 LYS G N 1
ATOM 6424 C CA . LYS G 1 79 ? 16.133 19.781 39.129 1.00 56.08 79 LYS G CA 1
ATOM 6425 C 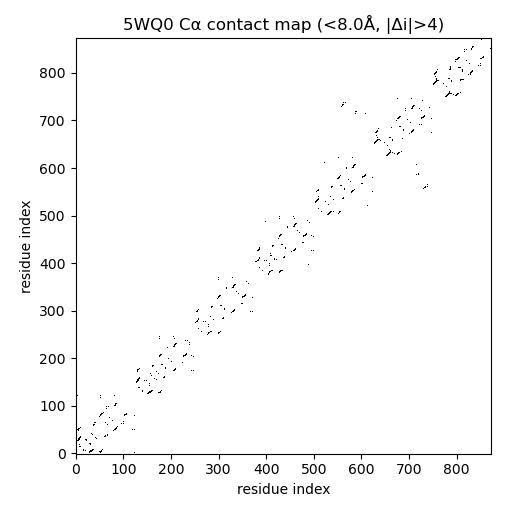C . LYS G 1 79 ? 14.961 19.052 38.487 1.00 48.54 79 LYS G C 1
ATOM 6426 O O . LYS G 1 79 ? 14.050 18.580 39.177 1.00 44.10 79 LYS G O 1
ATOM 6432 N N . VAL G 1 80 ? 15.020 18.918 37.165 1.00 47.39 80 VAL G N 1
ATOM 6433 C CA . VAL G 1 80 ? 13.985 18.207 36.427 1.00 43.06 80 VAL G CA 1
ATOM 6434 C C . VAL G 1 80 ? 13.868 16.749 36.862 1.00 37.52 80 VAL G C 1
ATOM 6435 O O . VAL G 1 80 ? 14.860 16.017 36.993 1.00 38.15 80 VAL G O 1
ATOM 6439 N N . GLN G 1 81 ? 12.633 16.353 37.104 1.00 32.36 81 GLN G N 1
ATOM 6440 C CA . GLN G 1 81 ? 12.297 15.002 37.510 1.00 33.79 81 GLN G CA 1
ATOM 6441 C C . GLN G 1 81 ? 12.036 14.121 36.289 1.00 31.68 81 GLN G C 1
ATOM 6442 O O . GLN G 1 81 ? 11.063 14.333 35.564 1.00 30.63 81 GLN G O 1
ATOM 6448 N N . VAL G 1 82 ? 12.894 13.131 36.066 1.00 28.63 82 VAL G N 1
ATOM 6449 C CA . VAL G 1 82 ? 12.825 12.345 34.838 1.00 26.06 82 VAL G CA 1
ATOM 6450 C C . VAL G 1 82 ? 12.291 10.922 35.048 1.00 27.81 82 VAL G C 1
ATOM 6451 O O . VAL G 1 82 ? 12.683 10.211 35.994 1.00 28.28 82 VAL G O 1
ATOM 6455 N N . ILE G 1 83 ? 11.374 10.537 34.167 1.00 26.16 83 ILE G N 1
ATOM 6456 C CA . ILE G 1 83 ? 10.818 9.197 34.132 1.00 24.75 83 ILE G CA 1
ATOM 6457 C C . ILE G 1 83 ? 11.321 8.504 32.860 1.00 25.76 83 ILE G C 1
ATOM 6458 O O . ILE G 1 83 ? 10.999 8.947 31.753 1.00 24.09 83 ILE G O 1
ATOM 6463 N N . MET G 1 84 ? 12.123 7.447 32.996 1.00 27.29 84 MET G N 1
ATOM 6464 C CA . MET G 1 84 ? 12.587 6.716 31.812 1.00 27.82 84 MET G CA 1
ATOM 6465 C C . MET G 1 84 ? 11.441 5.904 31.207 1.00 28.48 84 MET G C 1
ATOM 6466 O O . MET G 1 84 ? 10.685 5.248 31.931 1.00 27.22 84 MET G O 1
ATOM 6471 N N . LEU G 1 85 ? 11.301 5.996 29.883 1.00 30.96 85 LEU G N 1
ATOM 6472 C CA . LEU G 1 85 ? 10.464 5.082 29.092 1.00 35.05 85 LEU G CA 1
ATOM 6473 C C . LEU G 1 85 ? 11.351 4.296 28.147 1.00 37.19 85 LEU G C 1
ATOM 6474 O O . LEU G 1 85 ? 12.369 4.809 27.676 1.00 44.65 85 LEU G O 1
ATOM 6479 N N . THR G 1 86 ? 10.953 3.065 27.857 1.00 37.07 86 THR G N 1
ATOM 6480 C CA . THR G 1 86 ? 11.771 2.154 27.075 1.00 35.88 86 THR G CA 1
ATOM 6481 C C . THR G 1 86 ? 11.069 0.820 26.890 1.00 33.34 86 THR G C 1
ATOM 6482 O O . THR G 1 86 ? 10.219 0.438 27.709 1.00 30.05 86 THR G O 1
ATOM 6486 N N . ALA G 1 87 ? 11.439 0.118 25.818 1.00 33.30 87 ALA G N 1
ATOM 6487 C CA . ALA G 1 87 ? 11.071 -1.283 25.620 1.00 33.72 87 ALA G CA 1
ATOM 6488 C C . ALA G 1 87 ? 12.288 -2.153 25.879 1.00 33.88 87 ALA G C 1
ATOM 6489 O O . ALA G 1 87 ? 12.237 -3.370 25.745 1.00 37.71 87 ALA G O 1
ATOM 6491 N N . PHE G 1 88 ? 13.393 -1.506 26.224 1.00 36.11 88 PHE G N 1
ATOM 6492 C CA . PHE G 1 88 ? 14.662 -2.185 26.431 1.00 36.39 88 PHE G CA 1
ATOM 6493 C C . PHE G 1 88 ? 14.936 -2.347 27.936 1.00 36.62 88 PHE G C 1
ATOM 6494 O O . PHE G 1 88 ? 15.700 -1.580 28.538 1.00 36.97 88 PHE G O 1
ATOM 6502 N N . GLY G 1 89 ? 14.288 -3.347 28.532 1.00 36.67 89 GLY G N 1
ATOM 6503 C CA . GLY G 1 89 ? 14.421 -3.632 29.946 1.00 37.04 89 GLY G CA 1
ATOM 6504 C C . GLY G 1 89 ? 15.636 -4.451 30.336 1.00 36.79 89 GLY G C 1
ATOM 6505 O O . GLY G 1 89 ? 15.517 -5.549 30.868 1.00 37.03 89 GLY G O 1
ATOM 6506 N N . GLN G 1 90 ? 16.813 -3.900 30.088 1.00 38.91 90 GLN G N 1
ATOM 6507 C CA . GLN G 1 90 ? 18.053 -4.575 30.411 1.00 42.53 90 GLN G CA 1
ATOM 6508 C C . GLN G 1 90 ? 18.535 -3.969 31.711 1.00 43.14 90 GLN G C 1
ATOM 6509 O O . GLN G 1 90 ? 18.468 -2.761 31.870 1.00 44.38 90 GLN G O 1
ATOM 6515 N N . GLU G 1 91 ? 18.985 -4.794 32.655 1.00 46.39 91 GLU G N 1
ATOM 6516 C CA . GLU G 1 91 ? 19.165 -4.327 34.040 1.00 51.20 91 GLU G CA 1
ATOM 6517 C C . GLU G 1 91 ? 20.418 -3.504 34.322 1.00 48.90 91 GLU G C 1
ATOM 6518 O O . GLU G 1 91 ? 20.441 -2.739 35.285 1.00 49.74 91 GLU G O 1
ATOM 6524 N N . ASP G 1 92 ? 21.454 -3.651 33.505 1.00 44.17 92 ASP G N 1
ATOM 6525 C CA . ASP G 1 92 ? 22.616 -2.790 33.645 1.00 42.06 92 ASP G CA 1
ATOM 6526 C C . ASP G 1 92 ? 22.228 -1.379 33.205 1.00 38.11 92 ASP G C 1
ATOM 6527 O O . ASP G 1 92 ? 22.779 -0.378 33.679 1.00 36.15 92 ASP G O 1
ATOM 6532 N N . VAL G 1 93 ? 21.249 -1.316 32.308 1.00 34.57 93 VAL G N 1
ATOM 6533 C CA . VAL G 1 93 ? 20.710 -0.057 31.839 1.00 32.99 93 VAL G CA 1
ATOM 6534 C C . VAL G 1 93 ? 20.011 0.661 32.985 1.00 33.24 93 VAL G C 1
ATOM 6535 O O . VAL G 1 93 ? 20.191 1.863 33.196 1.00 33.71 93 VAL G O 1
ATOM 6539 N N . MET G 1 94 ? 19.232 -0.088 33.749 1.00 33.03 94 MET G N 1
ATOM 6540 C CA . MET G 1 94 ? 18.529 0.492 34.870 1.00 33.67 94 MET G CA 1
ATOM 6541 C C . MET G 1 94 ? 19.474 0.957 35.974 1.00 31.72 94 MET G C 1
ATOM 6542 O O . MET G 1 94 ? 19.179 1.931 36.656 1.00 30.28 94 MET G O 1
ATOM 6547 N N . LYS G 1 95 ? 20.614 0.298 36.150 1.00 31.73 95 LYS G N 1
ATOM 6548 C CA . LYS G 1 95 ? 21.561 0.784 37.139 1.00 34.30 95 LYS G CA 1
ATOM 6549 C C . LYS G 1 95 ? 22.166 2.099 36.659 1.00 34.13 95 LYS G C 1
ATOM 6550 O O . LYS G 1 95 ? 22.425 2.999 37.456 1.00 32.93 95 LYS G O 1
ATOM 6556 N N . GLN G 1 96 ? 22.373 2.237 35.356 1.00 33.09 96 GLN G N 1
ATOM 6557 C CA . GLN G 1 96 ? 22.906 3.496 34.873 1.00 33.01 96 GLN G CA 1
ATOM 6558 C C . GLN G 1 96 ? 21.909 4.619 35.095 1.00 35.29 96 GLN G C 1
ATOM 6559 O O . GLN G 1 96 ? 22.285 5.726 35.468 1.00 38.17 96 GLN G O 1
ATOM 6565 N N . ALA G 1 97 ? 20.634 4.315 34.893 1.00 34.92 97 ALA G N 1
ATOM 6566 C CA . ALA G 1 97 ? 19.585 5.309 35.023 1.00 37.97 97 ALA G CA 1
ATOM 6567 C C . ALA G 1 97 ? 19.435 5.818 36.457 1.00 38.13 97 ALA G C 1
ATOM 6568 O O . ALA G 1 97 ? 19.204 7.010 36.656 1.00 37.15 97 ALA G O 1
ATOM 6570 N N . VAL G 1 98 ? 19.562 4.940 37.454 1.00 39.84 98 VAL G N 1
ATOM 6571 C CA . VAL G 1 98 ? 19.501 5.405 38.839 1.00 41.56 98 VAL G CA 1
ATOM 6572 C C . VAL G 1 98 ? 20.700 6.310 39.121 1.00 39.75 98 VAL G C 1
ATOM 6573 O O . VAL G 1 98 ? 20.536 7.439 39.574 1.00 41.37 98 VAL G O 1
ATOM 6577 N N . ASP G 1 99 ? 21.901 5.821 38.829 1.00 38.84 99 ASP G N 1
ATOM 6578 C CA . ASP G 1 99 ? 23.129 6.568 39.101 1.00 40.97 99 ASP G CA 1
ATOM 6579 C C . ASP G 1 99 ? 23.232 7.917 38.356 1.00 39.50 99 ASP G C 1
ATOM 6580 O O . ASP G 1 99 ? 23.932 8.824 38.811 1.00 39.07 99 ASP G O 1
ATOM 6585 N N . LEU G 1 100 ? 22.553 8.047 37.216 1.00 38.47 100 LEU G N 1
ATOM 6586 C CA . LEU G 1 100 ? 22.530 9.318 36.490 1.00 37.05 100 LEU G CA 1
ATOM 6587 C C . LEU G 1 100 ? 21.341 10.215 36.901 1.00 37.51 100 LEU G C 1
ATOM 6588 O O . LEU G 1 100 ? 21.170 11.307 36.346 1.00 42.88 100 LEU G O 1
ATOM 6593 N N . GLY G 1 101 ? 20.523 9.752 37.850 1.00 33.96 101 GLY G N 1
ATOM 6594 C CA . GLY G 1 101 ? 19.522 10.599 38.476 1.00 32.90 101 GLY G CA 1
ATOM 6595 C C . GLY G 1 101 ? 18.049 10.459 38.104 1.00 33.47 101 GLY G C 1
ATOM 6596 O O . GLY G 1 101 ? 17.258 11.358 38.433 1.00 30.72 101 GLY G O 1
ATOM 6597 N N . ALA G 1 102 ? 17.668 9.355 37.446 1.00 34.21 102 ALA G N 1
ATOM 6598 C CA . ALA G 1 102 ? 16.273 9.130 37.034 1.00 34.30 102 ALA G CA 1
ATOM 6599 C C . ALA G 1 102 ? 15.361 8.809 38.227 1.00 35.70 102 ALA G C 1
ATOM 6600 O O . ALA G 1 102 ? 15.735 8.048 39.126 1.00 37.18 102 ALA G O 1
ATOM 6602 N N . SER G 1 103 ? 14.162 9.384 38.217 1.00 35.42 103 SER G N 1
ATOM 6603 C CA . SER G 1 103 ? 13.233 9.234 39.327 1.00 35.06 103 SER G CA 1
ATOM 6604 C C . SER G 1 103 ? 12.426 7.961 39.236 1.00 34.80 103 SER G C 1
ATOM 6605 O O . SER G 1 103 ? 12.069 7.379 40.261 1.00 34.28 103 SER G O 1
ATOM 6608 N N . TYR G 1 104 ? 12.117 7.534 38.014 1.00 33.67 104 TYR G N 1
ATOM 6609 C CA . TYR G 1 104 ? 11.292 6.343 37.829 1.00 31.92 104 TYR G CA 1
ATOM 6610 C C . TYR G 1 104 ? 11.606 5.702 36.489 1.00 30.73 104 TYR G C 1
ATOM 6611 O O . TYR G 1 104 ? 12.363 6.250 35.688 1.00 30.11 104 TYR G O 1
ATOM 6620 N N . PHE G 1 105 ? 11.022 4.535 36.257 1.00 31.76 105 PHE G N 1
ATOM 6621 C CA . PHE G 1 105 ? 11.356 3.715 35.108 1.00 32.90 105 PHE G CA 1
ATOM 6622 C C . PHE G 1 105 ? 10.117 2.928 34.695 1.00 35.05 105 PHE G C 1
ATOM 6623 O O . PHE G 1 105 ? 9.537 2.219 35.510 1.00 39.08 105 PHE G O 1
ATOM 6631 N N . MET G 1 106 ? 9.680 3.056 33.450 1.00 35.89 106 MET G N 1
ATOM 6632 C CA . MET G 1 106 ? 8.522 2.288 33.018 1.00 34.86 106 MET G CA 1
ATOM 6633 C C . MET G 1 106 ? 8.800 1.552 31.733 1.00 33.19 106 MET G C 1
ATOM 6634 O O . MET G 1 106 ? 9.369 2.107 30.805 1.00 32.00 106 MET G O 1
ATOM 6639 N N . LEU G 1 107 ? 8.404 0.289 31.694 1.00 32.95 107 LEU G N 1
ATOM 6640 C CA . LEU G 1 107 ? 8.649 -0.551 30.540 1.00 32.69 107 LEU G CA 1
ATOM 6641 C C . LEU G 1 107 ? 7.429 -0.494 29.640 1.00 32.07 107 LEU G C 1
ATOM 6642 O O . LEU G 1 107 ? 6.298 -0.511 30.137 1.00 28.60 107 LEU G O 1
ATOM 6647 N N . LYS G 1 108 ? 7.664 -0.406 28.329 1.00 31.06 108 LYS G N 1
ATOM 6648 C CA . LYS G 1 108 ? 6.584 -0.388 27.341 1.00 32.18 108 LYS G CA 1
ATOM 6649 C C . LYS G 1 108 ? 6.213 -1.814 26.972 1.00 32.89 108 LYS G C 1
ATOM 6650 O O . LYS G 1 108 ? 7.083 -2.681 26.934 1.00 33.13 108 LYS G O 1
ATOM 6656 N N . PRO G 1 109 ? 4.924 -2.071 26.689 1.00 32.07 109 PRO G N 1
ATOM 6657 C CA . PRO G 1 109 ? 3.776 -1.163 26.748 1.00 31.16 109 PRO G CA 1
ATOM 6658 C C . PRO G 1 109 ? 3.326 -0.904 28.183 1.00 31.08 109 PRO G C 1
ATOM 6659 O O . PRO G 1 109 ? 3.624 -1.724 29.055 1.00 29.52 109 PRO G O 1
ATOM 6663 N N . PHE G 1 110 ? 2.624 0.200 28.423 1.00 30.78 110 PHE G N 1
ATOM 6664 C CA . PHE G 1 110 ? 2.212 0.546 29.775 1.00 33.62 110 PHE G CA 1
ATOM 6665 C C . PHE G 1 110 ? 0.902 1.340 29.779 1.00 33.15 110 PHE G C 1
ATOM 6666 O O . PHE G 1 110 ? 0.651 2.136 28.876 1.00 30.14 110 PHE G O 1
ATOM 6674 N N . GLU G 1 111 ? 0.085 1.120 30.806 1.00 36.56 111 GLU G N 1
ATOM 6675 C CA . GLU G 1 111 ? -1.187 1.820 30.973 1.00 38.14 111 GLU G CA 1
ATOM 6676 C C . GLU G 1 111 ? -0.999 3.326 31.116 1.00 37.17 111 GLU G C 1
ATOM 6677 O O . GLU G 1 111 ? -0.116 3.778 31.848 1.00 37.03 111 GLU G O 1
ATOM 6683 N N . PHE G 1 112 ? -1.841 4.086 30.416 1.00 35.42 112 PHE G N 1
ATOM 6684 C CA . PHE G 1 112 ? -1.826 5.547 30.463 1.00 37.80 112 PHE G CA 1
ATOM 6685 C C . PHE G 1 112 ? -2.021 6.083 31.896 1.00 37.49 112 PHE G C 1
ATOM 6686 O O . PHE G 1 112 ? -1.340 7.028 32.312 1.00 34.19 112 PHE G O 1
ATOM 6694 N N . ASP G 1 113 ? -2.938 5.476 32.649 1.00 38.90 113 ASP G N 1
ATOM 6695 C CA . ASP G 1 113 ? -3.247 5.958 33.995 1.00 40.54 113 ASP G CA 1
ATOM 6696 C C . ASP G 1 113 ? -2.091 5.848 34.991 1.00 39.06 113 ASP G C 1
ATOM 6697 O O . ASP G 1 113 ? -1.880 6.756 35.810 1.00 34.65 113 ASP G O 1
ATOM 6702 N N . ARG G 1 114 ? -1.356 4.736 34.927 1.00 40.21 114 ARG G N 1
ATOM 6703 C CA . ARG G 1 114 ? -0.188 4.525 35.775 1.00 38.93 114 ARG G CA 1
ATOM 6704 C C . ARG G 1 114 ? 0.913 5.550 35.490 1.00 35.53 114 ARG G C 1
ATOM 6705 O O . ARG G 1 114 ? 1.502 6.104 36.421 1.00 31.11 114 ARG G O 1
ATOM 6713 N N . LEU G 1 115 ? 1.181 5.809 34.207 1.00 33.51 115 LEU G N 1
ATOM 6714 C CA . LEU G 1 115 ? 2.076 6.896 33.826 1.00 32.88 115 LEU G CA 1
ATOM 6715 C C . LEU G 1 115 ? 1.650 8.226 34.449 1.00 33.02 115 LEU G C 1
ATOM 6716 O O . LEU G 1 115 ? 2.493 8.978 34.946 1.00 34.12 115 LEU G O 1
ATOM 6721 N N . VAL G 1 116 ? 0.348 8.510 34.427 1.00 34.30 116 VAL G N 1
ATOM 6722 C CA . VAL G 1 116 ? -0.153 9.768 34.957 1.00 37.97 116 VAL G CA 1
ATOM 6723 C C . VAL G 1 116 ? 0.132 9.854 36.454 1.00 40.25 116 VAL G C 1
ATOM 6724 O O . VAL G 1 116 ? 0.656 10.876 36.930 1.00 40.83 116 VAL G O 1
ATOM 6728 N N . ASN G 1 117 ? -0.176 8.783 37.188 1.00 41.76 117 ASN G N 1
ATOM 6729 C CA . ASN G 1 117 ? 0.082 8.769 38.628 1.00 46.16 117 ASN G CA 1
ATOM 6730 C C . ASN G 1 117 ? 1.549 8.978 38.960 1.00 42.11 117 ASN G C 1
ATOM 6731 O O . ASN G 1 117 ? 1.885 9.707 39.889 1.00 40.64 117 ASN G O 1
ATOM 6736 N N . GLN G 1 118 ? 2.424 8.347 38.194 1.00 38.91 118 GLN G N 1
ATOM 6737 C CA . GLN G 1 118 ? 3.846 8.562 38.378 1.00 42.82 118 GLN G CA 1
ATOM 6738 C C . GLN G 1 118 ? 4.291 9.974 38.009 1.00 43.73 118 GLN G C 1
ATOM 6739 O O . GLN G 1 118 ? 5.292 10.459 38.532 1.00 41.27 118 GLN G O 1
ATOM 6745 N N . ILE G 1 119 ? 3.565 10.629 37.106 1.00 42.80 119 ILE G N 1
ATOM 6746 C CA . ILE G 1 119 ? 3.862 12.022 36.814 1.00 42.87 119 ILE G CA 1
ATOM 6747 C C . ILE G 1 119 ? 3.536 12.904 38.027 1.00 43.62 119 ILE G C 1
ATOM 6748 O O . ILE G 1 119 ? 4.296 13.807 38.370 1.00 43.90 119 ILE G O 1
ATOM 6753 N N . LEU G 1 120 ? 2.428 12.624 38.704 1.00 44.77 120 LEU G N 1
ATOM 6754 C CA . LEU G 1 120 ? 2.016 13.459 39.832 1.00 46.51 120 LEU G CA 1
ATOM 6755 C C . LEU G 1 120 ? 2.873 13.210 41.083 1.00 49.18 120 LEU G C 1
ATOM 6756 O O . LEU G 1 120 ? 3.330 14.157 41.726 1.00 52.40 120 LEU G O 1
ATOM 6761 N N . GLN G 1 121 ? 3.072 11.935 41.416 1.00 49.95 121 GLN G N 1
ATOM 6762 C CA . GLN G 1 121 ? 3.934 11.519 42.521 1.00 48.68 121 GLN G CA 1
ATOM 6763 C C . GLN G 1 121 ? 5.269 12.225 42.472 1.00 47.36 121 GLN G C 1
ATOM 6764 O O . GLN G 1 121 ? 5.719 12.835 43.448 1.00 48.92 121 GLN G O 1
ATOM 6770 N N . VAL G 1 122 ? 5.885 12.126 41.307 1.00 45.25 122 VAL G N 1
ATOM 6771 C CA . VAL G 1 122 ? 7.206 12.663 41.037 1.00 45.38 122 VAL G CA 1
ATOM 6772 C C . VAL G 1 122 ? 7.235 14.205 41.013 1.00 44.85 122 VAL G C 1
ATOM 6773 O O . VAL G 1 122 ? 8.220 14.824 41.421 1.00 40.32 122 VAL G O 1
ATOM 6777 N N . ALA G 1 123 ? 6.142 14.815 40.562 1.00 48.40 123 ALA G N 1
ATOM 6778 C CA . ALA G 1 123 ? 6.037 16.268 40.469 1.00 51.93 123 ALA G CA 1
ATOM 6779 C C . ALA G 1 123 ? 6.161 16.968 41.827 1.00 56.71 123 ALA G C 1
ATOM 6780 O O . ALA G 1 123 ? 5.482 16.594 42.798 1.00 49.38 123 ALA G O 1
ATOM 6782 N N . GLY G 1 124 ? 7.021 17.989 41.875 1.00 66.33 124 GLY G N 1
ATOM 6783 C CA . GLY G 1 124 ? 7.207 18.824 43.057 1.00 74.61 124 GLY G CA 1
ATOM 6784 C C . GLY G 1 124 ? 7.666 18.049 44.276 1.00 81.53 124 GLY G C 1
ATOM 6785 O O . GLY G 1 124 ? 7.348 18.401 45.415 1.00 89.89 124 GLY G O 1
ATOM 6786 N N . HIS G 1 125 ? 8.423 16.987 44.035 1.00 76.75 125 HIS G N 1
ATOM 6787 C CA . HIS G 1 125 ? 8.731 16.034 45.084 1.00 74.29 125 HIS G CA 1
ATOM 6788 C C . HIS G 1 125 ? 10.226 15.726 45.104 1.00 67.38 125 HIS G C 1
ATOM 6789 O O . HIS G 1 125 ? 10.997 16.458 45.724 1.00 61.54 125 HIS G O 1
#

Radius of gyration: 48.97 Å; Cα contacts (8 Å, |Δi|>4): 1536; chains: 7; bounding box: 57×96×155 Å

InterPro domains:
  IPR001789 Signal transduction response regulator, receiver domain [PF00072] (6-119)
  IPR001789 Signal transduction response regulator, receiver domain [PS50110] (5-123)
  IPR001789 Signal transduction response regulator, receiver domain [SM00448] (4-119)
  IPR011006 CheY-like superfamily [SSF52172] (1-131)
  IPR050595 Bacterial response regulator [PTHR44591] (1-130)

Secondary structure (DSSP, 8-state):
-EEEEEE-S-HHHHHHHHHHTTS-SSEEEEEEESSHHHHHHHHTTS--SEEEEES--SSS-HHHHHHHHHTTTTSSSSEEEEEES---HHHHHHHHHTT--EEEESS--HHHHHHHHHHHH--/-PPEEEEEE-S-HHHHHHHHHHHHHSTTEEEEEEESSHHHHHHHHTT---SEEEEESS-SSS-HHHHHHHHHHTT-TTTPEEEEEES---HHHHHHHHHTT-SEEEESS--HHHHHHHHHHHH---/--EEEEEE-S-HHHHHHHHHHTTT-SSEEEEEEESSHHHHHHHHTT---SEEEEES--SSS-HHHHHHHHHHSS-TTT-EEEEEES---HHHHHHHHHTT-SEEEESS--HHHHHHHHHHHH-/--SS---EEEEEE-S-HHHHHHHHHHHHHSTTEEEEEEESSHHHHHHHHHHS--SEEEEES--SSS-HHHHHHHHHTSHHHHSSEEEEEES---HHHHHHHHHTT-SEEEESS--HHHHHHHHHHHT--/-PEEEEEE-S-HHHHHHHHHHHHHSTTEEEEEEESSHHHHHHHHTT---SEEEEESS-SBS-HHHHHHHTTTTS-TTS-EEEEEES---HHHHHHHHHTT-SEEEESS--HHHHHHHHHHHH-/--SEEEEEE-S-HHHHHHHHHHHTT-SSEEEEEEESSHHHHHHHHHHS--SEEEEESS-SSS-HHHHHHHHHTSTTGGGSEEEEEES---HHHHHHHHHTT-SEEEESSB-HHHHHHHHHHH---/--EEEEEE-S-HHHHHHHHHHTTT-SSEEEEEEESSHHHHHHHHTSSPPSEEEEESS-SSS-HHHHHHHHHTSTGGGGSEEEEEES---HHHHHHHHHTT-SEEEESS--HHHHHHHHHHHTT-